Protein 5JK2 (pdb70)

B-factor: mean 44.34, std 15.05, range [13.74, 103.67]

Sequence (1106 aa):
QPPVQTAMRIALWNRATHGEQGALQHLLAGLWIQTEDIHPLLFFDREHAEITFSRASVQEIFLVDSAHTHRKTVSFLTRNTAISSIRRRLEVTFESHAVIHVRAVEDVARLKIGSTSMWDGQYTRYHAQPPVQTAMRIALWNRATHGEQGALQHLLAGLWIQTDIHPLLFFDREHAEITFSRASVQEIFLVDSAHTHRKTVSFLTRNTAISSIRRRLEVTFESHAVIHVRAVEDVARLKTSMWDGQYTRYHAGQPPVQTAMRIALWNRATHGEQGALQHLLAGLWIQTGDIHPLLFFDREHAEITFSRASVQEIFLVDSAHTHRKTVSFLTRNTAISSIRRRLEVTFESHAVIHVRAVEDVARTSMWDGQYTRYHQPPVQTAMRIALWNRATHGEQGALQHLLAGLWIQTDIHPLLFFDREHAEITFSRASVQEIFLVDSAHTHRKTVSFLTRNTAISSIRRRLEVTFESHAVIHVRAVEDVARLKIGSTSMWDGQYTRYHAGPPVQTAMRIALWNRATHGEQGALQHLLAGLWIQTGDIHPLLFFDREHAEITFSRASVQEIFLVDSAHTHRKTVSFLTRNTAISSIRRRLEVTFESHAVIHVRAVEDVARLKIGSTSMWDGQYTRYHAGPPVQTAMRIALWNRATHQGALQHLLAGLWIQTDIHPLLFFDREHAEITFSRASVQEIFLVDSAHTHRKTVSFLTRNTAISSIRRRLEVTFESHAVIHVRAVEDVARLKIGSTSMWDGQYTRYHPVQTAMRIALWNRATHGALQHLLAGLWIQTGDIHPLLFFDREHAEITFSRASVQEIFLVDSAHTHRKTVSFLTRNTAISSIRRRLEVTFESHAVIHVRAVEDVATSMWDGQYTRYHAPVQTAMRIALWNRATHGEQGALQHLLAGLWIQTDIHPLLFFDREHAEITFSRASVQEIFLVDSAHTHRKTVSFLTRNTAISSIRRRLEVTFESHAVIHVRAVEDVASTSMWDGQYTRYHPPVQTAMRIALWNRATLQHLLAGLWIQTDIHPLLFFDREHAEITFSRASVQEIFLVDSAHTHRKTVSFLTRNTAISSIRRRLEVTFESHAVIHVRAVEDVARTSMWDGQYTRYHAG

Organism: Treponema pallidum (strain Nichols) (NCBI:txid243276)

Radius of gyration: 42.35 Å; Cα contacts (8 Å, |Δi|>4): 2442; chains: 9; bounding box: 96×109×132 Å

Foldseek 3Di:
DDDDVVVVLVVLVVCVQPVVDDDPCVLQAAKKWFPDQWTWIWHQPPVQQKIWTDTPVDIFIWHFPDWDDDNFWIWTWTATPPDRQKIKIWTWGDPHSFKTFIFMWIAGRHRIDHDGDPNGGMIGGDDD/DDDPVVVVLQVVQVCCQPVVDDDLVVLQAAKKWFPLWTWIWHQHPPQQKIWIDTVVDIFIWHWPDWDDDNQWIWTWTATPPDRQKIKIKIWGPPDSFKIFIQMWIGGNNDTRDPNGHIIGGDDDD/DDDPVVVVLQVVQVCCQPVVDDDPVVLQAAWKWFPVDWTWIWHQPPVQQKIWIDTVVDIFIWHFPDWDDDNFWIWTWTAGPVDRQKIKIWIWGDPHSFKIAIQMDIGRNHNDPNGHIIGGDD/DDDDVVVVLQVVVVCVQPVVDPDPPVLQAAWKWFVVWTWIWHQHPVQQKIWTDTVVDTFIWHFPDWDDDNFWIWTWTATPPDRQKTKIWIWGDPHSFKIFIFIWIQRNNDTDRDGDPNGHMIGGDDDD/DDDPVVVLVVLVVCCQPVVDDDPVVLQAAWKWFPVDWTWIWHQHPPQQKIWIDTVVDIFIWHWPDWDDDNQWIWTWTATPPDRQKTKIWIWGDPDSFKIFIFMWIAGNNNTDRDGDPNGGMIGHDDDD/DDPVVVVLQVVQVVQQVDFDPVVLQAAKKWFPVWTWIWHQHPVQQKIWIDTPVDIWIWHFPDWHDDRFWIWTWTATPVDRQKIKIWIWGDPHSFKIFIFMWIGGNNRTDRDGDPRGHMIGGDD/DVVVVVLVVLVVCLLPHPLCVLQAAKKWFPVVWTKIWHQPVVQQKIWIDTPVDIFIWHFPDWDDDNFKIKTWTATPVDRLKTKIKIWGDPDSQKIFICMDIGSVNPPNGHIIGGDDD/DPPVVVLQVVQVCCQPVVDPDPCVLQAAWKWFPLWTWIWHQHPVQQKIWIDTPVDIFIWHFPDWDDDNQWIWTWTATPVDRLKIKIKIWGDPDSFKIFIFMDIPSVPGDPPGGMIGHDD/DDPVVVVLVVVQVVQCAVVLLAAKKWFPVWTWIWHQHPVQQKIWTDTVVDIFIWHFPDWDDDSQKIWTWTAGPVDRQKIKIKIWGDPDSFKIFICIDIAGNRNDPNGGMIGGDDDD

Secondary structure (DSSP, 8-state):
---HHHHHHHHHHHHHHTS--S-SGGGTBEEEEE---PPPEEEEETTTTEEEEEETTEEEEEEEEEEEEETTEEEEEEEESS-TT-EEEEEEEEEETTEEEE-EEEE-TTS-B-S--SS-EEEEE---/---HHHHHHHHHHHHHHTS--S-SHHHHBEEEEE--PPPEEEEETTTTEEEEEETTEEEEEEEEEEEEETTEEEEEEEESS-TTEEEEEEEEEEETTEEEEEEEEEETTB---TT-EEEEE----/---HHHHHHHHHHHIIIII--S-SGGGTBEEEEE------EEEEETTTTEEEEEETTEEEEEEEEEEEEETTEEEEEEEESS-TTEEEEEEEEEEETTEEEEEEEEEE----TT-EEEEE--/---HHHHHHHHHHHHHHTS--S-SHHHH-SEEEE--PPPEEEEETTTTEEEEEETTEEEEEEEEEEEEETTEEEEEEEESS-TTEEEEEEEEEEETTEEEEEEEEEETTEEE-S--TT-EEEEE----/--HHHHHHHHHHHHHHTS--S-SHHHHBEEEEE------EEEEETTTTEEEEEETTEEEEEEEEEEEEETTEEEEEEEESS-TTEEEEEEEEEEETTEEEEEEEEEESS-B--S--TT-EEEEE----/--HHHHHHHHHHHHHH----SHHHHBEEEEE-----EEEEETTTTEEEEEETTEEEEEEEEEEEEETTEEEEEEEESS-TTEEEEEEEEEEETTEEEEEEEEEESS-B--S--TT-EEEEE--/-HHHHHHHHHHHHHTT---GGGT-EEEEE---PPPEEEEETTTTEEEEEETTEEEEEEEEEEEEETTEEEEEEEESS-TT-EEEEEEEESSSSEEEEEEEEE----TT-EEEEE---/-HHHHHHHHHHHHHHTS--S-SGGGTBEEEEE--PPPEEEEETTTTEEEEEETTEEEEEEEEEEEEETTEEEEEEEESS-TT-EEEEEEEEEETTEEEEEEEEE-----TT-EEEEE--/--HHHHHHHHHHHTT--HHHH-EEEEE-----EEEEEGGGTEEEEEETTEEEEEEEEEEEEETTEEEEEEEESS-TTEEEEEEEEEEETTEEEEEEEEEE----TT-EEEEE----

Solvent-accessible surface area: 59981 Å² total; per-residue (Å²): 163,33,77,77,87,23,0,55,30,16,0,29,30,29,84,7,47,141,41,107,93,69,32,8,46,85,0,2,23,8,19,0,3,23,60,202,176,73,60,6,14,0,25,9,9,107,130,11,24,5,1,7,0,18,73,15,44,46,43,50,20,4,16,17,62,48,31,134,46,129,176,104,38,0,40,17,24,0,60,24,73,91,87,81,52,50,48,20,70,1,71,0,56,5,89,46,37,25,34,0,86,1,93,1,10,61,0,69,77,159,140,106,101,38,89,112,31,89,6,32,17,58,0,45,46,41,103,110,178,30,77,85,104,28,0,22,36,15,1,27,25,32,70,5,48,130,48,95,84,67,33,4,42,88,0,2,20,10,58,0,38,32,119,174,88,102,13,56,0,81,11,33,118,122,13,25,15,2,31,0,33,64,68,113,47,151,49,62,2,1,20,68,47,28,139,34,141,186,86,38,0,46,15,26,0,20,22,54,54,2,11,12,38,58,14,77,1,68,0,57,6,118,39,30,23,35,0,95,1,115,3,41,78,3,32,46,185,114,136,154,26,102,6,30,16,68,0,55,68,132,101,68,126,222,68,76,114,98,25,42,130,33,81,48,34,45,73,107,10,54,140,48,105,97,70,35,9,44,87,0,2,21,9,18,0,3,36,113,126,79,64,57,2,13,0,16,12,7,116,154,106,52,25,1,9,0,19,84,12,3,4,20,6,20,0,52,34,63,50,28,134,41,132,190,108,38,0,44,13,29,0,68,5,71,78,78,76,57,7,46,4,89,0,76,0,51,6,90,40,31,27,32,0,89,0,115,4,64,45,12,54,72,220,141,27,73,4,33,18,68,0,48,64,53,143,170,30,79,76,111,20,0,30,34,12,1,31,34,39,81,15,64,146,47,130,83,73,27,13,44,90,0,1,22,7,57,0,44,37,114,175,89,101,3,54,0,83,12,36,114,156,123,55,38,1,34,0,25,82,75,108,50,146,48,59,2,55,36,58,47,29,127,54,139,204,106,35,0,45,16,34,0,70,22,74,87,86,86,54,54,74,15,71,2,83,0,52,4,106,33,31,23,35,0,73,8,83,1,24,50,7,59,65,220,117,107,73,62,68,115,22,97,4,38,29,57,0,48,64,127,95,76,124,142,82,119,84,16,45,130,30,79,44,30,39,77,114,13,56,142,50,124,103,63,36,8,40,86,0,2,23,12,16,0,6,32,118,120,84,66,59,5,12,0,20,11,9,120,154,109,54,25,1,7,0,22,80,18,40,50,40,45,21,1,59,34,62,46,34,132,50,125,183,109,33,0,41,15,27,0,73,20,69,96,86,77,47,56,53,16,70,0,74,0,54,5,101,38,35,28,36,0,89,1,95,2,20,44,3,68,71,197,130,114,101,46,67,109,25,94,7,30,18,67,0,45,34,33,86,64,125,98,63,80,106,24,0,33,36,14,0,32,26,36,74,16,58,187,135,64,34,8,47,84,0,1,20,13,24,0,1,38,109,133,66,64,7,10,0,21,12,12,114,159,102,54,22,1,10,0,16,80,10,36,54,41,44,27,2,63,32,61,45,28,134,61,131,194,100,36,0,46,14,27,0,77,22,77,89,82,89,52,50,56,17,69,1,74,0,51,6,103,29,31,24,36,0,89,0,85,0,26,37,3,65,69,216,132,121,106,54,64,108,29,87,6,31,16,65,0,40,66,59,139,126,119,95,36,59,136,28,85,49,33,47,79,148,32,47,147,92,123,6,44,90,1,1,27,11,59,0,40,36,116,127,117,86,84,5,64,0,74,8,32,117,160,118,53,42,1,35,1,26,86,76,106,48,143,53,63,4,50,34,74,36,33,126,62,131,191,92,45,0,40,15,29,0,71,20,72,88,94,75,74,71,82,24,85,0,63,0,44,8,94,41,30,26,32,0,77,0,145,6,80,128,36,103,126,179,15,90,6,47,18,62,0,56,55,127,102,116,139,107,94,31,52,116,30,95,51,30,40,74,114,7,47,138,47,109,86,80,32,8,55,87,2,3,21,11,12,0,1,35,104,168,75,81,3,12,0,17,10,9,124,152,109,52,26,1,8,0,23,73,15,51,48,39,46,28,1,62,32,61,48,25,136,43,130,189,96,35,0,42,15,29,0,75,17,70,87,91,80,63,49,80,12,109,1,75,0,59,6,95,38,33,26,34,0,90,0,97,1,64,87,31,106,123,130,108,39,89,6,31,16,64,0,40,47,52,159,170,66,104,93,30,53,123,31,99,43,45,40,106,176,35,107,46,54,98,1,2,21,11,21,0,4,32,118,119,74,57,8,11,0,33,12,10,131,148,115,52,24,2,6,0,22,76,12,31,50,39,54,26,2,56,35,60,52,30,140,73,132,212,89,34,0,44,12,32,1,66,26,68,89,90,76,58,58,57,12,88,1,51,0,49,4,90,42,37,26,35,0,92,1,138,3,74,84,14,97,76,208,170,23,104,6,38,18,60,0,38,53,38,89,62,128

InterPro domains:
  IPR041037 Pallilysin, beta barrel domain [PF18663] (112-226)

Structure (mmCIF, N/CA/C/O backbone):
data_5JK2
#
_entry.id   5JK2
#
_cell.length_a   144.720
_cell.length_b   144.720
_cell.length_c   152.610
_cell.angle_alpha   90.000
_cell.angle_beta   90.000
_cell.angle_gamma   120.000
#
_symmetry.space_group_name_H-M   'P 31 2 1'
#
loop_
_entity.id
_entity.type
_entity.pdbx_description
1 polymer Tp0751
2 water water
#
loop_
_atom_site.group_PDB
_atom_site.id
_atom_site.type_symbol
_atom_site.label_atom_id
_atom_site.label_alt_id
_atom_site.label_comp_id
_atom_site.label_asym_id
_atom_site.label_entity_id
_atom_site.label_seq_id
_atom_site.pdbx_PDB_ins_code
_atom_site.Cartn_x
_atom_site.Cartn_y
_atom_site.Cartn_z
_atom_site.occupancy
_atom_site.B_iso_or_equiv
_atom_site.auth_seq_id
_atom_site.auth_comp_id
_atom_site.auth_asym_id
_atom_site.auth_atom_id
_atom_site.pdbx_PDB_model_num
ATOM 1 N N . GLN A 1 23 ? 69.009 27.553 1.744 1.00 64.89 96 GLN A N 1
ATOM 2 C CA . GLN A 1 23 ? 67.752 26.874 1.458 1.00 63.11 96 GLN A CA 1
ATOM 3 C C . GLN A 1 23 ? 66.572 27.676 2.004 1.00 61.52 96 GLN A C 1
ATOM 4 O O . GLN A 1 23 ? 66.741 28.482 2.918 1.00 63.59 96 GLN A O 1
ATOM 10 N N . PRO A 1 24 ? 65.369 27.458 1.444 1.00 62.60 97 PRO A N 1
ATOM 11 C CA . PRO A 1 24 ? 64.183 28.215 1.855 1.00 56.29 97 PRO A CA 1
ATOM 12 C C . PRO A 1 24 ? 63.498 27.629 3.088 1.00 57.87 97 PRO A C 1
ATOM 13 O O . PRO A 1 24 ? 63.921 26.580 3.574 1.00 61.54 97 PRO A O 1
ATOM 17 N N . PRO A 1 25 ? 62.452 28.304 3.595 1.00 63.09 98 PRO A N 1
ATOM 18 C CA . PRO A 1 25 ? 61.679 27.767 4.721 1.00 59.23 98 PRO A CA 1
ATOM 19 C C . PRO A 1 25 ? 60.996 26.451 4.364 1.00 60.89 98 PRO A C 1
ATOM 20 O O . PRO A 1 25 ? 60.956 26.082 3.190 1.00 62.73 98 PRO A O 1
ATOM 24 N N . VAL A 1 26 ? 60.465 25.761 5.367 1.00 60.35 99 VAL A N 1
ATOM 25 C CA . VAL A 1 26 ? 59.832 24.465 5.159 1.00 63.20 99 VAL A CA 1
ATOM 26 C C . VAL A 1 26 ? 58.648 24.546 4.196 1.00 64.84 99 VAL A C 1
ATOM 27 O O . VAL A 1 26 ? 58.631 23.865 3.170 1.00 64.40 99 VAL A O 1
ATOM 31 N N . GLN A 1 27 ? 57.659 25.367 4.537 1.00 63.52 100 GLN A N 1
ATOM 32 C CA . GLN A 1 27 ? 56.436 25.459 3.747 1.00 64.12 100 GLN A CA 1
ATOM 33 C C . GLN A 1 27 ? 56.728 25.878 2.307 1.00 61.23 100 GLN A C 1
ATOM 34 O O . GLN A 1 27 ? 56.030 25.468 1.381 1.00 61.43 100 GLN A O 1
ATOM 40 N N . THR A 1 28 ? 57.762 26.693 2.123 1.00 52.30 101 THR A N 1
ATOM 41 C CA . THR A 1 28 ? 58.142 27.145 0.792 1.00 53.57 101 THR A CA 1
ATOM 42 C C . THR A 1 28 ? 58.572 25.962 -0.065 1.00 55.80 101 THR A C 1
ATOM 43 O O . THR A 1 28 ? 58.181 25.850 -1.227 1.00 58.97 101 THR A O 1
ATOM 47 N N . ALA A 1 29 ? 59.381 25.083 0.516 1.00 59.12 102 ALA A N 1
ATOM 48 C CA . ALA A 1 29 ? 59.851 23.896 -0.185 1.00 56.81 102 ALA A CA 1
ATOM 49 C C . ALA A 1 29 ? 58.680 22.986 -0.529 1.00 54.59 102 ALA A C 1
ATOM 50 O O . ALA A 1 29 ? 58.655 22.369 -1.594 1.00 48.46 102 ALA A O 1
ATOM 52 N N . MET A 1 30 ? 57.709 22.913 0.378 1.00 58.97 103 MET A N 1
ATOM 53 C CA . MET A 1 30 ? 56.528 22.084 0.175 1.00 54.88 103 MET A CA 1
ATOM 54 C C . MET A 1 30 ? 55.758 22.537 -1.055 1.00 50.86 103 MET A C 1
ATOM 55 O O . MET A 1 30 ? 55.191 21.720 -1.774 1.00 48.84 103 MET A O 1
ATOM 60 N N . ARG A 1 31 ? 55.746 23.842 -1.297 1.00 53.29 104 ARG A N 1
ATOM 61 C CA . ARG A 1 31 ? 55.106 24.376 -2.488 1.00 44.16 104 ARG A CA 1
ATOM 62 C C . ARG A 1 31 ? 55.897 23.979 -3.728 1.00 44.18 104 ARG A C 1
ATOM 63 O O . ARG A 1 31 ? 55.321 23.649 -4.763 1.00 48.18 104 ARG A O 1
ATOM 71 N N . ILE A 1 32 ? 57.220 24.006 -3.617 1.00 44.68 105 ILE A N 1
ATOM 72 C CA . ILE A 1 32 ? 58.080 23.611 -4.723 1.00 44.72 105 ILE A CA 1
ATOM 73 C C . ILE A 1 32 ? 57.992 22.104 -4.932 1.00 45.39 105 ILE A C 1
ATOM 74 O O . ILE A 1 32 ? 58.037 21.621 -6.062 1.00 53.84 105 ILE A O 1
ATOM 79 N N . ALA A 1 33 ? 57.883 21.368 -3.831 1.00 44.27 106 ALA A N 1
ATOM 80 C CA . ALA A 1 33 ? 57.694 19.924 -3.887 1.00 43.77 106 ALA A CA 1
ATOM 81 C C . ALA A 1 33 ? 56.366 19.615 -4.564 1.00 49.85 106 ALA A C 1
ATOM 82 O O . ALA A 1 33 ? 56.301 18.824 -5.506 1.00 52.67 106 ALA A O 1
ATOM 84 N N . LEU A 1 34 ? 55.313 20.257 -4.070 1.00 51.83 107 LEU A N 1
ATOM 85 C CA . LEU A 1 34 ? 53.974 20.125 -4.631 1.00 51.89 107 LEU A CA 1
ATOM 86 C C . LEU A 1 34 ? 53.976 20.528 -6.102 1.00 47.26 107 LEU A C 1
ATOM 87 O O . LEU A 1 34 ? 53.318 19.901 -6.934 1.00 48.43 107 LEU A O 1
ATOM 92 N N . TRP A 1 35 ? 54.724 21.583 -6.407 1.00 46.17 108 TRP A N 1
ATOM 93 C CA . TRP A 1 35 ? 54.862 22.081 -7.771 1.00 43.04 108 TRP A CA 1
ATOM 94 C C . TRP A 1 35 ? 55.478 21.031 -8.684 1.00 44.61 108 TRP A C 1
ATOM 95 O O . TRP A 1 35 ? 54.996 20.798 -9.792 1.00 44.93 108 TRP A O 1
ATOM 106 N N . ASN A 1 36 ? 56.543 20.397 -8.207 1.00 45.98 109 ASN A N 1
ATOM 107 C CA . ASN A 1 36 ? 57.239 19.376 -8.977 1.00 43.41 109 ASN A CA 1
ATOM 108 C C . ASN A 1 36 ? 56.322 18.215 -9.341 1.00 48.86 109 ASN A C 1
ATOM 109 O O . ASN A 1 36 ? 56.445 17.634 -10.420 1.00 53.99 109 ASN A O 1
ATOM 114 N N . ARG A 1 37 ? 55.400 17.883 -8.443 1.00 55.33 110 ARG A N 1
ATOM 115 C CA . ARG A 1 37 ? 54.463 16.790 -8.684 1.00 59.40 110 ARG A CA 1
ATOM 116 C C . ARG A 1 37 ? 53.443 17.161 -9.759 1.00 56.98 110 ARG A C 1
ATOM 117 O O . ARG A 1 37 ? 52.742 16.297 -10.286 1.00 57.04 110 ARG A O 1
ATOM 125 N N . ALA A 1 38 ? 53.373 18.448 -10.084 1.00 58.54 111 ALA A N 1
ATOM 126 C CA . ALA A 1 38 ? 52.418 18.947 -11.066 1.00 56.72 111 ALA A CA 1
ATOM 127 C C . ALA A 1 38 ? 53.102 19.290 -12.387 1.00 62.14 111 ALA A C 1
ATOM 128 O O . ALA A 1 38 ? 52.460 19.294 -13.438 1.00 62.65 111 ALA A O 1
ATOM 130 N N . THR A 1 39 ? 54.399 19.580 -12.328 1.00 60.03 112 THR A N 1
ATOM 131 C CA . THR A 1 39 ? 55.169 19.915 -13.524 1.00 60.44 112 THR A CA 1
ATOM 132 C C . THR A 1 39 ? 55.058 18.830 -14.584 1.00 68.57 112 THR A C 1
ATOM 133 O O . THR A 1 39 ? 54.408 19.020 -15.612 1.00 73.04 112 THR A O 1
ATOM 137 N N . HIS A 1 40 ? 55.699 17.694 -14.327 1.00 65.20 113 HIS A N 1
ATOM 138 C CA . HIS A 1 40 ? 55.649 16.559 -15.241 1.00 70.00 113 HIS A CA 1
ATOM 139 C C . HIS A 1 40 ? 54.776 15.454 -14.661 1.00 68.88 113 HIS A C 1
ATOM 140 O O . HIS A 1 40 ? 54.211 14.646 -15.399 1.00 70.90 113 HIS A O 1
ATOM 147 N N . GLY A 1 41 ? 54.673 15.426 -13.335 1.00 63.74 114 GLY A N 1
ATOM 148 C CA . GLY A 1 41 ? 53.920 14.394 -12.647 1.00 67.39 114 GLY A CA 1
ATOM 149 C C . GLY A 1 41 ? 52.466 14.361 -13.067 1.00 67.21 114 GLY A C 1
ATOM 150 O O . GLY A 1 41 ? 51.868 13.288 -13.164 1.00 71.74 114 GLY A O 1
ATOM 151 N N . GLU A 1 42 ? 51.904 15.538 -13.330 1.00 64.96 115 GLU A N 1
ATOM 152 C CA . GLU A 1 42 ? 50.509 15.658 -13.737 1.00 67.94 115 GLU A CA 1
ATOM 153 C C . GLU A 1 42 ? 49.598 14.988 -12.701 1.00 61.58 115 GLU A C 1
ATOM 154 O O . GLU A 1 42 ? 48.558 14.417 -13.033 1.00 65.10 115 GLU A O 1
ATOM 160 N N . GLN A 1 43 ? 50.004 15.074 -11.438 1.00 55.31 116 GLN A N 1
ATOM 161 C CA . GLN A 1 43 ? 49.220 14.534 -10.336 1.00 61.05 116 GLN A CA 1
ATOM 162 C C . GLN A 1 43 ? 47.857 15.217 -10.281 1.00 62.14 116 GLN A C 1
ATOM 163 O O . GLN A 1 43 ? 47.657 16.269 -10.890 1.00 56.37 116 GLN A O 1
ATOM 169 N N . GLY A 1 44 ? 46.929 14.609 -9.549 1.00 64.28 117 GLY A N 1
ATOM 170 C CA . GLY A 1 44 ? 45.568 15.102 -9.436 1.00 62.69 117 GLY A CA 1
ATOM 171 C C . GLY A 1 44 ? 45.434 16.599 -9.239 1.00 65.96 117 GLY A C 1
ATOM 172 O O . GLY A 1 44 ? 44.718 17.257 -9.995 1.00 66.66 117 GLY A O 1
ATOM 173 N N . ALA A 1 45 ? 46.132 17.144 -8.244 1.00 65.05 118 ALA A N 1
ATOM 174 C CA . ALA A 1 45 ? 45.916 18.530 -7.833 1.00 55.89 118 ALA A CA 1
ATOM 175 C C . ALA A 1 45 ? 47.101 19.461 -8.092 1.00 55.84 118 ALA A C 1
ATOM 176 O O . ALA A 1 45 ? 48.151 19.349 -7.456 1.00 47.71 118 ALA A O 1
ATOM 178 N N . LEU A 1 46 ? 46.909 20.375 -9.040 1.00 56.67 119 LEU A N 1
ATOM 179 C CA . LEU A 1 46 ? 47.749 21.560 -9.184 1.00 49.07 119 LEU A CA 1
ATOM 180 C C . LEU A 1 46 ? 47.042 22.725 -8.493 1.00 48.90 119 LEU A C 1
ATOM 181 O O . LEU A 1 46 ? 47.658 23.729 -8.132 1.00 44.97 119 LEU A O 1
ATOM 186 N N . GLN A 1 47 ? 45.734 22.569 -8.309 1.00 47.64 120 GLN A N 1
ATOM 187 C CA . GLN A 1 47 ? 44.902 23.582 -7.677 1.00 38.07 120 GLN A CA 1
ATOM 188 C C . GLN A 1 47 ? 45.369 23.857 -6.258 1.00 37.03 120 GLN A C 1
ATOM 189 O O . GLN A 1 47 ? 45.200 24.958 -5.737 1.00 38.46 120 GLN A O 1
ATOM 195 N N . HIS A 1 48 ? 45.961 22.843 -5.638 1.00 40.12 121 HIS A N 1
ATOM 196 C CA . HIS A 1 48 ? 46.387 22.934 -4.250 1.00 53.01 121 HIS A CA 1
ATOM 197 C C . HIS A 1 48 ? 47.388 24.072 -4.064 1.00 50.58 121 HIS A C 1
ATOM 198 O O . HIS A 1 48 ? 47.535 24.612 -2.966 1.00 48.14 121 HIS A O 1
ATOM 205 N N . LEU A 1 49 ? 48.060 24.445 -5.149 1.00 41.68 122 LEU A N 1
ATOM 206 C CA . LEU A 1 49 ? 48.997 25.561 -5.121 1.00 38.75 122 LEU A CA 1
ATOM 207 C C . LEU A 1 49 ? 48.274 26.903 -5.152 1.00 34.21 122 LEU A C 1
ATOM 208 O O . LEU A 1 49 ? 48.837 27.922 -4.757 1.00 35.26 122 LEU A O 1
ATOM 213 N N . LEU A 1 50 ? 47.032 26.908 -5.626 1.00 34.47 123 LEU A N 1
ATOM 214 C CA . LEU A 1 50 ? 46.277 28.152 -5.749 1.00 37.37 123 LEU A CA 1
ATOM 215 C C . LEU A 1 50 ? 45.688 28.602 -4.421 1.00 31.45 123 LEU A C 1
ATOM 216 O O . LEU A 1 50 ? 45.505 29.799 -4.194 1.00 25.46 123 LEU A O 1
ATOM 221 N N . ALA A 1 51 ? 45.384 27.639 -3.556 1.00 34.48 124 ALA A N 1
ATOM 222 C CA . ALA A 1 51 ? 44.789 27.926 -2.256 1.00 33.82 124 ALA A CA 1
ATOM 223 C C . ALA A 1 51 ? 45.590 28.981 -1.498 1.00 34.90 124 ALA A C 1
ATOM 224 O O . ALA A 1 51 ? 46.688 28.710 -1.013 1.00 38.58 124 ALA A O 1
ATOM 226 N N . GLY A 1 52 ? 45.033 30.187 -1.414 1.00 26.39 125 GLY A N 1
ATOM 227 C CA . GLY A 1 52 ? 45.663 31.277 -0.693 1.00 21.64 125 GLY A CA 1
ATOM 228 C C . GLY A 1 52 ? 45.446 32.622 -1.356 1.00 17.85 125 GLY A C 1
ATOM 229 O O . GLY A 1 52 ? 44.663 32.744 -2.292 1.00 19.11 125 GLY A O 1
ATOM 230 N N . LEU A 1 53 ? 46.156 33.631 -0.863 1.00 21.22 126 LEU A N 1
ATOM 231 C CA . LEU A 1 53 ? 46.020 34.997 -1.347 1.00 21.88 126 LEU A CA 1
ATOM 232 C C . LEU A 1 53 ? 46.973 35.281 -2.497 1.00 26.02 126 LEU A C 1
ATOM 233 O O . LEU A 1 53 ? 48.139 34.895 -2.449 1.00 24.74 126 LEU A O 1
ATOM 238 N N . TRP A 1 54 ? 46.474 35.977 -3.514 1.00 26.11 127 TRP A N 1
ATOM 239 C CA . TRP A 1 54 ? 47.279 36.354 -4.670 1.00 25.62 127 TRP A CA 1
ATOM 240 C C . TRP A 1 54 ? 47.108 37.838 -4.976 1.00 30.18 127 TRP A C 1
ATOM 241 O O . TRP A 1 54 ? 45.987 38.343 -5.025 1.00 28.82 127 TRP A O 1
ATOM 252 N N . ILE A 1 55 ? 48.229 38.529 -5.172 1.00 33.96 128 ILE A N 1
ATOM 253 C CA . ILE A 1 55 ? 48.225 39.965 -5.434 1.00 31.35 128 ILE A CA 1
ATOM 254 C C . ILE A 1 55 ? 48.731 40.247 -6.843 1.00 25.72 128 ILE A C 1
ATOM 255 O O . ILE A 1 55 ? 49.739 39.688 -7.270 1.00 24.75 128 ILE A O 1
ATOM 260 N N . GLN A 1 56 ? 48.041 41.133 -7.554 1.00 30.67 129 GLN A N 1
ATOM 261 C CA . GLN A 1 56 ? 48.364 41.402 -8.950 1.00 26.14 129 GLN A CA 1
ATOM 262 C C . GLN A 1 56 ? 49.647 42.218 -9.091 1.00 29.56 129 GLN A C 1
ATOM 263 O O . GLN A 1 56 ? 49.959 43.052 -8.244 1.00 28.94 129 GLN A O 1
ATOM 269 N N . THR A 1 57 ? 50.376 41.973 -10.179 1.00 33.50 130 THR A N 1
ATOM 270 C CA . THR A 1 57 ? 51.587 42.726 -10.509 1.00 35.76 130 THR A CA 1
ATOM 271 C C . THR A 1 57 ? 51.238 43.801 -11.543 1.00 37.60 130 THR A C 1
ATOM 272 O O . THR A 1 57 ? 50.189 43.705 -12.180 1.00 39.32 130 THR A O 1
ATOM 276 N N . GLU A 1 58 ? 52.113 44.800 -11.699 1.00 32.10 131 GLU A N 1
ATOM 277 C CA . GLU A 1 58 ? 51.856 46.001 -12.500 1.00 30.60 131 GLU A CA 1
ATOM 278 C C . GLU A 1 58 ? 50.800 46.867 -11.827 1.00 30.70 131 GLU A C 1
ATOM 279 O O . GLU A 1 58 ? 50.976 48.087 -11.719 1.00 38.50 131 GLU A O 1
ATOM 285 N N . ASP A 1 65 ? 49.342 52.552 -7.662 1.00 32.59 138 ASP A N 1
ATOM 286 C CA . ASP A 1 65 ? 47.944 52.169 -7.842 1.00 32.30 138 ASP A CA 1
ATOM 287 C C . ASP A 1 65 ? 47.535 51.030 -6.910 1.00 33.00 138 ASP A C 1
ATOM 288 O O . ASP A 1 65 ? 48.364 50.469 -6.196 1.00 38.05 138 ASP A O 1
ATOM 293 N N . ILE A 1 66 ? 46.249 50.688 -6.944 1.00 31.46 139 ILE A N 1
ATOM 294 C CA . ILE A 1 66 ? 45.689 49.649 -6.081 1.00 33.17 139 ILE A CA 1
ATOM 295 C C . ILE A 1 66 ? 45.683 48.290 -6.776 1.00 29.84 139 ILE A C 1
ATOM 296 O O . ILE A 1 66 ? 45.256 48.175 -7.924 1.00 36.38 139 ILE A O 1
ATOM 301 N N . HIS A 1 67 ? 46.130 47.263 -6.057 1.00 36.67 140 HIS A N 1
ATOM 302 C CA . HIS A 1 67 ? 46.311 45.933 -6.628 1.00 29.34 140 HIS A CA 1
ATOM 303 C C . HIS A 1 67 ? 45.034 45.101 -6.489 1.00 28.91 140 HIS A C 1
ATOM 304 O O . HIS A 1 67 ? 44.518 44.948 -5.381 1.00 29.88 140 HIS A O 1
ATOM 311 N N . PRO A 1 68 ? 44.509 44.579 -7.615 1.00 27.50 141 PRO A N 1
ATOM 312 C CA . PRO A 1 68 ? 43.442 43.574 -7.540 1.00 26.39 141 PRO A CA 1
ATOM 313 C C . PRO A 1 68 ? 43.916 42.314 -6.820 1.00 20.64 141 PRO A C 1
ATOM 314 O O . PRO A 1 68 ? 45.068 41.914 -6.990 1.00 21.68 141 PRO A O 1
ATOM 318 N N . LEU A 1 69 ? 43.039 41.709 -6.023 1.00 20.71 142 LEU A N 1
ATOM 319 C CA . LEU A 1 69 ? 43.402 40.542 -5.221 1.00 21.29 142 LEU A CA 1
ATOM 320 C C . LEU A 1 69 ? 42.536 39.338 -5.538 1.00 15.90 142 LEU A C 1
ATOM 321 O O . LEU A 1 69 ? 41.324 39.461 -5.708 1.00 21.29 142 LEU A O 1
ATOM 326 N N . LEU A 1 70 ? 43.170 38.171 -5.596 1.00 26.01 143 LEU A N 1
ATOM 327 C CA . LEU A 1 70 ? 42.459 36.907 -5.718 1.00 24.10 143 LEU A CA 1
ATOM 328 C C . LEU A 1 70 ? 42.787 36.012 -4.536 1.00 20.92 143 LEU A C 1
ATOM 329 O O . LEU A 1 70 ? 43.956 35.779 -4.231 1.00 21.96 143 LEU A O 1
ATOM 334 N N . PHE A 1 71 ? 41.748 35.525 -3.867 1.00 21.87 144 PHE A N 1
ATOM 335 C CA . PHE A 1 71 ? 41.911 34.505 -2.845 1.00 20.95 144 PHE A CA 1
ATOM 336 C C . PHE A 1 71 ? 41.110 33.277 -3.253 1.00 24.20 144 PHE A C 1
ATOM 337 O O . PHE A 1 71 ? 39.891 33.340 -3.408 1.00 27.52 144 PHE A O 1
ATOM 345 N N . PHE A 1 72 ? 41.810 32.164 -3.443 1.00 27.50 145 PHE A N 1
ATOM 346 C CA . PHE A 1 72 ? 41.174 30.901 -3.792 1.00 27.44 145 PHE A CA 1
ATOM 347 C C . PHE A 1 72 ? 40.876 30.113 -2.521 1.00 28.91 145 PHE A C 1
ATOM 348 O O . PHE A 1 72 ? 41.776 29.537 -1.915 1.00 29.89 145 PHE A O 1
ATOM 356 N N . ASP A 1 73 ? 39.611 30.108 -2.113 1.00 38.76 146 ASP A N 1
ATOM 357 C CA . ASP A 1 73 ? 39.202 29.427 -0.888 1.00 31.98 146 ASP A CA 1
ATOM 358 C C . ASP A 1 73 ? 38.965 27.943 -1.158 1.00 32.73 146 ASP A C 1
ATOM 359 O O . ASP A 1 73 ? 37.890 27.542 -1.605 1.00 31.81 146 ASP A O 1
ATOM 364 N N . ARG A 1 74 ? 39.979 27.135 -0.867 1.00 36.17 147 ARG A N 1
ATOM 365 C CA . ARG A 1 74 ? 39.953 25.708 -1.169 1.00 35.18 147 ARG A CA 1
ATOM 366 C C . ARG A 1 74 ? 38.854 24.968 -0.420 1.00 26.32 147 ARG A C 1
ATOM 367 O O . ARG A 1 74 ? 38.209 24.077 -0.970 1.00 27.01 147 ARG A O 1
ATOM 375 N N . GLU A 1 75 ? 38.657 25.336 0.839 1.00 29.96 148 GLU A N 1
ATOM 376 C CA . GLU A 1 75 ? 37.688 24.663 1.691 1.00 33.34 148 GLU A CA 1
ATOM 377 C C . GLU A 1 75 ? 36.271 24.788 1.152 1.00 31.40 148 GLU A C 1
ATOM 378 O O . GLU A 1 75 ? 35.541 23.801 1.065 1.00 30.31 148 GLU A O 1
ATOM 384 N N . HIS A 1 76 ? 35.888 26.004 0.783 1.00 31.16 149 HIS A N 1
ATOM 385 C CA . HIS A 1 76 ? 34.532 26.264 0.326 1.00 25.68 149 HIS A CA 1
ATOM 386 C C . HIS A 1 76 ? 34.441 26.336 -1.191 1.00 25.69 149 HIS A C 1
ATOM 387 O O . HIS A 1 76 ? 33.383 26.636 -1.738 1.00 25.99 149 HIS A O 1
ATOM 394 N N . ALA A 1 77 ? 35.549 26.039 -1.864 1.00 26.67 150 ALA A N 1
ATOM 395 C CA . ALA A 1 77 ? 35.604 26.077 -3.322 1.00 30.48 150 ALA A CA 1
ATOM 396 C C . ALA A 1 77 ? 35.041 27.392 -3.851 1.00 30.07 150 ALA A C 1
ATOM 397 O O . ALA A 1 77 ? 34.099 27.407 -4.645 1.00 26.79 150 ALA A O 1
ATOM 399 N N . GLU A 1 78 ? 35.621 28.490 -3.380 1.00 31.86 151 GLU A N 1
ATOM 400 C CA . GLU A 1 78 ? 35.216 29.831 -3.773 1.00 24.81 151 GLU A CA 1
ATOM 401 C C . GLU A 1 78 ? 36.411 30.606 -4.295 1.00 26.48 151 GLU A C 1
ATOM 402 O O . GLU A 1 78 ? 37.558 30.200 -4.107 1.00 25.49 151 GLU A O 1
ATOM 408 N N . ILE A 1 79 ? 36.135 31.726 -4.951 1.00 28.18 152 ILE A N 1
ATOM 409 C CA . ILE A 1 79 ? 37.183 32.634 -5.379 1.00 24.46 152 ILE A CA 1
ATOM 410 C C . ILE A 1 79 ? 36.714 34.053 -5.120 1.00 21.19 152 ILE A C 1
ATOM 411 O O . ILE A 1 79 ? 35.752 34.523 -5.729 1.00 23.13 152 ILE A O 1
ATOM 416 N N . THR A 1 80 ? 37.395 34.722 -4.199 1.00 23.87 153 THR A N 1
ATOM 417 C CA . THR A 1 80 ? 37.021 36.067 -3.800 1.00 24.65 153 THR A CA 1
ATOM 418 C C . THR A 1 80 ? 37.814 37.083 -4.604 1.00 20.31 153 THR A C 1
ATOM 419 O O . THR A 1 80 ? 39.038 37.003 -4.695 1.00 23.16 153 THR A O 1
ATOM 423 N N . PHE A 1 81 ? 37.093 38.032 -5.192 1.00 22.69 154 PHE A N 1
ATOM 424 C CA . PHE A 1 81 ? 37.687 39.084 -6.005 1.00 18.13 154 PHE A CA 1
ATOM 425 C C . PHE A 1 81 ? 37.616 40.413 -5.277 1.00 17.47 154 PHE A C 1
ATOM 426 O O . PHE A 1 81 ? 36.529 40.872 -4.940 1.00 21.03 154 PHE A O 1
ATOM 434 N N . SER A 1 82 ? 38.770 41.038 -5.058 1.00 20.07 155 SER A N 1
ATOM 435 C CA . SER A 1 82 ? 38.839 42.271 -4.279 1.00 19.25 155 SER A CA 1
ATOM 436 C C . SER A 1 82 ? 39.692 43.354 -4.928 1.00 22.00 155 SER A C 1
ATOM 437 O O . SER A 1 82 ? 40.758 43.083 -5.476 1.00 24.26 155 SER A O 1
ATOM 440 N N . ARG A 1 83 ? 39.203 44.587 -4.840 1.00 25.72 156 ARG A N 1
ATOM 441 C CA . ARG A 1 83 ? 39.974 45.770 -5.197 1.00 28.55 156 ARG A CA 1
ATOM 442 C C . ARG A 1 83 ? 39.372 46.974 -4.480 1.00 27.84 156 ARG A C 1
ATOM 443 O O . ARG A 1 83 ? 38.541 47.686 -5.043 1.00 26.91 156 ARG A O 1
ATOM 451 N N . ALA A 1 84 ? 39.794 47.182 -3.235 1.00 25.67 157 ALA A N 1
ATOM 452 C CA . ALA A 1 84 ? 39.279 48.261 -2.395 1.00 18.87 157 ALA A CA 1
ATOM 453 C C . ALA A 1 84 ? 37.768 48.112 -2.172 1.00 18.92 157 ALA A C 1
ATOM 454 O O . ALA A 1 84 ? 37.326 47.151 -1.543 1.00 22.27 157 ALA A O 1
ATOM 456 N N . SER A 1 85 ? 36.981 49.057 -2.683 1.00 37.04 158 SER A N 1
ATOM 457 C CA . SER A 1 85 ? 35.524 49.009 -2.551 1.00 31.64 158 SER A CA 1
ATOM 458 C C . SER A 1 85 ? 34.953 47.747 -3.178 1.00 26.52 158 SER A C 1
ATOM 459 O O . SER A 1 85 ? 33.950 47.206 -2.710 1.00 23.43 158 SER A O 1
ATOM 462 N N . VAL A 1 86 ? 35.591 47.294 -4.249 1.00 30.73 159 VAL A N 1
ATOM 463 C CA . VAL A 1 86 ? 35.196 46.059 -4.901 1.00 26.19 159 VAL A CA 1
ATOM 464 C C . VAL A 1 86 ? 35.521 44.859 -4.027 1.00 25.35 159 VAL A C 1
ATOM 465 O O . VAL A 1 86 ? 36.671 44.649 -3.650 1.00 29.08 159 VAL A O 1
ATOM 469 N N . GLN A 1 87 ? 34.499 44.070 -3.720 1.00 27.78 160 GLN A N 1
ATOM 470 C CA . GLN A 1 87 ? 34.690 42.784 -3.069 1.00 24.16 160 GLN A CA 1
ATOM 471 C C . GLN A 1 87 ? 33.523 41.897 -3.465 1.00 20.31 160 GLN A C 1
ATOM 472 O O . GLN A 1 87 ? 32.374 42.338 -3.471 1.00 24.32 160 GLN A O 1
ATOM 478 N N . GLU A 1 88 ? 33.826 40.657 -3.830 1.00 24.45 161 GLU A N 1
ATOM 479 C CA . GLU A 1 88 ? 32.811 39.745 -4.332 1.00 21.69 161 GLU A CA 1
ATOM 480 C C . GLU A 1 88 ? 33.351 38.324 -4.404 1.00 18.15 161 GLU A C 1
ATOM 481 O O . GLU A 1 88 ? 34.560 38.114 -4.482 1.00 17.20 161 GLU A O 1
ATOM 487 N N . ILE A 1 89 ? 32.442 37.354 -4.371 1.00 20.64 162 ILE A N 1
ATOM 488 C CA . ILE A 1 89 ? 32.807 35.944 -4.367 1.00 18.33 162 ILE A CA 1
ATOM 489 C C . ILE A 1 89 ? 32.078 35.192 -5.465 1.00 15.69 162 ILE A C 1
ATOM 490 O O . ILE A 1 89 ? 30.919 35.482 -5.759 1.00 19.13 162 ILE A O 1
ATOM 495 N N . PHE A 1 90 ? 32.764 34.218 -6.056 1.00 18.92 163 PHE A N 1
ATOM 496 C CA . PHE A 1 90 ? 32.158 33.343 -7.051 1.00 24.18 163 PHE A CA 1
ATOM 497 C C . PHE A 1 90 ? 32.419 31.887 -6.693 1.00 21.81 163 PHE A C 1
ATOM 498 O O . PHE A 1 90 ? 33.566 31.456 -6.596 1.00 22.08 163 PHE A O 1
ATOM 506 N N . LEU A 1 91 ? 31.343 31.134 -6.499 1.00 23.35 164 LEU A N 1
ATOM 507 C CA . LEU A 1 91 ? 31.447 29.720 -6.179 1.00 21.07 164 LEU A CA 1
ATOM 508 C C . LEU A 1 91 ? 31.897 28.940 -7.403 1.00 26.21 164 LEU A C 1
ATOM 509 O O . LEU A 1 91 ? 31.402 29.171 -8.504 1.00 24.73 164 LEU A O 1
ATOM 514 N N . VAL A 1 92 ? 32.824 28.009 -7.205 1.00 34.99 165 VAL A N 1
ATOM 515 C CA . VAL A 1 92 ? 33.348 27.211 -8.307 1.00 34.62 165 VAL A CA 1
ATOM 516 C C . VAL A 1 92 ? 32.372 26.107 -8.695 1.00 31.74 165 VAL A C 1
ATOM 517 O O . VAL A 1 92 ? 32.155 25.159 -7.940 1.00 33.84 165 VAL A O 1
ATOM 521 N N . ASP A 1 93 ? 31.790 26.236 -9.882 1.00 28.62 166 ASP A N 1
ATOM 522 C CA . ASP A 1 93 ? 30.879 25.227 -10.399 1.00 35.27 166 ASP A CA 1
ATOM 523 C C . ASP A 1 93 ? 31.666 24.091 -11.048 1.00 36.43 166 ASP A C 1
ATOM 524 O O . ASP A 1 93 ? 31.209 22.948 -11.083 1.00 31.66 166 ASP A O 1
ATOM 529 N N . SER A 1 94 ? 32.851 24.416 -11.558 1.00 37.90 167 SER A N 1
ATOM 530 C CA . SER A 1 94 ? 33.757 23.414 -12.115 1.00 40.09 167 SER A CA 1
ATOM 531 C C . SER A 1 94 ? 35.193 23.936 -12.152 1.00 36.39 167 SER A C 1
ATOM 532 O O . SER A 1 94 ? 35.429 25.143 -12.111 1.00 36.28 167 SER A O 1
ATOM 535 N N . ALA A 1 95 ? 36.147 23.013 -12.228 1.00 36.96 168 ALA A N 1
ATOM 536 C CA . ALA A 1 95 ? 37.562 23.364 -12.275 1.00 37.94 168 ALA A CA 1
ATOM 537 C C . ALA A 1 95 ? 38.375 22.219 -12.873 1.00 36.27 168 ALA A C 1
ATOM 538 O O . ALA A 1 95 ? 38.313 21.087 -12.390 1.00 40.30 168 ALA A O 1
ATOM 540 N N . HIS A 1 96 ? 39.140 22.526 -13.918 1.00 36.85 169 HIS A N 1
ATOM 541 C CA . HIS A 1 96 ? 39.910 21.520 -14.646 1.00 41.15 169 HIS A CA 1
ATOM 542 C C . HIS A 1 96 ? 41.356 21.949 -14.838 1.00 41.58 169 HIS A C 1
ATOM 543 O O . HIS A 1 96 ? 41.634 23.103 -15.155 1.00 45.95 169 HIS A O 1
ATOM 550 N N . THR A 1 97 ? 42.268 21.002 -14.640 1.00 47.39 170 THR A N 1
ATOM 551 C CA . THR A 1 97 ? 43.690 21.226 -14.862 1.00 48.23 170 THR A CA 1
ATOM 552 C C . THR A 1 97 ? 44.137 20.592 -16.174 1.00 43.88 170 THR A C 1
ATOM 553 O O . THR A 1 97 ? 43.756 19.467 -16.489 1.00 48.99 170 THR A O 1
ATOM 557 N N . HIS A 1 98 ? 44.945 21.319 -16.937 1.00 44.63 171 HIS A N 1
ATOM 558 C CA . HIS A 1 98 ? 45.600 20.752 -18.108 1.00 44.88 171 HIS A CA 1
ATOM 559 C C . HIS A 1 98 ? 46.997 21.339 -18.246 1.00 51.00 171 HIS A C 1
ATOM 560 O O . HIS A 1 98 ? 47.155 22.541 -18.460 1.00 52.39 171 HIS A O 1
ATOM 567 N N . ARG A 1 99 ? 48.003 20.479 -18.122 1.00 52.99 172 ARG A N 1
ATOM 568 C CA . ARG A 1 99 ? 49.401 20.889 -18.201 1.00 53.49 172 ARG A CA 1
ATOM 569 C C . ARG A 1 99 ? 49.731 21.923 -17.122 1.00 52.12 172 ARG A C 1
ATOM 570 O O . ARG A 1 99 ? 50.029 21.556 -15.986 1.00 56.66 172 ARG A O 1
ATOM 578 N N . LYS A 1 100 ? 49.668 23.207 -17.473 1.00 49.93 173 LYS A N 1
ATOM 579 C CA . LYS A 1 100 ? 50.016 24.283 -16.546 1.00 55.27 173 LYS A CA 1
ATOM 580 C C . LYS A 1 100 ? 48.896 25.312 -16.434 1.00 56.80 173 LYS A C 1
ATOM 581 O O . LYS A 1 100 ? 49.141 26.480 -16.117 1.00 51.90 173 LYS A O 1
ATOM 587 N N . THR A 1 101 ? 47.669 24.870 -16.687 1.00 59.34 174 THR A N 1
ATOM 588 C CA . THR A 1 101 ? 46.521 25.765 -16.697 1.00 54.68 174 THR A CA 1
ATOM 589 C C . THR A 1 101 ? 45.326 25.185 -15.950 1.00 48.80 174 THR A C 1
ATOM 590 O O . THR A 1 101 ? 44.822 24.117 -16.298 1.00 45.78 174 THR A O 1
ATOM 594 N N . VAL A 1 102 ? 44.881 25.902 -14.923 1.00 44.84 175 VAL A N 1
ATOM 595 C CA . VAL A 1 102 ? 43.619 25.599 -14.259 1.00 41.56 175 VAL A CA 1
ATOM 596 C C . VAL A 1 102 ? 42.536 26.487 -14.857 1.00 37.38 175 VAL A C 1
ATOM 597 O O . VAL A 1 102 ? 42.677 27.709 -14.888 1.00 38.91 175 VAL A O 1
ATOM 601 N N . SER A 1 103 ? 41.460 25.869 -15.332 1.00 35.64 176 SER A N 1
ATOM 602 C CA . SER A 1 103 ? 40.360 26.600 -15.949 1.00 33.43 176 SER A CA 1
ATOM 603 C C . SER A 1 103 ? 39.103 26.504 -15.096 1.00 34.31 176 SER A C 1
ATOM 604 O O . SER A 1 103 ? 38.529 25.426 -14.935 1.00 31.69 176 SER A O 1
ATOM 607 N N . PHE A 1 104 ? 38.679 27.643 -14.560 1.00 29.03 177 PHE A N 1
ATOM 608 C CA . PHE A 1 104 ? 37.546 27.697 -13.647 1.00 25.91 177 PHE A CA 1
ATOM 609 C C . PHE A 1 104 ? 36.254 28.134 -14.320 1.00 29.46 177 PHE A C 1
ATOM 610 O O . PHE A 1 1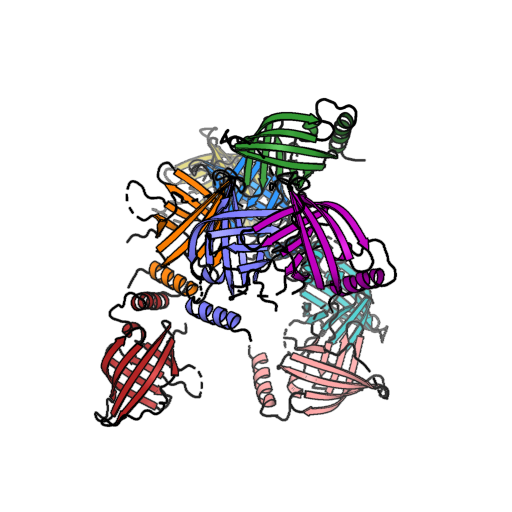04 ? 36.266 28.942 -15.248 1.00 32.97 177 PHE A O 1
ATOM 618 N N . LEU A 1 105 ? 35.140 27.590 -13.835 1.00 34.02 178 LEU A N 1
ATOM 619 C CA . LEU A 1 105 ? 33.816 28.120 -14.139 1.00 37.47 178 LEU A CA 1
ATOM 620 C C . LEU A 1 105 ? 33.168 28.466 -12.810 1.00 26.61 178 LEU A C 1
ATOM 621 O O . LEU A 1 105 ? 32.748 27.580 -12.066 1.00 26.18 178 LEU A O 1
ATOM 626 N N . THR A 1 106 ? 33.102 29.760 -12.515 1.00 25.14 179 THR A N 1
ATOM 627 C CA . THR A 1 106 ? 32.629 30.231 -11.223 1.00 26.26 179 THR A CA 1
ATOM 628 C C . THR A 1 106 ? 31.305 30.972 -11.369 1.00 23.97 179 THR A C 1
ATOM 629 O O . THR A 1 106 ? 30.939 31.372 -12.468 1.00 28.12 179 THR A O 1
ATOM 633 N N . ARG A 1 107 ? 30.600 31.158 -10.257 1.00 18.25 180 ARG A N 1
ATOM 634 C CA . ARG A 1 107 ? 29.268 31.749 -10.279 1.00 18.09 180 ARG A CA 1
ATOM 635 C C . ARG A 1 107 ? 29.034 32.655 -9.079 1.00 22.36 180 ARG A C 1
ATOM 636 O O . ARG A 1 107 ? 29.262 32.259 -7.935 1.00 28.45 180 ARG A O 1
ATOM 644 N N . ASN A 1 108 ? 28.565 33.870 -9.351 1.00 21.42 181 ASN A N 1
ATOM 645 C CA . ASN A 1 108 ? 28.319 34.858 -8.308 1.00 21.28 181 ASN A CA 1
ATOM 646 C C . ASN A 1 108 ? 27.422 34.300 -7.207 1.00 20.49 181 ASN A C 1
ATOM 647 O O . ASN A 1 108 ? 26.512 33.516 -7.472 1.00 28.52 181 ASN A O 1
ATOM 652 N N . THR A 1 109 ? 27.701 34.691 -5.968 1.00 22.36 182 THR A N 1
ATOM 653 C CA . THR A 1 109 ? 26.976 34.167 -4.813 1.00 25.26 182 THR A CA 1
ATOM 654 C C . THR A 1 109 ? 25.531 34.650 -4.763 1.00 28.11 182 THR A C 1
ATOM 655 O O . THR A 1 109 ? 24.625 33.887 -4.427 1.00 26.71 182 THR A O 1
ATOM 659 N N . ALA A 1 110 ? 25.321 35.919 -5.091 1.00 31.80 183 ALA A N 1
ATOM 660 C CA . ALA A 1 110 ? 23.992 36.513 -5.024 1.00 33.49 183 ALA A CA 1
ATOM 661 C C . ALA A 1 110 ? 23.140 36.143 -6.232 1.00 32.03 183 ALA A C 1
ATOM 662 O O . ALA A 1 110 ? 22.000 35.701 -6.085 1.00 31.15 183 ALA A O 1
ATOM 664 N N . ILE A 1 111 ? 23.705 36.328 -7.422 1.00 30.01 184 ILE A N 1
ATOM 665 C CA . ILE A 1 111 ? 22.966 36.160 -8.670 1.00 31.09 184 ILE A CA 1
ATOM 666 C C . ILE A 1 111 ? 23.550 35.044 -9.536 1.00 29.29 184 ILE A C 1
ATOM 667 O O . ILE A 1 111 ? 24.685 35.129 -9.998 1.00 29.37 184 ILE A O 1
ATOM 672 N N . SER A 1 112 ? 22.754 34.003 -9.756 1.00 33.77 185 SER A N 1
ATOM 673 C CA . SER A 1 112 ? 23.179 32.854 -10.548 1.00 32.80 185 SER A CA 1
ATOM 674 C C . SER A 1 112 ? 23.382 33.226 -12.011 1.00 28.46 185 SER A C 1
ATOM 675 O O . SER A 1 112 ? 24.119 32.558 -12.734 1.00 27.81 185 SER A O 1
ATOM 678 N N . SER A 1 113 ? 22.715 34.292 -12.438 1.00 27.29 186 SER A N 1
ATOM 679 C CA . SER A 1 113 ? 22.800 34.760 -13.816 1.00 30.56 186 SER A CA 1
ATOM 680 C C . SER A 1 113 ? 24.215 35.188 -14.178 1.00 31.35 186 SER A C 1
ATOM 681 O O . SER A 1 113 ? 24.650 35.038 -15.320 1.00 36.85 186 SER A O 1
ATOM 684 N N . ILE A 1 114 ? 24.926 35.717 -13.189 1.00 25.21 187 ILE A N 1
ATOM 685 C CA . ILE A 1 114 ? 26.254 36.266 -13.400 1.00 21.89 187 ILE A CA 1
ATOM 686 C C . ILE A 1 114 ? 27.318 35.264 -12.976 1.00 19.60 187 ILE A C 1
ATOM 687 O O . ILE A 1 114 ? 27.353 34.820 -11.829 1.00 24.31 187 ILE A O 1
ATOM 692 N N . ARG A 1 115 ? 28.189 34.933 -13.920 1.00 20.37 188 ARG A N 1
ATOM 693 C CA . ARG A 1 115 ? 29.223 33.936 -13.720 1.00 22.49 188 ARG A CA 1
ATOM 694 C C . ARG A 1 115 ? 30.540 34.498 -14.236 1.00 21.58 188 ARG A C 1
ATOM 695 O O . ARG A 1 115 ? 30.574 35.610 -14.754 1.00 33.89 188 ARG A O 1
ATOM 703 N N . ARG A 1 116 ? 31.622 33.741 -14.091 1.00 23.68 189 ARG A N 1
ATOM 704 C CA . ARG A 1 116 ? 32.937 34.228 -14.492 1.00 27.14 189 ARG A CA 1
ATOM 705 C C . ARG A 1 116 ? 33.892 33.084 -14.825 1.00 30.59 189 ARG A C 1
ATOM 706 O O . ARG A 1 116 ? 34.107 32.186 -14.011 1.00 28.35 189 ARG A O 1
ATOM 714 N N . ARG A 1 117 ? 34.458 33.128 -16.029 1.00 27.41 190 ARG A N 1
ATOM 715 C CA . ARG A 1 117 ? 35.439 32.140 -16.466 1.00 22.31 190 ARG A CA 1
ATOM 716 C C . ARG A 1 117 ? 36.852 32.628 -16.201 1.00 22.14 190 ARG A C 1
ATOM 717 O O . ARG A 1 117 ? 37.167 33.794 -16.432 1.00 24.65 190 ARG A O 1
ATOM 725 N N . LEU A 1 118 ? 37.700 31.721 -15.730 1.00 26.15 191 LEU A N 1
ATOM 726 C CA . LEU A 1 118 ? 39.066 32.058 -15.361 1.00 31.76 191 LEU A CA 1
ATOM 727 C C . LEU A 1 118 ? 40.057 31.154 -16.080 1.00 28.50 191 LEU A C 1
ATOM 728 O O . LEU A 1 118 ? 39.780 29.981 -16.323 1.00 28.41 191 LEU A O 1
ATOM 733 N N . GLU A 1 119 ? 41.211 31.717 -16.418 1.00 30.49 192 GLU A N 1
ATOM 734 C CA . GLU A 1 119 ? 42.277 30.969 -17.071 1.00 30.44 192 GLU A CA 1
ATOM 735 C C . GLU A 1 119 ? 43.592 31.187 -16.336 1.00 30.31 192 GLU A C 1
ATOM 736 O O . GLU A 1 119 ? 44.437 31.972 -16.765 1.00 31.59 192 GLU A O 1
ATOM 742 N N . VAL A 1 120 ? 43.752 30.481 -15.222 1.00 42.65 193 VAL A N 1
ATOM 743 C CA . VAL A 1 120 ? 44.935 30.616 -14.382 1.00 39.34 193 VAL A CA 1
ATOM 744 C C . VAL A 1 120 ? 46.105 29.804 -14.925 1.00 47.18 193 VAL A C 1
ATOM 745 O O . VAL A 1 120 ? 46.114 28.575 -14.832 1.00 46.72 193 VAL A O 1
ATOM 749 N N . THR A 1 121 ? 47.098 30.502 -15.467 1.00 49.73 194 THR A N 1
ATOM 750 C CA . THR A 1 121 ? 48.281 29.863 -16.032 1.00 46.67 194 THR A CA 1
ATOM 751 C C . THR A 1 121 ? 49.475 30.060 -15.110 1.00 38.49 194 THR A C 1
ATOM 752 O O . THR A 1 121 ? 49.946 31.180 -14.916 1.00 34.38 194 THR A O 1
ATOM 756 N N . PHE A 1 122 ? 49.954 28.960 -14.540 1.00 38.28 195 PHE A N 1
ATOM 757 C CA . PHE A 1 122 ? 51.104 28.990 -13.649 1.00 34.58 195 PHE A CA 1
ATOM 758 C C . PHE A 1 122 ? 52.405 29.247 -14.394 1.00 36.22 195 PHE A C 1
ATOM 759 O O . PHE A 1 122 ? 52.628 28.714 -15.480 1.00 39.35 195 PHE A O 1
ATOM 767 N N . GLU A 1 123 ? 53.260 30.065 -13.789 1.00 37.57 196 GLU A N 1
ATOM 768 C CA . GLU A 1 123 ? 54.607 30.299 -14.292 1.00 37.58 196 GLU A CA 1
ATOM 769 C C . GLU A 1 123 ? 55.587 29.706 -13.291 1.00 35.47 196 GLU A C 1
ATOM 770 O O . GLU A 1 123 ? 56.643 29.192 -13.655 1.00 37.47 196 GLU A O 1
ATOM 776 N N . SER A 1 124 ? 55.213 29.784 -12.019 1.00 37.89 197 SER A N 1
ATOM 777 C CA . SER A 1 124 ? 55.993 29.205 -10.937 1.00 36.72 197 SER A CA 1
ATOM 778 C C . SER A 1 124 ? 55.037 28.825 -9.824 1.00 37.24 197 SER A C 1
ATOM 779 O O . SER A 1 124 ? 53.832 29.033 -9.942 1.00 38.73 197 SER A O 1
ATOM 782 N N . HIS A 1 125 ? 55.568 28.281 -8.738 1.00 35.11 198 HIS A N 1
ATOM 783 C CA . HIS A 1 125 ? 54.717 27.832 -7.647 1.00 43.24 198 HIS A CA 1
ATOM 784 C C . HIS A 1 125 ? 54.024 29.015 -6.970 1.00 43.92 198 HIS A C 1
ATOM 785 O O . HIS A 1 125 ? 52.979 28.849 -6.341 1.00 40.82 198 HIS A O 1
ATOM 792 N N . ALA A 1 126 ? 54.601 30.207 -7.112 1.00 38.64 199 ALA A N 1
ATOM 793 C CA . ALA A 1 126 ? 54.042 31.411 -6.500 1.00 33.01 199 ALA A CA 1
ATOM 794 C C . ALA A 1 126 ? 53.912 32.539 -7.516 1.00 37.54 199 ALA A C 1
ATOM 795 O O . ALA A 1 126 ? 53.908 33.717 -7.154 1.00 35.50 199 ALA A O 1
ATOM 797 N N . VAL A 1 127 ? 53.809 32.164 -8.787 1.00 33.90 200 VAL A N 1
ATOM 798 C CA . VAL A 1 127 ? 53.655 33.123 -9.873 1.00 23.65 200 VAL A CA 1
ATOM 799 C C . VAL A 1 127 ? 52.708 32.560 -10.926 1.00 28.14 200 VAL A C 1
ATOM 800 O O . VAL A 1 127 ? 52.955 31.492 -11.485 1.00 36.27 200 VAL A O 1
ATOM 804 N N . ILE A 1 128 ? 51.624 33.286 -11.185 1.00 32.44 201 ILE A N 1
ATOM 805 C CA . ILE A 1 128 ? 50.628 32.875 -12.168 1.00 33.19 201 ILE A CA 1
ATOM 806 C C . ILE A 1 128 ? 50.321 34.014 -13.133 1.00 29.82 201 ILE A C 1
ATOM 807 O O . ILE A 1 128 ? 50.826 35.127 -12.977 1.00 31.47 201 ILE A O 1
ATOM 812 N N . HIS A 1 129 ? 49.484 33.729 -14.125 1.00 28.89 202 HIS A N 1
ATOM 813 C CA . HIS A 1 129 ? 48.926 34.766 -14.980 1.00 32.29 202 HIS A CA 1
ATOM 814 C C . HIS A 1 129 ? 47.454 34.456 -15.216 1.00 27.43 202 HIS A C 1
ATOM 815 O O . HIS A 1 129 ? 47.104 33.350 -15.629 1.00 26.43 202 HIS A O 1
ATOM 822 N N . VAL A 1 130 ? 46.598 35.435 -14.941 1.00 24.77 203 VAL A N 1
ATOM 823 C CA . VAL A 1 130 ? 45.156 35.225 -14.973 1.00 29.42 203 VAL A CA 1
ATOM 824 C C . VAL A 1 130 ? 44.487 35.955 -16.132 1.00 26.82 203 VAL A C 1
ATOM 825 O O . VAL A 1 130 ? 44.844 37.085 -16.463 1.00 28.26 203 VAL A O 1
ATOM 829 N N . ARG A 1 131 ? 43.512 35.284 -16.736 1.00 22.05 204 ARG A N 1
ATOM 830 C CA . ARG A 1 131 ? 42.634 35.881 -17.729 1.00 29.85 204 ARG A CA 1
ATOM 831 C C . ARG A 1 131 ? 41.209 35.610 -17.272 1.00 23.68 204 ARG A C 1
ATOM 832 O O . ARG A 1 131 ? 40.857 34.472 -16.965 1.00 24.96 204 ARG A O 1
ATOM 840 N N . ALA A 1 132 ? 40.400 36.662 -17.215 1.00 26.79 205 ALA A N 1
ATOM 841 C CA . ALA A 1 132 ? 39.031 36.551 -16.731 1.00 24.65 205 ALA A CA 1
ATOM 842 C C . ALA A 1 132 ? 38.043 36.979 -17.807 1.00 25.04 205 ALA A C 1
ATOM 843 O O . ALA A 1 132 ? 38.323 37.879 -18.597 1.00 29.57 205 ALA A O 1
ATOM 845 N N . VAL A 1 133 ? 36.891 36.318 -17.834 1.00 26.76 206 VAL A N 1
ATOM 846 C CA . VAL A 1 133 ? 35.854 36.610 -18.813 1.00 29.78 206 VAL A CA 1
ATOM 847 C C . VAL A 1 133 ? 34.480 36.462 -18.181 1.00 26.97 206 VAL A C 1
ATOM 848 O O . VAL A 1 133 ? 34.118 35.383 -17.714 1.00 28.07 206 VAL A O 1
ATOM 852 N N . GLU A 1 134 ? 33.707 37.542 -18.183 1.00 31.28 207 GLU A N 1
ATOM 853 C CA . GLU A 1 134 ? 32.380 37.505 -17.590 1.00 34.30 207 GLU A CA 1
ATOM 854 C C . GLU A 1 134 ? 31.427 36.703 -18.465 1.00 32.93 207 GLU A C 1
ATOM 855 O O . GLU A 1 134 ? 31.701 36.439 -19.634 1.00 31.61 207 GLU A O 1
ATOM 861 N N . ASP A 1 135 ? 30.297 36.336 -17.875 1.00 30.99 208 ASP A N 1
ATOM 862 C CA . ASP A 1 135 ? 29.293 35.515 -18.529 1.00 31.30 208 ASP A CA 1
ATOM 863 C C . ASP A 1 135 ? 27.933 35.788 -17.896 1.00 31.11 208 ASP A C 1
ATOM 864 O O . ASP A 1 135 ? 27.482 35.038 -17.031 1.00 29.77 208 ASP A O 1
ATOM 869 N N . VAL A 1 136 ? 27.294 36.881 -18.306 1.00 36.12 209 VAL A N 1
ATOM 870 C CA . VAL A 1 136 ? 25.983 37.242 -17.769 1.00 43.34 209 VAL A CA 1
ATOM 871 C C . VAL A 1 136 ? 24.876 36.606 -18.610 1.00 41.87 209 VAL A C 1
ATOM 872 O O . VAL A 1 136 ? 25.061 36.360 -19.802 1.00 48.56 209 VAL A O 1
ATOM 876 N N . ALA A 1 137 ? 23.722 36.375 -17.991 1.00 46.10 210 ALA A N 1
ATOM 877 C CA . ALA A 1 137 ? 22.641 35.620 -18.620 1.00 48.90 210 ALA A CA 1
ATOM 878 C C . ALA A 1 137 ? 23.179 34.247 -19.037 1.00 50.58 210 ALA A C 1
ATOM 879 O O . ALA A 1 137 ? 23.305 33.354 -18.183 1.00 52.41 210 ALA A O 1
ATOM 881 N N . ARG A 1 138 ? 23.491 34.063 -20.324 1.00 33.69 211 ARG A N 1
ATOM 882 C CA . ARG A 1 138 ? 24.111 32.806 -20.763 1.00 32.10 211 ARG A CA 1
ATOM 883 C C . ARG A 1 138 ? 25.154 32.871 -21.894 1.00 32.64 211 ARG A C 1
ATOM 884 O O . ARG A 1 138 ? 25.765 31.846 -22.211 1.00 34.79 211 ARG A O 1
ATOM 892 N N . LEU A 1 139 ? 25.356 34.029 -22.521 1.00 34.41 212 LEU A N 1
ATOM 893 C CA . LEU A 1 139 ? 26.440 34.169 -23.507 1.00 32.70 212 LEU A CA 1
ATOM 894 C C . LEU A 1 139 ? 27.646 34.880 -22.889 1.00 28.42 212 LEU A C 1
ATOM 895 O O . LEU A 1 139 ? 27.502 35.939 -22.275 1.00 32.36 212 LEU A O 1
ATOM 900 N N . LYS A 1 140 ? 28.834 34.307 -23.077 1.00 27.88 213 LYS A N 1
ATOM 901 C CA . LYS A 1 140 ? 30.052 34.843 -22.484 1.00 27.88 213 LYS A CA 1
ATOM 902 C C . LYS A 1 140 ? 30.522 36.072 -23.259 1.00 27.88 213 LYS A C 1
ATOM 903 O O . LYS A 1 140 ? 30.551 36.066 -24.487 1.00 34.69 213 LYS A O 1
ATOM 909 N N . ILE A 1 141 ? 30.897 37.118 -22.529 1.00 28.73 214 ILE A N 1
ATOM 910 C CA . ILE A 1 141 ? 31.279 38.398 -23.120 1.00 27.88 214 ILE A CA 1
ATOM 911 C C . ILE A 1 141 ? 32.676 38.768 -22.609 1.00 29.31 214 ILE A C 1
ATOM 912 O O . ILE A 1 141 ? 32.847 39.017 -21.419 1.00 29.01 214 ILE A O 1
ATOM 917 N N . GLY A 1 142 ? 33.660 38.832 -23.510 1.00 44.46 215 GLY A N 1
ATOM 918 C CA . GLY A 1 142 ? 35.059 38.707 -23.125 1.00 38.19 215 GLY A CA 1
ATOM 919 C C . GLY A 1 142 ? 36.011 39.758 -23.669 1.00 48.84 215 GLY A C 1
ATOM 920 O O . GLY A 1 142 ? 36.894 39.452 -24.473 1.00 48.21 215 GLY A O 1
ATOM 921 N N . SER A 1 143 ? 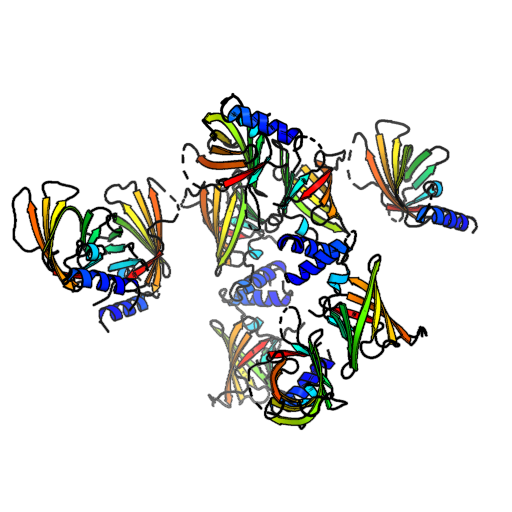35.826 41.008 -23.247 1.00 60.22 216 SER A N 1
ATOM 922 C CA . SER A 1 143 ? 36.867 42.028 -23.415 1.00 61.14 216 SER A CA 1
ATOM 923 C C . SER A 1 143 ? 37.907 41.852 -22.287 1.00 57.49 216 SER A C 1
ATOM 924 O O . SER A 1 143 ? 37.780 40.939 -21.467 1.00 48.25 216 SER A O 1
ATOM 927 N N . THR A 1 144 ? 38.945 42.690 -22.266 1.00 53.46 217 THR A N 1
ATOM 928 C CA . THR A 1 144 ? 39.946 42.655 -21.192 1.00 45.20 217 THR A CA 1
ATOM 929 C C . THR A 1 144 ? 39.294 42.963 -19.850 1.00 48.33 217 THR A C 1
ATOM 930 O O . THR A 1 144 ? 38.398 43.805 -19.768 1.00 49.28 217 THR A O 1
ATOM 934 N N . SER A 1 145 ? 39.760 42.292 -18.801 1.00 46.75 218 SER A N 1
ATOM 935 C CA . SER A 1 145 ? 39.194 42.455 -17.467 1.00 34.59 218 SER A CA 1
ATOM 936 C C . SER A 1 145 ? 40.147 43.209 -16.554 1.00 29.77 218 SER A C 1
ATOM 937 O O . SER A 1 145 ? 41.340 43.308 -16.834 1.00 26.31 218 SER A O 1
ATOM 940 N N . MET A 1 146 ? 39.610 43.745 -15.463 1.00 39.41 219 MET A N 1
ATOM 941 C CA . MET A 1 146 ? 40.429 44.411 -14.459 1.00 34.44 219 MET A CA 1
ATOM 942 C C . MET A 1 146 ? 41.256 43.386 -13.694 1.00 25.73 219 MET A C 1
ATOM 943 O O . MET A 1 146 ? 42.251 43.722 -13.054 1.00 25.33 219 MET A O 1
ATOM 948 N N . TRP A 1 147 ? 40.830 42.129 -13.772 1.00 28.39 220 TRP A N 1
ATOM 949 C CA . TRP A 1 147 ? 41.486 41.040 -13.064 1.00 26.24 220 TRP A CA 1
ATOM 950 C C . TRP A 1 147 ? 42.599 40.412 -13.897 1.00 29.66 220 TRP A C 1
ATOM 951 O O . TRP A 1 147 ? 43.461 39.716 -13.363 1.00 31.84 220 TRP A O 1
ATOM 962 N N . ASP A 1 148 ? 42.575 40.656 -15.205 1.00 33.48 221 ASP A N 1
ATOM 963 C CA . ASP A 1 148 ? 43.627 40.173 -16.093 1.00 23.38 221 ASP A CA 1
ATOM 964 C C . ASP A 1 148 ? 44.983 40.710 -15.669 1.00 21.84 221 ASP A C 1
ATOM 965 O O . ASP A 1 148 ? 45.123 41.894 -15.368 1.00 27.21 221 ASP A O 1
ATOM 970 N N . GLY A 1 149 ? 45.980 39.832 -15.646 1.00 24.62 222 GLY A N 1
ATOM 971 C CA . GLY A 1 149 ? 47.338 40.232 -15.333 1.00 30.39 222 GLY A CA 1
ATOM 972 C C . GLY A 1 149 ? 48.105 39.171 -14.575 1.00 25.15 222 GLY A C 1
ATOM 973 O O . GLY A 1 149 ? 47.610 38.067 -14.350 1.00 23.99 222 GLY A O 1
ATOM 974 N N . GLN A 1 150 ? 49.325 39.517 -14.181 1.00 21.50 223 GLN A N 1
ATOM 975 C CA . GLN A 1 150 ? 50.184 38.608 -13.443 1.00 22.68 223 GLN A CA 1
ATOM 976 C C . GLN A 1 150 ? 49.905 38.734 -11.950 1.00 27.65 223 GLN A C 1
ATOM 977 O O . GLN A 1 150 ? 49.671 39.834 -11.452 1.00 27.41 223 GLN A O 1
ATOM 983 N N . TYR A 1 151 ? 49.924 37.606 -11.247 1.00 27.30 224 TYR A N 1
ATOM 984 C CA . TYR A 1 151 ? 49.744 37.593 -9.800 1.00 24.57 224 TYR A CA 1
ATOM 985 C C . TYR A 1 151 ? 50.898 36.876 -9.120 1.00 24.13 224 TYR A C 1
ATOM 986 O O . TYR A 1 151 ? 51.588 36.064 -9.734 1.00 28.91 224 TYR A O 1
ATOM 995 N N . THR A 1 152 ? 51.094 37.184 -7.843 1.00 28.81 225 THR A N 1
ATOM 996 C CA . THR A 1 152 ? 52.082 36.500 -7.023 1.00 24.79 225 THR A CA 1
ATOM 997 C C . THR A 1 152 ? 51.466 36.188 -5.672 1.00 22.25 225 THR A C 1
ATOM 998 O O . THR A 1 152 ? 50.825 37.043 -5.067 1.00 26.66 225 THR A O 1
ATOM 1002 N N . ARG A 1 153 ? 51.652 34.962 -5.201 1.00 21.79 226 ARG A N 1
ATOM 1003 C CA . ARG A 1 153 ? 51.080 34.570 -3.922 1.00 26.46 226 ARG A CA 1
ATOM 1004 C C . ARG A 1 153 ? 51.783 35.292 -2.782 1.00 35.26 226 ARG A C 1
ATOM 1005 O O . ARG A 1 153 ? 52.986 35.555 -2.849 1.00 40.54 226 ARG A O 1
ATOM 1013 N N . TYR A 1 154 ? 51.027 35.609 -1.735 1.00 35.27 227 TYR A N 1
ATOM 1014 C CA . TYR A 1 154 ? 51.575 36.362 -0.615 1.00 36.67 227 TYR A CA 1
ATOM 1015 C C . TYR A 1 154 ? 52.401 35.465 0.296 1.00 37.43 227 TYR A C 1
ATOM 1016 O O . TYR A 1 154 ? 51.997 34.351 0.634 1.00 35.61 227 TYR A O 1
ATOM 1025 N N . HIS A 1 155 ? 53.568 35.969 0.686 1.00 41.28 228 HIS A N 1
ATOM 1026 C CA . HIS A 1 155 ? 54.447 35.285 1.629 1.00 32.91 228 HIS A CA 1
ATOM 1027 C C . HIS A 1 155 ? 55.147 36.330 2.499 1.00 27.74 228 HIS A C 1
ATOM 1028 O O . HIS A 1 155 ? 55.498 37.409 2.022 1.00 36.28 228 HIS A O 1
ATOM 1035 N N . ALA A 1 156 ? 55.328 36.002 3.775 1.00 31.67 229 ALA A N 1
ATOM 1036 C CA . ALA A 1 156 ? 55.944 36.901 4.749 1.00 33.79 229 ALA A CA 1
ATOM 1037 C C . ALA A 1 156 ? 57.327 36.391 5.143 1.00 34.86 229 ALA A C 1
ATOM 1038 O O . ALA A 1 156 ? 58.311 37.133 5.102 1.00 38.81 229 ALA A O 1
ATOM 1040 N N . GLN B 1 23 ? 12.907 -4.850 -2.234 1.00 57.57 96 GLN B N 1
ATOM 1041 C CA . GLN B 1 23 ? 14.115 -4.121 -1.871 1.00 55.91 96 GLN B CA 1
ATOM 1042 C C . GLN B 1 23 ? 14.009 -2.659 -2.298 1.00 62.90 96 GLN B C 1
ATOM 1043 O O . GLN B 1 23 ? 13.263 -2.337 -3.223 1.00 64.09 96 GLN B O 1
ATOM 1049 N N . PRO B 1 24 ? 14.755 -1.765 -1.623 1.00 63.04 97 PRO B N 1
ATOM 1050 C CA . PRO B 1 24 ? 14.726 -0.337 -1.964 1.00 60.16 97 PRO B CA 1
ATOM 1051 C C . PRO B 1 24 ? 15.574 0.011 -3.191 1.00 65.34 97 PRO B C 1
ATOM 1052 O O . PRO B 1 24 ? 16.355 -0.828 -3.644 1.00 61.73 97 PRO B O 1
ATOM 1056 N N . PRO B 1 25 ? 15.414 1.236 -3.727 1.00 66.28 98 PRO B N 1
ATOM 1057 C CA . PRO B 1 25 ? 16.235 1.738 -4.836 1.00 59.47 98 PRO B CA 1
ATOM 1058 C C . PRO B 1 25 ? 17.732 1.624 -4.574 1.00 56.61 98 PRO B C 1
ATOM 1059 O O . PRO B 1 25 ? 18.149 1.391 -3.441 1.00 52.57 98 PRO B O 1
ATOM 1063 N N . VAL B 1 26 ? 18.530 1.800 -5.621 1.00 64.21 99 VAL B N 1
ATOM 1064 C CA . VAL B 1 26 ? 19.971 1.619 -5.523 1.00 60.46 99 VAL B CA 1
ATOM 1065 C C . VAL B 1 26 ? 20.602 2.630 -4.568 1.00 53.82 99 VAL B C 1
ATOM 1066 O O . VAL B 1 26 ? 21.414 2.260 -3.725 1.00 58.34 99 VAL B O 1
ATOM 1070 N N . GLN B 1 27 ? 20.225 3.899 -4.697 1.00 55.87 100 GLN B N 1
ATOM 1071 C CA . GLN B 1 27 ? 20.868 4.958 -3.926 1.00 53.10 100 GLN B CA 1
ATOM 1072 C C . GLN B 1 27 ? 20.495 4.895 -2.447 1.00 45.57 100 GLN B C 1
ATOM 1073 O O . GLN B 1 27 ? 21.245 5.361 -1.594 1.00 40.24 100 GLN B O 1
ATOM 1079 N N . THR B 1 28 ? 19.337 4.318 -2.146 1.00 50.15 101 THR B N 1
ATOM 1080 C CA . THR B 1 28 ? 18.870 4.228 -0.768 1.00 48.17 101 THR B CA 1
ATOM 1081 C C . THR B 1 28 ? 19.679 3.203 0.022 1.00 50.72 101 THR B C 1
ATOM 1082 O O . THR B 1 28 ? 20.020 3.429 1.183 1.00 48.72 101 THR B O 1
ATOM 1086 N N . ALA B 1 29 ? 19.979 2.074 -0.610 1.00 49.44 102 ALA B N 1
ATOM 1087 C CA . ALA B 1 29 ? 20.758 1.024 0.033 1.00 41.64 102 ALA B CA 1
ATOM 1088 C C . ALA B 1 29 ? 22.158 1.528 0.355 1.00 48.23 102 ALA B C 1
ATOM 1089 O O . ALA B 1 29 ? 22.708 1.219 1.412 1.00 50.11 102 ALA B O 1
ATOM 1091 N N . MET B 1 30 ? 22.727 2.309 -0.559 1.00 56.50 103 MET B N 1
ATOM 1092 C CA . MET B 1 30 ? 24.059 2.875 -0.368 1.00 59.51 103 MET B CA 1
ATOM 1093 C C . MET B 1 30 ? 24.082 3.797 0.845 1.00 53.01 103 MET B C 1
ATOM 1094 O O . MET B 1 30 ? 25.054 3.820 1.596 1.00 51.62 103 MET B O 1
ATOM 1099 N N . ARG B 1 31 ? 23.008 4.556 1.030 1.00 48.50 104 ARG B N 1
ATOM 1100 C CA . ARG B 1 31 ? 22.892 5.420 2.194 1.00 41.13 104 ARG B CA 1
ATOM 1101 C C . ARG B 1 31 ? 22.885 4.579 3.460 1.00 42.66 104 ARG B C 1
ATOM 1102 O O . ARG B 1 31 ? 23.542 4.917 4.443 1.00 46.40 104 ARG B O 1
ATOM 1110 N N . ILE B 1 32 ? 22.145 3.475 3.426 1.00 49.87 105 ILE B N 1
ATOM 1111 C CA . ILE B 1 32 ? 22.096 2.558 4.557 1.00 48.69 105 ILE B CA 1
ATOM 1112 C C . ILE B 1 32 ? 23.440 1.852 4.700 1.00 47.78 105 ILE B C 1
ATOM 1113 O O . ILE B 1 32 ? 23.885 1.563 5.810 1.00 46.82 105 ILE B O 1
ATOM 1118 N N . ALA B 1 33 ? 24.075 1.568 3.567 1.00 49.27 106 ALA B N 1
ATOM 1119 C CA . ALA B 1 33 ? 25.403 0.972 3.561 1.00 49.15 106 ALA B CA 1
ATOM 1120 C C . ALA B 1 33 ? 26.407 1.956 4.143 1.00 52.31 106 ALA B C 1
ATOM 1121 O O . ALA B 1 33 ? 27.258 1.589 4.952 1.00 56.72 106 ALA B O 1
ATOM 1123 N N . LEU B 1 34 ? 26.294 3.211 3.722 1.00 53.38 107 LEU B N 1
ATOM 1124 C CA . LEU B 1 34 ? 27.152 4.274 4.223 1.00 51.91 107 LEU B CA 1
ATOM 1125 C C . LEU B 1 34 ? 26.848 4.524 5.695 1.00 47.59 107 LEU B C 1
ATOM 1126 O O . LEU B 1 34 ? 27.745 4.799 6.491 1.00 48.75 107 LEU B O 1
ATOM 1131 N N . TRP B 1 35 ? 25.570 4.422 6.040 1.00 48.92 108 TRP B N 1
ATOM 1132 C CA . TRP B 1 35 ? 25.110 4.579 7.413 1.00 38.01 108 TRP B CA 1
ATOM 1133 C C . TRP B 1 35 ? 25.693 3.514 8.328 1.00 47.18 108 TRP B C 1
ATOM 1134 O O . TRP B 1 35 ? 26.131 3.806 9.441 1.00 46.01 108 TRP B O 1
ATOM 1145 N N . ASN B 1 36 ? 25.684 2.276 7.848 1.00 47.86 109 ASN B N 1
ATOM 1146 C CA . ASN B 1 36 ? 26.200 1.147 8.608 1.00 51.66 109 ASN B CA 1
ATOM 1147 C C . ASN B 1 36 ? 27.662 1.335 9.002 1.00 53.34 109 ASN B C 1
ATOM 1148 O O . ASN B 1 36 ? 28.069 0.960 10.101 1.00 52.45 109 ASN B O 1
ATOM 1153 N N . ARG B 1 37 ? 28.442 1.927 8.103 1.00 55.43 110 ARG B N 1
ATOM 1154 C CA . ARG B 1 37 ? 29.866 2.130 8.344 1.00 58.36 110 ARG B CA 1
ATOM 1155 C C . ARG B 1 37 ? 30.082 3.110 9.496 1.00 59.06 110 ARG B C 1
ATOM 1156 O O . ARG B 1 37 ? 31.074 3.027 10.220 1.00 64.20 110 ARG B O 1
ATOM 1164 N N . ALA B 1 38 ? 29.140 4.032 9.663 1.00 55.87 111 ALA B N 1
ATOM 1165 C CA . ALA B 1 38 ? 29.252 5.070 10.680 1.00 52.00 111 ALA B CA 1
ATOM 1166 C C . ALA B 1 38 ? 28.767 4.579 12.037 1.00 57.27 111 ALA B C 1
ATOM 1167 O O . ALA B 1 38 ? 29.264 5.011 13.076 1.00 63.10 111 ALA B O 1
ATOM 1169 N N . THR B 1 39 ? 27.796 3.672 12.020 1.00 58.21 112 THR B N 1
ATOM 1170 C CA . THR B 1 39 ? 27.138 3.227 13.243 1.00 63.53 112 THR B CA 1
ATOM 1171 C C . THR B 1 39 ? 28.075 2.513 14.208 1.00 63.03 112 THR B C 1
ATOM 1172 O O . THR B 1 39 ? 27.992 2.712 15.420 1.00 62.97 112 THR B O 1
ATOM 1176 N N . HIS B 1 40 ? 28.958 1.680 13.669 1.00 63.52 113 HIS B N 1
ATOM 1177 C CA . HIS B 1 40 ? 29.879 0.904 14.491 1.00 75.81 113 HIS B CA 1
ATOM 1178 C C . HIS B 1 40 ? 31.305 1.053 13.984 1.00 77.15 113 HIS B C 1
ATOM 1179 O O . HIS B 1 40 ? 32.244 1.186 14.770 1.00 83.32 113 HIS B O 1
ATOM 1186 N N . GLY B 1 41 ? 31.458 1.025 12.665 1.00 69.45 114 GLY B N 1
ATOM 1187 C CA . GLY B 1 41 ? 32.757 1.196 12.049 1.00 76.87 114 GLY B CA 1
ATOM 1188 C C . GLY B 1 41 ? 33.368 2.529 12.429 1.00 79.32 114 GLY B C 1
ATOM 1189 O O . GLY B 1 41 ? 34.591 2.669 12.452 1.00 81.36 114 GLY B O 1
ATOM 1190 N N . GLU B 1 42 ? 32.510 3.500 12.737 1.00 79.97 115 GLU B N 1
ATOM 1191 C CA . GLU B 1 42 ? 32.956 4.828 13.147 1.00 82.94 115 GLU B CA 1
ATOM 1192 C C . GLU B 1 42 ? 33.875 5.397 12.062 1.00 74.51 115 GLU B C 1
ATOM 1193 O O . GLU B 1 42 ? 34.931 5.964 12.343 1.00 77.06 115 GLU B O 1
ATOM 1199 N N . GLN B 1 43 ? 33.458 5.227 10.811 1.00 67.54 116 GLN B N 1
ATOM 1200 C CA . GLN B 1 43 ? 34.238 5.698 9.675 1.00 66.04 116 GLN B CA 1
ATOM 1201 C C . GLN B 1 43 ? 34.364 7.218 9.718 1.00 68.20 116 GLN B C 1
ATOM 1202 O O . GLN B 1 43 ? 33.669 7.886 10.485 1.00 68.61 116 GLN B O 1
ATOM 1208 N N . GLY B 1 44 ? 35.256 7.755 8.891 1.00 68.75 117 GLY B N 1
ATOM 1209 C CA . GLY B 1 44 ? 35.538 9.178 8.867 1.00 65.06 117 GLY B CA 1
ATOM 1210 C C . GLY B 1 44 ? 34.322 10.078 8.745 1.00 59.45 117 GLY B C 1
ATOM 1211 O O . GLY B 1 44 ? 34.126 10.970 9.573 1.00 53.81 117 GLY B O 1
ATOM 1212 N N . ALA B 1 45 ? 33.499 9.838 7.725 1.00 55.58 118 ALA B N 1
ATOM 1213 C CA . ALA B 1 45 ? 32.417 10.758 7.377 1.00 56.88 118 ALA B CA 1
ATOM 1214 C C . ALA B 1 45 ? 31.018 10.204 7.651 1.00 64.07 118 ALA B C 1
ATOM 1215 O O . ALA B 1 45 ? 30.512 9.367 6.904 1.00 55.26 118 ALA B O 1
ATOM 1217 N N . LEU B 1 46 ? 30.415 10.675 8.739 1.00 59.65 119 LEU B N 1
ATOM 1218 C CA . LEU B 1 46 ? 28.974 10.577 8.942 1.00 48.49 119 LEU B CA 1
ATOM 1219 C C . LEU B 1 46 ? 28.332 11.775 8.244 1.00 46.57 119 LEU B C 1
ATOM 1220 O O . LEU B 1 46 ? 27.144 11.771 7.920 1.00 42.39 119 LEU B O 1
ATOM 1225 N N . GLN B 1 47 ? 29.148 12.800 8.013 1.00 47.78 120 GLN B N 1
ATOM 1226 C CA . GLN B 1 47 ? 28.705 14.031 7.374 1.00 39.72 120 GLN B CA 1
ATOM 1227 C C . GLN B 1 47 ? 28.368 13.781 5.916 1.00 42.95 120 GLN B C 1
ATOM 1228 O O . GLN B 1 47 ? 27.597 14.524 5.308 1.00 44.17 120 GLN B O 1
ATOM 1234 N N . HIS B 1 48 ? 28.960 12.733 5.353 1.00 43.20 121 HIS B N 1
ATOM 1235 C CA . HIS B 1 48 ? 28.742 12.396 3.953 1.00 43.17 121 HIS B CA 1
ATOM 1236 C C . HIS B 1 48 ? 27.264 12.107 3.700 1.00 39.86 121 HIS B C 1
ATOM 1237 O O . HIS B 1 48 ? 26.792 12.189 2.566 1.00 41.06 121 HIS B O 1
ATOM 1244 N N . LEU B 1 49 ? 26.538 11.779 4.766 1.00 40.83 122 LEU B N 1
ATOM 1245 C CA . LEU B 1 49 ? 25.105 11.519 4.678 1.00 35.01 122 LEU B CA 1
ATOM 1246 C C . LEU B 1 49 ? 24.293 12.805 4.732 1.00 30.96 122 LEU B C 1
ATOM 1247 O O . LEU B 1 49 ? 23.252 12.915 4.086 1.00 29.40 122 LEU B O 1
ATOM 1252 N N . LEU B 1 50 ? 24.766 13.770 5.514 1.00 40.04 123 LEU B N 1
ATOM 1253 C CA . LEU B 1 50 ? 24.057 15.034 5.678 1.00 36.37 123 LEU B CA 1
ATOM 1254 C C . LEU B 1 50 ? 23.931 15.791 4.362 1.00 27.63 123 LEU B C 1
ATOM 1255 O O . LEU B 1 50 ? 22.952 16.509 4.145 1.00 24.71 123 LEU B O 1
ATOM 1260 N N . ALA B 1 51 ? 24.929 15.631 3.499 1.00 23.87 124 ALA B N 1
ATOM 1261 C CA . ALA B 1 51 ? 24.953 16.307 2.209 1.00 28.34 124 ALA B CA 1
ATOM 1262 C C . ALA B 1 51 ? 23.633 16.119 1.471 1.00 28.48 124 ALA B C 1
ATOM 1263 O O . ALA B 1 51 ? 23.294 15.009 1.069 1.00 29.50 124 ALA B O 1
ATOM 1265 N N . GLY B 1 52 ? 22.889 17.211 1.316 1.00 28.36 125 GLY B N 1
ATOM 1266 C CA . GLY B 1 52 ? 21.609 17.178 0.635 1.00 24.84 125 GLY B CA 1
ATOM 1267 C C . GLY B 1 52 ? 20.558 18.021 1.327 1.00 23.98 125 GLY B C 1
ATOM 1268 O O . GLY B 1 52 ? 20.849 18.736 2.283 1.00 24.42 125 GLY B O 1
ATOM 1269 N N . LEU B 1 53 ? 19.327 17.923 0.837 1.00 23.81 126 LEU B N 1
ATOM 1270 C CA . LEU B 1 53 ? 18.218 18.716 1.348 1.00 27.21 126 LEU B CA 1
ATOM 1271 C C . LEU B 1 53 ? 17.546 18.035 2.533 1.00 32.14 126 LEU B C 1
ATOM 1272 O O . LEU B 1 53 ? 17.361 16.820 2.532 1.00 34.92 126 LEU B O 1
ATOM 1277 N N . TRP B 1 54 ? 17.177 18.828 3.536 1.00 30.17 127 TRP B N 1
ATOM 1278 C CA . TRP B 1 54 ? 16.471 18.325 4.707 1.00 25.95 127 TRP B CA 1
ATOM 1279 C C . TRP B 1 54 ? 15.293 19.232 5.056 1.00 27.55 127 TRP B C 1
ATOM 1280 O O . TRP B 1 54 ? 15.443 20.450 5.136 1.00 30.48 127 TRP B O 1
ATOM 1291 N N . ILE B 1 55 ? 14.122 18.627 5.252 1.00 30.54 128 ILE B N 1
ATOM 1292 C CA . ILE B 1 55 ? 12.905 19.362 5.589 1.00 32.72 128 ILE B CA 1
ATOM 1293 C C . ILE B 1 55 ? 12.457 19.009 7.007 1.00 30.89 128 ILE B C 1
ATOM 1294 O O . ILE B 1 55 ? 12.492 17.844 7.398 1.00 34.09 128 ILE B O 1
ATOM 1299 N N . GLN B 1 56 ? 12.029 20.011 7.771 1.00 30.70 129 GLN B N 1
ATOM 1300 C CA . GLN B 1 56 ? 11.617 19.778 9.154 1.00 36.64 129 GLN B CA 1
ATOM 1301 C C . GLN B 1 56 ? 10.241 19.125 9.219 1.00 38.13 129 GLN B C 1
ATOM 1302 O O . GLN B 1 56 ? 9.448 19.232 8.284 1.00 34.11 129 GLN B O 1
ATOM 1308 N N . THR B 1 57 ? 9.971 18.452 10.336 1.00 44.53 130 THR B N 1
ATOM 1309 C CA . THR B 1 57 ? 8.688 17.793 10.563 1.00 40.70 130 THR B CA 1
ATOM 1310 C C . THR B 1 57 ? 7.786 18.638 11.458 1.00 39.08 130 THR B C 1
ATOM 1311 O O . THR B 1 57 ? 8.139 18.945 12.597 1.00 41.05 130 THR B O 1
ATOM 1315 N N . ASP B 1 65 ? 1.049 25.250 7.412 1.00 73.61 138 ASP B N 1
ATOM 1316 C CA . ASP B 1 65 ? 2.140 26.141 7.785 1.00 67.06 138 ASP B CA 1
ATOM 1317 C C . ASP B 1 65 ? 3.409 25.797 7.003 1.00 58.80 138 ASP B C 1
ATOM 1318 O O . ASP B 1 65 ? 3.446 24.809 6.269 1.00 56.43 138 ASP B O 1
ATOM 1323 N N . ILE B 1 66 ? 4.446 26.615 7.175 1.00 56.99 139 ILE B N 1
ATOM 1324 C CA . ILE B 1 66 ? 5.677 26.503 6.393 1.00 57.02 139 ILE B CA 1
ATOM 1325 C C . ILE B 1 66 ? 6.752 25.727 7.145 1.00 56.27 139 ILE B C 1
ATOM 1326 O O . ILE B 1 66 ? 6.860 25.823 8.369 1.00 53.53 139 ILE B O 1
ATOM 1331 N N . HIS B 1 67 ? 7.555 24.973 6.397 1.00 53.20 140 HIS B N 1
ATOM 1332 C CA . HIS B 1 67 ? 8.582 24.113 6.978 1.00 47.08 140 HIS B CA 1
ATOM 1333 C C . HIS B 1 67 ? 9.979 24.731 6.899 1.00 45.12 140 HIS B C 1
ATOM 1334 O O . HIS B 1 67 ? 10.384 25.202 5.836 1.00 47.65 140 HIS B O 1
ATOM 1341 N N . PRO B 1 68 ? 10.720 24.735 8.022 1.00 37.10 141 PRO B N 1
ATOM 1342 C CA . PRO B 1 68 ? 12.141 25.096 7.955 1.00 32.86 141 PRO B CA 1
ATOM 1343 C C . PRO B 1 68 ? 12.963 24.096 7.147 1.00 30.64 141 PRO B C 1
ATOM 1344 O O . PRO B 1 68 ? 12.819 22.888 7.336 1.00 27.97 141 PRO B O 1
ATOM 1348 N N . LEU B 1 69 ? 13.819 24.607 6.266 1.00 31.90 142 LEU B N 1
ATOM 1349 C CA . LEU B 1 69 ? 14.654 23.775 5.406 1.00 26.73 142 LEU B CA 1
ATOM 1350 C C . LEU B 1 69 ? 16.130 23.907 5.746 1.00 26.73 142 LEU B C 1
ATOM 1351 O O . LEU B 1 69 ? 16.596 24.983 6.118 1.00 34.13 142 LEU B O 1
ATOM 1356 N N . LEU B 1 70 ? 16.859 22.804 5.606 1.00 31.08 143 LEU B N 1
ATOM 1357 C CA . LEU B 1 70 ? 18.309 22.803 5.761 1.00 30.32 143 LEU B CA 1
ATOM 1358 C C . LEU B 1 70 ? 18.959 22.080 4.591 1.00 28.05 143 LEU B C 1
ATOM 1359 O O . LEU B 1 70 ? 18.579 20.955 4.266 1.00 29.55 143 LEU B O 1
ATOM 1364 N N . PHE B 1 71 ? 19.941 22.722 3.964 1.00 27.04 144 PHE B N 1
ATOM 1365 C CA . PHE B 1 71 ? 20.707 22.079 2.905 1.00 21.76 144 PHE B CA 1
ATOM 1366 C C . PHE B 1 71 ? 22.194 22.143 3.213 1.00 20.13 144 PHE B C 1
ATOM 1367 O O . PHE B 1 71 ? 22.773 23.221 3.320 1.00 23.22 144 PHE B O 1
ATOM 1375 N N . PHE B 1 72 ? 22.804 20.973 3.354 1.00 21.71 145 PHE B N 1
ATOM 1376 C CA . PHE B 1 72 ? 24.228 20.878 3.635 1.00 24.46 145 PHE B CA 1
ATOM 1377 C C . PHE B 1 72 ? 25.008 20.745 2.333 1.00 26.10 145 PHE B C 1
ATOM 1378 O O . PHE B 1 72 ? 25.000 19.695 1.693 1.00 25.09 145 PHE B O 1
ATOM 1386 N N . ASP B 1 73 ? 25.662 21.834 1.940 1.00 36.56 146 ASP B N 1
ATOM 1387 C CA . ASP B 1 73 ? 26.437 21.867 0.706 1.00 33.68 146 ASP B CA 1
ATOM 1388 C C . ASP B 1 73 ? 27.836 21.305 0.933 1.00 33.91 146 ASP B C 1
ATOM 1389 O O . ASP B 1 73 ? 28.721 21.988 1.448 1.00 37.64 146 ASP B O 1
ATOM 1394 N N . ARG B 1 74 ? 28.026 20.051 0.542 1.00 27.24 147 ARG B N 1
ATOM 1395 C CA . ARG B 1 74 ? 29.305 19.379 0.708 1.00 29.37 147 ARG B CA 1
ATOM 1396 C C . ARG B 1 74 ? 30.353 19.953 -0.236 1.00 30.95 147 ARG B C 1
ATOM 1397 O O . ARG B 1 74 ? 31.550 19.913 0.052 1.00 27.57 147 ARG B O 1
ATOM 1405 N N . GLU B 1 75 ? 29.893 20.486 -1.363 1.00 37.77 148 GLU B N 1
ATOM 1406 C CA . GLU B 1 75 ? 30.781 21.072 -2.359 1.00 32.14 148 GLU B CA 1
ATOM 1407 C C . GLU B 1 75 ? 31.523 22.278 -1.802 1.00 29.69 148 GLU B C 1
ATOM 1408 O O . GLU B 1 75 ? 32.751 22.341 -1.850 1.00 30.09 148 GLU B O 1
ATOM 1414 N N . HIS B 1 76 ? 30.768 23.229 -1.265 1.00 28.61 149 HIS B N 1
ATOM 1415 C CA . HIS B 1 76 ? 31.333 24.490 -0.808 1.00 29.65 149 HIS B CA 1
ATOM 1416 C C . HIS B 1 76 ? 31.353 24.596 0.707 1.00 29.48 149 HIS B C 1
ATOM 1417 O O . HIS B 1 76 ? 31.471 25.696 1.248 1.00 33.08 149 HIS B O 1
ATOM 1424 N N . ALA B 1 77 ? 31.248 23.451 1.379 1.00 32.01 150 ALA B N 1
ATOM 1425 C CA . ALA B 1 77 ? 31.281 23.398 2.838 1.00 31.39 150 ALA B CA 1
ATOM 1426 C C . ALA B 1 77 ? 30.378 24.471 3.421 1.00 27.66 150 ALA B C 1
ATOM 1427 O O . ALA B 1 77 ? 30.842 25.403 4.080 1.00 24.33 150 ALA B O 1
ATOM 1429 N N . GLU B 1 78 ? 29.086 24.330 3.156 1.00 30.44 151 GLU B N 1
ATOM 1430 C CA . GLU B 1 78 ? 28.136 25.406 3.372 1.00 29.19 151 GLU B CA 1
ATOM 1431 C C . GLU B 1 78 ? 26.773 24.875 3.795 1.00 24.80 151 GLU B C 1
ATOM 1432 O O . GLU B 1 78 ? 26.323 23.847 3.293 1.00 25.27 151 GLU B O 1
ATOM 1438 N N . ILE B 1 79 ? 26.121 25.581 4.714 1.00 23.37 152 ILE B N 1
ATOM 1439 C CA . ILE B 1 79 ? 24.770 25.231 5.138 1.00 22.27 152 ILE B CA 1
ATOM 1440 C C . ILE B 1 79 ? 23.839 26.408 4.891 1.00 15.73 152 ILE B C 1
ATOM 1441 O O . ILE B 1 79 ? 24.195 27.557 5.152 1.00 21.57 152 ILE B O 1
ATOM 1446 N N . THR B 1 80 ? 22.648 26.112 4.383 1.00 20.74 153 THR B N 1
ATOM 1447 C CA . THR B 1 80 ? 21.663 27.140 4.080 1.00 19.41 153 THR B CA 1
ATOM 1448 C C . THR B 1 80 ? 20.393 26.902 4.883 1.00 22.31 153 THR B C 1
ATOM 1449 O O . THR B 1 80 ? 19.879 25.786 4.931 1.00 20.74 153 THR B O 1
ATOM 1453 N N . PHE B 1 81 ? 19.896 27.966 5.505 1.00 28.41 154 PHE B N 1
ATOM 1454 C CA . PHE B 1 81 ? 18.697 27.900 6.333 1.00 24.38 154 PHE B CA 1
ATOM 1455 C C . PHE B 1 81 ? 17.538 28.599 5.638 1.00 24.79 154 PHE B C 1
ATOM 1456 O O . PHE B 1 81 ? 17.555 29.815 5.469 1.00 30.47 154 PHE B O 1
ATOM 1464 N N . SER B 1 82 ? 16.530 27.824 5.245 1.00 26.13 155 SER B N 1
ATOM 1465 C CA . SER B 1 82 ? 15.426 28.348 4.449 1.00 25.37 155 SER B CA 1
ATOM 1466 C C . SER B 1 82 ? 14.076 28.188 5.140 1.00 28.44 155 SER B C 1
ATOM 1467 O O . SER B 1 82 ? 13.798 27.172 5.771 1.00 32.38 155 SER B O 1
ATOM 1470 N N . ARG B 1 83 ? 13.241 29.210 4.992 1.00 31.46 156 ARG B N 1
ATOM 1471 C CA . ARG B 1 83 ? 11.914 29.249 5.594 1.00 33.19 156 ARG B CA 1
ATOM 1472 C C . ARG B 1 83 ? 11.173 30.429 4.977 1.00 34.87 156 ARG B C 1
ATOM 1473 O O . ARG B 1 83 ? 11.180 31.541 5.504 1.00 33.91 156 ARG B O 1
ATOM 1481 N N . ALA B 1 84 ? 10.566 30.172 3.824 1.00 33.80 157 ALA B N 1
ATOM 1482 C CA . ALA B 1 84 ? 9.851 31.192 3.066 1.00 26.92 157 ALA B CA 1
ATOM 1483 C C . ALA B 1 84 ? 10.744 32.403 2.764 1.00 29.85 157 ALA B C 1
ATOM 1484 O O . ALA B 1 84 ? 11.761 32.273 2.078 1.00 32.92 157 ALA B O 1
ATOM 1486 N N . SER B 1 85 ? 10.368 33.573 3.275 1.00 36.07 158 SER B N 1
ATOM 1487 C CA . SER B 1 85 ? 11.136 34.795 3.048 1.00 41.76 158 SER B CA 1
ATOM 1488 C C . SER B 1 85 ? 12.526 34.701 3.674 1.00 41.47 158 SER B C 1
ATOM 1489 O O . SER B 1 85 ? 13.443 35.431 3.290 1.00 32.95 158 SER B O 1
ATOM 1492 N N . VAL B 1 86 ? 12.676 33.792 4.631 1.00 40.69 159 VAL B N 1
ATOM 1493 C CA . VAL B 1 86 ? 13.965 33.553 5.258 1.00 31.98 159 VAL B CA 1
ATOM 1494 C C . VAL B 1 86 ? 14.842 32.675 4.382 1.00 28.80 159 VAL B C 1
ATOM 1495 O O . VAL B 1 86 ? 14.489 31.538 4.085 1.00 34.08 159 VAL B O 1
ATOM 1499 N N . GLN B 1 87 ? 15.986 33.209 3.974 1.00 31.47 160 GLN B N 1
ATOM 1500 C CA . GLN B 1 87 ? 17.017 32.410 3.332 1.00 28.87 160 GLN B CA 1
ATOM 1501 C C . GLN B 1 87 ? 18.369 32.991 3.717 1.00 28.58 160 GLN B C 1
ATOM 1502 O O . GLN B 1 87 ? 18.599 34.194 3.594 1.00 33.91 160 GLN B O 1
ATOM 1508 N N . GLU B 1 88 ? 19.255 32.136 4.211 1.00 29.47 161 GLU B N 1
ATOM 1509 C CA . GLU B 1 88 ? 20.524 32.597 4.746 1.00 24.36 161 GLU B CA 1
ATOM 1510 C C . GLU B 1 88 ? 21.542 31.470 4.757 1.00 17.85 161 GLU B C 1
ATOM 1511 O O . GLU B 1 88 ? 21.188 30.302 4.899 1.00 18.18 161 GLU B O 1
ATOM 1517 N N . ILE B 1 89 ? 22.808 31.840 4.599 1.00 22.70 162 ILE B N 1
ATOM 1518 C CA . ILE B 1 89 ? 23.890 30.879 4.459 1.00 21.91 162 ILE B CA 1
ATOM 1519 C C . ILE B 1 89 ? 24.945 31.063 5.540 1.00 17.50 162 ILE B C 1
ATOM 1520 O O . ILE B 1 89 ? 25.246 32.186 5.940 1.00 19.47 162 ILE B O 1
ATOM 1525 N N . PHE B 1 90 ? 25.508 29.947 5.996 1.00 18.89 163 PHE B N 1
ATOM 1526 C CA . PHE B 1 90 ? 26.605 29.971 6.952 1.00 22.90 163 PHE B CA 1
ATOM 1527 C C . PHE B 1 90 ? 27.762 29.114 6.463 1.00 20.39 163 PHE B C 1
ATOM 1528 O O . PHE B 1 90 ? 27.583 27.955 6.094 1.00 20.66 163 PHE B O 1
ATOM 1536 N N . LEU B 1 91 ? 28.953 29.698 6.471 1.00 19.97 164 LEU B N 1
ATOM 1537 C CA . LEU B 1 91 ? 30.160 28.981 6.098 1.00 18.08 164 LEU B CA 1
ATOM 1538 C C . LEU B 1 91 ? 30.671 28.159 7.269 1.00 27.32 164 LEU B C 1
ATOM 1539 O O . LEU B 1 91 ? 30.958 28.697 8.337 1.00 31.24 164 LEU B O 1
ATOM 1544 N N . VAL B 1 92 ? 30.781 26.853 7.059 1.00 32.04 165 VAL B N 1
ATOM 1545 C CA . VAL B 1 92 ? 31.229 25.939 8.101 1.00 29.83 165 VAL B CA 1
ATOM 1546 C C . VAL B 1 92 ? 32.730 26.064 8.351 1.00 33.72 165 VAL B C 1
ATOM 1547 O O . VAL B 1 92 ? 33.544 25.739 7.485 1.00 30.45 165 VAL B O 1
ATOM 1551 N N . ASP B 1 93 ? 33.089 26.524 9.547 1.00 35.22 166 ASP B N 1
ATOM 1552 C CA . ASP B 1 93 ? 34.490 26.671 9.920 1.00 36.45 166 ASP B CA 1
ATOM 1553 C C . ASP B 1 93 ? 35.032 25.365 10.491 1.00 40.64 166 ASP B C 1
ATOM 1554 O O . ASP B 1 93 ? 36.218 25.062 10.350 1.00 39.06 166 ASP B O 1
ATOM 1559 N N . SER B 1 94 ? 34.158 24.594 11.131 1.00 37.98 167 SER B N 1
ATOM 1560 C CA . SER B 1 94 ? 34.551 23.316 11.714 1.00 37.65 167 SER B CA 1
ATOM 1561 C C . SER B 1 94 ? 33.402 22.315 11.710 1.00 37.01 167 SER B C 1
ATOM 1562 O O . SER B 1 94 ? 32.234 22.694 11.793 1.00 33.40 167 SER B O 1
ATOM 1565 N N . ALA B 1 95 ? 33.748 21.034 11.635 1.00 38.70 168 ALA B N 1
ATOM 1566 C CA . ALA B 1 95 ? 32.761 19.965 11.665 1.00 33.60 168 ALA B CA 1
ATOM 1567 C C . ALA B 1 95 ? 33.400 18.679 12.170 1.00 34.07 168 ALA B C 1
ATOM 1568 O O . ALA B 1 95 ? 34.346 18.168 11.570 1.00 29.05 168 ALA B O 1
ATOM 1570 N N . HIS B 1 96 ? 32.883 18.171 13.284 1.00 38.51 169 HIS B N 1
ATOM 1571 C CA . HIS B 1 96 ? 33.393 16.945 13.887 1.00 37.86 169 HIS B CA 1
ATOM 1572 C C . HIS B 1 96 ? 32.254 16.017 14.294 1.00 34.60 169 HIS B C 1
ATOM 1573 O O . HIS B 1 96 ? 31.193 16.470 14.726 1.00 30.64 169 HIS B O 1
ATOM 1580 N N . THR B 1 97 ? 32.494 14.716 14.153 1.00 40.88 170 THR B N 1
ATOM 1581 C CA . THR B 1 97 ? 31.484 13.697 14.421 1.00 41.07 170 THR B CA 1
ATOM 1582 C C . THR B 1 97 ? 31.809 12.910 15.685 1.00 44.23 170 THR B C 1
ATOM 1583 O O . THR B 1 97 ? 32.927 12.417 15.852 1.00 45.70 170 THR B O 1
ATOM 1587 N N . HIS B 1 98 ? 30.826 12.801 16.574 1.00 42.50 171 HIS B N 1
ATOM 1588 C CA . HIS B 1 98 ? 30.939 11.954 17.756 1.00 47.63 171 HIS B CA 1
ATOM 1589 C C . HIS B 1 98 ? 29.728 11.032 17.852 1.00 47.50 171 HIS B C 1
ATOM 1590 O O . HIS B 1 98 ? 28.589 11.495 17.908 1.00 47.48 171 HIS B O 1
ATOM 1597 N N . ARG B 1 99 ? 29.989 9.728 17.883 1.00 50.22 172 ARG B N 1
ATOM 1598 C CA . ARG B 1 99 ? 28.939 8.715 17.899 1.00 51.91 172 ARG B CA 1
ATOM 1599 C C . ARG B 1 99 ? 28.009 8.883 16.698 1.00 51.94 172 ARG B C 1
ATOM 1600 O O . ARG B 1 99 ? 28.357 8.489 15.585 1.00 51.72 172 ARG B O 1
ATOM 1608 N N . LYS B 1 100 ? 26.833 9.467 16.923 1.00 49.44 173 LYS B N 1
ATOM 1609 C CA . LYS B 1 100 ? 25.862 9.694 15.856 1.00 47.73 173 LYS B CA 1
ATOM 1610 C C . LYS B 1 100 ? 25.449 11.164 15.820 1.00 45.79 173 LYS B C 1
ATOM 1611 O O . LYS B 1 100 ? 24.365 11.513 15.344 1.00 39.26 173 LYS B O 1
ATOM 1617 N N . THR B 1 101 ? 26.339 12.015 16.322 1.00 51.80 174 THR B N 1
ATOM 1618 C CA . THR B 1 101 ? 26.109 13.451 16.379 1.00 47.14 174 THR B CA 1
ATOM 1619 C C . THR B 1 101 ? 27.203 14.194 15.619 1.00 43.45 174 THR B C 1
ATOM 1620 O O . THR B 1 101 ? 28.382 13.858 15.732 1.00 38.82 174 THR B O 1
ATOM 1624 N N . VAL B 1 102 ? 26.801 15.202 14.848 1.00 40.92 175 VAL B N 1
ATOM 1625 C CA . VAL B 1 102 ? 27.744 16.049 14.124 1.00 38.69 175 VAL B CA 1
ATOM 1626 C C . VAL B 1 102 ? 27.655 17.484 14.632 1.00 34.04 175 VAL B C 1
ATOM 1627 O O . VAL B 1 102 ? 26.624 18.140 14.491 1.00 35.32 175 VAL B O 1
ATOM 1631 N N . SER B 1 103 ? 28.744 17.963 15.223 1.00 36.13 176 SER B N 1
ATOM 1632 C CA . SER B 1 103 ? 28.796 19.318 15.756 1.00 35.03 176 SER B CA 1
ATOM 1633 C C . SER B 1 103 ? 29.406 20.269 14.736 1.00 32.80 176 SER B C 1
ATOM 1634 O O . SER B 1 103 ? 30.531 20.062 14.284 1.00 33.77 176 SER B O 1
ATOM 1637 N N . PHE B 1 104 ? 28.656 21.309 14.380 1.00 33.21 177 PHE B N 1
ATOM 1638 C CA . PHE B 1 104 ? 29.120 22.311 13.426 1.00 31.30 177 PHE B CA 1
ATOM 1639 C C . PHE B 1 104 ? 29.379 23.652 14.092 1.00 31.36 177 PHE B C 1
ATOM 1640 O O . PHE B 1 104 ? 28.601 24.091 14.938 1.00 41.09 177 PHE B O 1
ATOM 1648 N N . LEU B 1 105 ? 30.472 24.302 13.700 1.00 35.52 178 LEU B N 1
ATOM 1649 C CA . LEU B 1 105 ? 30.673 25.715 13.995 1.00 40.57 178 LEU B CA 1
ATOM 1650 C C . LEU B 1 105 ? 30.691 26.446 12.666 1.00 39.71 178 LEU B C 1
ATOM 1651 O O . LEU B 1 105 ? 31.628 26.303 11.877 1.00 34.37 178 LEU B O 1
ATOM 1656 N N . THR B 1 106 ? 29.640 27.220 12.423 1.00 36.06 179 THR B N 1
ATOM 1657 C CA . THR B 1 106 ? 29.462 27.893 11.149 1.00 31.71 179 THR B CA 1
ATOM 1658 C C . THR B 1 106 ? 29.569 29.398 11.337 1.00 29.32 179 THR B C 1
ATOM 1659 O O . THR B 1 106 ? 29.761 29.877 12.450 1.00 29.26 179 THR B O 1
ATOM 1663 N N . ARG B 1 107 ? 29.445 30.139 10.243 1.00 29.23 180 ARG B N 1
ATOM 1664 C CA . ARG B 1 107 ? 29.583 31.585 10.287 1.00 28.90 180 ARG B CA 1
ATOM 1665 C C . ARG B 1 107 ? 28.899 32.225 9.085 1.00 29.37 180 ARG B C 1
ATOM 1666 O O . ARG B 1 107 ? 29.124 31.824 7.941 1.00 28.16 180 ARG B O 1
ATOM 1674 N N . ASN B 1 108 ? 28.064 33.222 9.355 1.00 27.91 181 ASN B N 1
ATOM 1675 C CA . ASN B 1 108 ? 27.281 33.871 8.311 1.00 28.90 181 ASN B CA 1
ATOM 1676 C C . ASN B 1 108 ? 28.160 34.536 7.259 1.00 25.52 181 ASN B C 1
ATOM 1677 O O . ASN B 1 108 ? 29.156 35.179 7.584 1.00 34.45 181 ASN B O 1
ATOM 1682 N N . THR B 1 109 ? 27.784 34.370 5.996 1.00 22.11 182 THR B N 1
ATOM 1683 C CA . THR B 1 109 ? 28.545 34.928 4.884 1.00 23.71 182 THR B CA 1
ATOM 1684 C C . THR B 1 109 ? 28.695 36.443 4.972 1.00 26.45 182 THR B C 1
ATOM 1685 O O . THR B 1 109 ? 29.767 36.984 4.706 1.00 34.73 182 THR B O 1
ATOM 1689 N N . ALA B 1 110 ? 27.617 37.123 5.344 1.00 30.49 183 ALA B N 1
ATOM 1690 C CA . ALA B 1 110 ? 27.592 38.580 5.320 1.00 34.78 183 ALA B CA 1
ATOM 1691 C C . ALA B 1 110 ? 28.401 39.203 6.458 1.00 34.60 183 ALA B C 1
ATOM 1692 O O . ALA B 1 110 ? 29.105 40.191 6.249 1.00 35.29 183 ALA B O 1
ATOM 1694 N N . ILE B 1 111 ? 28.291 38.633 7.657 1.00 36.80 184 ILE B N 1
ATOM 1695 C CA . ILE B 1 111 ? 28.902 39.226 8.847 1.00 41.98 184 ILE B CA 1
ATOM 1696 C C . ILE B 1 111 ? 29.571 38.181 9.743 1.00 38.38 184 ILE B C 1
ATOM 1697 O O . ILE B 1 111 ? 28.920 37.272 10.259 1.00 35.42 184 ILE B O 1
ATOM 1702 N N . SER B 1 112 ? 30.878 38.342 9.930 1.00 40.41 185 SER B N 1
ATOM 1703 C CA . SER B 1 112 ? 31.692 37.385 10.674 1.00 31.83 185 SER B CA 1
ATOM 1704 C C . SER B 1 112 ? 31.361 37.376 12.159 1.00 30.88 185 SER B C 1
ATOM 1705 O O . SER B 1 112 ? 31.676 36.417 12.862 1.00 40.49 185 SER B O 1
ATOM 1708 N N . SER B 1 113 ? 30.737 38.446 12.636 1.00 30.50 186 SER B N 1
ATOM 1709 C CA . SER B 1 113 ? 30.335 38.528 14.034 1.00 32.00 186 SER B CA 1
ATOM 1710 C C . SER B 1 113 ? 29.281 37.482 14.356 1.00 34.43 186 SER B C 1
ATOM 1711 O O . SER B 1 113 ? 29.326 36.845 15.408 1.00 37.55 186 SER B O 1
ATOM 1714 N N . ILE B 1 114 ? 28.337 37.309 13.438 1.00 31.26 187 ILE B N 1
ATOM 1715 C CA . ILE B 1 114 ? 27.236 36.382 13.639 1.00 28.02 187 ILE B CA 1
ATOM 1716 C C . ILE B 1 114 ? 27.618 34.978 13.194 1.00 30.41 187 ILE B C 1
ATOM 1717 O O . ILE B 1 114 ? 27.805 34.720 12.006 1.00 32.16 187 ILE B O 1
ATOM 1722 N N . ARG B 1 115 ? 27.722 34.080 14.167 1.00 28.82 188 ARG B N 1
ATOM 1723 C CA . ARG B 1 115 ? 28.028 32.682 13.914 1.00 26.23 188 ARG B CA 1
ATOM 1724 C C . ARG B 1 115 ? 26.858 31.833 14.397 1.00 29.11 188 ARG B C 1
ATOM 1725 O O . ARG B 1 115 ? 25.901 32.358 14.963 1.00 29.84 188 ARG B O 1
ATOM 1733 N N . ARG B 1 116 ? 26.927 30.526 14.162 1.00 31.85 189 ARG B N 1
ATOM 1734 C CA . ARG B 1 116 ? 25.831 29.634 14.519 1.00 31.36 189 ARG B CA 1
ATOM 1735 C C . ARG B 1 116 ? 26.332 28.211 14.752 1.00 35.31 189 ARG B C 1
ATOM 1736 O O . ARG B 1 116 ? 27.001 27.633 13.897 1.00 31.83 189 ARG B O 1
ATOM 1744 N N . ARG B 1 117 ? 26.009 27.656 15.917 1.00 36.23 190 ARG B N 1
ATOM 1745 C CA . ARG B 1 117 ? 26.417 26.301 16.268 1.00 36.14 190 ARG B CA 1
ATOM 1746 C C . ARG B 1 117 ? 25.300 25.311 15.975 1.00 31.57 190 ARG B C 1
ATOM 1747 O O . ARG B 1 117 ? 24.147 25.546 16.329 1.00 25.23 190 ARG B O 1
ATOM 1755 N N . LEU B 1 118 ? 25.657 24.201 15.335 1.00 39.81 191 LEU B N 1
ATOM 1756 C CA . LEU B 1 118 ? 24.684 23.204 14.909 1.00 40.36 191 LEU B CA 1
ATOM 1757 C C . LEU B 1 118 ? 24.988 21.845 15.522 1.00 33.06 191 LEU B C 1
ATOM 1758 O O . LEU B 1 118 ? 26.075 21.301 15.338 1.00 36.10 191 LEU B O 1
ATOM 1763 N N . GLU B 1 119 ? 24.023 21.305 16.256 1.00 34.07 192 GLU B N 1
ATOM 1764 C CA . GLU B 1 119 ? 24.137 19.961 16.804 1.00 38.06 192 GLU B CA 1
ATOM 1765 C C . GLU B 1 119 ? 23.147 19.044 16.098 1.00 34.99 192 GLU B C 1
ATOM 1766 O O . GLU B 1 119 ? 21.945 19.094 16.357 1.00 36.91 192 GLU B O 1
ATOM 1772 N N . VAL B 1 120 ? 23.665 18.208 15.204 1.00 38.78 193 VAL B N 1
ATOM 1773 C CA . VAL B 1 120 ? 22.830 17.349 14.369 1.00 37.97 193 VAL B CA 1
ATOM 1774 C C . VAL B 1 120 ? 22.974 15.878 14.747 1.00 37.61 193 VAL B C 1
ATOM 1775 O O . VAL B 1 120 ? 24.054 15.302 14.617 1.00 34.82 193 VAL B O 1
ATOM 1779 N N . THR B 1 121 ? 21.873 15.275 15.190 1.00 45.05 194 THR B N 1
ATOM 1780 C CA . THR B 1 121 ? 21.879 13.887 15.651 1.00 41.18 194 THR B CA 1
ATOM 1781 C C . THR B 1 121 ? 21.102 12.968 14.708 1.00 37.82 194 THR B C 1
ATOM 1782 O O . THR B 1 121 ? 19.918 13.187 14.451 1.00 38.40 194 THR B O 1
ATOM 1786 N N . PHE B 1 122 ? 21.779 11.937 14.208 1.00 38.16 195 PHE B N 1
ATOM 1787 C CA . PHE B 1 122 ? 21.166 10.972 13.298 1.00 38.73 195 PHE B CA 1
ATOM 1788 C C . PHE B 1 122 ? 20.256 9.988 14.028 1.00 39.51 195 PHE B C 1
ATOM 1789 O O . PHE B 1 122 ? 20.716 9.206 14.862 1.00 44.72 195 PHE B O 1
ATOM 1797 N N . GLU B 1 123 ? 18.965 10.031 13.710 1.00 38.56 196 GLU B N 1
ATOM 1798 C CA . GLU B 1 123 ? 18.022 9.036 14.203 1.00 35.61 196 GLU B CA 1
ATOM 1799 C C . GLU B 1 123 ? 18.092 7.812 13.302 1.00 36.72 196 GLU B C 1
ATOM 1800 O O . GLU B 1 123 ? 18.152 6.679 13.773 1.00 33.49 196 GLU B O 1
ATOM 1806 N N . SER B 1 124 ? 18.071 8.060 11.997 1.00 41.24 197 SER B N 1
ATOM 1807 C CA . SER B 1 124 ? 18.358 7.038 11.003 1.00 34.27 197 SER B CA 1
ATOM 1808 C C . SER B 1 124 ? 19.143 7.704 9.892 1.00 36.45 197 SER B C 1
ATOM 1809 O O . SER B 1 124 ? 19.389 8.905 9.953 1.00 38.74 197 SER B O 1
ATOM 1812 N N . HIS B 1 125 ? 19.504 6.948 8.863 1.00 35.59 198 HIS B N 1
ATOM 1813 C CA . HIS B 1 125 ? 20.348 7.488 7.804 1.00 33.52 198 HIS B CA 1
ATOM 1814 C C . HIS B 1 125 ? 19.717 8.720 7.158 1.00 35.82 198 HIS B C 1
ATOM 1815 O O . HIS B 1 125 ? 20.426 9.625 6.719 1.00 39.19 198 HIS B O 1
ATOM 1822 N N . ALA B 1 126 ? 18.386 8.759 7.123 1.00 32.84 199 ALA B N 1
ATOM 1823 C CA . ALA B 1 126 ? 17.662 9.864 6.498 1.00 33.92 199 ALA B CA 1
ATOM 1824 C C . ALA B 1 126 ? 16.733 10.573 7.481 1.00 34.54 199 ALA B C 1
ATOM 1825 O O . ALA B 1 126 ? 15.859 11.341 7.074 1.00 31.69 199 ALA B O 1
ATOM 1827 N N . VAL B 1 127 ? 16.928 10.313 8.771 1.00 33.38 200 VAL B N 1
ATOM 1828 C CA . VAL B 1 127 ? 16.176 10.995 9.818 1.00 33.75 200 VAL B CA 1
ATOM 1829 C C . VAL B 1 127 ? 17.141 11.563 10.851 1.00 35.27 200 VAL B C 1
ATOM 1830 O O . VAL B 1 127 ? 18.052 10.872 11.306 1.00 35.43 200 VAL B O 1
ATOM 1834 N N . ILE B 1 128 ? 16.931 12.824 11.216 1.00 40.84 201 ILE B N 1
ATOM 1835 C CA . ILE B 1 128 ? 17.839 13.528 12.113 1.00 40.03 201 ILE B CA 1
ATOM 1836 C C . ILE B 1 128 ? 17.088 14.470 13.045 1.00 31.48 201 ILE B C 1
ATOM 1837 O O . ILE B 1 128 ? 15.990 14.928 12.727 1.00 32.85 201 ILE B O 1
ATOM 1842 N N . HIS B 1 129 ? 17.693 14.748 14.196 1.00 35.25 202 HIS B N 1
ATOM 1843 C CA . HIS B 1 129 ? 17.243 15.824 15.071 1.00 46.84 202 HIS B CA 1
ATOM 1844 C C . HIS B 1 129 ? 18.322 16.898 15.098 1.00 41.86 202 HIS B C 1
ATOM 1845 O O . HIS B 1 129 ? 19.510 16.586 15.184 1.00 39.18 202 HIS B O 1
ATOM 1852 N N . VAL B 1 130 ? 17.904 18.158 15.030 1.00 38.45 203 VAL B N 1
ATOM 1853 C CA . VAL B 1 130 ? 18.841 19.267 14.909 1.00 42.72 203 VAL B CA 1
ATOM 1854 C C . VAL B 1 130 ? 18.641 20.276 16.034 1.00 38.79 203 VAL B C 1
ATOM 1855 O O . VAL B 1 130 ? 17.513 20.625 16.378 1.00 38.65 203 VAL B O 1
ATOM 1859 N N . ARG B 1 131 ? 19.756 20.735 16.593 1.00 39.32 204 ARG B N 1
ATOM 1860 C CA . ARG B 1 131 ? 19.754 21.714 17.672 1.00 42.45 204 ARG B CA 1
ATOM 1861 C C . ARG B 1 131 ? 20.704 22.853 17.322 1.00 37.43 204 ARG B C 1
ATOM 1862 O O . ARG B 1 131 ? 21.898 22.637 17.111 1.00 31.87 204 ARG B O 1
ATOM 1870 N N . ALA B 1 132 ? 20.160 24.066 17.262 1.00 40.87 205 ALA B N 1
ATOM 1871 C CA . ALA B 1 132 ? 20.920 25.235 16.835 1.00 37.89 205 ALA B CA 1
ATOM 1872 C C . ALA B 1 132 ? 21.111 26.235 17.969 1.00 37.27 205 ALA B C 1
ATOM 1873 O O . ALA B 1 132 ? 20.325 26.277 18.915 1.00 41.55 205 ALA B O 1
ATOM 1875 N N . VAL B 1 133 ? 22.164 27.039 17.855 1.00 32.95 206 VAL B N 1
ATOM 1876 C CA . VAL B 1 133 ? 22.476 28.057 18.849 1.00 30.56 206 VAL B CA 1
ATOM 1877 C C . VAL B 1 133 ? 23.051 29.303 18.179 1.00 30.08 206 VAL B C 1
ATOM 1878 O O . VAL B 1 133 ? 24.169 29.284 17.667 1.00 29.53 206 VAL B O 1
ATOM 1882 N N . GLU B 1 134 ? 22.283 30.388 18.192 1.00 29.64 207 GLU B N 1
ATOM 1883 C CA . GLU B 1 134 ? 22.727 31.638 17.588 1.00 33.64 207 GLU B CA 1
ATOM 1884 C C . GLU B 1 134 ? 23.817 32.296 18.422 1.00 33.70 207 GLU B C 1
ATOM 1885 O O . GLU B 1 134 ? 23.704 32.403 19.643 1.00 35.23 207 GLU B O 1
ATOM 1891 N N . ASP B 1 135 ? 24.865 32.743 17.740 1.00 33.52 208 ASP B N 1
ATOM 1892 C CA . ASP B 1 135 ? 26.019 33.348 18.386 1.00 31.16 208 ASP B CA 1
ATOM 1893 C C . ASP B 1 135 ? 26.472 34.605 17.653 1.00 31.90 208 ASP B C 1
ATOM 1894 O O . ASP B 1 135 ? 27.001 34.524 16.546 1.00 38.99 208 ASP B O 1
ATOM 1899 N N . VAL B 1 136 ? 26.258 35.763 18.270 1.00 28.58 209 VAL B N 1
ATOM 1900 C CA . VAL B 1 136 ? 26.736 37.024 17.712 1.00 35.94 209 VAL B CA 1
ATOM 1901 C C . VAL B 1 136 ? 27.836 37.624 18.593 1.00 48.44 209 VAL B C 1
ATOM 1902 O O . VAL B 1 136 ? 27.596 38.114 19.695 1.00 57.56 209 VAL B O 1
ATOM 1906 N N . ALA B 1 137 ? 29.060 37.580 18.085 1.00 49.30 210 ALA B N 1
ATOM 1907 C CA . ALA B 1 137 ? 30.221 38.054 18.828 1.00 54.61 210 ALA B CA 1
ATOM 1908 C C . ALA B 1 137 ? 30.308 37.421 20.224 1.00 58.13 210 ALA B C 1
ATOM 1909 O O . ALA B 1 137 ? 30.448 38.126 21.227 1.00 58.88 210 ALA B O 1
ATOM 1911 N N . ARG B 1 138 ? 30.210 36.094 20.278 1.00 59.86 211 ARG B N 1
ATOM 1912 C CA . ARG B 1 138 ? 30.273 35.336 21.534 1.00 60.74 211 ARG B CA 1
ATOM 1913 C C . ARG B 1 138 ? 29.152 35.744 22.497 1.00 65.25 211 ARG B C 1
ATOM 1914 O O . ARG B 1 138 ? 29.235 35.507 23.703 1.00 56.00 211 ARG B O 1
ATOM 1922 N N . LEU B 1 139 ? 28.104 36.350 21.943 1.00 56.84 212 LEU B N 1
ATOM 1923 C CA . LEU B 1 139 ? 26.920 36.747 22.699 1.00 47.20 212 LEU B CA 1
ATOM 1924 C C . LEU B 1 139 ? 25.720 35.883 22.308 1.00 49.37 212 LEU B C 1
ATOM 1925 O O . LEU B 1 139 ? 25.256 35.940 21.171 1.00 43.17 212 LEU B O 1
ATOM 1930 N N . LYS B 1 140 ? 25.215 35.095 23.256 1.00 35.81 213 LYS B N 1
ATOM 1931 C CA . LYS B 1 140 ? 24.123 34.153 22.997 1.00 33.85 213 LYS B CA 1
ATOM 1932 C C . LYS B 1 140 ? 22.866 34.535 23.769 1.00 30.57 213 LYS B C 1
ATOM 1933 O O . LYS B 1 140 ? 22.678 35.691 24.141 1.00 35.58 213 LYS B O 1
ATOM 1939 N N . THR B 1 144 ? 15.598 28.198 22.632 1.00 64.02 217 THR B N 1
ATOM 1940 C CA . THR B 1 144 ? 15.480 27.376 21.433 1.00 66.54 217 THR B CA 1
ATOM 1941 C C . THR B 1 144 ? 15.452 28.226 20.170 1.00 56.74 217 THR B C 1
ATOM 1942 O O . THR B 1 144 ? 15.243 29.438 20.225 1.00 50.53 217 THR B O 1
ATOM 1946 N N . SER B 1 145 ? 15.661 27.569 19.033 1.00 56.47 218 SER B N 1
ATOM 1947 C CA . SER B 1 145 ? 15.674 28.231 17.735 1.00 49.86 218 SER B CA 1
ATOM 1948 C C . SER B 1 145 ? 14.560 27.702 16.839 1.00 49.86 218 SER B C 1
ATOM 1949 O O . SER B 1 145 ? 14.094 26.576 17.012 1.00 49.69 218 SER B O 1
ATOM 1952 N N . MET B 1 146 ? 14.145 28.516 15.874 1.00 49.29 219 MET B N 1
ATOM 1953 C CA . MET B 1 146 ? 13.094 28.124 14.941 1.00 46.15 219 MET B CA 1
ATOM 1954 C C . MET B 1 146 ? 13.540 26.932 14.102 1.00 42.10 219 MET B C 1
ATOM 1955 O O . MET B 1 146 ? 12.718 26.240 13.502 1.00 39.50 219 MET B O 1
ATOM 1960 N N . TRP B 1 147 ? 14.849 26.701 14.065 1.00 46.46 220 TRP B N 1
ATOM 1961 C CA . TRP B 1 147 ? 15.423 25.613 13.285 1.00 41.56 220 TRP B CA 1
ATOM 1962 C C . TRP B 1 147 ? 15.482 24.311 14.087 1.00 44.21 220 TRP B C 1
ATOM 1963 O O . TRP B 1 147 ? 15.629 23.232 13.510 1.00 38.30 220 TRP B O 1
ATOM 1974 N N . ASP B 1 148 ? 15.363 24.412 15.410 1.00 45.05 221 ASP B N 1
ATOM 1975 C CA . ASP B 1 148 ? 15.360 23.230 16.267 1.00 36.84 221 ASP B CA 1
ATOM 1976 C C . ASP B 1 148 ? 14.210 22.313 15.895 1.00 32.21 221 ASP B C 1
ATOM 1977 O O . ASP B 1 148 ? 13.078 22.765 15.738 1.00 39.93 221 ASP B O 1
ATOM 1982 N N . GLY B 1 149 ? 14.503 21.028 15.740 1.00 30.01 222 GLY B N 1
ATOM 1983 C CA . GLY B 1 149 ? 13.461 20.047 15.515 1.00 35.01 222 GLY B CA 1
ATOM 1984 C C . GLY B 1 149 ? 13.917 18.810 14.772 1.00 38.42 222 GLY B C 1
ATOM 1985 O O . GLY B 1 149 ? 15.109 18.590 14.557 1.00 38.86 222 GLY B O 1
ATOM 1986 N N . GLN B 1 150 ? 12.939 18.002 14.381 1.00 38.97 223 GLN B N 1
ATOM 1987 C CA . GLN B 1 150 ? 13.180 16.779 13.630 1.00 44.32 223 GLN B CA 1
ATOM 1988 C C . GLN B 1 150 ? 13.132 17.074 12.132 1.00 40.39 223 GLN B C 1
ATOM 1989 O O . GLN B 1 150 ? 12.238 17.780 11.667 1.00 34.44 223 GLN B O 1
ATOM 1995 N N . TYR B 1 151 ? 14.102 16.546 11.388 1.00 37.81 224 TYR B N 1
ATOM 1996 C CA . TYR B 1 151 ? 14.146 16.710 9.936 1.00 37.86 224 TYR B CA 1
ATOM 1997 C C . TYR B 1 151 ? 14.200 15.361 9.229 1.00 38.46 224 TYR B C 1
ATOM 1998 O O . TYR B 1 151 ? 14.549 14.348 9.835 1.00 43.79 224 TYR B O 1
ATOM 2007 N N . THR B 1 152 ? 13.870 15.359 7.941 1.00 33.89 225 THR B N 1
ATOM 2008 C CA . THR B 1 152 ? 14.006 14.164 7.115 1.00 36.46 225 THR B CA 1
ATOM 2009 C C . THR B 1 152 ? 14.497 14.550 5.727 1.00 35.16 225 THR B C 1
ATOM 2010 O O . THR B 1 152 ? 13.984 15.488 5.116 1.00 33.93 225 THR B O 1
ATOM 2014 N N . ARG B 1 153 ? 15.503 13.833 5.238 1.00 36.31 226 ARG B N 1
ATOM 2015 C CA . ARG B 1 153 ? 16.082 14.137 3.937 1.00 37.45 226 ARG B CA 1
ATOM 2016 C C . ARG B 1 153 ? 15.047 13.905 2.840 1.00 43.13 226 ARG B C 1
ATOM 2017 O O . ARG B 1 153 ? 14.276 12.947 2.899 1.00 42.20 226 ARG B O 1
ATOM 2025 N N . TYR B 1 154 ? 15.023 14.788 1.846 1.00 44.30 227 TYR B N 1
ATOM 2026 C CA . TYR B 1 154 ? 14.051 14.675 0.764 1.00 44.03 227 TYR B CA 1
ATOM 2027 C C . TYR B 1 154 ? 14.375 13.513 -0.164 1.00 42.01 227 TYR B C 1
ATOM 2028 O O . TYR B 1 154 ? 15.539 13.221 -0.438 1.00 33.93 227 TYR B O 1
ATOM 2037 N N . HIS B 1 155 ? 13.325 12.860 -0.647 1.00 44.82 228 HIS B N 1
ATOM 2038 C CA . HIS B 1 155 ? 13.458 11.795 -1.625 1.00 51.54 228 HIS B CA 1
ATOM 2039 C C . HIS B 1 155 ? 12.107 11.543 -2.272 1.00 47.64 228 HIS B C 1
ATOM 2040 O O . HIS B 1 155 ? 11.070 11.629 -1.616 1.00 45.37 228 HIS B O 1
ATOM 2047 N N . ALA B 1 156 ? 12.125 11.240 -3.564 1.00 51.71 229 ALA B N 1
ATOM 2048 C CA . ALA B 1 156 ? 10.902 10.969 -4.298 1.00 59.93 229 ALA B CA 1
ATOM 2049 C C . ALA B 1 156 ? 11.110 9.783 -5.226 1.00 63.25 229 ALA B C 1
ATOM 2050 O O . ALA B 1 156 ? 12.241 9.456 -5.586 1.00 62.30 229 ALA B O 1
ATOM 2052 N N . GLY B 1 157 ? 10.012 9.137 -5.600 1.00 62.08 230 GLY B N 1
ATOM 2053 C CA . GLY B 1 157 ? 10.062 7.992 -6.488 1.00 60.71 230 GLY B CA 1
ATOM 2054 C C . GLY B 1 157 ? 8.866 7.950 -7.421 1.00 63.57 230 GLY B C 1
ATOM 2055 O O . GLY B 1 157 ? 9.014 8.051 -8.639 1.00 70.98 230 GLY B O 1
ATOM 2056 N N . GLN C 1 23 ? 69.271 54.110 -0.642 1.00 59.18 96 GLN C N 1
ATOM 2057 C CA . GLN C 1 23 ? 68.083 54.857 -0.253 1.00 60.37 96 GLN C CA 1
ATOM 2058 C C . GLN C 1 23 ? 66.828 54.142 -0.748 1.00 62.56 96 GLN C C 1
ATOM 2059 O O . GLN C 1 23 ? 66.904 53.320 -1.659 1.00 65.01 96 GLN C O 1
ATOM 2065 N N . PRO C 1 24 ? 65.665 54.447 -0.145 1.00 68.22 97 PRO C N 1
ATOM 2066 C CA . PRO C 1 24 ? 64.431 53.728 -0.482 1.00 65.72 97 PRO C CA 1
ATOM 2067 C C . PRO C 1 24 ? 63.738 54.269 -1.731 1.00 58.72 97 PRO C C 1
ATOM 2068 O O . PRO C 1 24 ? 64.115 55.337 -2.209 1.00 61.07 97 PRO C O 1
ATOM 2072 N N . PRO C 1 25 ? 62.746 53.531 -2.261 1.00 55.58 98 PRO C N 1
ATOM 2073 C CA . PRO C 1 25 ? 61.882 54.014 -3.346 1.00 58.12 98 PRO C CA 1
ATOM 2074 C C . PRO C 1 25 ? 61.251 55.373 -3.055 1.00 54.51 98 PRO C C 1
ATOM 2075 O O . PRO C 1 25 ? 61.255 55.827 -1.911 1.00 62.51 98 PRO C O 1
ATOM 2079 N N . VAL C 1 26 ? 60.708 56.007 -4.087 1.00 54.62 99 VAL C N 1
ATOM 2080 C CA . VAL C 1 26 ? 60.104 57.324 -3.941 1.00 56.03 99 VAL C CA 1
ATOM 2081 C C . VAL C 1 26 ? 58.872 57.271 -3.042 1.00 45.66 99 VAL C C 1
ATOM 2082 O O . VAL C 1 26 ? 58.724 58.090 -2.138 1.00 39.16 99 VAL C O 1
ATOM 2086 N N . GLN C 1 27 ? 57.990 56.310 -3.296 1.00 47.52 100 GLN C N 1
ATOM 2087 C CA . GLN C 1 27 ? 56.741 56.220 -2.552 1.00 51.79 100 GLN C CA 1
ATOM 2088 C C . GLN C 1 27 ? 57.011 55.860 -1.093 1.00 49.87 100 GLN C C 1
ATOM 2089 O O . GLN C 1 27 ? 56.344 56.366 -0.194 1.00 47.78 100 GLN C O 1
ATOM 2095 N N . THR C 1 28 ? 57.994 54.994 -0.862 1.00 51.43 101 THR C N 1
ATOM 2096 C CA . THR C 1 28 ? 58.391 54.635 0.497 1.00 49.57 101 THR C CA 1
ATOM 2097 C C . THR C 1 28 ? 58.874 55.872 1.246 1.00 51.20 101 THR C C 1
ATOM 2098 O O . THR C 1 28 ? 58.525 56.084 2.407 1.00 58.67 101 THR C O 1
ATOM 2102 N N . ALA C 1 29 ? 59.683 56.681 0.570 1.00 52.90 102 ALA C N 1
ATOM 2103 C CA . ALA C 1 29 ? 60.168 57.935 1.131 1.00 46.21 102 ALA C CA 1
ATOM 2104 C C . ALA C 1 29 ? 59.019 58.918 1.335 1.00 43.67 102 ALA C C 1
ATOM 2105 O O . ALA C 1 29 ? 58.945 59.589 2.363 1.00 39.13 102 ALA C O 1
ATOM 2107 N N . MET C 1 30 ? 58.128 58.997 0.350 1.00 50.26 103 MET C N 1
ATOM 2108 C CA . MET C 1 30 ? 56.980 59.898 0.415 1.00 48.85 103 MET C CA 1
ATOM 2109 C C . MET C 1 30 ? 56.155 59.670 1.675 1.00 42.55 103 MET C C 1
ATOM 2110 O O . MET C 1 30 ? 55.567 60.604 2.218 1.00 41.17 103 MET C O 1
ATOM 2115 N N . ARG C 1 31 ? 56.127 58.426 2.139 1.00 46.56 104 ARG C N 1
ATOM 2116 C CA . ARG C 1 31 ? 55.317 58.051 3.292 1.00 43.70 104 ARG C CA 1
ATOM 2117 C C . ARG C 1 31 ? 55.999 58.400 4.612 1.00 42.29 104 ARG C C 1
ATOM 2118 O O . ARG C 1 31 ? 55.333 58.646 5.616 1.00 39.74 104 ARG C O 1
ATOM 2126 N N . ILE C 1 32 ? 57.327 58.424 4.606 1.00 45.50 105 ILE C N 1
ATOM 2127 C CA . ILE C 1 32 ? 58.089 58.747 5.806 1.00 37.06 105 ILE C CA 1
ATOM 2128 C C . ILE C 1 32 ? 57.955 60.230 6.142 1.00 38.40 105 ILE C C 1
ATOM 2129 O O . ILE C 1 32 ? 57.948 60.610 7.311 1.00 42.03 105 ILE C O 1
ATOM 2134 N N . ALA C 1 33 ? 57.860 61.065 5.113 1.00 43.58 106 ALA C N 1
ATOM 2135 C CA . ALA C 1 33 ? 57.654 62.495 5.307 1.00 41.81 106 ALA C CA 1
ATOM 2136 C C . ALA C 1 33 ? 56.252 62.737 5.842 1.00 42.90 106 ALA C C 1
ATOM 2137 O O . ALA C 1 33 ? 56.058 63.485 6.799 1.00 40.43 106 ALA C O 1
ATOM 2139 N N . LEU C 1 34 ? 55.275 62.100 5.205 1.00 43.95 107 LEU C N 1
ATOM 2140 C CA . LEU C 1 34 ? 53.895 62.132 5.668 1.00 42.32 107 LEU C CA 1
ATOM 2141 C C . LEU C 1 34 ? 53.844 61.667 7.115 1.00 48.81 107 LEU C C 1
ATOM 2142 O O . LEU C 1 34 ? 53.174 62.265 7.960 1.00 56.74 107 LEU C O 1
ATOM 2147 N N . TRP C 1 35 ? 54.565 60.584 7.380 1.00 46.12 108 TRP C N 1
ATOM 2148 C CA . TRP C 1 35 ? 54.732 60.062 8.726 1.00 43.23 108 TRP C CA 1
ATOM 2149 C C . TRP C 1 35 ? 55.395 61.092 9.627 1.00 46.24 108 TRP C C 1
ATOM 2150 O O . TRP C 1 35 ? 54.977 61.296 10.764 1.00 47.62 108 TRP C O 1
ATOM 2161 N N . ASN C 1 36 ? 56.426 61.743 9.102 1.00 47.63 109 ASN C N 1
ATOM 2162 C CA . ASN C 1 36 ? 57.180 62.736 9.855 1.00 41.72 109 ASN C CA 1
ATOM 2163 C C . ASN C 1 36 ? 56.319 63.910 10.310 1.00 43.52 109 ASN C C 1
ATOM 2164 O O . ASN C 1 36 ? 56.530 64.454 11.392 1.00 55.05 109 ASN C O 1
ATOM 2169 N N . ARG C 1 37 ? 55.350 64.300 9.489 1.00 44.05 110 ARG C N 1
ATOM 2170 C CA . ARG C 1 37 ? 54.488 65.428 9.826 1.00 47.58 110 ARG C CA 1
ATOM 2171 C C . ARG C 1 37 ? 53.580 65.088 11.002 1.00 48.69 110 ARG C C 1
ATOM 2172 O O . ARG C 1 37 ? 53.209 65.961 11.786 1.00 48.91 110 ARG C O 1
ATOM 2180 N N . ALA C 1 38 ? 53.230 63.812 11.120 1.00 55.19 111 ALA C N 1
ATOM 2181 C CA . ALA C 1 38 ? 52.313 63.360 12.161 1.00 60.63 111 ALA C CA 1
ATOM 2182 C C . ALA C 1 38 ? 53.017 63.147 13.501 1.00 55.33 111 ALA C C 1
ATOM 2183 O O . ALA C 1 38 ? 52.411 63.318 14.558 1.00 51.46 111 ALA C O 1
ATOM 2185 N N . THR C 1 39 ? 54.294 62.778 13.451 1.00 56.14 112 THR C N 1
ATOM 2186 C CA . THR C 1 39 ? 55.056 62.449 14.655 1.00 54.74 112 THR C CA 1
ATOM 2187 C C . THR C 1 39 ? 55.057 63.570 15.686 1.00 58.91 112 THR C C 1
ATOM 2188 O O . THR C 1 39 ? 54.890 63.325 16.880 1.00 64.97 112 THR C O 1
ATOM 2192 N N . HIS C 1 40 ? 55.256 64.797 15.217 1.00 56.73 113 HIS C N 1
ATOM 2193 C CA . HIS C 1 40 ? 55.357 65.954 16.100 1.00 60.39 113 HIS C CA 1
ATOM 2194 C C . HIS C 1 40 ? 54.522 67.118 15.580 1.00 60.08 113 HIS C C 1
ATOM 2195 O O . HIS C 1 40 ? 53.945 67.875 16.361 1.00 60.14 113 HIS C O 1
ATOM 2202 N N . GLY C 1 41 ? 54.467 67.260 14.259 1.00 58.35 114 GLY C N 1
ATOM 2203 C CA . GLY C 1 41 ? 53.679 68.308 13.640 1.00 57.05 114 GLY C CA 1
ATOM 2204 C C . GLY C 1 41 ? 52.211 68.150 13.975 1.00 59.98 114 GLY C C 1
ATOM 2205 O O . GLY C 1 41 ? 51.470 69.133 14.029 1.00 62.96 114 GLY C O 1
ATOM 2206 N N . GLU C 1 42 ? 51.799 66.905 14.205 1.00 57.23 115 GLU C N 1
ATOM 2207 C CA . GLU C 1 42 ? 50.424 66.591 14.578 1.00 56.84 115 GLU C CA 1
ATOM 2208 C C . GLU C 1 42 ? 49.469 67.175 13.537 1.00 58.05 115 GLU C C 1
ATOM 2209 O O . GLU C 1 42 ? 48.435 67.756 13.869 1.00 62.29 115 GLU C O 1
ATOM 2215 N N . GLN C 1 43 ? 49.835 67.011 12.268 1.00 54.28 116 GLN C N 1
ATOM 2216 C CA . GLN C 1 43 ? 49.065 67.557 11.158 1.00 57.23 116 GLN C CA 1
ATOM 2217 C C . GLN C 1 43 ? 47.685 66.907 11.071 1.00 58.27 116 GLN C C 1
ATOM 2218 O O . GLN C 1 43 ? 47.306 66.105 11.924 1.00 55.25 116 GLN C O 1
ATOM 2224 N N . GLY C 1 44 ? 46.937 67.254 10.031 1.00 63.55 117 GLY C N 1
ATOM 2225 C CA . GLY C 1 44 ? 45.576 66.779 9.883 1.00 60.38 117 GLY C CA 1
ATOM 2226 C C . GLY C 1 44 ? 45.473 65.339 9.419 1.00 60.65 117 GLY C C 1
ATOM 2227 O O . GLY C 1 44 ? 44.511 64.647 9.758 1.00 54.64 117 GLY C O 1
ATOM 2228 N N . ALA C 1 45 ? 46.466 64.881 8.660 1.00 65.24 118 ALA C N 1
ATOM 2229 C CA . ALA C 1 45 ? 46.358 63.609 7.950 1.00 60.70 118 ALA C CA 1
ATOM 2230 C C . ALA C 1 45 ? 47.411 62.572 8.351 1.00 56.51 118 ALA C C 1
ATOM 2231 O O . ALA C 1 45 ? 48.355 62.314 7.604 1.00 52.77 118 ALA C O 1
ATOM 2233 N N . LEU C 1 46 ? 47.243 61.986 9.533 1.00 52.14 119 LEU C N 1
ATOM 2234 C CA . LEU C 1 46 ? 47.884 60.713 9.860 1.00 47.76 119 LEU C CA 1
ATOM 2235 C C . LEU C 1 46 ? 47.022 59.600 9.270 1.00 43.07 119 LEU C C 1
ATOM 2236 O O . LEU C 1 46 ? 47.484 58.482 9.055 1.00 38.35 119 LEU C O 1
ATOM 2241 N N . GLN C 1 47 ? 45.758 59.926 9.017 1.00 46.09 120 GLN C N 1
ATOM 2242 C CA . GLN C 1 47 ? 44.814 58.990 8.422 1.00 38.88 120 GLN C CA 1
ATOM 2243 C C . GLN C 1 47 ? 45.205 58.625 6.998 1.00 41.24 120 GLN C C 1
ATOM 2244 O O . GLN C 1 47 ? 44.964 57.507 6.545 1.00 40.38 120 GLN C O 1
ATOM 2250 N N . HIS C 1 48 ? 45.795 59.579 6.290 1.00 45.53 121 HIS C N 1
ATOM 2251 C CA . HIS C 1 48 ? 46.201 59.359 4.911 1.00 46.90 121 HIS C CA 1
ATOM 2252 C C . HIS C 1 48 ? 47.206 58.209 4.838 1.00 43.44 121 HIS C C 1
ATOM 2253 O O . HIS C 1 48 ? 47.311 57.534 3.813 1.00 41.18 121 HIS C O 1
ATOM 2260 N N . LEU C 1 49 ? 47.924 57.974 5.934 1.00 44.51 122 LEU C N 1
ATOM 2261 C CA . LEU C 1 49 ? 48.868 56.860 6.009 1.00 45.39 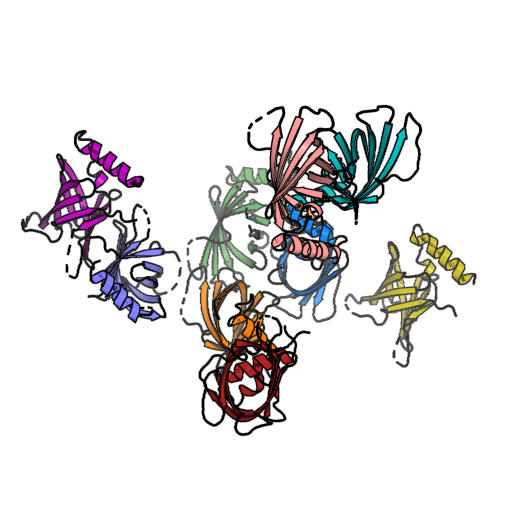122 LEU C CA 1
ATOM 2262 C C . LEU C 1 49 ? 48.156 55.512 6.084 1.00 33.56 122 LEU C C 1
ATOM 2263 O O . LEU C 1 49 ? 48.737 54.483 5.739 1.00 30.21 122 LEU C O 1
ATOM 2268 N N . LEU C 1 50 ? 46.910 55.511 6.549 1.00 35.73 123 LEU C N 1
ATOM 2269 C CA . LEU C 1 50 ? 46.151 54.269 6.668 1.00 28.87 123 LEU C CA 1
ATOM 2270 C C . LEU C 1 50 ? 45.635 53.793 5.320 1.00 30.37 123 LEU C C 1
ATOM 2271 O O . LEU C 1 50 ? 45.383 52.602 5.135 1.00 31.97 123 LEU C O 1
ATOM 2276 N N . ALA C 1 51 ? 45.477 54.727 4.387 1.00 31.12 124 ALA C N 1
ATOM 2277 C CA . ALA C 1 51 ? 44.968 54.412 3.058 1.00 20.73 124 ALA C CA 1
ATOM 2278 C C . ALA C 1 51 ? 45.757 53.272 2.426 1.00 19.49 124 ALA C C 1
ATOM 2279 O O . ALA C 1 51 ? 46.974 53.363 2.276 1.00 23.78 124 ALA C O 1
ATOM 2281 N N . GLY C 1 52 ? 45.057 52.188 2.092 1.00 21.72 125 GLY C N 1
ATOM 2282 C CA . GLY C 1 52 ? 45.652 51.074 1.375 1.00 21.54 125 GLY C CA 1
ATOM 2283 C C . GLY C 1 52 ? 45.502 49.734 2.068 1.00 15.11 125 GLY C C 1
ATOM 2284 O O . GLY C 1 52 ? 44.803 49.614 3.069 1.00 19.70 125 GLY C O 1
ATOM 2285 N N . LEU C 1 53 ? 46.187 48.732 1.526 1.00 19.14 126 LEU C N 1
ATOM 2286 C CA . LEU C 1 53 ? 46.058 47.350 1.970 1.00 15.79 126 LEU C CA 1
ATOM 2287 C C . LEU C 1 53 ? 47.010 47.000 3.108 1.00 22.69 126 LEU C C 1
ATOM 2288 O O . LEU C 1 53 ? 48.220 47.179 2.986 1.00 26.40 126 LEU C O 1
ATOM 2293 N N . TRP C 1 54 ? 46.450 46.477 4.199 1.00 28.75 127 TRP C N 1
ATOM 2294 C CA . TRP C 1 54 ? 47.225 46.073 5.370 1.00 22.65 127 TRP C CA 1
ATOM 2295 C C . TRP C 1 54 ? 47.014 44.592 5.674 1.00 22.79 127 TRP C C 1
ATOM 2296 O O . TRP C 1 54 ? 45.880 44.119 5.720 1.00 27.66 127 TRP C O 1
ATOM 2307 N N . ILE C 1 55 ? 48.114 43.874 5.890 1.00 26.76 128 ILE C N 1
ATOM 2308 C CA . ILE C 1 55 ? 48.074 42.440 6.167 1.00 29.79 128 ILE C CA 1
ATOM 2309 C C . ILE C 1 55 ? 48.504 42.158 7.607 1.00 25.89 128 ILE C C 1
ATOM 2310 O O . ILE C 1 55 ? 49.506 42.693 8.075 1.00 29.37 128 ILE C O 1
ATOM 2315 N N . GLN C 1 56 ? 47.759 41.297 8.295 1.00 25.30 129 GLN C N 1
ATOM 2316 C CA . GLN C 1 56 ? 48.037 40.994 9.697 1.00 22.83 129 GLN C CA 1
ATOM 2317 C C . GLN C 1 56 ? 49.308 40.166 9.857 1.00 29.41 129 GLN C C 1
ATOM 2318 O O . GLN C 1 56 ? 49.664 39.390 8.973 1.00 26.82 129 GLN C O 1
ATOM 2324 N N . THR C 1 57 ? 49.979 40.330 10.996 1.00 41.98 130 THR C N 1
ATOM 2325 C CA . THR C 1 57 ? 51.210 39.597 11.286 1.00 41.62 130 THR C CA 1
ATOM 2326 C C . THR C 1 57 ? 50.911 38.256 11.955 1.00 36.56 130 THR C C 1
ATOM 2327 O O . THR C 1 57 ? 50.551 38.204 13.132 1.00 30.37 130 THR C O 1
ATOM 2331 N N . GLY C 1 64 ? 45.273 27.060 7.948 1.00 59.24 137 GLY C N 1
ATOM 2332 C CA . GLY C 1 64 ? 46.697 26.850 8.133 1.00 64.90 137 GLY C CA 1
ATOM 2333 C C . GLY C 1 64 ? 47.410 28.146 8.467 1.00 67.01 137 GLY C C 1
ATOM 2334 O O . GLY C 1 64 ? 47.952 28.310 9.562 1.00 68.53 137 GLY C O 1
ATOM 2335 N N . ASP C 1 65 ? 47.386 29.082 7.521 1.00 61.39 138 ASP C N 1
ATOM 2336 C CA . ASP C 1 65 ? 48.047 30.374 7.688 1.00 60.86 138 ASP C CA 1
ATOM 2337 C C . ASP C 1 65 ? 47.314 31.478 6.922 1.00 52.62 138 ASP C C 1
ATOM 2338 O O . ASP C 1 65 ? 47.834 32.026 5.950 1.00 56.62 138 ASP C O 1
ATOM 2343 N N . ILE C 1 66 ? 46.105 31.802 7.375 1.00 45.60 139 ILE C N 1
ATOM 2344 C CA . ILE C 1 66 ? 45.299 32.847 6.748 1.00 41.97 139 ILE C CA 1
ATOM 2345 C C . ILE C 1 66 ? 45.393 34.147 7.542 1.00 41.54 139 ILE C C 1
ATOM 2346 O O . ILE C 1 66 ? 44.960 34.222 8.694 1.00 39.89 139 ILE C O 1
ATOM 2351 N N . HIS C 1 67 ? 45.956 35.169 6.905 1.00 39.26 140 HIS C N 1
ATOM 2352 C CA . HIS C 1 67 ? 46.156 36.467 7.534 1.00 30.83 140 HIS C CA 1
ATOM 2353 C C . HIS C 1 67 ? 44.967 37.369 7.237 1.00 28.02 140 HIS C C 1
ATOM 2354 O O . HIS C 1 67 ? 44.626 37.567 6.074 1.00 35.98 140 HIS C O 1
ATOM 2361 N N . PRO C 1 68 ? 44.321 37.906 8.284 1.00 25.52 141 PRO C N 1
ATOM 2362 C CA . PRO C 1 68 ? 43.244 38.873 8.053 1.00 23.88 141 PRO C CA 1
ATOM 2363 C C . PRO C 1 68 ? 43.730 40.145 7.362 1.00 23.31 141 PRO C C 1
ATOM 2364 O O . PRO C 1 68 ? 44.848 40.591 7.616 1.00 25.86 141 PRO C O 1
ATOM 2368 N N . LEU C 1 69 ? 42.890 40.719 6.505 1.00 25.48 142 LEU C N 1
ATOM 2369 C CA . LEU C 1 69 ? 43.254 41.898 5.725 1.00 25.43 142 LEU C CA 1
ATOM 2370 C C . LEU C 1 69 ? 42.429 43.118 6.116 1.00 19.74 142 LEU C C 1
ATOM 2371 O O . LEU C 1 69 ? 41.224 43.018 6.341 1.00 21.37 142 LEU C O 1
ATOM 2376 N N . LEU C 1 70 ? 43.093 44.267 6.194 1.00 21.88 143 LEU C N 1
ATOM 2377 C CA . LEU C 1 70 ? 42.410 45.546 6.351 1.00 24.22 143 LEU C CA 1
ATOM 2378 C C . LEU C 1 70 ? 42.725 46.443 5.167 1.00 18.45 143 LEU C C 1
ATOM 2379 O O . LEU C 1 70 ? 43.886 46.602 4.795 1.00 25.54 143 LEU C O 1
ATOM 2384 N N . PHE C 1 71 ? 41.687 47.022 4.574 1.00 24.95 144 PHE C N 1
ATOM 2385 C CA . PHE C 1 71 ? 41.870 48.016 3.526 1.00 21.41 144 PHE C CA 1
ATOM 2386 C C . PHE C 1 71 ? 41.081 49.263 3.885 1.00 21.00 144 PHE C C 1
ATOM 2387 O O . PHE C 1 71 ? 39.882 49.194 4.140 1.00 20.66 144 PHE C O 1
ATOM 2395 N N . PHE C 1 72 ? 41.768 50.400 3.913 1.00 24.43 145 PHE C N 1
ATOM 2396 C CA . PHE C 1 72 ? 41.132 51.680 4.194 1.00 24.64 145 PHE C CA 1
ATOM 2397 C C . PHE C 1 72 ? 40.858 52.427 2.891 1.00 22.21 145 PHE C C 1
ATOM 2398 O O . PHE C 1 72 ? 41.745 53.066 2.326 1.00 23.60 145 PHE C O 1
ATOM 2406 N N . ASP C 1 73 ? 39.620 52.320 2.415 1.00 23.45 146 ASP C N 1
ATOM 2407 C CA . ASP C 1 73 ? 39.203 52.957 1.171 1.00 25.09 146 ASP C CA 1
ATOM 2408 C C . ASP C 1 73 ? 38.888 54.431 1.400 1.00 24.01 146 ASP C C 1
ATOM 2409 O O . ASP C 1 73 ? 37.772 54.793 1.768 1.00 27.36 146 ASP C O 1
ATOM 2414 N N . ARG C 1 74 ? 39.879 55.279 1.157 1.00 25.91 147 ARG C N 1
ATOM 2415 C CA . ARG C 1 74 ? 39.749 56.705 1.411 1.00 25.78 147 ARG C CA 1
ATOM 2416 C C . ARG C 1 74 ? 38.767 57.375 0.458 1.00 27.59 147 ARG C C 1
ATOM 2417 O O . ARG C 1 74 ? 38.028 58.273 0.855 1.00 33.56 147 ARG C O 1
ATOM 2425 N N . GLU C 1 75 ? 38.766 56.941 -0.798 1.00 27.25 148 GLU C N 1
ATOM 2426 C CA . GLU C 1 75 ? 37.910 57.549 -1.813 1.00 28.30 148 GLU C CA 1
ATOM 2427 C C . GLU C 1 75 ? 36.428 57.364 -1.510 1.00 26.34 148 GLU C C 1
ATOM 2428 O O . GLU C 1 75 ? 35.593 58.108 -2.020 1.00 22.22 148 GLU C O 1
ATOM 2434 N N . HIS C 1 76 ? 36.104 56.379 -0.679 1.00 27.24 149 HIS C N 1
ATOM 2435 C CA . HIS C 1 76 ? 34.712 56.077 -0.369 1.00 24.51 149 HIS C CA 1
ATOM 2436 C C . HIS C 1 76 ? 34.438 56.090 1.128 1.00 21.42 149 HIS C C 1
ATOM 2437 O O . HIS C 1 76 ? 33.323 55.801 1.557 1.00 27.45 149 HIS C O 1
ATOM 2444 N N . ALA C 1 77 ? 35.451 56.448 1.913 1.00 23.50 150 ALA C N 1
ATOM 2445 C CA . ALA C 1 77 ? 35.331 56.460 3.367 1.00 21.09 150 ALA C CA 1
ATOM 2446 C C . ALA C 1 77 ? 34.813 55.115 3.858 1.00 22.57 150 ALA C C 1
ATOM 2447 O O . ALA C 1 77 ? 33.736 55.025 4.449 1.00 24.81 150 ALA C O 1
ATOM 2449 N N . GLU C 1 78 ? 35.593 54.073 3.595 1.00 25.63 151 GLU C N 1
ATOM 2450 C CA . GLU C 1 78 ? 35.185 52.701 3.857 1.00 17.84 151 GLU C CA 1
ATOM 2451 C C . GLU C 1 78 ? 36.361 51.857 4.306 1.00 17.88 151 GLU C C 1
ATOM 2452 O O . GLU C 1 78 ? 37.474 52.022 3.811 1.00 23.24 151 GLU C O 1
ATOM 2458 N N . ILE C 1 79 ? 36.108 50.950 5.243 1.00 26.81 152 ILE C N 1
ATOM 2459 C CA . ILE C 1 79 ? 37.102 49.961 5.628 1.00 22.81 152 ILE C CA 1
ATOM 2460 C C . ILE C 1 79 ? 36.562 48.566 5.341 1.00 17.42 152 ILE C C 1
ATOM 2461 O O . ILE C 1 79 ? 35.432 48.238 5.698 1.00 18.57 152 ILE C O 1
ATOM 2466 N N . THR C 1 80 ? 37.386 47.757 4.685 1.00 21.08 153 THR C N 1
ATOM 2467 C CA . THR C 1 80 ? 37.011 46.399 4.332 1.00 16.62 153 THR C CA 1
ATOM 2468 C C . THR C 1 80 ? 37.773 45.427 5.215 1.00 15.48 153 THR C C 1
ATOM 2469 O O . THR C 1 80 ? 38.923 45.670 5.576 1.00 17.40 153 THR C O 1
ATOM 2473 N N . PHE C 1 81 ? 37.112 44.332 5.568 1.00 20.88 154 PHE C N 1
ATOM 2474 C CA . PHE C 1 81 ? 37.698 43.303 6.417 1.00 16.03 154 PHE C CA 1
ATOM 2475 C C . PHE C 1 81 ? 37.574 41.956 5.736 1.00 14.85 154 PHE C C 1
ATOM 2476 O O . PHE C 1 81 ? 36.465 41.495 5.500 1.00 18.38 154 PHE C O 1
ATOM 2484 N N . SER C 1 82 ? 38.702 41.318 5.437 1.00 21.27 155 SER C N 1
ATOM 2485 C CA . SER C 1 82 ? 38.682 40.055 4.703 1.00 25.96 155 SER C CA 1
ATOM 2486 C C . SER C 1 82 ? 39.628 39.004 5.270 1.00 23.51 155 SER C C 1
ATOM 2487 O O . SER C 1 82 ? 40.747 39.302 5.681 1.00 22.66 155 SER C O 1
ATOM 2490 N N . ARG C 1 83 ? 39.148 37.765 5.276 1.00 26.19 156 ARG C N 1
ATOM 2491 C CA . ARG C 1 83 ? 39.943 36.610 5.665 1.00 28.37 156 ARG C CA 1
ATOM 2492 C C . ARG C 1 83 ? 39.396 35.399 4.915 1.00 29.66 156 ARG C C 1
ATOM 2493 O O . ARG C 1 83 ? 38.543 34.676 5.429 1.00 33.29 156 ARG C O 1
ATOM 2501 N N . ALA C 1 84 ? 39.886 35.203 3.693 1.00 29.21 157 ALA C N 1
ATOM 2502 C CA . ALA C 1 84 ? 39.391 34.160 2.796 1.00 33.47 157 ALA C CA 1
ATOM 2503 C C . ALA C 1 84 ? 37.924 34.412 2.420 1.00 39.91 157 ALA C C 1
ATOM 2504 O O . ALA C 1 84 ? 37.589 35.490 1.926 1.00 43.72 157 ALA C O 1
ATOM 2506 N N . SER C 1 85 ? 37.058 33.425 2.645 1.00 41.80 158 SER C N 1
ATOM 2507 C CA . SER C 1 85 ? 35.632 33.561 2.337 1.00 35.90 158 SER C CA 1
ATOM 2508 C C . SER C 1 85 ? 35.050 34.800 2.998 1.00 35.99 158 SER C C 1
ATOM 2509 O O . SER C 1 85 ? 34.145 35.438 2.460 1.00 31.29 158 SER C O 1
ATOM 2512 N N . VAL C 1 86 ? 35.582 35.129 4.168 1.00 38.14 159 VAL C N 1
ATOM 2513 C CA . VAL C 1 86 ? 35.159 36.310 4.895 1.00 31.92 159 VAL C CA 1
ATOM 2514 C C . VAL C 1 86 ? 35.483 37.582 4.125 1.00 33.64 159 VAL C C 1
ATOM 2515 O O . VAL C 1 86 ? 36.623 37.791 3.715 1.00 36.50 159 VAL C O 1
ATOM 2519 N N . GLN C 1 87 ? 34.481 38.433 3.946 1.00 32.98 160 GLN C N 1
ATOM 2520 C CA . GLN C 1 87 ? 34.712 39.774 3.433 1.00 24.70 160 GLN C CA 1
ATOM 2521 C C . GLN C 1 87 ? 33.509 40.653 3.723 1.00 23.84 160 GLN C C 1
ATOM 2522 O O . GLN C 1 87 ? 32.371 40.283 3.442 1.00 25.63 160 GLN C O 1
ATOM 2528 N N . GLU C 1 88 ? 33.776 41.816 4.305 1.00 27.39 161 GLU C N 1
ATOM 2529 C CA . GLU C 1 88 ? 32.725 42.734 4.712 1.00 23.43 161 GLU C CA 1
ATOM 2530 C C . GLU C 1 88 ? 33.252 44.158 4.642 1.00 17.87 161 GLU C C 1
ATOM 2531 O O . GLU C 1 88 ? 34.459 44.375 4.546 1.00 18.86 161 GLU C O 1
ATOM 2537 N N . ILE C 1 89 ? 32.341 45.122 4.659 1.00 16.31 162 ILE C N 1
ATOM 2538 C CA . ILE C 1 89 ? 32.714 46.524 4.577 1.00 21.78 162 ILE C CA 1
ATOM 2539 C C . ILE C 1 89 ? 31.962 47.326 5.619 1.00 20.98 162 ILE C C 1
ATOM 2540 O O . ILE C 1 89 ? 30.753 47.164 5.786 1.00 21.68 162 ILE C O 1
ATOM 2545 N N . PHE C 1 90 ? 32.688 48.197 6.309 1.00 19.00 163 PHE C N 1
ATOM 2546 C CA . PHE C 1 90 ? 32.087 49.097 7.276 1.00 18.63 163 PHE C CA 1
ATOM 2547 C C . PHE C 1 90 ? 32.328 50.538 6.864 1.00 18.30 163 PHE C C 1
ATOM 2548 O O . PHE C 1 90 ? 33.467 50.968 6.702 1.00 22.15 163 PHE C O 1
ATOM 2556 N N . LEU C 1 91 ? 31.241 51.278 6.697 1.00 20.70 164 LEU C N 1
ATOM 2557 C CA . LEU C 1 91 ? 31.319 52.691 6.370 1.00 21.38 164 LEU C CA 1
ATOM 2558 C C . LEU C 1 91 ? 31.852 53.486 7.550 1.00 25.47 164 LEU C C 1
ATOM 2559 O O . LEU C 1 91 ? 31.373 53.337 8.670 1.00 26.34 164 LEU C O 1
ATOM 2564 N N . VAL C 1 92 ? 32.840 54.334 7.291 1.00 30.12 165 VAL C N 1
ATOM 2565 C CA . VAL C 1 92 ? 33.407 55.182 8.328 1.00 23.40 165 VAL C CA 1
ATOM 2566 C C . VAL C 1 92 ? 32.465 56.344 8.633 1.00 29.29 165 VAL C C 1
ATOM 2567 O O . VAL C 1 92 ? 32.300 57.253 7.819 1.00 28.62 165 VAL C O 1
ATOM 2571 N N . ASP C 1 93 ? 31.847 56.303 9.810 1.00 30.59 166 ASP C N 1
ATOM 2572 C CA . ASP C 1 93 ? 30.955 57.367 10.247 1.00 30.99 166 ASP C CA 1
ATOM 2573 C C . ASP C 1 93 ? 31.774 58.547 10.746 1.00 34.28 166 ASP C C 1
ATOM 2574 O O . ASP C 1 93 ? 31.519 59.697 10.385 1.00 38.32 166 ASP C O 1
ATOM 2579 N N . SER C 1 94 ? 32.764 58.244 11.580 1.00 35.46 167 SER C N 1
ATOM 2580 C CA . SER C 1 94 ? 33.665 59.253 12.122 1.00 38.55 167 SER C CA 1
ATOM 2581 C C . SER C 1 94 ? 35.060 58.673 12.323 1.00 40.79 167 SER C C 1
ATOM 2582 O O . SER C 1 94 ? 35.238 57.453 12.346 1.00 32.63 167 SER C O 1
ATOM 2585 N N . ALA C 1 95 ? 36.039 59.555 12.491 1.00 46.65 168 ALA C N 1
ATOM 2586 C CA . ALA C 1 95 ? 37.420 59.141 12.691 1.00 43.03 168 ALA C CA 1
ATOM 2587 C C . ALA C 1 95 ? 38.242 60.277 13.287 1.00 48.60 168 ALA C C 1
ATOM 2588 O O . ALA C 1 95 ? 38.344 61.353 12.697 1.00 49.09 168 ALA C O 1
ATOM 2590 N N . HIS C 1 96 ? 38.816 60.031 14.461 1.00 51.35 169 HIS C N 1
ATOM 2591 C CA . HIS C 1 96 ? 39.673 61.006 15.129 1.00 56.18 169 HIS C CA 1
ATOM 2592 C C . HIS C 1 96 ? 41.081 60.456 15.329 1.00 52.29 169 HIS C C 1
ATOM 2593 O O . HIS C 1 96 ? 41.265 59.255 15.534 1.00 45.70 169 HIS C O 1
ATOM 2600 N N . THR C 1 97 ? 42.067 61.345 15.260 1.00 57.87 170 THR C N 1
ATOM 2601 C CA . THR C 1 97 ? 43.440 61.013 15.620 1.00 52.95 170 THR C CA 1
ATOM 2602 C C . THR C 1 97 ? 43.780 61.616 16.977 1.00 47.24 170 THR C C 1
ATOM 2603 O O . THR C 1 97 ? 43.265 62.671 17.348 1.00 40.62 170 THR C O 1
ATOM 2607 N N . HIS C 1 98 ? 44.647 60.936 17.716 1.00 47.36 171 HIS C N 1
ATOM 2608 C CA . HIS C 1 98 ? 45.176 61.476 18.960 1.00 55.78 171 HIS C CA 1
ATOM 2609 C C . HIS C 1 98 ? 46.515 60.821 19.263 1.00 55.25 171 HIS C C 1
ATOM 2610 O O . HIS C 1 98 ? 46.594 59.606 19.442 1.00 51.90 171 HIS C O 1
ATOM 2617 N N . ARG C 1 99 ? 47.560 61.642 19.312 1.00 59.12 172 ARG C N 1
ATOM 2618 C CA . ARG C 1 99 ? 48.928 61.171 19.495 1.00 58.40 172 ARG C CA 1
ATOM 2619 C C . ARG C 1 99 ? 49.313 60.225 18.354 1.00 50.72 172 ARG C C 1
ATOM 2620 O O . ARG C 1 99 ? 49.572 60.681 17.241 1.00 54.14 172 ARG C O 1
ATOM 2628 N N . LYS C 1 100 ? 49.344 58.921 18.621 1.00 40.04 173 LYS C N 1
ATOM 2629 C CA . LYS C 1 100 ? 49.706 57.938 17.601 1.00 41.26 173 LYS C CA 1
ATOM 2630 C C . LYS C 1 100 ? 48.660 56.831 17.480 1.00 40.91 173 LYS C C 1
ATOM 2631 O O . LYS C 1 100 ? 48.999 55.660 17.304 1.00 37.01 173 LYS C O 1
ATOM 2637 N N . THR C 1 101 ? 47.389 57.212 17.561 1.00 45.57 174 THR C N 1
ATOM 2638 C CA . THR C 1 101 ? 46.296 56.255 17.450 1.00 39.11 174 THR C CA 1
ATOM 2639 C C . THR C 1 101 ? 45.085 56.868 16.755 1.00 40.38 174 THR C C 1
ATOM 2640 O O . THR C 1 101 ? 44.542 57.877 17.207 1.00 39.19 174 THR C O 1
ATOM 2644 N N . VAL C 1 102 ? 44.672 56.250 15.651 1.00 45.26 175 VAL C N 1
ATOM 2645 C CA . VAL C 1 102 ? 43.462 56.656 14.942 1.00 46.45 175 VAL C CA 1
ATOM 2646 C C . VAL C 1 102 ? 42.277 55.824 15.417 1.00 41.36 175 VAL C C 1
ATOM 2647 O O . VAL C 1 102 ? 42.297 54.595 15.331 1.00 37.42 175 VAL C O 1
ATOM 2651 N N . SER C 1 103 ? 41.246 56.501 15.912 1.00 45.57 176 SER C N 1
ATOM 2652 C CA . SER C 1 103 ? 40.055 55.832 16.421 1.00 41.81 176 SER C CA 1
ATOM 2653 C C . SER C 1 103 ? 38.903 55.953 15.434 1.00 35.72 176 SER C C 1
ATOM 2654 O O . SER C 1 103 ? 38.466 57.057 15.113 1.00 37.90 176 SER C O 1
ATOM 2657 N N . PHE C 1 104 ? 38.420 54.808 14.960 1.00 38.16 177 PHE C N 1
ATOM 2658 C CA . PHE C 1 104 ? 37.321 54.761 13.999 1.00 36.31 177 PHE C CA 1
ATOM 2659 C C . PHE C 1 104 ? 36.017 54.287 14.627 1.00 37.94 177 PHE C C 1
ATOM 2660 O O . PHE C 1 104 ? 36.010 53.378 15.458 1.00 38.46 177 PHE C O 1
ATOM 2668 N N . LEU C 1 105 ? 34.918 54.914 14.217 1.00 40.68 178 LEU C N 1
ATOM 2669 C CA . LEU C 1 105 ? 33.584 54.371 14.441 1.00 43.07 178 LEU C CA 1
ATOM 2670 C C . LEU C 1 105 ? 33.004 54.080 13.068 1.00 36.58 178 LEU C C 1
ATOM 2671 O O . LEU C 1 105 ? 32.748 54.999 12.285 1.00 33.58 178 LEU C O 1
ATOM 2676 N N . THR C 1 106 ? 32.814 52.797 12.781 1.00 36.08 179 THR C N 1
ATOM 2677 C CA . THR C 1 106 ? 32.370 52.356 11.468 1.00 35.67 179 THR C CA 1
ATOM 2678 C C . THR C 1 106 ? 31.070 51.567 11.576 1.00 30.58 179 THR C C 1
ATOM 2679 O O . THR C 1 106 ? 30.701 51.114 12.657 1.00 33.85 179 THR C O 1
ATOM 2683 N N . ARG C 1 107 ? 30.388 51.405 10.446 1.00 24.97 180 ARG C N 1
ATOM 2684 C CA . ARG C 1 107 ? 29.057 50.812 10.420 1.00 27.67 180 ARG C CA 1
ATOM 2685 C C . ARG C 1 107 ? 28.865 49.922 9.198 1.00 28.81 180 ARG C C 1
ATOM 2686 O O . ARG C 1 107 ? 29.183 50.313 8.075 1.00 32.00 180 ARG C O 1
ATOM 2694 N N . ASN C 1 108 ? 28.327 48.728 9.424 1.00 27.14 181 ASN C N 1
ATOM 2695 C CA . ASN C 1 108 ? 28.147 47.750 8.359 1.00 22.79 181 ASN C CA 1
ATOM 2696 C C . ASN C 1 108 ? 27.222 48.256 7.258 1.00 15.79 181 ASN C C 1
ATOM 2697 O O . ASN C 1 108 ? 26.147 48.786 7.526 1.00 21.18 181 ASN C O 1
ATOM 2702 N N . THR C 1 109 ? 27.657 48.089 6.015 1.00 19.94 182 THR C N 1
ATOM 2703 C CA . THR C 1 109 ? 26.913 48.575 4.857 1.00 22.24 182 THR C CA 1
ATOM 2704 C C . THR C 1 109 ? 25.522 47.964 4.731 1.00 31.49 182 THR C C 1
ATOM 2705 O O . THR C 1 109 ? 24.594 48.613 4.245 1.00 30.45 182 THR C O 1
ATOM 2709 N N . ALA C 1 110 ? 25.381 46.715 5.161 1.00 28.54 183 ALA C N 1
ATOM 2710 C CA . ALA C 1 110 ? 24.127 45.992 4.994 1.00 28.17 183 ALA C CA 1
ATOM 2711 C C . ALA C 1 110 ? 23.155 46.261 6.140 1.00 25.18 183 ALA C C 1
ATOM 2712 O O . ALA C 1 110 ? 21.956 46.429 5.915 1.00 24.43 183 ALA C O 1
ATOM 2714 N N . ILE C 1 111 ? 23.676 46.302 7.363 1.00 26.39 184 ILE C N 1
ATOM 2715 C CA . ILE C 1 111 ? 22.837 46.450 8.549 1.00 27.51 184 ILE C CA 1
ATOM 2716 C C . ILE C 1 111 ? 23.384 47.508 9.501 1.00 26.32 184 ILE C C 1
ATOM 2717 O O . ILE C 1 111 ? 24.458 47.347 10.080 1.00 31.96 184 ILE C O 1
ATOM 2722 N N . SER C 1 112 ? 22.618 48.581 9.666 1.00 29.01 185 SER C N 1
ATOM 2723 C CA . SER C 1 112 ? 23.022 49.718 10.485 1.00 25.60 185 SER C CA 1
ATOM 2724 C C . SER C 1 112 ? 23.251 49.335 11.937 1.00 26.40 185 SER C C 1
ATOM 2725 O O . SER C 1 112 ? 24.159 49.854 12.586 1.00 30.33 185 SER C O 1
ATOM 2728 N N . SER C 1 113 ? 22.416 48.433 12.440 1.00 31.83 186 SER C N 1
ATOM 2729 C CA . SER C 1 113 ? 22.450 48.037 13.841 1.00 29.01 186 SER C CA 1
ATOM 2730 C C . SER C 1 113 ? 23.830 47.537 14.247 1.00 28.93 186 SER C C 1
ATOM 2731 O O . SER C 1 113 ? 24.289 47.779 15.366 1.00 31.06 186 SER C O 1
ATOM 2734 N N . ILE C 1 114 ? 24.488 46.842 13.326 1.00 25.65 187 ILE C N 1
ATOM 2735 C CA . ILE C 1 114 ? 25.819 46.315 13.583 1.00 26.21 187 ILE C CA 1
ATOM 2736 C C . ILE C 1 114 ? 26.860 47.371 13.247 1.00 23.10 187 ILE C C 1
ATOM 2737 O O . ILE C 1 114 ? 26.894 47.906 12.137 1.00 17.11 187 ILE C O 1
ATOM 2742 N N . ARG C 1 115 ? 27.697 47.665 14.236 1.00 25.51 188 ARG C N 1
ATOM 2743 C CA . ARG C 1 115 ? 28.743 48.663 14.108 1.00 22.71 188 ARG C CA 1
ATOM 2744 C C . ARG C 1 115 ? 30.057 48.072 14.595 1.00 22.01 188 ARG C C 1
ATOM 2745 O O . ARG C 1 115 ? 30.095 46.942 15.079 1.00 19.20 188 ARG C O 1
ATOM 2753 N N . ARG C 1 116 ? 31.132 48.839 14.462 1.00 27.70 189 ARG C N 1
ATOM 2754 C CA . ARG C 1 116 ? 32.460 48.355 14.814 1.00 27.07 189 ARG C CA 1
ATOM 2755 C C . ARG C 1 116 ? 33.395 49.514 15.132 1.00 29.09 189 ARG C C 1
ATOM 2756 O O . ARG C 1 116 ? 33.553 50.433 14.330 1.00 34.35 189 ARG C O 1
ATOM 2764 N N . ARG C 1 117 ? 34.006 49.462 16.310 1.00 28.80 190 ARG C N 1
ATOM 2765 C CA . ARG C 1 117 ? 34.960 50.477 16.736 1.00 29.75 190 ARG C CA 1
ATOM 2766 C C . ARG C 1 117 ? 36.381 49.983 16.522 1.00 26.90 190 ARG C C 1
ATOM 2767 O O . ARG C 1 117 ? 36.717 48.865 16.912 1.00 23.90 190 ARG C O 1
ATOM 2775 N N . LEU C 1 118 ? 37.208 50.824 15.907 1.00 26.38 191 LEU C N 1
ATOM 2776 C CA . LEU C 1 118 ? 38.572 50.447 15.558 1.00 33.61 191 LEU C CA 1
ATOM 2777 C C . LEU C 1 118 ? 39.600 51.407 16.144 1.00 30.50 191 LEU C C 1
ATOM 2778 O O . LEU C 1 118 ? 39.624 52.590 15.808 1.00 29.33 191 LEU C O 1
ATOM 2783 N N . GLU C 1 119 ? 40.452 50.878 17.016 1.00 32.02 192 GLU C N 1
ATOM 2784 C CA . GLU C 1 119 ? 41.572 51.630 17.563 1.00 33.83 192 GLU C CA 1
ATOM 2785 C C . GLU C 1 119 ? 42.840 51.211 16.830 1.00 34.21 192 GLU C C 1
ATOM 2786 O O . GLU C 1 119 ? 43.314 50.088 16.998 1.00 34.80 192 GLU C O 1
ATOM 2792 N N . VAL C 1 120 ? 43.378 52.112 16.012 1.00 37.17 193 VAL C N 1
ATOM 2793 C CA . VAL C 1 120 ? 44.529 51.799 15.165 1.00 40.25 193 VAL C CA 1
ATOM 2794 C C . VAL C 1 120 ? 45.769 52.605 15.563 1.00 35.24 193 VAL C C 1
ATOM 2795 O O . VAL C 1 120 ? 45.863 53.798 15.276 1.00 36.18 193 VAL C O 1
ATOM 2799 N N . THR C 1 121 ? 46.724 51.933 16.201 1.00 34.66 194 THR C N 1
ATOM 2800 C CA . THR C 1 121 ? 47.922 52.582 16.730 1.00 37.82 194 THR C CA 1
ATOM 2801 C C . THR C 1 121 ? 49.124 52.369 15.820 1.00 36.73 194 THR C C 1
ATOM 2802 O O . THR C 1 121 ? 49.560 51.238 15.610 1.00 35.47 194 THR C O 1
ATOM 2806 N N . PHE C 1 122 ? 49.666 53.463 15.297 1.00 42.25 195 PHE C N 1
ATOM 2807 C CA . PHE C 1 122 ? 50.840 53.395 14.435 1.00 41.40 195 PHE C CA 1
ATOM 2808 C C . PHE C 1 122 ? 52.119 53.168 15.233 1.00 35.72 195 PHE C C 1
ATOM 2809 O O . PHE C 1 122 ? 52.400 53.887 16.191 1.00 32.18 195 PHE C O 1
ATOM 2817 N N . GLU C 1 123 ? 52.883 52.159 14.826 1.00 37.58 196 GLU C N 1
ATOM 2818 C CA . GLU C 1 123 ? 54.219 51.921 15.359 1.00 39.84 196 GLU C CA 1
ATOM 2819 C C . GLU C 1 123 ? 55.238 52.547 14.415 1.00 44.65 196 GLU C C 1
ATOM 2820 O O . GLU C 1 123 ? 56.255 53.092 14.840 1.00 49.45 196 GLU C O 1
ATOM 2826 N N . SER C 1 124 ? 54.947 52.447 13.122 1.00 48.15 197 SER C N 1
ATOM 2827 C CA . SER C 1 124 ? 55.706 53.134 12.089 1.00 40.35 197 SER C CA 1
ATOM 2828 C C . SER C 1 124 ? 54.792 53.339 10.893 1.00 35.75 197 SER C C 1
ATOM 2829 O O . SER C 1 124 ? 53.676 52.829 10.870 1.00 34.24 197 SER C O 1
ATOM 2832 N N . HIS C 1 125 ? 55.267 54.074 9.896 1.00 37.55 198 HIS C N 1
ATOM 2833 C CA . HIS C 1 125 ? 54.416 54.476 8.786 1.00 32.82 198 HIS C CA 1
ATOM 2834 C C . HIS C 1 125 ? 53.766 53.279 8.093 1.00 36.12 198 HIS C C 1
ATOM 2835 O O . HIS C 1 125 ? 52.677 53.401 7.533 1.00 42.12 198 HIS C O 1
ATOM 2842 N N . ALA C 1 126 ? 54.430 52.126 8.144 1.00 39.49 199 ALA C N 1
ATOM 2843 C CA . ALA C 1 126 ? 53.936 50.917 7.483 1.00 35.67 199 ALA C CA 1
ATOM 2844 C C . ALA C 1 126 ? 53.657 49.798 8.480 1.00 33.21 199 ALA C C 1
ATOM 2845 O O . ALA C 1 126 ? 53.566 48.629 8.102 1.00 33.88 199 ALA C O 1
ATOM 2847 N N . VAL C 1 127 ? 53.526 50.164 9.752 1.00 36.20 200 VAL C N 1
ATOM 2848 C CA . VAL C 1 127 ? 53.214 49.209 10.809 1.00 33.68 200 VAL C CA 1
ATOM 2849 C C . VAL C 1 127 ? 52.139 49.784 11.721 1.00 33.31 200 VAL C C 1
ATOM 2850 O O . VAL C 1 127 ? 52.212 50.944 12.118 1.00 35.80 200 VAL C O 1
ATOM 2854 N N . ILE C 1 128 ? 51.139 48.970 12.042 1.00 33.55 201 ILE C N 1
ATOM 2855 C CA . ILE C 1 128 ? 50.063 49.395 12.930 1.00 34.39 201 ILE C CA 1
ATOM 2856 C C . ILE C 1 128 ? 49.585 48.240 13.807 1.00 41.47 201 ILE C C 1
ATOM 2857 O O . ILE C 1 128 ? 49.640 47.080 13.399 1.00 43.53 201 ILE C O 1
ATOM 2862 N N . HIS C 1 129 ? 49.128 48.568 15.014 1.00 43.21 202 HIS C N 1
ATOM 2863 C CA . HIS C 1 129 ? 48.481 47.596 15.891 1.00 43.78 202 HIS C CA 1
ATOM 2864 C C . HIS C 1 129 ? 47.012 47.970 16.046 1.00 39.69 202 HIS C C 1
ATOM 2865 O O . HIS C 1 129 ? 46.686 49.080 16.466 1.00 39.22 202 HIS C O 1
ATOM 2872 N N . VAL C 1 130 ? 46.131 47.034 15.703 1.00 41.29 203 VAL C N 1
ATOM 2873 C CA . VAL C 1 130 ? 44.699 47.303 15.653 1.00 35.64 203 VAL C CA 1
ATOM 2874 C C . VAL C 1 130 ? 43.929 46.544 16.730 1.00 35.29 203 VAL C C 1
ATOM 2875 O O . VAL C 1 130 ? 44.235 45.392 17.035 1.00 37.22 203 VAL C O 1
ATOM 2879 N N . ARG C 1 131 ? 42.919 47.208 17.285 1.00 34.98 204 ARG C N 1
ATOM 2880 C CA . ARG C 1 131 ? 42.062 46.637 18.317 1.00 39.48 204 ARG C CA 1
ATOM 2881 C C . ARG C 1 131 ? 40.608 46.909 17.948 1.00 38.48 204 ARG C C 1
ATOM 2882 O O . ARG C 1 131 ? 40.164 48.058 17.942 1.00 37.58 204 ARG C O 1
ATOM 2890 N N . ALA C 1 132 ? 39.872 45.844 17.645 1.00 40.07 205 ALA C N 1
ATOM 2891 C CA . ALA C 1 132 ? 38.514 45.969 17.127 1.00 34.86 205 ALA C CA 1
ATOM 2892 C C . ALA C 1 132 ? 37.475 45.547 18.157 1.00 36.28 205 ALA C C 1
ATOM 2893 O O . ALA C 1 132 ? 37.626 44.522 18.823 1.00 40.21 205 ALA C O 1
ATOM 2895 N N . VAL C 1 133 ? 36.423 46.352 18.276 1.00 38.89 206 VAL C N 1
ATOM 2896 C CA . VAL C 1 133 ? 35.337 46.078 19.206 1.00 35.93 206 VAL C CA 1
ATOM 2897 C C . VAL C 1 133 ? 33.980 46.186 18.521 1.00 29.62 206 VAL C C 1
ATOM 2898 O O . VAL C 1 133 ? 33.606 47.244 18.019 1.00 27.68 206 VAL C O 1
ATOM 2902 N N . GLU C 1 134 ? 33.231 45.090 18.544 1.00 38.65 207 GLU C N 1
ATOM 2903 C CA . GLU C 1 134 ? 31.931 45.044 17.894 1.00 27.95 207 GLU C CA 1
ATOM 2904 C C . GLU C 1 134 ? 30.867 45.757 18.716 1.00 24.48 207 GLU C C 1
ATOM 2905 O O . GLU C 1 134 ? 30.842 45.677 19.941 1.00 26.04 207 GLU C O 1
ATOM 2911 N N . ASP C 1 135 ? 29.995 46.460 18.008 1.00 27.31 208 ASP C N 1
ATOM 2912 C CA . ASP C 1 135 ? 28.860 47.144 18.602 1.00 23.96 208 ASP C CA 1
ATOM 2913 C C . ASP C 1 135 ? 27.620 46.727 17.831 1.00 25.16 208 ASP C C 1
ATOM 2914 O O . ASP C 1 135 ? 27.386 47.187 16.715 1.00 31.97 208 ASP C O 1
ATOM 2919 N N . VAL C 1 136 ? 26.826 45.855 18.441 1.00 25.00 209 VAL C N 1
ATOM 2920 C CA . VAL C 1 136 ? 25.606 45.365 17.822 1.00 26.66 209 VAL C CA 1
ATOM 2921 C C . VAL C 1 136 ? 24.402 45.970 18.540 1.00 30.06 209 VAL C C 1
ATOM 2922 O O . VAL C 1 136 ? 23.981 45.510 19.598 1.00 39.80 209 VAL C O 1
ATOM 2926 N N . ALA C 1 137 ? 23.861 47.026 17.943 1.00 34.94 210 ALA C N 1
ATOM 2927 C CA . ALA C 1 137 ? 22.757 47.779 18.529 1.00 43.12 210 ALA C CA 1
ATOM 2928 C C . ALA C 1 137 ? 23.121 48.279 19.925 1.00 43.46 210 ALA C C 1
ATOM 2929 O O . ALA C 1 137 ? 22.316 48.209 20.858 1.00 38.98 210 ALA C O 1
ATOM 2931 N N . ARG C 1 138 ? 24.348 48.773 20.056 1.00 47.62 211 ARG C N 1
ATOM 2932 C CA . ARG C 1 138 ? 24.841 49.341 21.308 1.00 40.58 211 ARG C CA 1
ATOM 2933 C C . ARG C 1 138 ? 24.804 48.316 22.433 1.00 33.23 211 ARG C C 1
ATOM 2934 O O . ARG C 1 138 ? 25.846 47.851 22.892 1.00 30.14 211 ARG C O 1
ATOM 2942 N N . THR C 1 144 ? 37.869 40.292 22.533 1.00 68.17 217 THR C N 1
ATOM 2943 C CA . THR C 1 144 ? 38.873 40.195 21.480 1.00 56.94 217 THR C CA 1
ATOM 2944 C C . THR C 1 144 ? 38.252 39.829 20.138 1.00 54.46 217 THR C C 1
ATOM 2945 O O . THR C 1 144 ? 37.384 38.958 20.054 1.00 44.65 217 THR C O 1
ATOM 2949 N N . SER C 1 145 ? 38.710 40.510 19.092 1.00 55.73 218 SER C N 1
ATOM 2950 C CA . SER C 1 145 ? 38.275 40.237 17.727 1.00 43.87 218 SER C CA 1
ATOM 2951 C C . SER C 1 145 ? 39.354 39.483 16.965 1.00 33.73 218 SER C C 1
ATOM 2952 O O . SER C 1 145 ? 40.495 39.387 17.415 1.00 38.66 218 SER C O 1
ATOM 2955 N N . MET C 1 146 ? 38.981 38.946 15.809 1.00 34.39 219 MET C N 1
ATOM 2956 C CA . MET C 1 146 ? 39.924 38.252 14.942 1.00 36.31 219 MET C CA 1
ATOM 2957 C C . MET C 1 146 ? 40.806 39.252 14.209 1.00 28.71 219 MET C C 1
ATOM 2958 O O . MET C 1 146 ? 41.884 38.911 13.725 1.00 25.93 219 MET C O 1
ATOM 2963 N N . TRP C 1 147 ? 40.338 40.493 14.132 1.00 30.56 220 TRP C N 1
ATOM 2964 C CA . TRP C 1 147 ? 41.068 41.543 13.436 1.00 33.69 220 TRP C CA 1
ATOM 2965 C C . TRP C 1 147 ? 42.059 42.224 14.375 1.00 36.46 220 TRP C C 1
ATOM 2966 O O . TRP C 1 147 ? 42.840 43.075 13.952 1.00 35.43 220 TRP C O 1
ATOM 2977 N N . ASP C 1 148 ? 42.017 41.849 15.651 1.00 39.82 221 ASP C N 1
ATOM 2978 C CA . ASP C 1 148 ? 42.982 42.341 16.629 1.00 34.16 221 ASP C CA 1
ATOM 2979 C C . ASP C 1 148 ? 44.365 41.786 16.335 1.00 28.92 221 ASP C C 1
ATOM 2980 O O . ASP C 1 148 ? 44.533 40.575 16.199 1.00 29.60 221 ASP C O 1
ATOM 2985 N N . GLY C 1 149 ? 45.355 42.667 16.245 1.00 25.25 222 GLY C N 1
ATOM 2986 C CA . GLY C 1 149 ? 46.724 42.235 16.041 1.00 29.68 222 GLY C CA 1
ATOM 2987 C C . GLY C 1 149 ? 47.589 43.267 15.348 1.00 31.97 222 GLY C C 1
ATOM 2988 O O . GLY C 1 149 ? 47.218 44.434 15.233 1.00 31.21 222 GLY C O 1
ATOM 2989 N N . GLN C 1 150 ? 48.751 42.815 14.886 1.00 36.81 223 GLN C N 1
ATOM 2990 C CA . GLN C 1 150 ? 49.722 43.670 14.214 1.00 38.75 223 GLN C CA 1
ATOM 2991 C C . GLN C 1 150 ? 49.556 43.582 12.702 1.00 30.58 223 GLN C C 1
ATOM 2992 O O . GLN C 1 150 ? 49.499 42.488 12.146 1.00 28.51 223 GLN C O 1
ATOM 2998 N N . TYR C 1 151 ? 49.479 44.738 12.046 1.00 31.14 224 TYR C N 1
ATOM 2999 C CA . TYR C 1 151 ? 49.317 44.802 10.598 1.00 28.02 224 TYR C CA 1
ATOM 3000 C C . TYR C 1 151 ? 50.448 45.574 9.936 1.00 29.33 224 TYR C C 1
ATOM 3001 O O . TYR C 1 151 ? 50.927 46.574 10.469 1.00 32.46 224 TYR C O 1
ATOM 3010 N N . THR C 1 152 ? 50.861 45.097 8.766 1.00 29.27 225 THR C N 1
ATOM 3011 C CA . THR C 1 152 ? 51.838 45.792 7.941 1.00 34.74 225 THR C CA 1
ATOM 3012 C C . THR C 1 152 ? 51.239 46.064 6.566 1.00 30.59 225 THR C C 1
ATOM 3013 O O . THR C 1 152 ? 50.470 45.258 6.044 1.00 29.22 225 THR C O 1
ATOM 3017 N N . ARG C 1 153 ? 51.592 47.203 5.982 1.00 29.74 226 ARG C N 1
ATOM 3018 C CA . ARG C 1 153 ? 51.049 47.590 4.688 1.00 30.85 226 ARG C CA 1
ATOM 3019 C C . ARG C 1 153 ? 51.719 46.799 3.570 1.00 33.60 226 ARG C C 1
ATOM 3020 O O . ARG C 1 153 ? 52.859 46.357 3.717 1.00 39.18 226 ARG C O 1
ATOM 3028 N N . TYR C 1 154 ? 51.013 46.613 2.457 1.00 30.13 227 TYR C N 1
ATOM 3029 C CA . TYR C 1 154 ? 51.583 45.902 1.318 1.00 36.87 227 TYR C CA 1
ATOM 3030 C C . TYR C 1 154 ? 52.517 46.800 0.518 1.00 32.84 227 TYR C C 1
ATOM 3031 O O . TYR C 1 154 ? 52.234 47.979 0.308 1.00 33.32 227 TYR C O 1
ATOM 3040 N N . HIS C 1 155 ? 53.622 46.222 0.059 1.00 33.51 228 HIS C N 1
ATOM 3041 C CA . HIS C 1 155 ? 54.637 46.965 -0.673 1.00 43.83 228 HIS C CA 1
ATOM 3042 C C . HIS C 1 155 ? 55.212 46.137 -1.821 1.00 43.87 228 HIS C C 1
ATOM 3043 O O . HIS C 1 155 ? 55.101 46.513 -2.990 1.00 39.87 228 HIS C O 1
ATOM 3050 N N . GLN D 1 23 ? 31.777 3.798 -2.232 1.00 66.89 96 GLN D N 1
ATOM 3051 C CA . GLN D 1 23 ? 30.562 3.081 -1.869 1.00 71.92 96 GLN D CA 1
ATOM 3052 C C . GLN D 1 23 ? 30.634 1.641 -2.378 1.00 72.14 96 GLN D C 1
ATOM 3053 O O . GLN D 1 23 ? 31.369 1.353 -3.321 1.00 69.05 96 GLN D O 1
ATOM 3059 N N . PRO D 1 24 ? 29.872 0.728 -1.750 1.00 76.77 97 PRO D N 1
ATOM 3060 C CA . PRO D 1 24 ? 29.950 -0.698 -2.088 1.00 67.72 97 PRO D CA 1
ATOM 3061 C C . PRO D 1 24 ? 29.168 -1.075 -3.344 1.00 71.61 97 PRO D C 1
ATOM 3062 O O . PRO D 1 24 ? 28.512 -0.216 -3.937 1.00 69.22 97 PRO D O 1
ATOM 3066 N N . PRO D 1 25 ? 29.243 -2.353 -3.753 1.00 72.56 98 PRO D N 1
ATOM 3067 C CA . PRO D 1 25 ? 28.403 -2.856 -4.845 1.00 68.03 98 PRO D CA 1
ATOM 3068 C C . PRO D 1 25 ? 26.933 -2.899 -4.440 1.00 66.51 98 PRO D C 1
ATOM 3069 O O . PRO D 1 25 ? 26.619 -2.708 -3.264 1.00 64.80 98 PRO D O 1
ATOM 3073 N N . VAL D 1 26 ? 26.050 -3.147 -5.401 1.00 63.11 99 VAL D N 1
ATOM 3074 C CA . VAL D 1 26 ? 24.616 -3.162 -5.140 1.00 60.32 99 VAL D CA 1
ATOM 3075 C C . VAL D 1 26 ? 24.236 -4.186 -4.070 1.00 58.10 99 VAL D C 1
ATOM 3076 O O . VAL D 1 26 ? 23.743 -3.821 -3.005 1.00 62.06 99 VAL D O 1
ATOM 3080 N N . GLN D 1 27 ? 24.470 -5.463 -4.363 1.00 55.36 100 GLN D N 1
ATOM 3081 C CA . GLN D 1 27 ? 23.990 -6.556 -3.521 1.00 57.44 100 GLN D CA 1
ATOM 3082 C C . GLN D 1 27 ? 24.466 -6.454 -2.072 1.00 61.02 100 GLN D C 1
ATOM 3083 O O . GLN D 1 27 ? 23.757 -6.863 -1.152 1.00 55.26 100 GLN D O 1
ATOM 3089 N N . THR D 1 28 ? 25.663 -5.914 -1.871 1.00 62.90 101 THR D N 1
ATOM 3090 C CA . THR D 1 28 ? 26.204 -5.757 -0.526 1.00 54.16 101 THR D CA 1
ATOM 3091 C C . THR D 1 28 ? 25.347 -4.776 0.263 1.00 49.01 101 THR D C 1
ATOM 3092 O O . THR D 1 28 ? 24.986 -5.032 1.411 1.00 42.34 101 THR D O 1
ATOM 3096 N N . ALA D 1 29 ? 25.018 -3.655 -0.368 1.00 55.48 102 ALA D N 1
ATOM 3097 C CA . ALA D 1 29 ? 24.181 -2.637 0.252 1.00 52.96 102 ALA D CA 1
ATOM 3098 C C . ALA D 1 29 ? 22.770 -3.164 0.476 1.00 53.77 102 ALA D C 1
ATOM 3099 O O . ALA D 1 29 ? 22.112 -2.806 1.452 1.00 54.83 102 ALA D O 1
ATOM 3101 N N . MET D 1 30 ? 22.310 -4.012 -0.438 1.00 61.32 103 MET D N 1
ATOM 3102 C CA . MET D 1 30 ? 20.995 -4.627 -0.318 1.00 53.26 103 MET D CA 1
ATOM 3103 C C . MET D 1 30 ? 20.936 -5.519 0.915 1.00 50.44 103 MET D C 1
ATOM 3104 O O . MET D 1 30 ? 19.906 -5.597 1.584 1.00 48.70 103 MET D O 1
ATOM 3109 N N . ARG D 1 31 ? 22.045 -6.189 1.210 1.00 50.68 104 ARG D N 1
ATOM 3110 C CA . ARG D 1 31 ? 22.121 -7.060 2.376 1.00 46.94 104 ARG D CA 1
ATOM 3111 C C . ARG D 1 31 ? 22.085 -6.245 3.665 1.00 47.72 104 ARG D C 1
ATOM 3112 O O . ARG D 1 31 ? 21.389 -6.601 4.614 1.00 49.06 104 ARG D O 1
ATOM 3120 N N . ILE D 1 32 ? 22.834 -5.149 3.695 1.00 55.22 105 ILE D N 1
ATOM 3121 C CA . ILE D 1 32 ? 22.820 -4.252 4.844 1.00 49.53 105 ILE D CA 1
ATOM 3122 C C . ILE D 1 32 ? 21.454 -3.583 4.947 1.00 49.30 105 ILE D C 1
ATOM 3123 O O . ILE D 1 32 ? 20.940 -3.360 6.043 1.00 49.77 105 ILE D O 1
ATOM 3128 N N . ALA D 1 33 ? 20.880 -3.253 3.794 1.00 51.29 106 ALA D N 1
ATOM 3129 C CA . ALA D 1 33 ? 19.544 -2.676 3.734 1.00 47.46 106 ALA D CA 1
ATOM 3130 C C . ALA D 1 33 ? 18.536 -3.652 4.320 1.00 48.34 106 ALA D C 1
ATOM 3131 O O . ALA D 1 33 ? 17.684 -3.280 5.126 1.00 51.84 106 ALA D O 1
ATOM 3133 N N . LEU D 1 34 ? 18.649 -4.909 3.907 1.00 48.56 107 LEU D N 1
ATOM 3134 C CA . LEU D 1 34 ? 17.779 -5.967 4.400 1.00 49.77 107 LEU D CA 1
ATOM 3135 C C . LEU D 1 34 ? 18.056 -6.258 5.873 1.00 54.69 107 LEU D C 1
ATOM 3136 O O . LEU D 1 34 ? 17.149 -6.609 6.629 1.00 53.27 107 LEU D O 1
ATOM 3141 N N . TRP D 1 35 ? 19.317 -6.112 6.270 1.00 52.61 108 TRP D N 1
ATOM 3142 C CA . TRP D 1 35 ? 19.709 -6.264 7.668 1.00 50.13 108 TRP D CA 1
ATOM 3143 C C . TRP D 1 35 ? 19.048 -5.203 8.533 1.00 50.63 108 TRP D C 1
ATOM 3144 O O . TRP D 1 35 ? 18.548 -5.496 9.617 1.00 51.90 108 TRP D O 1
ATOM 3155 N N . ASN D 1 36 ? 19.056 -3.968 8.042 1.00 51.41 109 ASN D N 1
ATOM 3156 C CA . ASN D 1 36 ? 18.499 -2.840 8.776 1.00 53.24 109 ASN D CA 1
ATOM 3157 C C . ASN D 1 36 ? 17.034 -3.046 9.140 1.00 54.08 109 ASN D C 1
ATOM 3158 O O . ASN D 1 36 ? 16.567 -2.553 10.167 1.00 53.00 109 ASN D O 1
ATOM 3163 N N . ARG D 1 37 ? 16.312 -3.777 8.297 1.00 52.06 110 ARG D N 1
ATOM 3164 C CA . ARG D 1 37 ? 14.897 -4.028 8.537 1.00 55.00 110 ARG D CA 1
ATOM 3165 C C . ARG D 1 37 ? 14.713 -5.126 9.580 1.00 62.94 110 ARG D C 1
ATOM 3166 O O . ARG D 1 37 ? 13.660 -5.228 10.210 1.00 72.86 110 ARG D O 1
ATOM 3174 N N . ALA D 1 38 ? 15.746 -5.941 9.764 1.00 56.96 111 ALA D N 1
ATOM 3175 C CA . ALA D 1 38 ? 15.707 -7.011 10.753 1.00 55.49 111 ALA D CA 1
ATOM 3176 C C . ALA D 1 38 ? 16.128 -6.508 12.134 1.00 58.86 111 ALA D C 1
ATOM 3177 O O . ALA D 1 38 ? 15.808 -7.126 13.148 1.00 57.83 111 ALA D O 1
ATOM 3179 N N . THR D 1 39 ? 16.834 -5.382 12.167 1.00 56.93 112 THR D N 1
ATOM 3180 C CA . THR D 1 39 ? 17.398 -4.864 13.410 1.00 58.39 112 THR D CA 1
ATOM 3181 C C . THR D 1 39 ? 16.332 -4.394 14.396 1.00 62.93 112 THR D C 1
ATOM 3182 O O . THR D 1 39 ? 16.369 -4.752 15.574 1.00 65.10 112 THR D O 1
ATOM 3186 N N . HIS D 1 40 ? 15.394 -3.586 13.910 1.00 65.48 113 HIS D N 1
ATOM 3187 C CA . HIS D 1 40 ? 14.350 -3.014 14.758 1.00 73.99 113 HIS D CA 1
ATOM 3188 C C . HIS D 1 40 ? 12.968 -3.187 14.140 1.00 74.46 113 HIS D C 1
ATOM 3189 O O . HIS D 1 40 ? 11.966 -3.250 14.853 1.00 83.56 113 HIS D O 1
ATOM 3196 N N . GLY D 1 41 ? 12.914 -3.251 12.814 1.00 66.79 114 GLY D N 1
ATOM 3197 C CA . GLY D 1 41 ? 11.658 -3.458 12.121 1.00 71.94 114 GLY D CA 1
ATOM 3198 C C . GLY D 1 41 ? 11.019 -4.776 12.506 1.00 74.87 114 GLY D C 1
ATOM 3199 O O . GLY D 1 41 ? 9.803 -4.939 12.399 1.00 82.71 114 GLY D O 1
ATOM 3200 N N . GLU D 1 42 ? 11.843 -5.715 12.964 1.00 68.78 115 GLU D N 1
ATOM 3201 C CA . GLU D 1 42 ? 11.368 -7.036 13.357 1.00 74.12 115 GLU D CA 1
ATOM 3202 C C . GLU D 1 42 ? 10.697 -7.707 12.160 1.00 72.47 115 GLU D C 1
ATOM 3203 O O . GLU D 1 42 ? 9.765 -8.498 12.311 1.00 76.21 115 GLU D O 1
ATOM 3209 N N . GLN D 1 43 ? 11.195 -7.384 10.969 1.00 67.16 116 GLN D N 1
ATOM 3210 C CA . GLN D 1 43 ? 10.597 -7.853 9.727 1.00 73.37 116 GLN D CA 1
ATOM 3211 C C . GLN D 1 43 ? 10.593 -9.373 9.664 1.00 75.69 116 GLN D C 1
ATOM 3212 O O . GLN D 1 43 ? 11.345 -10.039 10.376 1.00 79.65 116 GLN D O 1
ATOM 3218 N N . GLY D 1 44 ? 9.738 -9.905 8.798 1.00 72.52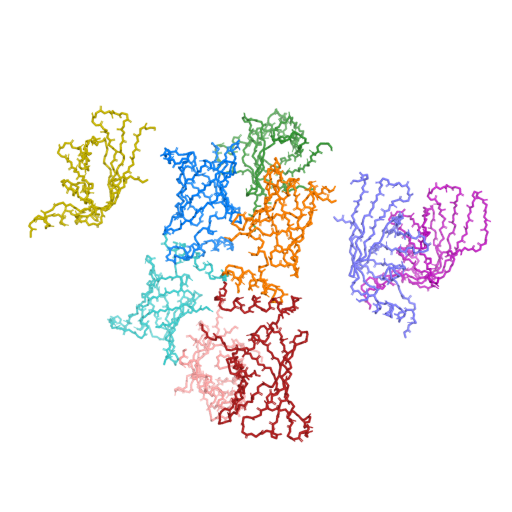 117 GLY D N 1
ATOM 3219 C CA . GLY D 1 44 ? 9.517 -11.334 8.693 1.00 67.50 117 GLY D CA 1
ATOM 3220 C C . GLY D 1 44 ? 10.764 -12.176 8.522 1.00 69.05 117 GLY D C 1
ATOM 3221 O O . GLY D 1 44 ? 10.829 -13.286 9.048 1.00 78.36 117 GLY D O 1
ATOM 3222 N N . ALA D 1 45 ? 11.755 -11.657 7.800 1.00 67.98 118 ALA D N 1
ATOM 3223 C CA . ALA D 1 45 ? 12.912 -12.464 7.425 1.00 62.73 118 ALA D CA 1
ATOM 3224 C C . ALA D 1 45 ? 14.259 -11.851 7.794 1.00 66.30 118 ALA D C 1
ATOM 3225 O O . ALA D 1 45 ? 14.776 -10.978 7.096 1.00 64.60 118 ALA D O 1
ATOM 3227 N N . LEU D 1 46 ? 14.812 -12.321 8.906 1.00 66.40 119 LEU D N 1
ATOM 3228 C CA . LEU D 1 46 ? 16.246 -12.245 9.138 1.00 55.74 119 LEU D CA 1
ATOM 3229 C C . LEU D 1 46 ? 16.859 -13.457 8.448 1.00 56.75 119 LEU D C 1
ATOM 3230 O O . LEU D 1 46 ? 18.051 -13.491 8.144 1.00 56.88 119 LEU D O 1
ATOM 3235 N N . GLN D 1 47 ? 16.012 -14.450 8.195 1.00 56.51 120 GLN D N 1
ATOM 3236 C CA . GLN D 1 47 ? 16.433 -15.711 7.605 1.00 52.44 120 GLN D CA 1
ATOM 3237 C C . GLN D 1 47 ? 16.881 -15.557 6.154 1.00 48.37 120 GLN D C 1
ATOM 3238 O O . GLN D 1 47 ? 17.565 -16.427 5.614 1.00 48.50 120 GLN D O 1
ATOM 3244 N N . HIS D 1 48 ? 16.495 -14.453 5.525 1.00 50.80 121 HIS D N 1
ATOM 3245 C CA . HIS D 1 48 ? 16.836 -14.221 4.127 1.00 49.51 121 HIS D CA 1
ATOM 3246 C C . HIS D 1 48 ? 18.327 -13.926 3.980 1.00 44.07 121 HIS D C 1
ATOM 3247 O O . HIS D 1 48 ? 18.936 -14.240 2.958 1.00 40.26 121 HIS D O 1
ATOM 3254 N N . LEU D 1 49 ? 18.915 -13.330 5.012 1.00 45.69 122 LEU D N 1
ATOM 3255 C CA . LEU D 1 49 ? 20.341 -13.026 5.004 1.00 46.14 122 LEU D CA 1
ATOM 3256 C C . LEU D 1 49 ? 21.190 -14.292 5.051 1.00 44.29 122 LEU D C 1
ATOM 3257 O O . LEU D 1 49 ? 22.236 -14.368 4.404 1.00 40.59 122 LEU D O 1
ATOM 3262 N N . LEU D 1 50 ? 20.740 -15.277 5.822 1.00 44.75 123 LEU D N 1
ATOM 3263 C CA . LEU D 1 50 ? 21.477 -16.525 5.987 1.00 35.74 123 LEU D CA 1
ATOM 3264 C C . LEU D 1 50 ? 21.662 -17.262 4.668 1.00 36.74 123 LEU D C 1
ATOM 3265 O O . LEU D 1 50 ? 22.660 -17.959 4.476 1.00 40.48 123 LEU D O 1
ATOM 3270 N N . ALA D 1 51 ? 20.693 -17.113 3.770 1.00 39.82 124 ALA D N 1
ATOM 3271 C CA . ALA D 1 51 ? 20.741 -17.765 2.468 1.00 31.36 124 ALA D CA 1
ATOM 3272 C C . ALA D 1 51 ? 22.049 -17.448 1.758 1.00 34.59 124 ALA D C 1
ATOM 3273 O O . ALA D 1 51 ? 22.258 -16.328 1.295 1.00 45.78 124 ALA D O 1
ATOM 3275 N N . GLY D 1 52 ? 22.931 -18.441 1.691 1.00 32.10 125 GLY D N 1
ATOM 3276 C CA . GLY D 1 52 ? 24.216 -18.282 1.036 1.00 30.97 125 GLY D CA 1
ATOM 3277 C C . GLY D 1 52 ? 25.290 -19.148 1.658 1.00 21.79 125 GLY D C 1
ATOM 3278 O O . GLY D 1 52 ? 25.027 -19.897 2.593 1.00 24.33 125 GLY D O 1
ATOM 3279 N N . LEU D 1 53 ? 26.505 -19.034 1.131 1.00 24.04 126 LEU D N 1
ATOM 3280 C CA . LEU D 1 53 ? 27.636 -19.818 1.608 1.00 28.45 126 LEU D CA 1
ATOM 3281 C C . LEU D 1 53 ? 28.342 -19.116 2.762 1.00 25.10 126 LEU D C 1
ATOM 3282 O O . LEU D 1 53 ? 28.631 -17.924 2.683 1.00 22.31 126 LEU D O 1
ATOM 3287 N N . TRP D 1 54 ? 28.624 -19.871 3.821 1.00 30.13 127 TRP D N 1
ATOM 3288 C CA . TRP D 1 54 ? 29.281 -19.343 5.013 1.00 24.82 127 TRP D CA 1
ATOM 3289 C C . TRP D 1 54 ? 30.525 -20.149 5.361 1.00 26.64 127 TRP D C 1
ATOM 3290 O O . TRP D 1 54 ? 30.460 -21.368 5.510 1.00 30.30 127 TRP D O 1
ATOM 3301 N N . ILE D 1 55 ? 31.652 -19.455 5.496 1.00 32.99 128 ILE D N 1
ATOM 3302 C CA . ILE D 1 55 ? 32.921 -20.091 5.828 1.00 29.93 128 ILE D CA 1
ATOM 3303 C C . ILE D 1 55 ? 33.294 -19.799 7.273 1.00 26.52 128 ILE D C 1
ATOM 3304 O O . ILE D 1 55 ? 33.196 -18.660 7.729 1.00 28.83 128 ILE D O 1
ATOM 3309 N N . GLN D 1 56 ? 33.753 -20.828 7.978 1.00 31.31 129 GLN D N 1
ATOM 3310 C CA . GLN D 1 56 ? 34.129 -20.693 9.380 1.00 28.43 129 GLN D CA 1
ATOM 3311 C C . GLN D 1 56 ? 35.439 -19.935 9.526 1.00 34.74 129 GLN D C 1
ATOM 3312 O O . GLN D 1 56 ? 36.399 -20.194 8.801 1.00 36.85 129 GLN D O 1
ATOM 3318 N N . THR D 1 57 ? 35.475 -19.006 10.475 1.00 37.20 130 THR D N 1
ATOM 3319 C CA . THR D 1 57 ? 36.674 -18.220 10.729 1.00 34.49 130 THR D CA 1
ATOM 3320 C C . THR D 1 57 ? 37.698 -19.029 11.519 1.00 34.49 130 THR D C 1
ATOM 3321 O O . THR D 1 57 ? 37.614 -19.128 12.742 1.00 41.33 130 THR D O 1
ATOM 3325 N N . ASP D 1 65 ? 43.631 -28.262 8.368 1.00 30.14 138 ASP D N 1
ATOM 3326 C CA . ASP D 1 65 ? 43.351 -26.832 8.343 1.00 31.39 138 ASP D CA 1
ATOM 3327 C C . ASP D 1 65 ? 42.288 -26.499 7.295 1.00 36.81 138 ASP D C 1
ATOM 3328 O O . ASP D 1 65 ? 42.426 -25.531 6.548 1.00 38.17 138 ASP D O 1
ATOM 3333 N N . ILE D 1 66 ? 41.235 -27.311 7.233 1.00 45.78 139 ILE D N 1
ATOM 3334 C CA . ILE D 1 66 ? 40.113 -27.038 6.335 1.00 45.58 139 ILE D CA 1
ATOM 3335 C C . ILE D 1 66 ? 39.013 -26.275 7.085 1.00 39.75 139 ILE D C 1
ATOM 3336 O O . ILE D 1 66 ? 38.757 -26.543 8.260 1.00 38.05 139 ILE D O 1
ATOM 3341 N N . HIS D 1 67 ? 38.360 -25.340 6.397 1.00 42.90 140 HIS D N 1
ATOM 3342 C CA . HIS D 1 67 ? 37.324 -24.517 7.011 1.00 39.56 140 HIS D CA 1
ATOM 3343 C C . HIS D 1 67 ? 35.973 -25.209 6.860 1.00 39.41 140 HIS D C 1
ATOM 3344 O O . HIS D 1 67 ? 35.589 -25.573 5.748 1.00 48.53 140 HIS D O 1
ATOM 3351 N N . PRO D 1 68 ? 35.266 -25.431 7.983 1.00 32.27 141 PRO D N 1
ATOM 3352 C CA . PRO D 1 68 ? 33.881 -25.903 7.897 1.00 29.03 141 PRO D CA 1
ATOM 3353 C C . PRO D 1 68 ? 33.019 -24.952 7.075 1.00 24.76 141 PRO D C 1
ATOM 3354 O O . PRO D 1 68 ? 33.244 -23.742 7.111 1.00 25.09 141 PRO D O 1
ATOM 3358 N N . LEU D 1 69 ? 32.052 -25.504 6.346 1.00 26.53 142 LEU D N 1
ATOM 3359 C CA . LEU D 1 69 ? 31.274 -24.748 5.369 1.00 32.38 142 LEU D CA 1
ATOM 3360 C C . LEU D 1 69 ? 29.768 -24.946 5.531 1.00 29.43 142 LEU D C 1
ATOM 3361 O O . LEU D 1 69 ? 29.285 -26.078 5.534 1.00 30.15 142 LEU D O 1
ATOM 3366 N N . LEU D 1 70 ? 29.032 -23.841 5.640 1.00 27.89 143 LEU D N 1
ATOM 3367 C CA . LEU D 1 70 ? 27.577 -23.886 5.742 1.00 24.41 143 LEU D CA 1
ATOM 3368 C C . LEU D 1 70 ? 26.935 -23.238 4.524 1.00 27.08 143 LEU D C 1
ATOM 3369 O O . LEU D 1 70 ? 27.329 -22.146 4.122 1.00 25.91 143 LEU D O 1
ATOM 3374 N N . PHE D 1 71 ? 25.947 -23.915 3.941 1.00 31.55 144 PHE D N 1
ATOM 3375 C CA . PHE D 1 71 ? 25.121 -23.321 2.888 1.00 30.06 144 PHE D CA 1
ATOM 3376 C C . PHE D 1 71 ? 23.645 -23.494 3.233 1.00 27.03 144 PHE D C 1
ATOM 3377 O O . PHE D 1 71 ? 23.143 -24.614 3.316 1.00 31.28 144 PHE D O 1
ATOM 3385 N N . PHE D 1 72 ? 22.958 -22.373 3.428 1.00 27.08 145 PHE D N 1
ATOM 3386 C CA . PHE D 1 72 ? 21.530 -22.380 3.718 1.00 30.49 145 PHE D CA 1
ATOM 3387 C C . PHE D 1 72 ? 20.726 -22.285 2.425 1.00 32.93 145 PHE D C 1
ATOM 3388 O O . PHE D 1 72 ? 20.490 -21.193 1.910 1.00 32.02 145 PHE D O 1
ATOM 3396 N N . ASP D 1 73 ? 20.314 -23.436 1.904 1.00 37.54 146 ASP D N 1
ATOM 3397 C CA . ASP D 1 73 ? 19.590 -23.487 0.640 1.00 32.54 146 ASP D CA 1
ATOM 3398 C C . ASP D 1 73 ? 18.129 -23.100 0.822 1.00 34.13 146 ASP D C 1
ATOM 3399 O O . ASP D 1 73 ? 17.324 -23.878 1.332 1.00 39.12 146 ASP D O 1
ATOM 3404 N N . ARG D 1 74 ? 17.792 -21.894 0.380 1.00 36.20 147 ARG D N 1
ATOM 3405 C CA . ARG D 1 74 ? 16.458 -21.345 0.578 1.00 35.72 147 ARG D CA 1
ATOM 3406 C C . ARG D 1 74 ? 15.431 -22.013 -0.332 1.00 34.96 147 ARG D C 1
ATOM 3407 O O . ARG D 1 74 ? 14.285 -22.222 0.064 1.00 30.68 147 ARG D O 1
ATOM 3415 N N . GLU D 1 75 ? 15.848 -22.340 -1.551 1.00 44.44 148 GLU D N 1
ATOM 3416 C CA . GLU D 1 75 ? 14.971 -22.989 -2.521 1.00 41.32 148 GLU D CA 1
ATOM 3417 C C . GLU D 1 75 ? 14.399 -24.293 -1.979 1.00 43.72 148 GLU D C 1
ATOM 3418 O O . GLU D 1 75 ? 13.186 -24.509 -2.008 1.00 42.69 148 GLU D O 1
ATOM 3424 N N . HIS D 1 76 ? 15.281 -25.152 -1.477 1.00 45.07 149 HIS D N 1
ATOM 3425 C CA . HIS D 1 76 ? 14.891 -26.480 -1.017 1.00 39.46 149 HIS D CA 1
ATOM 3426 C C . HIS D 1 76 ? 14.781 -26.570 0.501 1.00 34.61 149 HIS D C 1
ATOM 3427 O O . HIS D 1 76 ? 14.655 -27.664 1.049 1.00 38.90 149 HIS D O 1
ATOM 3434 N N . ALA D 1 77 ? 14.829 -25.422 1.170 1.00 36.00 150 ALA D N 1
ATOM 3435 C CA . ALA D 1 77 ? 14.724 -25.363 2.627 1.00 37.39 150 ALA D CA 1
ATOM 3436 C C . ALA D 1 77 ? 15.697 -26.330 3.296 1.00 38.29 150 ALA D C 1
ATOM 3437 O O . ALA D 1 77 ? 15.312 -27.126 4.156 1.00 35.97 150 ALA D O 1
ATOM 3439 N N . GLU D 1 78 ? 16.959 -26.243 2.891 1.00 34.86 151 GLU D N 1
ATOM 3440 C CA . GLU D 1 78 ? 17.996 -27.158 3.348 1.00 28.98 151 GLU D CA 1
ATOM 3441 C C . GLU D 1 78 ? 19.196 -26.402 3.897 1.00 27.30 151 GLU D C 1
ATOM 3442 O O . GLU D 1 78 ? 19.444 -25.252 3.535 1.00 27.72 151 GLU D O 1
ATOM 3448 N N . ILE D 1 79 ? 19.928 -27.068 4.783 1.00 28.42 152 ILE D N 1
ATOM 3449 C CA . ILE D 1 79 ? 21.215 -26.591 5.254 1.00 26.73 152 ILE D CA 1
ATOM 3450 C C . ILE D 1 79 ? 22.266 -27.614 4.834 1.00 23.75 152 ILE D C 1
ATOM 3451 O O . ILE D 1 79 ? 22.042 -28.822 4.910 1.00 25.81 152 ILE D O 1
ATOM 3456 N N . THR D 1 80 ? 23.403 -27.112 4.367 1.00 23.29 153 THR D N 1
ATOM 3457 C CA . THR D 1 80 ? 24.476 -27.942 3.835 1.00 23.37 153 THR D CA 1
ATOM 3458 C C . THR D 1 80 ? 25.721 -27.810 4.704 1.00 22.82 153 THR D C 1
ATOM 3459 O O . THR D 1 80 ? 26.254 -26.717 4.876 1.00 24.71 153 THR D O 1
ATOM 3463 N N . PHE D 1 81 ? 26.182 -28.934 5.241 1.00 28.76 154 PHE D N 1
ATOM 3464 C CA . PHE D 1 81 ? 27.406 -28.970 6.026 1.00 24.84 154 PHE D CA 1
ATOM 3465 C C . PHE D 1 81 ? 28.489 -29.684 5.228 1.00 26.36 154 PHE D C 1
ATOM 3466 O O . PHE D 1 81 ? 28.235 -30.743 4.664 1.00 31.15 154 PHE D O 1
ATOM 3474 N N . SER D 1 82 ? 29.687 -29.111 5.170 1.00 21.87 155 SER D N 1
ATOM 3475 C CA . SER D 1 82 ? 30.786 -29.757 4.463 1.00 23.44 155 SER D CA 1
ATOM 3476 C C . SER D 1 82 ? 32.153 -29.281 4.944 1.00 22.92 155 SER D C 1
ATOM 3477 O O . SER D 1 82 ? 32.346 -28.109 5.257 1.00 24.71 155 SER D O 1
ATOM 3480 N N . ARG D 1 83 ? 33.094 -30.217 4.999 1.00 32.32 156 ARG D N 1
ATOM 3481 C CA . ARG D 1 83 ? 34.468 -29.936 5.396 1.00 35.57 156 ARG D CA 1
ATOM 3482 C C . ARG D 1 83 ? 35.377 -30.939 4.703 1.00 30.43 156 ARG D C 1
ATOM 3483 O O . ARG D 1 83 ? 35.580 -32.046 5.200 1.00 33.37 156 ARG D O 1
ATOM 3491 N N . ALA D 1 84 ? 35.912 -30.545 3.552 1.00 33.70 157 ALA D N 1
ATOM 3492 C CA . ALA D 1 84 ? 36.715 -31.434 2.724 1.00 35.77 157 ALA D CA 1
ATOM 3493 C C . ALA D 1 84 ? 35.883 -32.641 2.288 1.00 35.82 157 ALA D C 1
ATOM 3494 O O . ALA D 1 84 ? 34.837 -32.480 1.659 1.00 32.92 157 ALA D O 1
ATOM 3496 N N . SER D 1 85 ? 36.341 -33.844 2.627 1.00 43.76 158 SER D N 1
ATOM 3497 C CA . SER D 1 85 ? 35.619 -35.067 2.288 1.00 44.45 158 SER D CA 1
ATOM 3498 C C . SER D 1 85 ? 34.236 -35.092 2.929 1.00 37.43 158 SER D C 1
ATOM 3499 O O . SER D 1 85 ? 33.295 -35.666 2.377 1.00 39.95 158 SER D O 1
ATOM 3502 N N . VAL D 1 86 ? 34.117 -34.459 4.091 1.00 46.46 159 VAL D N 1
ATOM 3503 C CA . VAL D 1 86 ? 32.842 -34.376 4.787 1.00 43.80 159 VAL D CA 1
ATOM 3504 C C . VAL D 1 86 ? 31.826 -33.595 3.966 1.00 31.66 159 VAL D C 1
ATOM 3505 O O . VAL D 1 86 ? 32.114 -32.505 3.475 1.00 33.63 159 VAL D O 1
ATOM 3509 N N . GLN D 1 87 ? 30.634 -34.158 3.829 1.00 28.35 160 GLN D N 1
ATOM 3510 C CA . GLN D 1 87 ? 29.510 -33.432 3.265 1.00 26.21 160 GLN D CA 1
ATOM 3511 C C . GLN D 1 87 ? 28.217 -34.156 3.586 1.00 25.79 160 GLN D C 1
ATOM 3512 O O . GLN D 1 87 ? 28.110 -35.371 3.425 1.00 28.01 160 GLN D O 1
ATOM 3518 N N . GLU D 1 88 ? 27.235 -33.392 4.044 1.00 29.42 161 GLU D N 1
ATOM 3519 C CA . GLU D 1 88 ? 25.982 -33.949 4.518 1.00 33.87 161 GLU D CA 1
ATOM 3520 C C . GLU D 1 88 ? 24.925 -32.861 4.466 1.00 28.41 161 GLU D C 1
ATOM 3521 O O . GLU D 1 88 ? 25.252 -31.676 4.511 1.00 32.19 161 GLU D O 1
ATOM 3527 N N . ILE D 1 89 ? 23.664 -33.265 4.361 1.00 28.00 162 ILE D N 1
ATOM 3528 C CA . ILE D 1 89 ? 22.567 -32.313 4.273 1.00 28.33 162 ILE D CA 1
ATOM 3529 C C . ILE D 1 89 ? 21.504 -32.605 5.320 1.00 24.24 162 ILE D C 1
ATOM 3530 O O . ILE D 1 89 ? 21.201 -33.760 5.611 1.00 26.54 162 ILE D O 1
ATOM 3535 N N . PHE D 1 90 ? 20.957 -31.531 5.883 1.00 25.30 163 PHE D N 1
ATOM 3536 C CA . PHE D 1 90 ? 19.876 -31.612 6.851 1.00 23.52 163 PHE D CA 1
ATOM 3537 C C . PHE D 1 90 ? 18.677 -30.817 6.353 1.00 22.75 163 PHE D C 1
ATOM 3538 O O . PHE D 1 90 ? 18.817 -29.681 5.906 1.00 27.25 163 PHE D O 1
ATOM 3546 N N . LEU D 1 91 ? 17.498 -31.423 6.436 1.00 29.28 164 LEU D N 1
ATOM 3547 C CA . LEU D 1 91 ? 16.271 -30.781 5.979 1.00 33.30 164 LEU D CA 1
ATOM 3548 C C . LEU D 1 91 ? 15.667 -29.942 7.097 1.00 28.91 164 LEU D C 1
ATOM 3549 O O . LEU D 1 91 ? 15.518 -30.411 8.222 1.00 34.31 164 LEU D O 1
ATOM 3554 N N . VAL D 1 92 ? 15.321 -28.699 6.782 1.00 30.00 165 VAL D N 1
ATOM 3555 C CA . VAL D 1 92 ? 14.771 -27.781 7.774 1.00 38.41 165 VAL D CA 1
ATOM 3556 C C . VAL D 1 92 ? 13.305 -28.089 8.077 1.00 42.14 165 VAL D C 1
ATOM 3557 O O . VAL D 1 92 ? 12.426 -27.840 7.251 1.00 41.96 165 VAL D O 1
ATOM 3561 N N . ASP D 1 93 ? 13.049 -28.616 9.271 1.00 39.94 166 ASP D N 1
ATOM 3562 C CA . ASP D 1 93 ? 11.686 -28.903 9.707 1.00 41.01 166 ASP D CA 1
ATOM 3563 C C . ASP D 1 93 ? 11.000 -27.617 10.154 1.00 40.81 166 ASP D C 1
ATOM 3564 O O . ASP D 1 93 ? 9.789 -27.459 9.997 1.00 44.18 166 ASP D O 1
ATOM 3569 N N . SER D 1 94 ? 11.782 -26.699 10.712 1.00 38.93 167 SER D N 1
ATOM 3570 C CA . SER D 1 94 ? 11.255 -25.417 11.162 1.00 41.32 167 SER D CA 1
ATOM 3571 C C . SER D 1 94 ? 12.381 -24.412 11.364 1.00 43.75 167 SER D C 1
ATOM 3572 O O . SER D 1 94 ? 13.544 -24.790 11.515 1.00 39.59 167 SER D O 1
ATOM 3575 N N . ALA D 1 95 ? 12.027 -23.131 11.367 1.00 49.86 168 ALA D N 1
ATOM 3576 C CA . ALA D 1 95 ? 12.999 -22.064 11.560 1.00 48.16 168 ALA D CA 1
ATOM 3577 C C . ALA D 1 95 ? 12.345 -20.873 12.249 1.00 47.52 168 ALA D C 1
ATOM 3578 O O . ALA D 1 95 ? 11.425 -20.261 11.703 1.00 53.44 168 ALA D O 1
ATOM 3580 N N . HIS D 1 96 ? 12.826 -20.552 13.448 1.00 44.01 169 HIS D N 1
ATOM 3581 C CA . HIS D 1 96 ? 12.266 -19.462 14.244 1.00 53.05 169 HIS D CA 1
ATOM 3582 C C . HIS D 1 96 ? 13.308 -18.387 14.531 1.00 50.27 169 HIS D C 1
ATOM 3583 O O . HIS D 1 96 ? 14.504 -18.670 14.608 1.00 44.51 169 HIS D O 1
ATOM 3590 N N . THR D 1 97 ? 12.833 -17.153 14.679 1.00 60.28 170 THR D N 1
ATOM 3591 C CA . THR D 1 97 ? 13.689 -16.005 14.958 1.00 57.09 170 THR D CA 1
ATOM 3592 C C . THR D 1 97 ? 13.306 -15.346 16.279 1.00 55.11 170 THR D C 1
ATOM 3593 O O . THR D 1 97 ? 12.138 -15.342 16.667 1.00 56.79 170 THR D O 1
ATOM 3597 N N . HIS D 1 98 ? 14.300 -14.790 16.963 1.00 62.45 171 HIS D N 1
ATOM 3598 C CA . HIS D 1 98 ? 14.073 -14.051 18.200 1.00 62.44 171 HIS D CA 1
ATOM 3599 C C . HIS D 1 98 ? 15.278 -13.163 18.485 1.00 60.30 171 HIS D C 1
ATOM 3600 O O . HIS D 1 98 ? 16.388 -13.660 18.659 1.00 63.95 171 HIS D O 1
ATOM 3607 N N . ARG D 1 99 ? 15.048 -11.853 18.537 1.00 56.12 172 ARG D N 1
ATOM 3608 C CA . ARG D 1 99 ? 16.125 -10.869 18.631 1.00 58.63 172 ARG D CA 1
ATOM 3609 C C . ARG D 1 99 ? 17.060 -10.989 17.417 1.00 56.51 172 ARG D C 1
ATOM 3610 O O . ARG D 1 99 ? 16.691 -10.570 16.319 1.00 51.07 172 ARG D O 1
ATOM 3618 N N . LYS D 1 100 ? 18.252 -11.559 17.600 1.00 56.80 173 LYS D N 1
ATOM 3619 C CA . LYS D 1 100 ? 19.234 -11.665 16.511 1.00 52.85 173 LYS D CA 1
ATOM 3620 C C . LYS D 1 100 ? 19.595 -13.110 16.161 1.00 44.26 173 LYS D C 1
ATOM 3621 O O . LYS D 1 100 ? 20.535 -13.355 15.399 1.00 38.82 173 LYS D O 1
ATOM 3627 N N . THR D 1 101 ? 18.842 -14.059 16.708 1.00 44.63 174 THR D N 1
ATOM 3628 C CA . THR D 1 101 ? 19.150 -15.475 16.543 1.00 43.48 174 THR D CA 1
ATOM 3629 C C . THR D 1 101 ? 18.102 -16.188 15.693 1.00 43.19 174 THR D C 1
ATOM 3630 O O . THR D 1 101 ? 16.904 -15.980 15.874 1.00 46.41 174 THR D O 1
ATOM 3634 N N . VAL D 1 102 ? 18.567 -17.020 14.763 1.00 40.83 175 VAL D N 1
ATOM 3635 C CA . VAL D 1 102 ? 17.689 -17.919 14.021 1.00 34.58 175 VAL D CA 1
ATOM 3636 C C . VAL D 1 102 ? 17.872 -19.341 14.539 1.00 31.02 175 VAL D C 1
ATOM 3637 O O . VAL D 1 102 ? 18.975 -19.885 14.503 1.00 24.75 175 VAL D O 1
ATOM 3641 N N . SER D 1 103 ? 16.782 -19.936 15.015 1.00 36.58 176 SER D N 1
ATOM 3642 C CA . SER D 1 103 ? 16.818 -21.282 15.574 1.00 36.28 176 SER D CA 1
ATOM 3643 C C . SER D 1 103 ? 16.284 -22.302 14.578 1.00 39.62 176 SER D C 1
ATOM 3644 O O . SER D 1 103 ? 15.116 -22.256 14.194 1.00 32.87 176 SER D O 1
ATOM 3647 N N . PHE D 1 104 ? 17.154 -23.220 14.168 1.00 47.43 177 PHE D N 1
ATOM 3648 C CA . PHE D 1 104 ? 16.794 -24.265 13.216 1.00 36.58 177 PHE D CA 1
ATOM 3649 C C . PHE D 1 104 ? 16.639 -25.614 13.900 1.00 37.41 177 PHE D C 1
ATOM 3650 O O . PHE D 1 104 ? 17.483 -26.016 14.701 1.00 37.29 177 PHE D O 1
ATOM 3658 N N . LEU D 1 105 ? 15.547 -26.300 13.580 1.00 45.06 178 LEU D N 1
ATOM 3659 C CA . LEU D 1 105 ? 15.369 -27.698 13.952 1.00 50.67 178 LEU D CA 1
ATOM 3660 C C . LEU D 1 105 ? 15.377 -28.499 12.658 1.00 40.23 178 LEU D C 1
ATOM 3661 O O . LEU D 1 105 ? 14.445 -28.411 11.858 1.00 36.90 178 LEU D O 1
ATOM 3666 N N . THR D 1 106 ? 16.441 -29.271 12.456 1.00 39.83 179 THR D N 1
ATOM 3667 C CA . THR D 1 106 ? 16.689 -29.912 11.174 1.00 36.66 179 THR D CA 1
ATOM 3668 C C . THR D 1 106 ? 16.725 -31.427 11.304 1.00 30.84 179 THR D C 1
ATOM 3669 O O . THR D 1 106 ? 16.625 -31.967 12.402 1.00 28.45 179 THR D O 1
ATOM 3673 N N . ARG D 1 107 ? 16.875 -32.105 10.172 1.00 32.77 180 ARG D N 1
ATOM 3674 C CA . ARG D 1 107 ? 16.808 -33.556 10.134 1.00 31.01 180 ARG D CA 1
ATOM 3675 C C . ARG D 1 107 ? 17.604 -34.099 8.954 1.00 31.07 180 ARG D C 1
ATOM 3676 O O . ARG D 1 107 ? 17.388 -33.705 7.807 1.00 27.40 180 ARG D O 1
ATOM 3684 N N . ASN D 1 108 ? 18.532 -35.002 9.248 1.00 32.79 181 ASN D N 1
ATOM 3685 C CA . ASN D 1 108 ? 19.410 -35.572 8.233 1.00 34.79 181 ASN D CA 1
ATOM 3686 C C . ASN D 1 108 ? 18.627 -36.249 7.105 1.00 31.98 181 ASN D C 1
ATOM 3687 O O . ASN D 1 108 ? 17.625 -36.917 7.349 1.00 35.76 181 ASN D O 1
ATOM 3692 N N . THR D 1 109 ? 19.085 -36.060 5.870 1.00 35.91 182 THR D N 1
ATOM 3693 C CA . THR D 1 109 ? 18.378 -36.577 4.699 1.00 38.57 182 THR D CA 1
ATOM 3694 C C . THR D 1 109 ? 18.378 -38.103 4.632 1.00 38.37 182 THR D C 1
ATOM 3695 O O . THR D 1 109 ? 17.467 -38.704 4.063 1.00 44.46 182 THR D O 1
ATOM 3699 N N . ALA D 1 110 ? 19.396 -38.725 5.217 1.00 39.91 183 ALA D N 1
ATOM 3700 C CA . ALA D 1 110 ? 19.557 -40.173 5.131 1.00 36.29 183 ALA D CA 1
ATOM 3701 C C . ALA D 1 110 ? 18.781 -40.902 6.219 1.00 40.64 183 ALA D C 1
ATOM 3702 O O . ALA D 1 110 ? 18.134 -41.914 5.949 1.00 39.08 183 ALA D O 1
ATOM 3704 N N . ILE D 1 111 ? 18.850 -40.386 7.446 1.00 44.68 184 ILE D N 1
ATOM 3705 C CA . ILE D 1 111 ? 18.292 -41.078 8.606 1.00 41.13 184 ILE D CA 1
ATOM 3706 C C . ILE D 1 111 ? 17.445 -40.166 9.491 1.00 37.81 184 ILE D C 1
ATOM 3707 O O . ILE D 1 111 ? 17.940 -39.203 10.077 1.00 35.00 184 ILE D O 1
ATOM 3712 N N . SER D 1 112 ? 16.161 -40.503 9.581 1.00 36.91 185 SER D N 1
ATOM 3713 C CA . SER D 1 112 ? 15.201 -39.775 10.403 1.00 35.34 185 SER D CA 1
ATOM 3714 C C . SER D 1 112 ? 15.655 -39.696 11.850 1.00 36.53 185 SER D C 1
ATOM 3715 O O . SER D 1 112 ? 15.424 -38.698 12.531 1.00 38.97 185 SER D O 1
ATOM 3718 N N . SER D 1 113 ? 16.295 -40.764 12.310 1.00 38.27 186 SER D N 1
ATOM 3719 C CA . SER D 1 113 ? 16.773 -40.860 13.682 1.00 32.71 186 SER D CA 1
ATOM 3720 C C . SER D 1 113 ? 17.719 -39.722 14.044 1.00 34.50 186 SER D C 1
ATOM 3721 O O . SER D 1 113 ? 17.747 -39.270 15.188 1.00 32.83 186 SER D O 1
ATOM 3724 N N . ILE D 1 114 ? 18.492 -39.267 13.062 1.00 38.38 187 ILE D N 1
ATOM 3725 C CA . ILE D 1 114 ? 19.485 -38.226 13.290 1.00 28.57 187 ILE D CA 1
ATOM 3726 C C . ILE D 1 114 ? 18.933 -36.845 12.951 1.00 29.02 187 ILE D C 1
ATOM 3727 O O . ILE D 1 114 ? 18.481 -36.599 11.832 1.00 28.96 187 ILE D O 1
ATOM 3732 N N . ARG D 1 115 ? 18.994 -35.952 13.934 1.00 29.30 188 ARG D N 1
ATOM 3733 C CA . ARG D 1 115 ? 18.550 -34.576 13.777 1.00 26.30 188 ARG D CA 1
ATOM 3734 C C . ARG D 1 115 ? 19.639 -33.651 14.311 1.00 32.62 188 ARG D C 1
ATOM 3735 O O . ARG D 1 115 ? 20.678 -34.116 14.781 1.00 31.21 188 ARG D O 1
ATOM 3743 N N . ARG D 1 116 ? 19.408 -32.345 14.237 1.00 34.77 189 ARG D N 1
ATOM 3744 C CA . ARG D 1 116 ? 20.460 -31.381 14.536 1.00 32.53 189 ARG D CA 1
ATOM 3745 C C . ARG D 1 116 ? 19.890 -29.984 14.749 1.00 31.74 189 ARG D C 1
ATOM 3746 O O . ARG D 1 116 ? 19.473 -29.326 13.798 1.00 38.78 189 ARG D O 1
ATOM 3754 N N . ARG D 1 117 ? 19.867 -29.541 16.001 1.00 27.23 190 ARG D N 1
ATOM 3755 C CA . ARG D 1 117 ? 19.461 -28.178 16.324 1.00 30.89 190 ARG D CA 1
ATOM 3756 C C . ARG D 1 117 ? 20.561 -27.201 15.947 1.00 35.52 190 ARG D C 1
ATOM 3757 O O . ARG D 1 117 ? 21.739 -27.551 15.979 1.00 34.57 190 ARG D O 1
ATOM 3765 N N . LEU D 1 118 ? 20.174 -25.978 15.592 1.00 42.91 191 LEU D N 1
ATOM 3766 C CA . LEU D 1 118 ? 21.136 -24.958 15.192 1.00 38.23 191 LEU D CA 1
ATOM 3767 C C . LEU D 1 118 ? 20.733 -23.574 15.694 1.00 33.15 191 LEU D C 1
ATOM 3768 O O . LEU D 1 118 ? 19.678 -23.053 15.336 1.00 33.71 191 LEU D O 1
ATOM 3773 N N . GLU D 1 119 ? 21.588 -22.996 16.532 1.00 37.15 192 GLU D N 1
ATOM 3774 C CA . GLU D 1 119 ? 21.400 -21.643 17.042 1.00 40.17 192 GLU D CA 1
ATOM 3775 C C . GLU D 1 119 ? 22.332 -20.694 16.299 1.00 36.13 192 GLU D C 1
ATOM 3776 O O . GLU D 1 119 ? 23.535 -20.671 16.558 1.00 35.03 192 GLU D O 1
ATOM 3782 N N . VAL D 1 120 ? 21.776 -19.916 15.375 1.00 38.81 193 VAL D N 1
ATOM 3783 C CA . VAL D 1 120 ? 22.577 -19.035 14.527 1.00 32.68 193 VAL D CA 1
ATOM 3784 C C . VAL D 1 120 ? 22.381 -17.569 14.901 1.00 32.37 193 VAL D C 1
ATOM 3785 O O . VAL D 1 120 ? 21.354 -16.972 14.582 1.00 37.57 193 VAL D O 1
ATOM 3789 N N . THR D 1 121 ? 23.388 -16.997 15.555 1.00 30.81 194 THR D N 1
ATOM 3790 C CA . THR D 1 121 ? 23.324 -15.627 16.048 1.00 29.18 194 THR D CA 1
ATOM 3791 C C . THR D 1 121 ? 24.130 -14.682 15.172 1.00 30.48 194 THR D C 1
ATOM 3792 O O . THR D 1 121 ? 25.290 -14.951 14.868 1.00 29.43 194 THR D O 1
ATOM 3796 N N . PHE D 1 122 ? 23.521 -13.560 14.801 1.00 42.41 195 PHE D N 1
ATOM 3797 C CA . PHE D 1 122 ? 24.177 -12.568 13.954 1.00 40.76 195 PHE D CA 1
ATOM 3798 C C . PHE D 1 122 ? 24.957 -11.537 14.757 1.00 36.26 195 PHE D C 1
ATOM 3799 O O . PHE D 1 122 ? 24.494 -11.068 15.794 1.00 28.44 195 PHE D O 1
ATOM 3807 N N . GLU D 1 123 ? 26.140 -11.187 14.264 1.00 41.72 196 GLU D N 1
ATOM 3808 C CA . GLU D 1 123 ? 26.865 -10.020 14.748 1.00 46.10 196 GLU D CA 1
ATOM 3809 C C . GLU D 1 123 ? 26.749 -8.894 13.732 1.00 50.60 196 GLU D C 1
ATOM 3810 O O . GLU D 1 123 ? 26.553 -7.730 14.085 1.00 61.17 196 GLU D O 1
ATOM 3816 N N . SER D 1 124 ? 26.917 -9.259 12.465 1.00 43.61 197 SER D N 1
ATOM 3817 C CA . SER D 1 124 ? 26.732 -8.345 11.351 1.00 40.29 197 SER D CA 1
ATOM 3818 C C . SER D 1 124 ? 26.090 -9.107 10.202 1.00 46.10 197 SER D C 1
ATOM 3819 O O . SER D 1 124 ? 25.948 -10.326 10.275 1.00 45.45 197 SER D O 1
ATOM 3822 N N . HIS D 1 125 ? 25.734 -8.399 9.132 1.00 53.94 198 HIS D N 1
ATOM 3823 C CA . HIS D 1 125 ? 24.985 -9.001 8.030 1.00 45.65 198 HIS D CA 1
ATOM 3824 C C . HIS D 1 125 ? 25.726 -10.179 7.407 1.00 34.79 198 HIS D C 1
ATOM 3825 O O . HIS D 1 125 ? 25.106 -11.080 6.845 1.00 35.57 198 HIS D O 1
ATOM 3832 N N . ALA D 1 126 ? 27.052 -10.164 7.508 1.00 35.52 199 ALA D N 1
ATOM 3833 C CA . ALA D 1 126 ? 27.880 -11.239 6.968 1.00 35.75 199 ALA D CA 1
ATOM 3834 C C . ALA D 1 126 ? 28.802 -11.808 8.039 1.00 31.63 199 ALA D C 1
ATOM 3835 O O . ALA D 1 126 ? 29.916 -12.244 7.747 1.00 27.87 199 ALA D O 1
ATOM 3837 N N . VAL D 1 127 ? 28.330 -11.791 9.282 1.00 34.72 200 VAL D N 1
ATOM 3838 C CA . VAL D 1 127 ? 29.064 -12.372 10.401 1.00 36.96 200 VAL D CA 1
ATOM 3839 C C . VAL D 1 127 ? 28.081 -13.017 11.366 1.00 32.97 200 VAL D C 1
ATOM 3840 O O . VAL D 1 127 ? 27.160 -12.362 11.854 1.00 33.48 200 VAL D O 1
ATOM 3844 N N . ILE D 1 128 ? 28.284 -14.303 11.637 1.00 33.01 201 ILE D N 1
ATOM 3845 C CA . ILE D 1 128 ? 27.408 -15.041 12.538 1.00 32.45 201 ILE D CA 1
ATOM 3846 C C . ILE D 1 128 ? 28.188 -15.962 13.471 1.00 28.63 201 ILE D C 1
ATOM 3847 O O . ILE D 1 128 ? 29.364 -16.243 13.246 1.00 30.74 201 ILE D O 1
ATOM 3852 N N . HIS D 1 129 ? 27.515 -16.406 14.530 1.00 31.40 202 HIS D N 1
ATOM 3853 C CA . HIS D 1 129 ? 28.006 -17.472 15.393 1.00 31.65 202 HIS D CA 1
ATOM 3854 C C . HIS D 1 129 ? 27.008 -18.611 15.382 1.00 28.25 202 HIS D C 1
ATOM 3855 O O . HIS D 1 129 ? 25.798 -18.385 15.374 1.00 31.34 202 HIS D O 1
ATOM 3862 N N . VAL D 1 130 ? 27.521 -19.834 15.399 1.00 31.12 203 VAL D N 1
ATOM 3863 C CA . VAL D 1 130 ? 26.676 -21.006 15.259 1.00 33.55 203 VAL D CA 1
ATOM 3864 C C . VAL D 1 130 ? 26.935 -22.010 16.377 1.00 34.26 203 VAL D C 1
ATOM 3865 O O . VAL D 1 130 ? 28.072 -22.197 16.809 1.00 37.93 203 VAL D O 1
ATOM 3869 N N . ARG D 1 131 ? 25.854 -22.632 16.841 1.00 37.58 204 ARG D N 1
ATOM 3870 C CA . ARG D 1 131 ? 25.907 -23.667 17.871 1.00 46.20 204 ARG D CA 1
ATOM 3871 C C . ARG D 1 131 ? 25.035 -24.854 17.467 1.00 44.32 204 ARG D C 1
ATOM 3872 O O . ARG D 1 131 ? 23.838 -24.698 17.216 1.00 38.00 204 ARG D O 1
ATOM 3880 N N . ALA D 1 132 ? 25.648 -26.036 17.414 1.00 50.35 205 ALA D N 1
ATOM 3881 C CA . ALA D 1 132 ? 24.970 -27.255 16.980 1.00 47.38 205 ALA D CA 1
ATOM 3882 C C . ALA D 1 132 ? 24.909 -28.305 18.089 1.00 50.29 205 ALA D C 1
ATOM 3883 O O . ALA D 1 132 ? 25.940 -28.750 18.600 1.00 54.71 205 ALA D O 1
ATOM 3885 N N . VAL D 1 133 ? 23.687 -28.689 18.447 1.00 44.13 206 VAL D N 1
ATOM 3886 C CA . VAL D 1 133 ? 23.440 -29.769 19.395 1.00 39.53 206 VAL D CA 1
ATOM 3887 C C . VAL D 1 133 ? 22.823 -30.980 18.697 1.00 37.72 206 VAL D C 1
ATOM 3888 O O . VAL D 1 133 ? 21.657 -30.947 18.302 1.00 34.88 206 VAL D O 1
ATOM 3892 N N . GLU D 1 134 ? 23.592 -32.056 18.577 1.00 37.45 207 GLU D N 1
ATOM 3893 C CA . GLU D 1 134 ? 23.124 -33.238 17.868 1.00 36.05 207 GLU D CA 1
ATOM 3894 C C . GLU D 1 134 ? 22.022 -33.946 18.651 1.00 35.77 207 GLU D C 1
ATOM 3895 O O . GLU D 1 134 ? 22.057 -34.012 19.878 1.00 35.34 207 GLU D O 1
ATOM 3901 N N . ASP D 1 135 ? 21.045 -34.469 17.918 1.00 36.74 208 ASP D N 1
ATOM 3902 C CA . ASP D 1 135 ? 19.887 -35.136 18.494 1.00 27.17 208 ASP D CA 1
ATOM 3903 C C . ASP D 1 135 ? 19.690 -36.483 17.810 1.00 28.88 208 ASP D C 1
ATOM 3904 O O . ASP D 1 135 ? 18.868 -36.608 16.905 1.00 36.22 208 ASP D O 1
ATOM 3909 N N . VAL D 1 136 ? 20.452 -37.486 18.231 1.00 30.34 209 VAL D N 1
ATOM 3910 C CA . VAL D 1 136 ? 20.301 -38.821 17.669 1.00 31.82 209 VAL D CA 1
ATOM 3911 C C . VAL D 1 136 ? 19.195 -39.599 18.398 1.00 32.90 209 VAL D C 1
ATOM 3912 O O . VAL D 1 136 ? 19.377 -40.130 19.492 1.00 38.04 209 VAL D O 1
ATOM 3916 N N . ALA D 1 137 ? 18.028 -39.652 17.772 1.00 36.70 210 ALA D N 1
ATOM 3917 C CA . ALA D 1 137 ? 16.878 -40.350 18.338 1.00 37.78 210 ALA D CA 1
ATOM 3918 C C . ALA D 1 137 ? 16.476 -39.798 19.708 1.00 39.13 210 ALA D C 1
ATOM 3919 O O . ALA D 1 137 ? 16.463 -40.531 20.696 1.00 42.71 210 ALA D O 1
ATOM 3921 N N . ARG D 1 138 ? 16.163 -38.505 19.763 1.00 46.00 211 ARG D N 1
ATOM 3922 C CA . ARG D 1 138 ? 15.731 -37.836 20.996 1.00 45.10 211 ARG D CA 1
ATOM 3923 C C . ARG D 1 138 ? 16.812 -37.817 22.091 1.00 44.34 211 ARG D C 1
ATOM 3924 O O . ARG D 1 138 ? 16.577 -37.301 23.185 1.00 41.88 211 ARG D O 1
ATOM 3932 N N . LEU D 1 139 ? 17.981 -38.384 21.798 1.00 42.68 212 LEU D N 1
ATOM 3933 C CA . LEU D 1 139 ? 19.115 -38.359 22.719 1.00 40.38 212 LEU D CA 1
ATOM 3934 C C . LEU D 1 139 ? 20.016 -37.193 22.367 1.00 42.45 212 LEU D C 1
ATOM 3935 O O . LEU D 1 139 ? 20.864 -37.288 21.479 1.00 42.32 212 LEU D O 1
ATOM 3940 N N . LYS D 1 140 ? 19.842 -36.094 23.085 1.00 41.37 213 LYS D N 1
ATOM 3941 C CA . LYS D 1 140 ? 20.584 -34.880 22.804 1.00 40.55 213 LYS D CA 1
ATOM 3942 C C . LYS D 1 140 ? 21.936 -34.890 23.504 1.00 43.84 213 LYS D C 1
ATOM 3943 O O . LYS D 1 140 ? 22.011 -34.984 24.727 1.00 47.87 213 LYS D O 1
ATOM 3949 N N . ILE D 1 141 ? 23.002 -34.806 22.715 1.00 40.76 214 ILE D N 1
ATOM 3950 C CA . ILE D 1 141 ? 24.354 -34.720 23.252 1.00 45.69 214 ILE D CA 1
ATOM 3951 C C . ILE D 1 141 ? 24.787 -33.254 23.319 1.00 44.10 214 ILE D C 1
ATOM 3952 O O . ILE D 1 141 ? 24.903 -32.585 22.290 1.00 39.07 214 ILE D O 1
ATOM 3957 N N . GLY D 1 142 ? 25.034 -32.768 24.535 1.00 52.32 215 GLY D N 1
ATOM 3958 C CA . GLY D 1 142 ? 25.297 -31.359 24.773 1.00 51.09 215 GLY D CA 1
ATOM 3959 C C . GLY D 1 142 ? 26.765 -30.991 24.651 1.00 52.34 215 GLY D C 1
ATOM 3960 O O . GLY D 1 142 ? 27.213 -30.003 25.234 1.00 60.76 215 GLY D O 1
ATOM 3961 N N . SER D 1 143 ? 27.513 -31.783 23.885 1.00 54.34 216 SER D N 1
ATOM 3962 C CA . SER D 1 143 ? 28.947 -31.550 23.691 1.00 53.19 216 SER D CA 1
ATOM 3963 C C . SER D 1 143 ? 29.184 -30.562 22.549 1.00 61.14 216 SER D C 1
ATOM 3964 O O . SER D 1 143 ? 28.280 -30.280 21.761 1.00 58.32 216 SER D O 1
ATOM 3967 N N . THR D 1 144 ? 30.400 -30.026 22.480 1.00 59.14 217 THR D N 1
ATOM 3968 C CA . THR D 1 144 ? 30.794 -29.138 21.393 1.00 46.30 217 THR D CA 1
ATOM 3969 C C . THR D 1 144 ? 30.760 -29.870 20.057 1.00 50.77 217 THR D C 1
ATOM 3970 O O . THR D 1 144 ? 31.172 -31.026 19.959 1.00 49.11 217 THR D O 1
ATOM 3974 N N . SER D 1 145 ? 30.265 -29.190 19.031 1.00 52.83 218 SER D N 1
ATOM 3975 C CA . SER D 1 145 ? 30.244 -29.742 17.686 1.00 46.88 218 SER D CA 1
ATOM 3976 C C . SER D 1 145 ? 31.340 -29.100 16.853 1.00 38.16 218 SER D C 1
ATOM 3977 O O . SER D 1 145 ? 31.840 -28.028 17.190 1.00 40.78 218 SER D O 1
ATOM 3980 N N . MET D 1 146 ? 31.720 -29.764 15.770 1.00 32.76 219 MET D N 1
ATOM 3981 C CA . MET D 1 146 ? 32.728 -29.226 14.873 1.00 35.43 219 MET D CA 1
ATOM 3982 C C . MET D 1 146 ? 32.165 -28.029 14.115 1.00 35.21 219 MET D C 1
ATOM 3983 O O . MET D 1 146 ? 32.912 -27.219 13.568 1.00 42.53 219 MET D O 1
ATOM 3988 N N . TRP D 1 147 ? 30.839 -27.923 14.094 1.00 32.72 220 TRP D N 1
ATOM 3989 C CA . TRP D 1 147 ? 30.164 -26.850 13.374 1.00 35.37 220 TRP D CA 1
ATOM 3990 C C . TRP D 1 147 ? 29.915 -25.638 14.271 1.00 27.91 220 TRP D C 1
ATOM 3991 O O . TRP D 1 147 ? 29.225 -24.699 13.877 1.00 26.28 220 TRP D O 1
ATOM 4002 N N . ASP D 1 148 ? 30.481 -25.665 15.473 1.00 38.07 221 ASP D N 1
ATOM 4003 C CA . ASP D 1 148 ? 30.388 -24.537 16.393 1.00 30.55 221 ASP D CA 1
ATOM 4004 C C . ASP D 1 148 ? 31.464 -23.506 16.091 1.00 26.17 221 ASP D C 1
ATOM 4005 O O . ASP D 1 148 ? 32.629 -23.856 15.903 1.00 24.69 221 ASP D O 1
ATOM 4010 N N . GLY D 1 149 ? 31.072 -22.236 16.043 1.00 25.36 222 GLY D N 1
ATOM 4011 C CA . GLY D 1 149 ? 32.026 -21.156 15.868 1.00 28.42 222 GLY D CA 1
ATOM 4012 C C . GLY D 1 149 ? 31.491 -19.992 15.061 1.00 24.92 222 GLY D C 1
ATOM 4013 O O . GLY D 1 149 ? 30.297 -19.911 14.777 1.00 28.10 222 GLY D O 1
ATOM 4014 N N . GLN D 1 150 ? 32.394 -19.090 14.691 1.00 26.37 223 GLN D N 1
ATOM 4015 C CA . GLN D 1 150 ? 32.040 -17.906 13.919 1.00 34.32 223 GLN D CA 1
ATOM 4016 C C . GLN D 1 150 ? 32.159 -18.168 12.422 1.00 27.91 223 GLN D C 1
ATOM 4017 O O . GLN D 1 150 ? 33.126 -18.778 11.964 1.00 23.57 223 GLN D O 1
ATOM 4023 N N . TYR D 1 151 ? 31.166 -17.701 11.670 1.00 28.77 224 TYR D N 1
ATOM 4024 C CA . TYR D 1 151 ? 31.161 -17.839 10.218 1.00 31.06 224 TYR D CA 1
ATOM 4025 C C . TYR D 1 151 ? 30.981 -16.488 9.543 1.00 31.15 224 TYR D C 1
ATOM 4026 O O . TYR D 1 151 ? 30.335 -15.594 10.088 1.00 28.69 224 TYR D O 1
ATOM 4035 N N . THR D 1 152 ? 31.545 -16.357 8.346 1.00 27.45 225 THR D N 1
ATOM 4036 C CA . THR D 1 152 ? 31.399 -15.147 7.551 1.00 30.43 225 THR D CA 1
ATOM 4037 C C . THR D 1 152 ? 31.027 -15.527 6.124 1.00 31.24 225 THR D C 1
ATOM 4038 O O . THR D 1 152 ? 31.593 -16.459 5.557 1.00 32.36 225 THR D O 1
ATOM 4042 N N . ARG D 1 153 ? 30.065 -14.811 5.551 1.00 34.18 226 ARG D N 1
ATOM 4043 C CA . ARG D 1 153 ? 29.577 -15.128 4.214 1.00 30.41 226 ARG D CA 1
ATOM 4044 C C . ARG D 1 153 ? 30.638 -14.824 3.158 1.00 38.91 226 ARG D C 1
ATOM 4045 O O . ARG D 1 153 ? 31.520 -13.994 3.377 1.00 42.77 226 ARG D O 1
ATOM 4053 N N . TYR D 1 154 ? 30.550 -15.510 2.021 1.00 44.12 227 TYR D N 1
ATOM 4054 C CA . TYR D 1 154 ? 31.494 -15.317 0.923 1.00 39.67 227 TYR D CA 1
ATOM 4055 C C . TYR D 1 154 ? 31.086 -14.126 0.064 1.00 46.81 227 TYR D C 1
ATOM 4056 O O . TYR D 1 154 ? 29.905 -13.942 -0.226 1.00 46.64 227 TYR D O 1
ATOM 4065 N N . HIS D 1 155 ? 32.068 -13.326 -0.344 1.00 53.89 228 HIS D N 1
ATOM 4066 C CA . HIS D 1 155 ? 31.804 -12.121 -1.129 1.00 57.83 228 HIS D CA 1
ATOM 4067 C C . HIS D 1 155 ? 32.898 -11.815 -2.153 1.00 52.09 228 HIS D C 1
ATOM 4068 O O . HIS D 1 155 ? 32.644 -11.110 -3.129 1.00 52.15 228 HIS D O 1
ATOM 4075 N N . ALA D 1 156 ? 34.096 -12.355 -1.918 1.00 51.40 229 ALA D N 1
ATOM 4076 C CA . ALA D 1 156 ? 35.310 -12.038 -2.687 1.00 60.24 229 ALA D CA 1
ATOM 4077 C C . ALA D 1 156 ? 35.054 -11.664 -4.144 1.00 58.08 229 ALA D C 1
ATOM 4078 O O . ALA D 1 156 ? 34.554 -12.472 -4.925 1.00 60.04 229 ALA D O 1
ATOM 4080 N N . GLY D 1 157 ? 35.396 -10.428 -4.496 1.00 63.67 230 GLY D N 1
ATOM 4081 C CA . GLY D 1 157 ? 35.191 -9.930 -5.844 1.00 64.78 230 GLY D CA 1
ATOM 4082 C C . GLY D 1 157 ? 35.495 -8.449 -5.955 1.00 68.35 230 GLY D C 1
ATOM 4083 O O . GLY D 1 157 ? 36.519 -8.056 -6.515 1.00 69.89 230 GLY D O 1
ATOM 4084 N N . PRO E 1 24 ? 59.220 14.679 50.045 1.00 77.54 97 PRO E N 1
ATOM 4085 C CA . PRO E 1 24 ? 57.930 15.324 49.804 1.00 75.77 97 PRO E CA 1
ATOM 4086 C C . PRO E 1 24 ? 58.027 16.311 48.644 1.00 80.77 97 PRO E C 1
ATOM 4087 O O . PRO E 1 24 ? 59.138 16.602 48.200 1.00 80.66 97 PRO E O 1
ATOM 4091 N N . PRO E 1 25 ? 56.884 16.802 48.139 1.00 77.62 98 PRO E N 1
ATOM 4092 C CA . PRO E 1 25 ? 56.913 17.750 47.018 1.00 72.17 98 PRO E CA 1
ATOM 4093 C C . PRO E 1 25 ? 57.579 19.077 47.377 1.00 70.00 98 PRO E C 1
ATOM 4094 O O . PRO E 1 25 ? 57.908 19.328 48.537 1.00 63.11 98 PRO E O 1
ATOM 4098 N N . VAL E 1 26 ? 57.768 19.915 46.365 1.00 71.62 99 VAL E N 1
ATOM 4099 C CA . VAL E 1 26 ? 58.529 21.150 46.498 1.00 77.49 99 VAL E CA 1
ATOM 4100 C C . VAL E 1 26 ? 57.939 22.135 47.508 1.00 66.97 99 VAL E C 1
ATOM 4101 O O . VAL E 1 26 ? 58.618 22.544 48.452 1.00 69.14 99 VAL E O 1
ATOM 4105 N N . GLN E 1 27 ? 56.686 22.522 47.294 1.00 64.20 100 GLN E N 1
ATOM 4106 C CA . GLN E 1 27 ? 56.054 23.571 48.087 1.00 58.52 100 GLN E CA 1
ATOM 4107 C C . GLN E 1 27 ? 56.090 23.287 49.586 1.00 65.31 100 GLN E C 1
ATOM 4108 O O . GLN E 1 27 ? 56.392 24.170 50.387 1.00 66.06 100 GLN E O 1
ATOM 4114 N N . THR E 1 28 ? 55.789 22.049 49.960 1.00 64.66 101 THR E N 1
ATOM 4115 C CA . THR E 1 28 ? 55.617 21.707 51.365 1.00 55.02 101 THR E CA 1
ATOM 4116 C C . THR E 1 28 ? 56.955 21.692 52.099 1.00 59.67 101 THR E C 1
ATOM 4117 O O . THR E 1 28 ? 56.991 21.755 53.325 1.00 58.81 101 THR E O 1
ATOM 4121 N N . ALA E 1 29 ? 58.053 21.626 51.351 1.00 65.24 102 ALA E N 1
ATOM 4122 C CA . ALA E 1 29 ? 59.381 21.737 51.945 1.00 57.82 102 ALA E CA 1
ATOM 4123 C C . ALA E 1 29 ? 59.684 23.195 52.259 1.00 55.08 102 ALA E C 1
ATOM 4124 O O . ALA E 1 29 ? 60.361 23.504 53.238 1.00 62.56 102 ALA E O 1
ATOM 4126 N N . MET E 1 30 ? 59.177 24.089 51.417 1.00 53.40 103 MET E N 1
ATOM 4127 C CA . MET E 1 30 ? 59.354 25.520 51.620 1.00 49.38 103 MET E CA 1
ATOM 4128 C C . MET E 1 30 ? 58.518 26.010 52.792 1.00 49.44 103 MET E C 1
ATOM 4129 O O . MET E 1 30 ? 58.816 27.046 53.383 1.00 48.37 103 MET E O 1
ATOM 4134 N N . ARG E 1 31 ? 57.465 25.266 53.116 1.00 50.94 104 ARG E N 1
ATOM 4135 C CA . ARG E 1 31 ? 56.619 25.592 54.258 1.00 50.54 104 ARG E CA 1
ATOM 4136 C C . ARG E 1 31 ? 57.317 25.228 55.562 1.00 42.15 104 ARG E C 1
ATOM 4137 O O . ARG E 1 31 ? 57.317 26.004 56.516 1.00 39.48 104 ARG E O 1
ATOM 4145 N N . ILE E 1 32 ? 57.910 24.040 55.594 1.00 47.01 105 ILE E N 1
ATOM 4146 C CA . ILE E 1 32 ? 58.670 23.600 56.756 1.00 41.40 105 ILE E CA 1
ATOM 4147 C C . ILE E 1 32 ? 59.913 24.472 56.883 1.00 37.16 105 ILE E C 1
ATOM 4148 O O . ILE E 1 32 ? 60.382 24.747 57.984 1.00 42.11 105 ILE E O 1
ATOM 4153 N N . ALA E 1 33 ? 60.443 24.904 55.744 1.00 43.84 106 ALA E N 1
ATOM 4154 C CA . ALA E 1 33 ? 61.555 25.844 55.728 1.00 43.69 106 ALA E CA 1
ATOM 4155 C C . ALA E 1 33 ? 61.110 27.165 56.338 1.00 42.99 106 ALA E C 1
ATOM 4156 O O . ALA E 1 33 ? 61.858 27.813 57.071 1.00 41.19 106 ALA E O 1
ATOM 4158 N N . LEU E 1 34 ? 59.880 27.556 56.027 1.00 45.78 107 LEU E N 1
ATOM 4159 C CA . LEU E 1 34 ? 59.302 28.783 56.553 1.00 44.76 107 LEU E CA 1
ATOM 4160 C C . LEU E 1 34 ? 59.023 28.621 58.043 1.00 42.99 107 LEU E C 1
ATOM 4161 O O . LEU E 1 34 ? 59.239 29.538 58.836 1.00 43.32 107 LEU E O 1
ATOM 4166 N N . TRP E 1 35 ? 58.545 27.436 58.408 1.00 43.25 108 TRP E N 1
ATOM 4167 C CA . TRP E 1 35 ? 58.265 27.089 59.797 1.00 38.57 108 TRP E CA 1
ATOM 4168 C C . TRP E 1 35 ? 59.527 27.104 60.652 1.00 40.79 108 TRP E C 1
ATOM 4169 O O . TRP E 1 35 ? 59.531 27.636 61.760 1.00 41.37 108 TRP E O 1
ATOM 4180 N N . ASN E 1 36 ? 60.597 26.521 60.123 1.00 45.70 109 ASN E N 1
ATOM 4181 C CA . ASN E 1 36 ? 61.869 26.441 60.831 1.00 41.40 109 ASN E CA 1
ATOM 4182 C C . ASN E 1 36 ? 62.425 27.814 61.202 1.00 40.61 109 ASN E C 1
ATOM 4183 O O . ASN E 1 36 ? 63.054 27.972 62.247 1.00 42.39 109 ASN E O 1
ATOM 4188 N N . ARG E 1 37 ? 62.191 28.806 60.348 1.00 48.52 110 ARG E N 1
ATOM 4189 C CA . ARG E 1 37 ? 62.652 30.163 60.623 1.00 52.35 110 ARG E CA 1
ATOM 4190 C C . ARG E 1 37 ? 61.829 30.798 61.744 1.00 48.26 110 ARG E C 1
ATOM 4191 O O . ARG E 1 37 ? 62.290 31.716 62.423 1.00 49.21 110 ARG E O 1
ATOM 4199 N N . ALA E 1 38 ? 60.614 30.295 61.940 1.00 48.59 111 ALA E N 1
ATOM 4200 C CA . ALA E 1 38 ? 59.699 30.855 62.928 1.00 45.83 111 ALA E CA 1
ATOM 4201 C C . ALA E 1 38 ? 59.855 30.191 64.292 1.00 53.71 111 ALA E C 1
ATOM 4202 O O . ALA E 1 38 ? 59.541 30.793 65.318 1.00 56.77 111 ALA E O 1
ATOM 4204 N N . THR E 1 39 ? 60.337 28.952 64.298 1.00 54.80 112 THR E N 1
ATOM 4205 C CA . THR E 1 39 ? 60.438 28.172 65.530 1.00 56.92 112 THR E CA 1
ATOM 4206 C C . THR E 1 39 ? 61.373 28.798 66.562 1.00 60.19 112 THR E C 1
ATOM 4207 O O . THR E 1 39 ? 61.066 28.814 67.754 1.00 60.08 112 THR E O 1
ATOM 4211 N N . HIS E 1 40 ? 62.511 29.311 66.103 1.00 64.36 113 HIS E N 1
ATOM 4212 C CA . HIS E 1 40 ? 63.527 29.849 67.003 1.00 66.93 113 HIS E CA 1
ATOM 4213 C C . HIS E 1 40 ? 64.131 31.142 66.471 1.00 62.67 113 HIS E C 1
ATOM 4214 O O . HIS E 1 40 ? 64.559 32.001 67.243 1.00 62.69 113 HIS E O 1
ATOM 4221 N N . GLY E 1 41 ? 64.171 31.275 65.150 1.00 55.55 114 GLY E N 1
ATOM 4222 C CA . GLY E 1 41 ? 64.669 32.486 64.530 1.00 63.72 114 GLY E CA 1
ATOM 4223 C C . GLY E 1 41 ? 63.828 33.684 64.926 1.00 69.07 114 GLY E C 1
ATOM 4224 O O . GLY E 1 41 ? 64.336 34.800 65.044 1.00 68.44 114 GLY E O 1
ATOM 4225 N N . GLU E 1 42 ? 62.538 33.443 65.144 1.00 70.79 115 GLU E N 1
ATOM 4226 C CA . GLU E 1 42 ? 61.602 34.497 65.521 1.00 70.17 115 GLU E CA 1
ATOM 4227 C C . GLU E 1 42 ? 61.537 35.554 64.416 1.00 74.98 115 GLU E C 1
ATOM 4228 O O . GLU E 1 42 ? 61.324 36.740 64.675 1.00 79.27 115 GLU E O 1
ATOM 4234 N N . GLN E 1 43 ? 61.718 35.103 63.176 1.00 70.23 116 GLN E N 1
ATOM 4235 C CA . GLN E 1 43 ? 61.669 35.981 62.014 1.00 71.71 116 GLN E CA 1
ATOM 4236 C C . GLN E 1 43 ? 60.274 36.588 61.874 1.00 70.77 116 GLN E C 1
ATOM 4237 O O . GLN E 1 43 ? 59.321 36.121 62.500 1.00 63.67 116 GLN E O 1
ATOM 4243 N N . GLY E 1 44 ? 60.173 37.630 61.054 1.00 73.53 117 GLY E N 1
ATOM 4244 C CA . GLY E 1 44 ? 58.948 38.392 60.883 1.00 60.91 117 GLY E CA 1
ATOM 4245 C C . GLY E 1 44 ? 57.652 37.604 60.825 1.00 55.18 117 GLY E C 1
ATOM 4246 O O . GLY E 1 44 ? 56.873 37.623 61.777 1.00 53.04 117 GLY E O 1
ATOM 4247 N N . ALA E 1 45 ? 57.423 36.903 59.717 1.00 54.46 118 ALA E N 1
ATOM 4248 C CA . ALA E 1 45 ? 56.103 36.346 59.430 1.00 47.45 118 ALA E CA 1
ATOM 4249 C C . ALA E 1 45 ? 55.993 34.836 59.624 1.00 46.19 118 ALA E C 1
ATOM 4250 O O . ALA E 1 45 ? 56.413 34.052 58.771 1.00 39.25 118 ALA E O 1
ATOM 4252 N N . LEU E 1 46 ? 55.420 34.445 60.756 1.00 42.49 119 LEU E N 1
ATOM 4253 C CA . LEU E 1 46 ? 54.864 33.110 60.917 1.00 38.16 119 LEU E CA 1
ATOM 4254 C C . LEU E 1 46 ? 53.485 33.140 60.271 1.00 33.08 119 LEU E C 1
ATOM 4255 O O . LEU E 1 46 ? 52.959 32.116 59.842 1.00 30.70 119 LEU E O 1
ATOM 4260 N N . GLN E 1 47 ? 52.913 34.340 60.200 1.00 33.31 120 GLN E N 1
ATOM 4261 C CA . GLN E 1 47 ? 51.620 34.551 59.562 1.00 36.92 120 GLN E CA 1
ATOM 4262 C C . GLN E 1 47 ? 51.660 34.059 58.127 1.00 38.43 120 GLN E C 1
ATOM 4263 O O . GLN E 1 47 ? 50.660 33.593 57.583 1.00 39.75 120 GLN E O 1
ATOM 4269 N N . HIS E 1 48 ? 52.836 34.169 57.521 1.00 38.20 121 HIS E N 1
ATOM 4270 C CA . HIS E 1 48 ? 53.040 33.768 56.139 1.00 36.58 121 HIS E CA 1
ATOM 4271 C C . HIS E 1 48 ? 52.675 32.299 55.936 1.00 34.61 121 HIS E C 1
ATOM 4272 O O . HIS E 1 48 ? 52.436 31.865 54.811 1.00 43.09 121 HIS E O 1
ATOM 4279 N N . LEU E 1 49 ? 52.625 31.539 57.026 1.00 28.83 122 LEU E N 1
ATOM 4280 C CA . LEU E 1 49 ? 52.185 30.149 56.965 1.00 35.41 122 LEU E CA 1
ATOM 4281 C C . LEU E 1 49 ? 50.664 30.031 56.987 1.00 33.53 122 LEU E C 1
ATOM 4282 O O . LEU E 1 49 ? 50.107 29.065 56.466 1.00 30.16 122 LEU E O 1
ATOM 4287 N N . LEU E 1 50 ? 49.994 31.003 57.599 1.00 29.22 123 LEU E N 1
ATOM 4288 C CA . LEU E 1 50 ? 48.540 30.961 57.708 1.00 28.08 123 LEU E CA 1
ATOM 4289 C C . LEU E 1 50 ? 47.860 31.232 56.374 1.00 30.24 123 LEU E C 1
ATOM 4290 O O . LEU E 1 50 ? 46.703 30.856 56.176 1.00 32.33 123 LEU E O 1
ATOM 4295 N N . ALA E 1 51 ? 48.580 31.884 55.467 1.00 34.75 124 ALA E N 1
ATOM 4296 C CA . ALA E 1 51 ? 48.039 32.225 54.156 1.00 31.78 124 ALA E CA 1
ATOM 4297 C C . ALA E 1 51 ? 47.523 30.983 53.440 1.00 31.33 124 ALA E C 1
ATOM 4298 O O . ALA E 1 51 ? 48.274 30.038 53.201 1.00 34.61 124 ALA E O 1
ATOM 4300 N N . GLY E 1 52 ? 46.231 30.991 53.118 1.00 23.88 125 GLY E N 1
ATOM 4301 C CA . GLY E 1 52 ? 45.614 29.908 52.377 1.00 29.54 125 GLY E CA 1
ATOM 4302 C C . GLY E 1 52 ? 44.478 29.238 53.122 1.00 21.64 125 GLY E C 1
ATOM 4303 O O . GLY E 1 52 ? 44.021 29.724 54.154 1.00 24.14 125 GLY E O 1
ATOM 4304 N N . LEU E 1 53 ? 44.038 28.104 52.590 1.00 28.76 126 LEU E N 1
ATOM 4305 C CA . LEU E 1 53 ? 42.860 27.409 53.087 1.00 24.42 126 LEU E CA 1
ATOM 4306 C C . LEU E 1 53 ? 43.182 26.511 54.276 1.00 26.36 126 LEU E C 1
ATOM 4307 O O . LEU E 1 53 ? 44.227 25.868 54.311 1.00 30.70 126 LEU E O 1
ATOM 4312 N N . TRP E 1 54 ? 42.268 26.470 55.241 1.00 28.43 127 TRP E N 1
ATOM 4313 C CA . TRP E 1 54 ? 42.383 25.584 56.394 1.00 24.00 127 TRP E CA 1
ATOM 4314 C C . TRP E 1 54 ? 41.055 24.874 56.627 1.00 24.55 127 TRP E C 1
ATOM 4315 O O . TRP E 1 54 ? 39.999 25.502 56.588 1.00 31.76 127 TRP E O 1
ATOM 4326 N N . ILE E 1 55 ? 41.116 23.566 56.862 1.00 25.60 128 ILE E N 1
ATOM 4327 C CA . ILE E 1 55 ? 39.922 22.766 57.118 1.00 27.46 128 ILE E CA 1
ATOM 4328 C C . ILE E 1 55 ? 39.866 22.313 58.573 1.00 38.02 128 ILE E C 1
ATOM 4329 O O . ILE E 1 55 ? 40.842 21.782 59.100 1.00 44.17 128 ILE E O 1
ATOM 4334 N N . GLN E 1 56 ? 38.711 22.485 59.209 1.00 41.23 129 GLN E N 1
ATOM 4335 C CA . GLN E 1 56 ? 38.552 22.071 60.598 1.00 38.52 129 GLN E CA 1
ATOM 4336 C C . GLN E 1 56 ? 38.517 20.557 60.689 1.00 36.26 129 GLN E C 1
ATOM 4337 O O . GLN E 1 56 ? 37.956 19.887 59.823 1.00 41.48 129 GLN E O 1
ATOM 4343 N N . THR E 1 57 ? 39.107 20.024 61.751 1.00 43.34 130 THR E N 1
ATOM 4344 C CA . THR E 1 57 ? 39.188 18.582 61.935 1.00 52.04 130 THR E CA 1
ATOM 4345 C C . THR E 1 57 ? 37.832 18.019 62.364 1.00 51.16 130 THR E C 1
ATOM 4346 O O . THR E 1 57 ? 37.674 17.502 63.471 1.00 53.56 130 THR E O 1
ATOM 4350 N N . GLY E 1 64 ? 25.904 16.157 58.711 1.00 52.55 137 GLY E N 1
ATOM 4351 C CA . GLY E 1 64 ? 26.664 14.921 58.776 1.00 49.37 137 GLY E CA 1
ATOM 4352 C C . GLY E 1 64 ? 28.162 15.135 58.919 1.00 55.63 137 GLY E C 1
ATOM 4353 O O . GLY E 1 64 ? 28.757 14.720 59.915 1.00 57.16 137 GLY E O 1
ATOM 4354 N N . ASP E 1 65 ? 28.769 15.796 57.935 1.00 61.60 138 ASP E N 1
ATOM 4355 C CA . ASP E 1 65 ? 30.213 16.052 57.937 1.00 62.79 138 ASP E CA 1
ATOM 4356 C C . ASP E 1 65 ? 30.512 17.426 57.338 1.00 62.28 138 ASP E C 1
ATOM 4357 O O . ASP E 1 65 ? 31.170 17.539 56.303 1.00 74.18 138 ASP E O 1
ATOM 4362 N N . ILE E 1 66 ? 30.024 18.468 58.007 1.00 53.57 139 ILE E N 1
ATOM 4363 C CA . ILE E 1 66 ? 30.168 19.837 57.523 1.00 41.43 139 ILE E CA 1
ATOM 4364 C C . ILE E 1 66 ? 31.338 20.520 58.228 1.00 40.55 139 ILE E C 1
ATOM 4365 O O . ILE E 1 66 ? 31.252 20.860 59.407 1.00 47.30 139 ILE E O 1
ATOM 4370 N N . HIS E 1 67 ? 32.425 20.719 57.485 1.00 46.71 140 HIS E N 1
ATOM 4371 C CA . HIS E 1 67 ? 33.673 21.235 58.039 1.00 47.68 140 HIS E CA 1
ATOM 4372 C C . HIS E 1 67 ? 33.733 22.752 57.898 1.00 43.58 140 HIS E C 1
ATOM 4373 O O . HIS E 1 67 ? 33.596 23.278 56.791 1.00 35.00 140 HIS E O 1
ATOM 4380 N N . PRO E 1 68 ? 33.914 23.463 59.024 1.00 36.98 141 PRO E N 1
ATOM 4381 C CA . PRO E 1 68 ? 34.232 24.892 58.968 1.00 33.46 141 PRO E CA 1
ATOM 4382 C C . PRO E 1 68 ? 35.514 25.154 58.191 1.00 34.34 141 PRO E C 1
ATOM 4383 O O . PRO E 1 68 ? 36.475 24.393 58.310 1.00 32.48 141 PRO E O 1
ATOM 4387 N N . LEU E 1 69 ? 35.507 26.227 57.406 1.00 36.25 142 LEU E N 1
ATOM 4388 C CA . LEU E 1 69 ? 36.607 26.563 56.511 1.00 25.52 142 LEU E CA 1
ATOM 4389 C C . LEU E 1 69 ? 37.155 27.955 56.789 1.00 24.03 142 LEU E C 1
ATOM 4390 O O . LEU E 1 69 ? 36.406 28.933 56.783 1.00 27.86 142 LEU E O 1
ATOM 4395 N N . LEU E 1 70 ? 38.462 28.037 57.025 1.00 22.01 143 LEU E N 1
ATOM 4396 C CA . LEU E 1 70 ? 39.143 29.318 57.176 1.00 24.30 143 LEU E CA 1
ATOM 4397 C C . LEU E 1 70 ? 40.040 29.588 55.982 1.00 23.77 143 LEU E C 1
ATOM 4398 O O . LEU E 1 70 ? 40.692 28.679 55.471 1.00 28.47 143 LEU E O 1
ATOM 4403 N N . PHE E 1 71 ? 40.074 30.843 55.547 1.00 23.81 144 PHE E N 1
ATOM 4404 C CA . PHE E 1 71 ? 40.977 31.262 54.485 1.00 25.90 144 PHE E CA 1
ATOM 4405 C C . PHE E 1 71 ? 41.597 32.605 54.830 1.00 24.51 144 PHE E C 1
ATOM 4406 O O . PHE E 1 71 ? 40.899 33.610 54.926 1.00 26.41 144 PHE E O 1
ATOM 4414 N N . PHE E 1 72 ? 42.912 32.610 55.013 1.00 25.64 145 PHE E N 1
ATOM 4415 C CA . PHE E 1 72 ? 43.638 33.834 55.313 1.00 23.76 145 PHE E CA 1
ATOM 4416 C C . PHE E 1 72 ? 44.165 34.457 54.027 1.00 24.75 145 PHE E C 1
ATOM 4417 O O . PHE E 1 72 ? 45.150 33.989 53.461 1.00 26.84 145 PHE E O 1
ATOM 4425 N N . ASP E 1 73 ? 43.499 35.511 53.566 1.00 28.54 146 ASP E N 1
ATOM 4426 C CA . ASP E 1 73 ? 43.886 36.177 52.327 1.00 32.57 146 ASP E CA 1
ATOM 4427 C C . ASP E 1 73 ? 44.981 37.201 52.596 1.00 31.85 146 ASP E C 1
ATOM 4428 O O . ASP E 1 73 ? 44.715 38.314 53.048 1.00 24.64 146 ASP E O 1
ATOM 4433 N N . ARG E 1 74 ? 46.215 36.812 52.301 1.00 35.59 147 ARG E N 1
ATOM 4434 C CA . ARG E 1 74 ? 47.367 37.666 52.535 1.00 32.82 147 ARG E CA 1
ATOM 4435 C C . ARG E 1 74 ? 47.364 38.847 51.575 1.00 35.11 147 ARG E C 1
ATOM 4436 O O . ARG E 1 74 ? 47.830 39.934 51.915 1.00 38.48 147 ARG E O 1
ATOM 4444 N N . GLU E 1 75 ? 46.833 38.631 50.376 1.00 37.83 148 GLU E N 1
ATOM 4445 C CA . GLU E 1 75 ? 46.791 39.681 49.366 1.00 34.48 148 GLU E CA 1
ATOM 4446 C C . GLU E 1 75 ? 45.904 40.835 49.803 1.00 28.59 148 GLU E C 1
ATOM 4447 O O . GLU E 1 75 ? 46.257 41.999 49.621 1.00 28.85 148 GLU E O 1
ATOM 4453 N N . HIS E 1 76 ? 44.757 40.508 50.389 1.00 24.04 149 HIS E N 1
ATOM 4454 C CA . HIS E 1 76 ? 43.778 41.519 50.759 1.00 23.74 149 HIS E CA 1
ATOM 4455 C C . HIS E 1 76 ? 43.669 41.683 52.271 1.00 24.84 149 HIS E C 1
ATOM 4456 O O . HIS E 1 76 ? 42.804 42.410 52.757 1.00 27.58 149 HIS E O 1
ATOM 4463 N N . ALA E 1 77 ? 44.558 41.021 53.007 1.00 21.23 150 ALA E N 1
ATOM 4464 C CA . ALA E 1 77 ? 44.559 41.094 54.466 1.00 21.23 150 ALA E CA 1
ATOM 4465 C C . ALA E 1 77 ? 43.167 40.808 55.017 1.00 20.31 150 ALA E C 1
ATOM 4466 O O . ALA E 1 77 ? 42.533 41.675 55.620 1.00 18.94 150 ALA E O 1
ATOM 4468 N N . GLU E 1 78 ? 42.697 39.587 54.791 1.00 20.03 151 GLU E N 1
ATOM 4469 C CA . GLU E 1 78 ? 41.338 39.206 55.135 1.00 17.84 151 GLU E CA 1
ATOM 4470 C C . GLU E 1 78 ? 41.280 37.763 55.603 1.00 16.28 151 GLU E C 1
ATOM 4471 O O . GLU E 1 78 ? 42.137 36.950 55.258 1.00 21.02 151 GLU E O 1
ATOM 4477 N N . ILE E 1 79 ? 40.258 37.458 56.394 1.00 17.62 152 ILE E N 1
ATOM 4478 C CA . ILE E 1 79 ? 39.998 36.096 56.827 1.00 20.29 152 ILE E CA 1
ATOM 4479 C C . ILE E 1 79 ? 38.551 35.763 56.515 1.00 16.48 152 ILE E C 1
ATOM 4480 O O . ILE E 1 79 ? 37.645 36.506 56.889 1.00 23.91 152 ILE E O 1
ATOM 4485 N N . THR E 1 80 ? 38.340 34.648 55.825 1.00 18.96 153 THR E N 1
ATOM 4486 C CA . THR E 1 80 ? 37.002 34.250 55.414 1.00 21.61 153 THR E CA 1
ATOM 4487 C C . THR E 1 80 ? 36.576 33.006 56.172 1.00 19.73 153 THR E C 1
ATOM 4488 O O . THR E 1 80 ? 37.300 32.016 56.223 1.00 21.99 153 THR E O 1
ATOM 4492 N N . PHE E 1 81 ? 35.392 33.077 56.766 1.00 20.46 154 PHE E N 1
ATOM 4493 C CA . PHE E 1 81 ? 34.827 31.970 57.519 1.00 21.05 154 PHE E CA 1
ATOM 4494 C C . PHE E 1 81 ? 33.675 31.378 56.726 1.00 21.53 154 PHE E C 1
ATOM 4495 O O . PHE E 1 81 ? 32.763 32.103 56.342 1.00 30.26 154 PHE E O 1
ATOM 4503 N N . SER E 1 82 ? 33.704 30.071 56.484 1.00 27.28 155 SER E N 1
ATOM 4504 C CA . SER E 1 82 ? 32.663 29.437 55.678 1.00 34.09 155 SER E CA 1
ATOM 4505 C C . SER E 1 82 ? 32.330 28.012 56.123 1.00 31.01 155 SER E C 1
ATOM 4506 O O . SER E 1 82 ? 33.214 27.216 56.428 1.00 26.93 155 SER E O 1
ATOM 4509 N N . ARG E 1 83 ? 31.034 27.714 56.151 1.00 42.52 156 ARG E N 1
ATOM 4510 C CA . ARG E 1 83 ? 30.524 26.383 56.469 1.00 48.17 156 ARG E CA 1
ATOM 4511 C C . ARG E 1 83 ? 29.264 26.138 55.646 1.00 44.35 156 ARG E C 1
ATOM 4512 O O . ARG E 1 83 ? 28.179 26.587 56.018 1.00 45.27 156 ARG E O 1
ATOM 4520 N N . ALA E 1 84 ? 29.419 25.431 54.531 1.00 35.70 157 ALA E N 1
ATOM 4521 C CA . ALA E 1 84 ? 28.321 25.198 53.601 1.00 40.62 157 ALA E CA 1
ATOM 4522 C C . ALA E 1 84 ? 27.718 26.529 53.130 1.00 43.27 157 ALA E C 1
ATOM 4523 O O . ALA E 1 84 ? 28.396 27.320 52.473 1.00 44.43 157 ALA E O 1
ATOM 4525 N N . SER E 1 85 ? 26.454 26.778 53.465 1.00 44.85 158 SER E N 1
ATOM 4526 C CA . SER E 1 85 ? 25.791 28.026 53.093 1.00 42.04 158 SER E CA 1
ATOM 4527 C C . SER E 1 85 ? 26.504 29.232 53.687 1.00 40.98 158 SER E C 1
ATOM 4528 O O . SER E 1 85 ? 26.561 30.299 53.073 1.00 27.61 158 SER E O 1
ATOM 4531 N N . VAL E 1 86 ? 27.045 29.052 54.888 1.00 52.58 159 VAL E N 1
ATOM 4532 C CA . VAL E 1 86 ? 27.707 30.133 55.605 1.00 44.10 159 VAL E CA 1
ATOM 4533 C C . VAL E 1 86 ? 28.934 30.620 54.850 1.00 34.52 159 VAL E C 1
ATOM 4534 O O . VAL E 1 86 ? 29.747 29.822 54.388 1.00 38.00 159 VAL E O 1
ATOM 4538 N N . GLN E 1 87 ? 29.058 31.935 54.731 1.00 40.81 160 GLN E N 1
ATOM 4539 C CA . GLN E 1 87 ? 30.269 32.543 54.204 1.00 37.75 160 GLN E CA 1
ATOM 4540 C C . GLN E 1 87 ? 30.301 34.009 54.610 1.00 35.34 160 GLN E C 1
ATOM 4541 O O . GLN E 1 87 ? 29.313 34.727 54.465 1.00 44.22 160 GLN E O 1
ATOM 4547 N N . GLU E 1 88 ? 31.440 34.441 55.137 1.00 33.54 161 GLU E N 1
ATOM 4548 C CA . GLU E 1 88 ? 31.569 35.781 55.685 1.00 27.01 161 GLU E CA 1
ATOM 4549 C C . GLU E 1 88 ? 33.039 36.162 55.752 1.00 22.22 161 GLU E C 1
ATOM 4550 O O . GLU E 1 88 ? 33.901 35.294 55.865 1.00 20.42 161 GLU E O 1
ATOM 4556 N N . ILE E 1 89 ? 33.318 37.459 55.677 1.00 19.59 162 ILE E N 1
ATOM 4557 C CA . ILE E 1 89 ? 34.689 37.941 55.648 1.00 19.47 162 ILE E CA 1
ATOM 4558 C C . ILE E 1 89 ? 34.929 38.982 56.724 1.00 18.13 162 ILE E C 1
ATOM 4559 O O . ILE E 1 89 ? 34.068 39.818 56.993 1.00 18.78 162 ILE E O 1
ATOM 4564 N N . PHE E 1 90 ? 36.120 38.932 57.312 1.00 19.08 163 PHE E N 1
ATOM 4565 C CA . PHE E 1 90 ? 36.541 39.915 58.296 1.00 19.24 163 PHE E CA 1
ATOM 4566 C C . PHE E 1 90 ? 37.856 40.546 57.870 1.00 15.90 163 PHE E C 1
ATOM 4567 O O . PHE E 1 90 ? 38.859 39.859 57.695 1.00 19.44 163 PHE E O 1
ATOM 4575 N N . LEU E 1 91 ? 37.841 41.861 57.701 1.00 19.57 164 LEU E N 1
ATOM 4576 C CA . LEU E 1 91 ? 39.046 42.600 57.365 1.00 17.40 164 LEU E CA 1
ATOM 4577 C C . LEU E 1 91 ? 39.961 42.693 58.577 1.00 20.85 164 LEU E C 1
ATOM 4578 O O . LEU E 1 91 ? 39.523 43.063 59.666 1.00 21.88 164 LEU E O 1
ATOM 4583 N N . VAL E 1 92 ? 41.234 42.363 58.384 1.00 23.17 165 VAL E N 1
ATOM 4584 C CA . VAL E 1 92 ? 42.200 42.364 59.478 1.00 20.10 165 VAL E CA 1
ATOM 4585 C C . VAL E 1 92 ? 42.686 43.773 59.799 1.00 23.85 165 VAL E C 1
ATOM 4586 O O . VAL E 1 92 ? 43.322 44.424 58.970 1.00 30.21 165 VAL E O 1
ATOM 4590 N N . ASP E 1 93 ? 42.395 44.230 61.014 1.00 26.44 166 ASP E N 1
ATOM 4591 C CA . ASP E 1 93 ? 42.839 45.544 61.469 1.00 30.13 166 ASP E CA 1
ATOM 4592 C C . ASP E 1 93 ? 44.278 45.486 61.971 1.00 31.73 166 ASP E C 1
ATOM 4593 O O . ASP E 1 93 ? 45.093 46.352 61.646 1.00 37.97 166 ASP E O 1
ATOM 4598 N N . SER E 1 94 ? 44.578 44.466 62.770 1.00 28.76 167 SER E N 1
ATOM 4599 C CA . SER E 1 94 ? 45.922 44.267 63.307 1.00 30.26 167 SER E CA 1
ATOM 4600 C C . SER E 1 94 ? 46.230 42.779 63.459 1.00 28.98 167 SER E C 1
ATOM 4601 O O . SER E 1 94 ? 45.326 41.969 63.655 1.00 29.59 167 SER E O 1
ATOM 4604 N N . ALA E 1 95 ? 47.511 42.433 63.369 1.00 37.10 168 ALA E N 1
ATOM 4605 C CA . ALA E 1 95 ? 47.950 41.043 63.466 1.00 39.97 168 ALA E CA 1
ATOM 4606 C C . ALA E 1 95 ? 49.304 40.941 64.164 1.00 41.56 168 ALA E C 1
ATOM 4607 O O . ALA E 1 95 ? 50.337 41.292 63.589 1.00 38.10 168 ALA E O 1
ATOM 4609 N N . HIS E 1 96 ? 49.285 40.451 65.403 1.00 41.56 169 HIS E N 1
ATOM 4610 C CA . HIS E 1 96 ? 50.492 40.312 66.214 1.00 39.56 169 HIS E CA 1
ATOM 4611 C C . HIS E 1 96 ? 50.830 38.850 66.473 1.00 41.30 169 HIS E C 1
ATOM 4612 O O . HIS E 1 96 ? 49.947 38.039 66.747 1.00 39.51 169 HIS E O 1
ATOM 4619 N N . THR E 1 97 ? 52.118 38.528 66.387 1.00 52.29 170 THR E N 1
ATOM 4620 C CA . THR E 1 97 ? 52.608 37.187 66.686 1.00 47.36 170 THR E CA 1
ATOM 4621 C C . THR E 1 97 ? 53.242 37.138 68.072 1.00 50.09 170 THR E C 1
ATOM 4622 O O . THR E 1 97 ? 53.742 38.143 68.578 1.00 47.92 170 THR E O 1
ATOM 4626 N N . HIS E 1 98 ? 53.219 35.957 68.678 1.00 49.80 171 HIS E N 1
ATOM 4627 C CA . HIS E 1 98 ? 53.926 35.714 69.926 1.00 45.10 171 HIS E CA 1
ATOM 4628 C C . HIS E 1 98 ? 54.246 34.231 70.034 1.00 44.09 171 HIS E C 1
ATOM 4629 O O . HIS E 1 98 ? 53.355 33.417 70.273 1.00 44.80 171 HIS E O 1
ATOM 4636 N N . ARG E 1 99 ? 55.518 33.892 69.848 1.00 41.76 172 ARG E N 1
ATOM 4637 C CA . ARG E 1 99 ? 55.973 32.508 69.899 1.00 43.40 172 ARG E CA 1
ATOM 4638 C C . ARG E 1 99 ? 55.292 31.684 68.799 1.00 42.45 172 ARG E C 1
ATOM 4639 O O . ARG E 1 99 ? 55.590 31.870 67.621 1.00 53.13 172 ARG E O 1
ATOM 4647 N N . LYS E 1 100 ? 54.383 30.786 69.176 1.00 35.42 173 LYS E N 1
ATOM 4648 C CA . LYS E 1 100 ? 53.688 29.935 68.212 1.00 42.55 173 LYS E CA 1
ATOM 4649 C C . LYS E 1 100 ? 52.214 30.314 68.096 1.00 42.97 173 LYS E C 1
ATOM 4650 O O . LYS E 1 100 ? 51.359 29.461 67.839 1.00 38.30 173 LYS E O 1
ATOM 4656 N N . THR E 1 101 ? 51.929 31.601 68.269 1.00 45.90 174 THR E N 1
ATOM 4657 C CA . THR E 1 101 ? 50.558 32.097 68.272 1.00 39.40 174 THR E CA 1
ATOM 4658 C C . THR E 1 101 ? 50.437 33.426 67.529 1.00 40.94 174 THR E C 1
ATOM 4659 O O . THR E 1 101 ? 51.302 34.294 67.649 1.00 44.32 174 THR E O 1
ATOM 4663 N N . VAL E 1 102 ? 49.356 33.571 66.763 1.00 40.75 175 VAL E N 1
ATOM 4664 C CA . VAL E 1 102 ? 49.043 34.821 66.071 1.00 39.78 175 VAL E CA 1
ATOM 4665 C C . VAL E 1 102 ? 47.733 35.397 66.595 1.00 26.41 175 VAL E C 1
ATOM 4666 O O . VAL E 1 102 ? 46.740 34.681 66.722 1.00 31.61 175 VAL E O 1
ATOM 4670 N N . SER E 1 103 ? 47.735 36.695 66.881 1.00 26.71 176 SER E N 1
ATOM 4671 C CA . SER E 1 103 ? 46.568 37.367 67.438 1.00 32.00 176 SER E CA 1
ATOM 4672 C C . SER E 1 103 ? 45.995 38.368 66.452 1.00 29.65 176 SER E C 1
ATOM 4673 O O . SER E 1 103 ? 46.586 39.418 66.204 1.00 33.94 176 SER E O 1
ATOM 4676 N N . PHE E 1 104 ? 44.835 38.034 65.897 1.00 31.10 177 PHE E N 1
ATOM 4677 C CA . PHE E 1 104 ? 44.150 38.914 64.962 1.00 32.05 177 PHE E CA 1
ATOM 4678 C C . PHE E 1 104 ? 43.049 39.710 65.645 1.00 26.32 177 PHE E C 1
ATOM 4679 O O . PHE E 1 104 ? 42.299 39.174 66.459 1.00 33.99 177 PHE E O 1
ATOM 4687 N N . LEU E 1 105 ? 42.968 40.993 65.311 1.00 26.98 178 LEU E N 1
ATOM 4688 C CA . LEU E 1 105 ? 41.769 41.780 65.562 1.00 28.71 178 LEU E CA 1
ATOM 4689 C C . LEU E 1 105 ? 41.211 42.145 64.195 1.00 28.55 178 LEU E C 1
ATOM 4690 O O . LEU E 1 105 ? 41.882 42.802 63.396 1.00 29.22 178 LEU E O 1
ATOM 4695 N N . THR E 1 106 ? 39.991 41.695 63.922 1.00 30.02 179 THR E N 1
ATOM 4696 C CA . THR E 1 106 ? 39.395 41.849 62.605 1.00 25.55 179 THR E CA 1
ATOM 4697 C C . THR E 1 106 ? 38.060 42.577 62.687 1.00 28.49 179 THR E C 1
ATOM 4698 O O . THR E 1 106 ? 37.613 42.952 63.767 1.00 33.37 179 THR E O 1
ATOM 4702 N N . ARG E 1 107 ? 37.423 42.766 61.537 1.00 25.67 180 ARG E N 1
ATOM 4703 C CA . ARG E 1 107 ? 36.206 43.557 61.462 1.00 23.28 180 ARG E CA 1
ATOM 4704 C C . ARG E 1 107 ? 35.343 43.091 60.302 1.00 24.32 180 ARG E C 1
ATOM 4705 O O . ARG E 1 107 ? 35.815 42.993 59.169 1.00 23.36 180 ARG E O 1
ATOM 4713 N N . ASN E 1 108 ? 34.078 42.802 60.585 1.00 29.56 181 ASN E N 1
ATOM 4714 C CA . ASN E 1 108 ? 33.167 42.324 59.554 1.00 27.99 181 ASN E CA 1
ATOM 4715 C C . ASN E 1 108 ? 33.010 43.352 58.442 1.00 27.01 181 ASN E C 1
ATOM 4716 O O . ASN E 1 108 ? 32.907 44.550 58.700 1.00 29.41 181 ASN E O 1
ATOM 4721 N N . THR E 1 109 ? 33.004 42.873 57.203 1.00 31.02 182 THR E N 1
ATOM 4722 C CA . THR E 1 109 ? 32.933 43.745 56.037 1.00 29.95 182 THR E CA 1
ATOM 4723 C C . THR E 1 109 ? 31.633 44.539 55.973 1.00 33.61 182 THR E C 1
ATOM 4724 O O . THR E 1 109 ? 31.646 45.758 55.799 1.00 33.11 182 THR E O 1
ATOM 4728 N N . ALA E 1 110 ? 30.515 43.836 56.110 1.00 31.24 183 ALA E N 1
ATOM 4729 C CA . ALA E 1 110 ? 29.197 44.441 55.979 1.00 27.72 183 ALA E CA 1
ATOM 4730 C C . ALA E 1 110 ? 28.949 45.518 57.026 1.00 28.63 183 ALA E C 1
ATOM 4731 O O . ALA E 1 110 ? 28.689 46.673 56.690 1.00 33.03 183 ALA E O 1
ATOM 4733 N N . ILE E 1 111 ? 29.030 45.125 58.293 1.00 39.11 184 ILE E N 1
ATOM 4734 C CA . ILE E 1 111 ? 28.651 45.992 59.401 1.00 39.49 184 ILE E CA 1
ATOM 4735 C C . ILE E 1 111 ? 29.815 46.158 60.389 1.00 34.54 184 ILE E C 1
ATOM 4736 O O . ILE E 1 111 ? 30.362 45.185 60.907 1.00 29.20 184 ILE E O 1
ATOM 4741 N N . SER E 1 112 ? 30.185 47.412 60.631 1.00 35.46 185 SER E N 1
ATOM 4742 C CA . SER E 1 112 ? 31.365 47.746 61.423 1.00 30.51 185 SER E CA 1
ATOM 4743 C C . SER E 1 112 ? 31.218 47.350 62.883 1.00 37.43 185 SER E C 1
ATOM 4744 O O . SER E 1 112 ? 32.206 47.109 63.573 1.00 46.41 185 SER E O 1
ATOM 4747 N N . SER E 1 113 ? 29.977 47.297 63.349 1.00 34.50 186 SER E N 1
ATOM 4748 C CA . SER E 1 113 ? 29.689 47.040 64.753 1.00 29.34 186 SER E CA 1
ATOM 4749 C C . SER E 1 113 ? 30.103 45.630 65.168 1.00 30.52 186 SER E C 1
ATOM 4750 O O . SER E 1 113 ? 30.401 45.384 66.337 1.00 37.61 186 SER E O 1
ATOM 4753 N N . ILE E 1 114 ? 30.120 44.711 64.207 1.00 28.66 187 ILE E N 1
ATOM 4754 C CA . ILE E 1 114 ? 30.502 43.326 64.469 1.00 29.65 187 ILE E CA 1
ATOM 4755 C C . ILE E 1 114 ? 31.987 43.099 64.206 1.00 29.64 187 ILE E C 1
ATOM 4756 O O . ILE E 1 114 ? 32.440 43.170 63.063 1.00 25.68 187 ILE E O 1
ATOM 4761 N N . ARG E 1 115 ? 32.729 42.806 65.271 1.00 29.18 188 ARG E N 1
ATOM 4762 C CA . ARG E 1 115 ? 34.153 42.506 65.172 1.00 26.29 188 ARG E CA 1
ATOM 4763 C C . ARG E 1 115 ? 34.429 41.100 65.693 1.00 23.79 188 ARG E C 1
ATOM 4764 O O . ARG E 1 115 ? 33.518 40.410 66.144 1.00 24.93 188 ARG E O 1
ATOM 4772 N N . ARG E 1 116 ? 35.687 40.678 65.627 1.00 26.75 189 ARG E N 1
ATOM 4773 C CA . ARG E 1 116 ? 36.048 39.309 65.978 1.00 27.20 189 ARG E CA 1
ATOM 4774 C C . ARG E 1 116 ? 37.546 39.180 66.250 1.00 30.76 189 ARG E C 1
ATOM 4775 O O . ARG E 1 116 ? 38.366 39.536 65.406 1.00 30.68 189 ARG E O 1
ATOM 4783 N N . ARG E 1 117 ? 37.892 38.676 67.433 1.00 32.28 190 ARG E N 1
ATOM 4784 C CA . ARG E 1 117 ? 39.287 38.440 67.802 1.00 26.67 190 ARG E CA 1
ATOM 4785 C C . ARG E 1 117 ? 39.670 36.987 67.580 1.00 25.48 190 ARG E C 1
ATOM 4786 O O . ARG E 1 117 ? 38.920 36.083 67.942 1.00 27.42 190 ARG E O 1
ATOM 4794 N N . LEU E 1 118 ? 40.845 36.772 66.993 1.00 33.09 191 LEU E N 1
ATOM 4795 C CA . LEU E 1 118 ? 41.316 35.430 66.669 1.00 36.23 191 LEU E CA 1
ATOM 4796 C C . LEU E 1 118 ? 42.613 35.093 67.397 1.00 32.41 191 LEU E C 1
ATOM 4797 O O . LEU E 1 118 ? 43.577 35.856 67.355 1.00 29.18 191 LEU E O 1
ATOM 4802 N N . GLU E 1 119 ? 42.620 33.939 68.059 1.00 30.26 192 GLU E N 1
ATOM 4803 C CA . GLU E 1 119 ? 43.804 33.433 68.741 1.00 28.15 192 GLU E CA 1
ATOM 4804 C C . GLU E 1 119 ? 44.256 32.135 68.082 1.00 29.43 192 GLU E C 1
ATOM 4805 O O . GLU E 1 119 ? 43.894 31.042 68.517 1.00 32.36 192 GLU E O 1
ATOM 4811 N N . VAL E 1 120 ? 45.044 32.271 67.022 1.00 37.15 193 VAL E N 1
ATOM 4812 C CA . VAL E 1 120 ? 45.501 31.130 66.239 1.00 33.48 193 VAL E CA 1
ATOM 4813 C C . VAL E 1 120 ? 46.818 30.585 66.781 1.00 29.88 193 VAL E C 1
ATOM 4814 O O . VAL E 1 120 ? 47.801 31.317 66.859 1.00 36.86 193 VAL E O 1
ATOM 4818 N N . THR E 1 121 ? 46.841 29.298 67.120 1.00 29.28 194 THR E N 1
ATOM 4819 C CA . THR E 1 121 ? 48.009 28.683 67.744 1.00 31.45 194 THR E CA 1
ATOM 4820 C C . THR E 1 121 ? 48.501 27.474 66.964 1.00 30.71 194 THR E C 1
ATOM 4821 O O . THR E 1 121 ? 47.800 26.471 66.841 1.00 28.27 194 THR E O 1
ATOM 4825 N N . PHE E 1 122 ? 49.724 27.576 66.455 1.00 36.19 195 PHE E N 1
ATOM 4826 C CA . PHE E 1 122 ? 50.321 26.512 65.660 1.00 43.73 195 PHE E CA 1
ATOM 4827 C C . PHE E 1 122 ? 50.792 25.327 66.498 1.00 37.87 195 PHE E C 1
ATOM 4828 O O . PHE E 1 122 ? 51.566 25.490 67.439 1.00 32.32 195 PHE E O 1
ATOM 4836 N N . GLU E 1 123 ? 50.319 24.137 66.141 1.00 43.23 196 GLU E N 1
ATOM 4837 C CA . GLU E 1 123 ? 50.890 22.892 66.644 1.00 44.52 196 GLU E CA 1
ATOM 4838 C C . GLU E 1 123 ? 52.006 22.463 65.703 1.00 43.57 196 GLU E C 1
ATOM 4839 O O . GLU E 1 123 ? 53.025 21.916 66.126 1.00 45.58 196 GLU E O 1
ATOM 4845 N N . SER E 1 124 ? 51.787 22.710 64.415 1.00 43.35 197 SER E N 1
ATOM 4846 C CA . SER E 1 124 ? 52.779 22.448 63.382 1.00 38.10 197 SER E CA 1
ATOM 4847 C C . SER E 1 124 ? 52.478 23.326 62.178 1.00 36.14 197 SER E C 1
ATOM 4848 O O . SER E 1 124 ? 51.478 24.038 62.161 1.00 41.89 197 SER E O 1
ATOM 4851 N N . HIS E 1 125 ? 53.332 23.256 61.163 1.00 42.53 198 HIS E N 1
ATOM 4852 C CA . HIS E 1 125 ? 53.218 24.138 60.004 1.00 45.09 198 HIS E CA 1
ATOM 4853 C C . HIS E 1 125 ? 51.932 23.908 59.211 1.00 40.43 198 HIS E C 1
ATOM 4854 O O . HIS E 1 125 ? 51.542 24.745 58.397 1.00 36.77 198 HIS E O 1
ATOM 4861 N N . ALA E 1 126 ? 51.283 22.772 59.447 1.00 42.54 199 ALA E N 1
ATOM 4862 C CA . ALA E 1 126 ? 50.038 22.438 58.764 1.00 36.11 199 ALA E CA 1
ATOM 4863 C C . ALA E 1 126 ? 48.975 21.991 59.763 1.00 39.37 199 ALA E C 1
ATOM 4864 O O . ALA E 1 126 ? 48.042 21.271 59.410 1.00 42.82 199 ALA E O 1
ATOM 4866 N N . VAL E 1 127 ? 49.130 22.419 61.013 1.00 39.58 200 VAL E N 1
ATOM 4867 C CA . VAL E 1 127 ? 48.170 22.099 62.064 1.00 40.71 200 VAL E CA 1
ATOM 4868 C C . VAL E 1 127 ? 48.076 23.245 63.070 1.00 43.64 200 VAL E C 1
ATOM 4869 O O . VAL E 1 127 ? 49.026 23.510 63.808 1.00 35.08 200 VAL E O 1
ATOM 4873 N N . ILE E 1 128 ? 46.926 23.915 63.094 1.00 43.60 201 ILE E N 1
ATOM 4874 C CA . ILE E 1 128 ? 46.680 25.013 64.025 1.00 35.46 201 ILE E CA 1
ATOM 4875 C C . ILE E 1 128 ? 45.466 24.731 64.903 1.00 37.84 201 ILE E C 1
ATOM 4876 O O . ILE E 1 128 ? 44.625 23.895 64.568 1.00 36.07 201 ILE E O 1
ATOM 4881 N N . HIS E 1 129 ? 45.389 25.441 66.024 1.00 43.23 202 HIS E N 1
ATOM 4882 C CA . HIS E 1 129 ? 44.222 25.409 66.896 1.00 44.58 202 HIS E CA 1
ATOM 4883 C C . HIS E 1 129 ? 43.715 26.835 67.076 1.00 36.15 202 HIS E C 1
ATOM 4884 O O . HIS E 1 129 ? 44.469 27.724 67.472 1.00 33.22 202 HIS E O 1
ATOM 4891 N N . VAL E 1 130 ? 42.436 27.045 66.779 1.00 37.09 203 VAL E N 1
ATOM 4892 C CA . VAL E 1 130 ? 41.866 28.389 66.733 1.00 40.69 203 VAL E CA 1
ATOM 4893 C C . VAL E 1 130 ? 40.797 28.620 67.803 1.00 38.77 203 VAL E C 1
ATOM 4894 O O . VAL E 1 130 ? 39.947 27.763 68.042 1.00 43.21 203 VAL E O 1
ATOM 4898 N N . ARG E 1 131 ? 40.863 29.788 68.439 1.00 34.46 204 ARG E N 1
ATOM 4899 C CA . ARG E 1 131 ? 39.815 30.264 69.335 1.00 35.36 204 ARG E CA 1
ATOM 4900 C C . ARG E 1 131 ? 39.356 31.640 68.871 1.00 41.99 204 ARG E C 1
ATOM 4901 O O . ARG E 1 131 ? 40.177 32.512 68.580 1.00 38.13 204 ARG E O 1
ATOM 4909 N N . ALA E 1 132 ? 38.040 31.829 68.819 1.00 43.77 205 ALA E N 1
ATOM 4910 C CA . ALA E 1 132 ? 37.452 33.069 68.328 1.00 37.72 205 ALA E CA 1
ATOM 4911 C C . ALA E 1 132 ? 36.515 33.676 69.365 1.00 38.65 205 ALA E C 1
ATOM 4912 O O . ALA E 1 132 ? 35.828 32.959 70.094 1.00 41.22 205 ALA E O 1
ATOM 4914 N N . VAL E 1 133 ? 36.504 35.004 69.420 1.00 39.84 206 VAL E N 1
ATOM 4915 C CA . VAL E 1 133 ? 35.662 35.739 70.353 1.00 33.77 206 VAL E CA 1
ATOM 4916 C C . VAL E 1 133 ? 34.994 36.932 69.676 1.00 33.16 206 VAL E C 1
ATOM 4917 O O . VAL E 1 133 ? 35.658 37.894 69.294 1.00 33.64 206 VAL E O 1
ATOM 4921 N N . GLU E 1 134 ? 33.674 36.869 69.553 1.00 37.11 207 GLU E N 1
ATOM 4922 C CA . GLU E 1 134 ? 32.913 37.944 68.934 1.00 27.79 207 GLU E CA 1
ATOM 4923 C C . GLU E 1 134 ? 32.919 39.196 69.799 1.00 26.79 207 GLU E C 1
ATOM 4924 O O . GLU E 1 134 ? 33.135 39.129 71.007 1.00 35.22 207 GLU E O 1
ATOM 4930 N N . ASP E 1 135 ? 32.675 40.337 69.165 1.00 27.37 208 ASP E N 1
ATOM 4931 C CA . ASP E 1 135 ? 32.620 41.612 69.864 1.00 27.05 208 ASP E CA 1
ATOM 4932 C C . ASP E 1 135 ? 31.668 42.567 69.155 1.00 30.51 208 ASP E C 1
ATOM 4933 O O . ASP E 1 135 ? 32.054 43.270 68.222 1.00 39.10 208 ASP E O 1
ATOM 4938 N N . VAL E 1 136 ? 30.422 42.589 69.614 1.00 36.21 209 VAL E N 1
ATOM 4939 C CA . VAL E 1 136 ? 29.380 43.395 68.993 1.00 32.13 209 VAL E CA 1
ATOM 4940 C C . VAL E 1 136 ? 29.277 44.770 69.643 1.00 36.42 209 VAL E C 1
ATOM 4941 O O . VAL E 1 136 ? 28.664 44.918 70.698 1.00 40.46 209 VAL E O 1
ATOM 4945 N N . ALA E 1 137 ? 29.871 45.769 69.000 1.00 40.02 210 ALA E N 1
ATOM 4946 C CA . ALA E 1 137 ? 29.852 47.142 69.499 1.00 47.73 210 ALA E CA 1
ATOM 4947 C C . ALA E 1 137 ? 30.482 47.234 70.887 1.00 49.41 210 ALA E C 1
ATOM 4948 O O . ALA E 1 137 ? 29.886 47.780 71.815 1.00 46.98 210 ALA E O 1
ATOM 4950 N N . ARG E 1 138 ? 31.696 46.708 71.008 1.00 51.61 211 ARG E N 1
ATOM 4951 C CA . ARG E 1 138 ? 32.413 46.658 72.280 1.00 46.02 211 ARG E CA 1
ATOM 4952 C C . ARG E 1 138 ? 31.596 45.933 73.344 1.00 43.05 211 ARG E C 1
ATOM 4953 O O . ARG E 1 138 ? 31.562 46.343 74.505 1.00 45.45 211 ARG E O 1
ATOM 4961 N N . LEU E 1 139 ? 30.938 44.854 72.932 1.00 40.55 212 LEU E N 1
ATOM 4962 C CA . LEU E 1 139 ? 30.210 43.989 73.851 1.00 36.40 212 LEU E CA 1
ATOM 4963 C C . LEU E 1 139 ? 30.722 42.565 73.699 1.00 39.04 212 LEU E C 1
ATOM 4964 O O . LEU E 1 139 ? 30.144 41.754 72.976 1.00 39.11 212 LEU E O 1
ATOM 4969 N N . LYS E 1 140 ? 31.823 42.272 74.381 1.00 37.24 213 LYS E N 1
ATOM 4970 C CA . LYS E 1 140 ? 32.502 40.995 74.214 1.00 40.83 213 LYS E CA 1
ATOM 4971 C C . LYS E 1 140 ? 31.738 39.828 74.817 1.00 45.40 213 LYS E C 1
ATOM 4972 O O . LYS E 1 140 ? 31.705 39.659 76.037 1.00 45.74 213 LYS E O 1
ATOM 4978 N N . ILE E 1 141 ? 31.128 39.022 73.955 1.00 47.21 214 ILE E N 1
ATOM 4979 C CA . ILE E 1 141 ? 30.573 37.750 74.383 1.00 49.47 214 ILE E CA 1
ATOM 4980 C C . ILE E 1 141 ? 31.692 36.711 74.327 1.00 47.50 214 ILE E C 1
ATOM 4981 O O . ILE E 1 141 ? 32.218 36.379 73.263 1.00 45.98 214 ILE E O 1
ATOM 4986 N N . GLY E 1 142 ? 32.067 36.215 75.498 1.00 44.25 215 GLY E N 1
ATOM 4987 C CA . GLY E 1 142 ? 33.251 35.390 75.628 1.00 39.59 215 GLY E CA 1
ATOM 4988 C C . GLY E 1 142 ? 33.008 33.918 75.370 1.00 38.76 215 GLY E C 1
ATOM 4989 O O . GLY E 1 142 ? 33.931 33.109 75.452 1.00 45.37 215 GLY E O 1
ATOM 4990 N N . SER E 1 143 ? 31.766 33.568 75.057 1.00 42.56 216 SER E N 1
ATOM 4991 C CA . SER E 1 143 ? 31.395 32.178 74.826 1.00 49.31 216 SER E CA 1
ATOM 4992 C C . SER E 1 143 ? 32.142 31.589 73.632 1.00 59.73 216 SER E C 1
ATOM 4993 O O . SER E 1 143 ? 32.719 32.319 72.824 1.00 61.27 216 SER E O 1
ATOM 4996 N N . THR E 1 144 ? 32.127 30.264 73.526 1.00 58.54 217 THR E N 1
ATOM 4997 C CA . THR E 1 144 ? 32.793 29.574 72.428 1.00 52.94 217 THR E CA 1
ATOM 4998 C C . THR E 1 144 ? 32.171 29.940 71.087 1.00 54.60 217 THR E C 1
ATOM 4999 O O . THR E 1 144 ? 31.123 30.583 71.031 1.00 67.74 217 THR E O 1
ATOM 5003 N N . SER E 1 145 ? 32.826 29.523 70.010 1.00 51.57 218 SER E N 1
ATOM 5004 C CA . SER E 1 145 ? 32.341 29.793 68.667 1.00 46.54 218 SER E CA 1
ATOM 5005 C C . SER E 1 145 ? 32.436 28.548 67.805 1.00 42.85 218 SER E C 1
ATOM 5006 O O . SER E 1 145 ? 33.260 27.670 68.052 1.00 44.17 218 SER E O 1
ATOM 5009 N N . MET E 1 146 ? 31.587 28.479 66.788 1.00 42.51 219 MET E N 1
ATOM 5010 C CA . MET E 1 146 ? 31.577 27.340 65.877 1.00 50.53 219 MET E CA 1
ATOM 5011 C C . MET E 1 146 ? 32.923 27.207 65.180 1.00 47.16 219 MET E C 1
ATOM 5012 O O . MET E 1 146 ? 33.366 26.106 64.861 1.00 46.13 219 MET E O 1
ATOM 5017 N N . TRP E 1 147 ? 33.580 28.341 64.968 1.00 45.35 220 TRP E N 1
ATOM 5018 C CA . TRP E 1 147 ? 34.865 28.364 64.284 1.00 40.46 220 TRP E CA 1
ATOM 5019 C C . TRP E 1 147 ? 36.001 27.890 65.189 1.00 46.35 220 TRP E C 1
ATOM 5020 O O . TRP E 1 147 ? 37.087 27.578 64.702 1.00 44.14 220 TRP E O 1
ATOM 5031 N N . ASP E 1 148 ? 35.760 27.840 66.498 1.00 46.20 221 ASP E N 1
ATOM 5032 C CA . ASP E 1 148 ? 36.762 27.315 67.425 1.00 36.81 221 ASP E CA 1
ATOM 5033 C C . ASP E 1 148 ? 37.019 25.847 67.120 1.00 28.39 221 ASP E C 1
ATOM 5034 O O . ASP E 1 148 ? 36.083 25.086 66.879 1.00 37.79 221 ASP E O 1
ATOM 5039 N N . GLY E 1 149 ? 38.287 25.452 67.124 1.00 31.70 222 GLY E N 1
ATOM 5040 C CA . GLY E 1 149 ? 38.644 24.070 66.869 1.00 39.39 222 GLY E CA 1
ATOM 5041 C C . GLY E 1 149 ? 40.030 23.907 66.285 1.00 35.35 222 GLY E C 1
ATOM 5042 O O . GLY E 1 149 ? 40.799 24.864 66.191 1.00 33.06 222 GLY E O 1
ATOM 5043 N N . GLN E 1 150 ? 40.341 22.676 65.892 1.00 35.03 223 GLN E N 1
ATOM 5044 C CA . GLN E 1 150 ? 41.639 22.341 65.325 1.00 43.16 223 GLN E CA 1
ATOM 5045 C C . GLN E 1 150 ? 41.548 22.269 63.806 1.00 38.84 223 GLN E C 1
ATOM 5046 O O . GLN E 1 150 ? 40.797 21.458 63.260 1.00 40.14 223 GLN E O 1
ATOM 5052 N N . TYR E 1 151 ? 42.306 23.127 63.130 1.00 35.11 224 TYR E N 1
ATOM 5053 C CA . TYR E 1 151 ? 42.347 23.125 61.675 1.00 37.37 224 TYR E CA 1
ATOM 5054 C C . TYR E 1 151 ? 43.636 22.497 61.166 1.00 44.51 224 TYR E C 1
ATOM 5055 O O . TYR E 1 151 ? 44.624 22.397 61.893 1.00 41.80 224 TYR E O 1
ATOM 5064 N N . THR E 1 152 ? 43.605 22.073 59.906 1.00 46.52 225 THR E N 1
ATOM 5065 C CA . THR E 1 152 ? 44.789 21.582 59.214 1.00 44.66 225 THR E CA 1
ATOM 5066 C C . THR E 1 152 ? 44.716 22.028 57.757 1.00 33.97 225 THR E C 1
ATOM 5067 O O . THR E 1 152 ? 43.672 21.907 57.117 1.00 33.63 225 THR E O 1
ATOM 5071 N N . ARG E 1 153 ? 45.823 22.548 57.239 1.00 29.76 226 ARG E N 1
ATOM 5072 C CA . ARG E 1 153 ? 45.840 23.154 55.912 1.00 32.40 226 ARG E CA 1
ATOM 5073 C C . ARG E 1 153 ? 45.516 22.139 54.823 1.00 42.71 226 ARG E C 1
ATOM 5074 O O . ARG E 1 153 ? 45.664 20.934 55.028 1.00 53.60 226 ARG E O 1
ATOM 5082 N N . TYR E 1 154 ? 45.067 22.630 53.669 1.00 40.75 227 TYR E N 1
ATOM 5083 C CA . TYR E 1 154 ? 44.797 21.768 52.523 1.00 41.72 227 TYR E CA 1
ATOM 5084 C C . TYR E 1 154 ? 46.051 21.603 51.674 1.00 40.25 227 TYR E C 1
ATOM 5085 O O . TYR E 1 154 ? 46.739 22.577 51.371 1.00 33.07 227 TYR E O 1
ATOM 5094 N N . HIS E 1 155 ? 46.337 20.362 51.292 1.00 47.75 228 HIS E N 1
ATOM 5095 C CA . HIS E 1 155 ? 47.535 20.047 50.523 1.00 49.00 228 HIS E CA 1
ATOM 5096 C C . HIS E 1 155 ? 47.312 18.904 49.535 1.00 50.07 228 HIS E C 1
ATOM 5097 O O . HIS E 1 155 ? 48.044 18.787 48.552 1.00 60.88 228 HIS E O 1
ATOM 5104 N N . ALA E 1 156 ? 46.303 18.074 49.798 1.00 44.97 229 ALA E N 1
ATOM 5105 C CA . ALA E 1 156 ? 46.014 16.895 48.979 1.00 42.92 229 ALA E CA 1
ATOM 5106 C C . ALA E 1 156 ? 46.128 17.185 47.485 1.00 45.61 229 ALA E C 1
ATOM 5107 O O . ALA E 1 156 ? 45.451 18.067 46.959 1.00 48.00 229 ALA E O 1
ATOM 5109 N N . GLY E 1 157 ? 47.007 16.448 46.813 1.00 44.37 230 GLY E N 1
ATOM 5110 C CA . GLY E 1 157 ? 47.243 16.645 45.395 1.00 41.46 230 GLY E CA 1
ATOM 5111 C C . GLY E 1 157 ? 48.297 15.696 44.861 1.00 47.12 230 GLY E C 1
ATOM 5112 O O . GLY E 1 157 ? 47.994 14.563 44.487 1.00 49.72 230 GLY E O 1
ATOM 5113 N N . PRO F 1 24 ? 55.382 14.431 2.269 1.00 86.16 97 PRO F N 1
ATOM 5114 C CA . PRO F 1 24 ? 56.805 14.314 1.926 1.00 84.10 97 PRO F CA 1
ATOM 5115 C C . PRO F 1 24 ? 57.722 14.790 3.056 1.00 80.05 97 PRO F C 1
ATOM 5116 O O . PRO F 1 24 ? 57.403 15.787 3.706 1.00 78.11 97 PRO F O 1
ATOM 5120 N N . PRO F 1 25 ? 58.845 14.087 3.293 1.00 71.90 98 PRO F N 1
ATOM 5121 C CA . PRO F 1 25 ? 59.752 14.512 4.369 1.00 67.94 98 PRO F CA 1
ATOM 5122 C C . PRO F 1 25 ? 60.406 15.859 4.087 1.00 54.17 98 PRO F C 1
ATOM 5123 O O . PRO F 1 25 ? 60.469 16.282 2.934 1.00 54.51 98 PRO F O 1
ATOM 5127 N N . VAL F 1 26 ? 60.890 16.514 5.136 1.00 52.03 99 VAL F N 1
ATOM 5128 C CA . VAL F 1 26 ? 61.515 17.823 5.005 1.00 54.34 99 VAL F CA 1
ATOM 5129 C C . VAL F 1 26 ? 62.721 17.785 4.067 1.00 52.37 99 VAL F C 1
ATOM 5130 O O . VAL F 1 26 ? 62.865 18.647 3.203 1.00 48.32 99 VAL F O 1
ATOM 5134 N N . GLN F 1 27 ? 63.585 16.792 4.249 1.00 55.21 100 GLN F N 1
ATOM 5135 C CA . GLN F 1 27 ? 64.816 16.695 3.469 1.00 56.13 100 GLN F CA 1
ATOM 5136 C C . GLN F 1 27 ? 64.536 16.495 1.980 1.00 53.03 100 GLN F C 1
ATOM 5137 O O . GLN F 1 27 ? 65.173 17.126 1.138 1.00 55.48 100 GLN F O 1
ATOM 5143 N N . THR F 1 28 ? 63.582 15.625 1.660 1.00 52.09 101 THR F N 1
ATOM 5144 C CA . THR F 1 28 ? 63.221 15.359 0.270 1.00 45.02 101 THR F CA 1
ATOM 5145 C C . THR F 1 28 ? 62.754 16.634 -0.418 1.00 47.84 101 THR F C 1
ATOM 5146 O O . THR F 1 28 ? 63.022 16.848 -1.599 1.00 47.47 101 THR F O 1
ATOM 5150 N N . ALA F 1 29 ? 62.047 17.473 0.330 1.00 55.72 102 ALA F N 1
ATOM 5151 C CA . ALA F 1 29 ? 61.543 18.732 -0.201 1.00 49.82 102 ALA F CA 1
ATOM 5152 C C . ALA F 1 29 ? 62.696 19.673 -0.529 1.00 53.13 102 ALA F C 1
ATOM 5153 O O . ALA F 1 29 ? 62.661 20.381 -1.535 1.00 60.40 102 ALA F O 1
ATOM 5155 N N . MET F 1 30 ? 63.718 19.679 0.322 1.00 51.71 103 MET F N 1
ATOM 5156 C CA . MET F 1 30 ? 64.890 20.514 0.093 1.00 51.59 103 MET F CA 1
ATOM 5157 C C . MET F 1 30 ? 65.583 20.115 -1.201 1.00 49.62 103 MET F C 1
ATOM 5158 O O . MET F 1 30 ? 66.090 20.966 -1.929 1.00 53.51 103 MET F O 1
ATOM 5163 N N . ARG F 1 31 ? 65.602 18.816 -1.480 1.00 52.26 104 ARG F N 1
ATOM 5164 C CA . ARG F 1 31 ? 66.225 18.307 -2.694 1.00 54.98 104 ARG F CA 1
ATOM 5165 C C . ARG F 1 31 ? 65.471 18.792 -3.923 1.00 48.75 104 ARG F C 1
ATOM 5166 O O . ARG F 1 31 ? 66.073 19.249 -4.891 1.00 52.46 104 ARG F O 1
ATOM 5174 N N . ILE F 1 32 ? 64.149 18.687 -3.875 1.00 49.73 105 ILE F N 1
ATOM 5175 C CA . ILE F 1 32 ? 63.309 19.146 -4.969 1.00 49.52 105 ILE F CA 1
ATOM 5176 C C . ILE F 1 32 ? 63.426 20.661 -5.103 1.00 52.98 105 ILE F C 1
ATOM 5177 O O . ILE F 1 32 ? 63.341 21.207 -6.203 1.00 57.04 105 ILE F O 1
ATOM 5182 N N . ALA F 1 33 ? 63.615 21.333 -3.972 1.00 52.40 106 ALA F N 1
ATOM 5183 C CA . ALA F 1 33 ? 63.835 22.774 -3.961 1.00 45.53 106 ALA F CA 1
ATOM 5184 C C . ALA F 1 33 ? 65.193 23.084 -4.566 1.00 50.64 106 ALA F C 1
ATOM 5185 O O . ALA F 1 33 ? 65.312 23.893 -5.484 1.00 53.28 106 ALA F O 1
ATOM 5187 N N . LEU F 1 34 ? 66.220 22.431 -4.036 1.00 52.39 107 LEU F N 1
ATOM 5188 C CA . LEU F 1 34 ? 67.576 22.578 -4.543 1.00 54.25 107 LEU F CA 1
ATOM 5189 C C . LEU F 1 34 ? 67.627 22.222 -6.028 1.00 53.44 107 LEU F C 1
ATOM 5190 O O . LEU F 1 34 ? 68.261 22.918 -6.823 1.00 51.90 107 LEU F O 1
ATOM 5195 N N . TRP F 1 35 ? 66.948 21.137 -6.388 1.00 49.27 108 TRP F N 1
ATOM 5196 C CA . TRP F 1 35 ? 66.809 20.727 -7.780 1.00 46.45 108 TRP F CA 1
ATOM 5197 C C . TRP F 1 35 ? 66.194 21.837 -8.610 1.00 53.06 108 TRP F C 1
ATOM 5198 O O . TRP F 1 35 ? 66.691 22.164 -9.685 1.00 57.41 108 TRP F O 1
ATOM 5209 N N . ASN F 1 36 ? 65.109 22.409 -8.103 1.00 52.42 109 ASN F N 1
ATOM 5210 C CA . ASN F 1 36 ? 64.439 23.512 -8.776 1.00 55.14 109 ASN F CA 1
ATOM 5211 C C . ASN F 1 36 ? 65.383 24.686 -9.036 1.00 60.43 109 ASN F C 1
ATOM 5212 O O . ASN F 1 36 ? 65.311 25.325 -10.086 1.00 62.07 109 ASN F O 1
ATOM 5217 N N . ARG F 1 37 ? 66.272 24.963 -8.085 1.00 57.96 110 ARG F N 1
ATOM 5218 C CA . ARG F 1 37 ? 67.213 26.071 -8.226 1.00 54.75 110 ARG F CA 1
ATOM 5219 C C . ARG F 1 37 ? 68.302 25.759 -9.248 1.00 55.51 110 ARG F C 1
ATOM 5220 O O . ARG F 1 37 ? 69.056 26.644 -9.649 1.00 61.67 110 ARG F O 1
ATOM 5228 N N . ALA F 1 38 ? 68.379 24.499 -9.663 1.00 56.13 111 ALA F N 1
ATOM 5229 C CA . ALA F 1 38 ? 69.384 24.068 -10.627 1.00 57.94 111 ALA F CA 1
ATOM 5230 C C . ALA F 1 38 ? 68.792 23.889 -12.023 1.00 60.60 111 ALA F C 1
ATOM 5231 O O . ALA F 1 38 ? 69.527 23.763 -13.002 1.00 62.14 111 ALA F O 1
ATOM 5233 N N . THR F 1 39 ? 67.466 23.877 -12.113 1.00 62.81 112 THR F N 1
ATOM 5234 C CA . THR F 1 39 ? 66.792 23.688 -13.393 1.00 65.46 112 THR F CA 1
ATOM 5235 C C . THR F 1 39 ? 67.044 24.861 -14.334 1.00 68.86 112 THR F C 1
ATOM 5236 O O . THR F 1 39 ? 67.743 24.725 -15.340 1.00 72.01 112 THR F O 1
ATOM 5240 N N . HIS F 1 40 ? 66.467 26.011 -13.994 1.00 74.87 113 HIS F N 1
ATOM 5241 C CA . HIS F 1 40 ? 66.571 27.216 -14.813 1.00 81.65 113 HIS F CA 1
ATOM 5242 C C . HIS F 1 40 ? 67.498 28.241 -14.165 1.00 79.29 113 HIS F C 1
ATOM 5243 O O . HIS F 1 40 ? 68.166 29.011 -14.858 1.00 84.56 113 HIS F O 1
ATOM 5250 N N . GLN F 1 43 ? 71.984 27.680 -10.831 1.00 75.12 116 GLN F N 1
ATOM 5251 C CA . GLN F 1 43 ? 72.781 27.891 -9.629 1.00 73.40 116 GLN F CA 1
ATOM 5252 C C . GLN F 1 43 ? 73.979 26.945 -9.629 1.00 72.41 116 GLN F C 1
ATOM 5253 O O . GLN F 1 43 ? 73.911 25.845 -10.179 1.00 65.84 116 GLN F O 1
ATOM 5259 N N . GLY F 1 44 ? 75.069 27.386 -9.009 1.00 73.28 117 GLY F N 1
ATOM 5260 C CA . GLY F 1 44 ? 76.337 26.676 -9.046 1.00 69.53 117 GLY F CA 1
ATOM 5261 C C . GLY F 1 44 ? 76.281 25.183 -8.774 1.00 70.41 117 GLY F C 1
ATOM 5262 O O . GLY F 1 44 ? 76.787 24.388 -9.567 1.00 66.21 117 GLY F O 1
ATOM 5263 N N . ALA F 1 45 ? 75.661 24.798 -7.662 1.00 74.18 118 ALA F N 1
ATOM 5264 C CA . ALA F 1 45 ? 75.746 23.421 -7.183 1.00 61.71 118 ALA F CA 1
ATOM 5265 C C . ALA F 1 45 ? 74.531 22.569 -7.535 1.00 57.39 118 ALA F C 1
ATOM 5266 O O . ALA F 1 45 ? 73.574 22.476 -6.767 1.00 50.28 118 ALA F O 1
ATOM 5268 N N . LEU F 1 46 ? 74.584 21.953 -8.709 1.00 54.93 119 LEU F N 1
ATOM 5269 C CA . LEU F 1 46 ? 73.769 20.783 -9.001 1.00 48.33 119 LEU F CA 1
ATOM 5270 C C . LEU F 1 46 ? 74.491 19.593 -8.377 1.00 42.14 119 LEU F C 1
ATOM 5271 O O . LEU F 1 46 ? 73.897 18.552 -8.102 1.00 39.81 119 LEU F O 1
ATOM 5276 N N . GLN F 1 47 ? 75.788 19.779 -8.149 1.00 43.12 120 GLN F N 1
ATOM 5277 C CA . GLN F 1 47 ? 76.640 18.759 -7.556 1.00 43.05 120 GLN F CA 1
ATOM 5278 C C . GLN F 1 47 ? 76.226 18.430 -6.130 1.00 46.86 120 GLN F C 1
ATOM 5279 O O . GLN F 1 47 ? 76.540 17.359 -5.614 1.00 50.53 120 GLN F O 1
ATOM 5285 N N . HIS F 1 48 ? 75.532 19.361 -5.487 1.00 51.20 121 HIS F N 1
ATOM 5286 C CA . HIS F 1 48 ? 75.146 19.182 -4.096 1.00 54.62 121 HIS F CA 1
ATOM 5287 C C . HIS F 1 48 ? 74.095 18.083 -3.974 1.00 48.93 121 HIS F C 1
ATOM 5288 O O . HIS F 1 48 ? 74.041 17.371 -2.970 1.00 43.90 121 HIS F O 1
ATOM 5295 N N . LEU F 1 49 ? 73.265 17.945 -5.004 1.00 53.49 122 LEU F N 1
ATOM 5296 C CA . LEU F 1 49 ? 72.282 16.870 -5.053 1.00 51.93 122 LEU F CA 1
ATOM 5297 C C . LEU F 1 49 ? 72.973 15.512 -5.092 1.00 47.22 122 LEU F C 1
ATOM 5298 O O . LEU F 1 49 ? 72.564 14.581 -4.397 1.00 42.70 122 LEU F O 1
ATOM 5303 N N . LEU F 1 50 ? 74.018 15.408 -5.909 1.00 48.42 123 LEU F N 1
ATOM 5304 C CA . LEU F 1 50 ? 74.742 14.153 -6.086 1.00 39.34 123 LEU F CA 1
ATOM 5305 C C . LEU F 1 50 ? 75.241 13.574 -4.766 1.00 37.41 123 LEU F C 1
ATOM 5306 O O . LEU F 1 50 ? 75.391 12.357 -4.637 1.00 37.40 123 LEU F O 1
ATOM 5311 N N . ALA F 1 51 ? 75.500 14.444 -3.793 1.00 39.60 124 ALA F N 1
ATOM 5312 C CA . ALA F 1 51 ? 76.011 14.016 -2.495 1.00 46.39 124 ALA F CA 1
ATOM 5313 C C . ALA F 1 51 ? 75.090 12.974 -1.872 1.00 40.17 124 ALA F C 1
ATOM 5314 O O . ALA F 1 51 ? 73.884 13.190 -1.762 1.00 43.18 124 ALA F O 1
ATOM 5316 N N . GLY F 1 52 ? 75.670 11.842 -1.481 1.00 33.49 125 GLY F N 1
ATOM 5317 C CA . GLY F 1 52 ? 74.918 10.749 -0.891 1.00 35.29 125 GLY F CA 1
ATOM 5318 C C . GLY F 1 52 ? 75.127 9.454 -1.648 1.00 31.97 125 GLY F C 1
ATOM 5319 O O . GLY F 1 52 ? 76.009 9.365 -2.498 1.00 33.48 125 GLY F O 1
ATOM 5320 N N . LEU F 1 53 ? 74.306 8.454 -1.344 1.00 31.14 126 LEU F N 1
ATOM 5321 C CA . LEU F 1 53 ? 74.440 7.131 -1.945 1.00 35.80 126 LEU F CA 1
ATOM 5322 C C . LEU F 1 53 ? 73.525 6.958 -3.154 1.00 32.08 126 LEU F C 1
ATOM 5323 O O . LEU F 1 53 ? 72.465 7.572 -3.228 1.00 33.81 126 LEU F O 1
ATOM 5328 N N . TRP F 1 54 ? 73.945 6.117 -4.095 1.00 31.27 127 TRP F N 1
ATOM 5329 C CA . TRP F 1 54 ? 73.162 5.835 -5.294 1.00 35.16 127 TRP F CA 1
ATOM 5330 C C . TRP F 1 54 ? 73.284 4.367 -5.706 1.00 34.97 127 TRP F C 1
ATOM 5331 O O . TRP F 1 54 ? 74.384 3.880 -5.961 1.00 34.40 127 TRP F O 1
ATOM 5342 N N . ILE F 1 55 ? 72.150 3.673 -5.771 1.00 36.38 128 ILE F N 1
ATOM 5343 C CA . ILE F 1 55 ? 72.114 2.277 -6.207 1.00 33.63 128 ILE F CA 1
ATOM 5344 C C . ILE F 1 55 ? 71.761 2.178 -7.687 1.00 33.31 128 ILE F C 1
ATOM 5345 O O . ILE F 1 55 ? 70.878 2.890 -8.163 1.00 33.95 128 ILE F O 1
ATOM 5350 N N . GLN F 1 56 ? 72.414 1.268 -8.406 1.00 32.72 129 GLN F N 1
ATOM 5351 C CA . GLN F 1 56 ? 72.115 1.088 -9.822 1.00 33.71 129 GLN F CA 1
ATOM 5352 C C . GLN F 1 56 ? 70.810 0.321 -9.992 1.00 39.88 129 GLN F C 1
ATOM 5353 O O . GLN F 1 56 ? 70.578 -0.689 -9.329 1.00 32.10 129 GLN F O 1
ATOM 5359 N N . THR F 1 57 ? 69.964 0.812 -10.890 1.00 45.39 130 THR F N 1
ATOM 5360 C CA . THR F 1 57 ? 68.653 0.221 -11.117 1.00 43.07 130 THR F CA 1
ATOM 5361 C C . THR F 1 57 ? 68.763 -1.073 -11.918 1.00 44.98 130 THR F C 1
ATOM 5362 O O . THR F 1 57 ? 69.196 -1.066 -13.070 1.00 38.84 130 THR F O 1
ATOM 5366 N N . ASP F 1 65 ? 71.976 -11.103 -8.372 1.00 68.72 138 ASP F N 1
ATOM 5367 C CA . ASP F 1 65 ? 71.283 -9.823 -8.297 1.00 65.66 138 ASP F CA 1
ATOM 5368 C C . ASP F 1 65 ? 72.040 -8.836 -7.409 1.00 58.44 138 ASP F C 1
ATOM 5369 O O . ASP F 1 65 ? 71.563 -8.458 -6.339 1.00 63.78 138 ASP F O 1
ATOM 5374 N N . ILE F 1 66 ? 73.222 -8.424 -7.862 1.00 52.44 139 ILE F N 1
ATOM 5375 C CA . ILE F 1 66 ? 74.043 -7.470 -7.123 1.00 49.73 139 ILE F CA 1
ATOM 5376 C C . ILE F 1 66 ? 73.979 -6.094 -7.779 1.00 44.44 139 ILE F C 1
ATOM 5377 O O . ILE F 1 66 ? 74.026 -5.976 -9.005 1.00 40.07 139 ILE F O 1
ATOM 5382 N N . HIS F 1 67 ? 73.878 -5.059 -6.947 1.00 49.25 140 HIS F N 1
ATOM 5383 C CA . HIS F 1 67 ? 73.727 -3.687 -7.420 1.00 44.59 140 HIS F CA 1
ATOM 5384 C C . HIS F 1 67 ? 74.981 -2.865 -7.148 1.00 36.09 140 HIS F C 1
ATOM 5385 O O . HIS F 1 67 ? 75.353 -2.671 -5.990 1.00 31.04 140 HIS F O 1
ATOM 5392 N N . PRO F 1 68 ? 75.647 -2.392 -8.216 1.00 43.93 141 PRO F N 1
ATOM 5393 C CA . PRO F 1 68 ? 76.744 -1.436 -8.040 1.00 40.25 141 PRO F CA 1
ATOM 5394 C C . PRO F 1 68 ? 76.294 -0.172 -7.315 1.00 37.12 141 PRO F C 1
ATOM 5395 O O . PRO F 1 68 ? 75.177 0.296 -7.539 1.00 37.54 141 PRO F O 1
ATOM 5399 N N . LEU F 1 69 ? 77.160 0.368 -6.463 1.00 33.31 142 LEU F N 1
ATOM 5400 C CA . LEU F 1 69 ? 76.831 1.546 -5.674 1.00 32.84 142 LEU F CA 1
ATOM 5401 C C . LEU F 1 69 ? 77.733 2.717 -6.030 1.00 34.18 142 LEU F C 1
ATOM 5402 O O . LEU F 1 69 ? 78.879 2.530 -6.440 1.00 34.42 142 LEU F O 1
ATOM 5407 N N . LEU F 1 70 ? 77.202 3.923 -5.866 1.00 35.55 143 LEU F N 1
ATOM 5408 C CA . LEU F 1 70 ? 77.976 5.145 -6.029 1.00 35.04 143 LEU F CA 1
ATOM 5409 C C . LEU F 1 70 ? 77.750 6.062 -4.840 1.00 30.20 143 LEU F C 1
ATOM 5410 O O . LEU F 1 70 ? 76.607 6.346 -4.481 1.00 30.52 143 LEU F O 1
ATOM 5415 N N . PHE F 1 71 ? 78.839 6.518 -4.226 1.00 30.48 144 PHE F N 1
ATOM 5416 C CA . PHE F 1 71 ? 78.748 7.516 -3.168 1.00 27.53 144 PHE F CA 1
ATOM 5417 C C . PHE F 1 71 ? 79.614 8.730 -3.474 1.00 26.54 144 PHE F C 1
ATOM 5418 O O . PHE F 1 71 ? 80.838 8.635 -3.519 1.00 25.05 144 PHE F O 1
ATOM 5426 N N . PHE F 1 72 ? 78.963 9.872 -3.671 1.00 32.74 145 PHE F N 1
ATOM 5427 C CA . PHE F 1 72 ? 79.658 11.132 -3.903 1.00 30.61 145 PHE F CA 1
ATOM 5428 C C . PHE F 1 72 ? 79.911 11.825 -2.570 1.00 29.18 145 PHE F C 1
ATOM 5429 O O . PHE F 1 72 ? 78.979 12.294 -1.916 1.00 25.85 145 PHE F O 1
ATOM 5437 N N . ASP F 1 73 ? 81.178 11.870 -2.169 1.00 32.82 146 ASP F N 1
ATOM 5438 C CA . ASP F 1 73 ? 81.560 12.427 -0.879 1.00 32.17 146 ASP F CA 1
ATOM 5439 C C . ASP F 1 73 ? 81.897 13.910 -0.993 1.00 36.70 146 ASP F C 1
ATOM 5440 O O . ASP F 1 73 ? 82.905 14.289 -1.589 1.00 38.85 146 ASP F O 1
ATOM 5445 N N . ARG F 1 74 ? 81.052 14.743 -0.396 1.00 37.83 147 ARG F N 1
ATOM 5446 C CA . ARG F 1 74 ? 81.203 16.187 -0.490 1.00 37.41 147 ARG F CA 1
ATOM 5447 C C . ARG F 1 74 ? 82.383 16.681 0.337 1.00 44.98 147 ARG F C 1
ATOM 5448 O O . ARG F 1 74 ? 83.180 17.494 -0.132 1.00 52.80 147 ARG F O 1
ATOM 5456 N N . GLU F 1 75 ? 82.490 16.185 1.566 1.00 37.51 148 GLU F N 1
ATOM 5457 C CA . GLU F 1 75 ? 83.530 16.624 2.489 1.00 39.42 148 GLU F CA 1
ATOM 5458 C C . GLU F 1 75 ? 84.931 16.452 1.915 1.00 43.65 148 GLU F C 1
ATOM 5459 O O . GLU F 1 75 ? 85.807 17.288 2.146 1.00 45.61 148 GLU F O 1
ATOM 5465 N N . HIS F 1 76 ? 85.138 15.373 1.164 1.00 37.55 149 HIS F N 1
ATOM 5466 C CA . HIS F 1 76 ? 86.471 15.035 0.679 1.00 33.85 149 HIS F CA 1
ATOM 5467 C C . HIS F 1 76 ? 86.576 15.011 -0.839 1.00 34.92 149 HIS F C 1
ATOM 5468 O O . HIS F 1 76 ? 87.604 14.609 -1.381 1.00 43.74 149 HIS F O 1
ATOM 5475 N N . ALA F 1 77 ? 85.520 15.449 -1.519 1.00 32.34 150 ALA F N 1
ATOM 5476 C CA . ALA F 1 77 ? 85.512 15.504 -2.977 1.00 28.11 150 ALA F CA 1
ATOM 5477 C C . ALA F 1 77 ? 85.917 14.162 -3.571 1.00 32.87 150 ALA F C 1
ATOM 5478 O O . ALA F 1 77 ? 86.895 14.067 -4.314 1.00 35.88 150 ALA F O 1
ATOM 5480 N N . GLU F 1 78 ? 85.160 13.127 -3.223 1.00 32.37 151 GLU F N 1
ATOM 5481 C CA . GLU F 1 78 ? 85.489 11.758 -3.595 1.00 28.35 151 GLU F CA 1
ATOM 5482 C C . GLU F 1 78 ? 84.296 11.033 -4.194 1.00 24.33 151 GLU F C 1
ATOM 5483 O O . GLU F 1 78 ? 83.153 11.458 -4.030 1.00 23.70 151 GLU F O 1
ATOM 5489 N N . ILE F 1 79 ? 84.573 9.933 -4.887 1.00 28.85 152 ILE F N 1
ATOM 5490 C CA . ILE F 1 79 ? 83.524 9.047 -5.374 1.00 26.03 152 ILE F CA 1
ATOM 5491 C C . ILE F 1 79 ? 83.936 7.602 -5.130 1.00 26.08 152 ILE F C 1
ATOM 5492 O O . ILE F 1 79 ? 84.947 7.138 -5.656 1.00 29.33 152 ILE F O 1
ATOM 5497 N N . THR F 1 80 ? 83.153 6.902 -4.317 1.00 30.07 153 THR F N 1
ATOM 5498 C CA . THR F 1 80 ? 83.421 5.506 -4.006 1.00 21.45 153 THR F CA 1
ATOM 5499 C C . THR F 1 80 ? 82.571 4.586 -4.872 1.00 22.44 153 THR F C 1
ATOM 5500 O O . THR F 1 80 ? 81.345 4.663 -4.855 1.00 25.28 153 THR F O 1
ATOM 5504 N N . PHE F 1 81 ? 83.239 3.715 -5.623 1.00 32.33 154 PHE F N 1
ATOM 5505 C CA . PHE F 1 81 ? 82.574 2.751 -6.496 1.00 30.16 154 PHE F CA 1
ATOM 5506 C C . PHE F 1 81 ? 82.615 1.373 -5.850 1.00 29.72 154 PHE F C 1
ATOM 5507 O O . PHE F 1 81 ? 83.696 0.827 -5.639 1.00 40.03 154 PHE F O 1
ATOM 5515 N N . SER F 1 82 ? 81.451 0.807 -5.539 1.00 28.19 155 SER F N 1
ATOM 5516 C CA . SER F 1 82 ? 81.406 -0.476 -4.840 1.00 33.70 155 SER F CA 1
ATOM 5517 C C . SER F 1 82 ? 80.353 -1.438 -5.391 1.00 34.07 155 SER F C 1
ATOM 5518 O O . SER F 1 82 ? 79.184 -1.084 -5.537 1.00 38.59 155 SER F O 1
ATOM 5521 N N . ARG F 1 83 ? 80.792 -2.658 -5.694 1.00 30.85 156 ARG F N 1
ATOM 5522 C CA . ARG F 1 83 ? 79.894 -3.763 -6.014 1.00 33.30 156 ARG F CA 1
ATOM 5523 C C . ARG F 1 83 ? 80.247 -4.958 -5.137 1.00 41.68 156 ARG F C 1
ATOM 5524 O O . ARG F 1 83 ? 81.109 -5.761 -5.491 1.00 42.98 156 ARG F O 1
ATOM 5532 N N . ALA F 1 84 ? 79.577 -5.062 -3.993 1.00 37.36 157 ALA F N 1
ATOM 5533 C CA . ALA F 1 84 ? 79.794 -6.160 -3.055 1.00 39.40 157 ALA F CA 1
ATOM 5534 C C . ALA F 1 84 ? 81.255 -6.235 -2.600 1.00 39.59 157 ALA F C 1
ATOM 5535 O O . ALA F 1 84 ? 81.707 -5.397 -1.820 1.00 40.62 157 ALA F O 1
ATOM 5537 N N . SER F 1 85 ? 81.988 -7.239 -3.079 1.00 48.39 158 SER F N 1
ATOM 5538 C CA . SER F 1 85 ? 83.400 -7.393 -2.737 1.00 48.58 158 SER F CA 1
ATOM 5539 C C . SER F 1 85 ? 84.202 -6.185 -3.192 1.00 43.82 158 SER F C 1
ATOM 5540 O O . SER F 1 85 ? 85.070 -5.687 -2.471 1.00 36.86 158 SER F O 1
ATOM 5543 N N . VAL F 1 86 ? 83.893 -5.712 -4.392 1.00 46.36 159 VAL F N 1
ATOM 5544 C CA . VAL F 1 86 ? 84.593 -4.581 -4.977 1.00 46.41 159 VAL F CA 1
ATOM 5545 C C . VAL F 1 86 ? 84.342 -3.310 -4.179 1.00 43.10 159 VAL F C 1
ATOM 5546 O O . VAL F 1 86 ? 83.229 -3.063 -3.716 1.00 45.20 159 VAL F O 1
ATOM 5550 N N . GLN F 1 87 ? 85.388 -2.509 -4.026 1.00 40.36 160 GLN F N 1
ATOM 5551 C CA . GLN F 1 87 ? 85.254 -1.178 -3.463 1.00 31.88 160 GLN F CA 1
ATOM 5552 C C . GLN F 1 87 ? 86.505 -0.374 -3.780 1.00 34.84 160 GLN F C 1
ATOM 5553 O O . GLN F 1 87 ? 87.612 -0.735 -3.383 1.00 36.56 160 GLN F O 1
ATOM 5559 N N . GLU F 1 88 ? 86.314 0.712 -4.521 1.00 39.79 161 GLU F N 1
ATOM 5560 C CA . GLU F 1 88 ? 87.415 1.552 -4.965 1.00 35.85 161 GLU F CA 1
ATOM 5561 C C . GLU F 1 88 ? 87.042 3.017 -4.780 1.00 32.15 161 GLU F C 1
ATOM 5562 O O . GLU F 1 88 ? 85.863 3.359 -4.713 1.00 31.41 161 GLU F O 1
ATOM 5568 N N . ILE F 1 89 ? 88.055 3.872 -4.683 1.00 31.51 162 ILE F N 1
ATOM 5569 C CA . ILE F 1 89 ? 87.848 5.289 -4.420 1.00 29.13 162 ILE F CA 1
ATOM 5570 C C . ILE F 1 89 ? 88.603 6.145 -5.432 1.00 24.45 162 ILE F C 1
ATOM 5571 O O . ILE F 1 89 ? 89.778 5.906 -5.708 1.00 26.87 162 ILE F O 1
ATOM 5576 N N . PHE F 1 90 ? 87.911 7.147 -5.968 1.00 25.82 163 PHE F N 1
ATOM 5577 C CA . PHE F 1 90 ? 88.487 8.065 -6.942 1.00 27.82 163 PHE F CA 1
ATOM 5578 C C . PHE F 1 90 ? 88.384 9.509 -6.460 1.00 23.92 163 PHE F C 1
ATOM 5579 O O . PHE F 1 90 ? 87.296 10.000 -6.162 1.00 24.03 163 PHE F O 1
ATOM 5587 N N . LEU F 1 91 ? 89.527 10.182 -6.391 1.00 27.97 164 LEU F N 1
ATOM 5588 C CA . LEU F 1 91 ? 89.582 11.579 -5.978 1.00 29.11 164 LEU F CA 1
ATOM 5589 C C . LEU F 1 91 ? 89.239 12.489 -7.149 1.00 29.98 164 LEU F C 1
ATOM 5590 O O . LEU F 1 91 ? 89.805 12.353 -8.231 1.00 28.70 164 LEU F O 1
ATOM 5595 N N . VAL F 1 92 ? 88.314 13.417 -6.925 1.00 30.73 165 VAL F N 1
ATOM 5596 C CA . VAL F 1 92 ? 87.865 14.324 -7.976 1.00 31.98 165 VAL F CA 1
ATOM 5597 C C . VAL F 1 92 ? 88.871 15.447 -8.217 1.00 36.74 165 VAL F C 1
ATOM 5598 O O . VAL F 1 92 ? 89.012 16.352 -7.392 1.00 38.01 165 VAL F O 1
ATOM 5602 N N . ASP F 1 93 ? 89.556 15.393 -9.355 1.00 35.68 166 ASP F N 1
ATOM 5603 C CA . ASP F 1 93 ? 90.508 16.433 -9.721 1.00 36.75 166 ASP F CA 1
ATOM 5604 C C . ASP F 1 93 ? 89.772 17.648 -10.271 1.00 31.92 166 ASP F C 1
ATOM 5605 O O . ASP F 1 93 ? 90.226 18.781 -10.121 1.00 38.58 166 ASP F O 1
ATOM 5610 N N . SER F 1 94 ? 88.627 17.403 -10.899 1.00 29.85 167 SER F N 1
ATOM 5611 C CA . SER F 1 94 ? 87.820 18.477 -11.461 1.00 35.56 167 SER F CA 1
ATOM 5612 C C . SER F 1 94 ? 86.357 18.064 -11.529 1.00 35.45 167 SER F C 1
ATOM 5613 O O . SER F 1 94 ? 86.041 16.881 -11.653 1.00 32.77 167 SER F O 1
ATOM 5616 N N . ALA F 1 95 ? 85.471 19.051 -11.456 1.00 38.90 168 ALA F N 1
ATOM 5617 C CA . ALA F 1 95 ? 84.038 18.798 -11.492 1.00 33.58 168 ALA F CA 1
ATOM 5618 C C . ALA F 1 95 ? 83.295 20.017 -12.011 1.00 36.39 168 ALA F C 1
ATOM 5619 O O . ALA F 1 95 ? 83.175 21.024 -11.314 1.00 35.48 168 ALA F O 1
ATOM 5621 N N . HIS F 1 96 ? 82.794 19.915 -13.238 1.00 38.61 169 HIS F N 1
ATOM 5622 C CA . HIS F 1 96 ? 82.091 21.021 -13.874 1.00 44.09 169 HIS F CA 1
ATOM 5623 C C . HIS F 1 96 ? 80.707 20.588 -14.347 1.00 45.73 169 HIS F C 1
ATOM 5624 O O . HIS F 1 96 ? 80.445 19.399 -14.529 1.00 41.18 169 HIS F O 1
ATOM 5631 N N . THR F 1 97 ? 79.828 21.570 -14.536 1.00 54.07 170 THR F N 1
ATOM 5632 C CA . THR F 1 97 ? 78.419 21.318 -14.825 1.00 53.63 170 THR F CA 1
ATOM 5633 C C . THR F 1 97 ? 77.950 21.964 -16.128 1.00 54.38 170 THR F C 1
ATOM 5634 O O . THR F 1 97 ? 78.519 22.953 -16.592 1.00 51.98 170 THR F O 1
ATOM 5638 N N . HIS F 1 98 ? 76.901 21.389 -16.707 1.00 47.75 171 HIS F N 1
ATOM 5639 C CA . HIS F 1 98 ? 76.252 21.952 -17.882 1.00 49.85 171 HIS F CA 1
ATOM 5640 C C . HIS F 1 98 ? 74.858 21.356 -18.028 1.00 46.42 171 HIS F C 1
ATOM 5641 O O . HIS F 1 98 ? 74.709 20.140 -18.148 1.00 46.12 171 HIS F O 1
ATOM 5648 N N . ARG F 1 99 ? 73.849 22.221 -18.021 1.00 49.21 172 ARG F N 1
ATOM 5649 C CA . ARG F 1 99 ? 72.454 21.800 -18.100 1.00 50.03 172 ARG F CA 1
ATOM 5650 C C . ARG F 1 99 ? 72.087 20.900 -16.911 1.00 43.83 172 ARG F C 1
ATOM 5651 O O . ARG F 1 99 ? 72.003 21.378 -15.780 1.00 46.37 172 ARG F O 1
ATOM 5659 N N . LYS F 1 100 ? 71.872 19.610 -17.164 1.00 38.47 173 LYS F N 1
ATOM 5660 C CA . LYS F 1 100 ? 71.491 18.660 -16.118 1.00 42.91 173 LYS F CA 1
ATOM 5661 C C . LYS F 1 100 ? 72.505 17.522 -16.013 1.00 45.79 173 LYS F C 1
ATOM 5662 O O . LYS F 1 100 ? 72.157 16.387 -15.670 1.00 43.29 173 LYS F O 1
ATOM 5668 N N . THR F 1 101 ? 73.763 17.844 -16.299 1.00 51.59 174 THR F N 1
ATOM 5669 C CA . THR F 1 101 ? 74.841 16.862 -16.308 1.00 46.27 174 THR F CA 1
ATOM 5670 C C . THR F 1 101 ? 76.059 17.381 -15.549 1.00 48.11 174 THR F C 1
ATOM 5671 O O . THR F 1 101 ? 76.395 18.564 -15.632 1.00 50.11 174 THR F O 1
ATOM 5675 N N . VAL F 1 102 ? 76.711 16.488 -14.808 1.00 44.03 175 VAL F N 1
ATOM 5676 C CA . VAL F 1 102 ? 77.941 16.819 -14.094 1.00 42.00 175 VAL F CA 1
ATOM 5677 C C . VAL F 1 102 ? 79.092 15.953 -14.586 1.00 40.27 175 VAL F C 1
ATOM 5678 O O . VAL F 1 102 ? 79.025 14.724 -14.529 1.00 40.81 175 VAL F O 1
ATOM 5682 N N . SER F 1 103 ? 80.150 16.606 -15.057 1.00 40.41 176 SER F N 1
ATOM 5683 C CA . SER F 1 103 ? 81.321 15.911 -15.574 1.00 37.79 176 SER F CA 1
ATOM 5684 C C . SER F 1 103 ? 82.449 15.932 -14.555 1.00 40.91 176 SER F C 1
ATOM 5685 O O . SER F 1 103 ? 82.829 16.993 -14.058 1.00 37.37 176 SER F O 1
ATOM 5688 N N . PHE F 1 104 ? 82.974 14.750 -14.251 1.00 37.62 177 PHE F N 1
ATOM 5689 C CA . PHE F 1 104 ? 84.093 14.609 -13.330 1.00 30.87 177 PHE F CA 1
ATOM 5690 C C . PHE F 1 104 ? 85.315 14.025 -14.021 1.00 32.16 177 PHE F C 1
ATOM 5691 O O . PHE F 1 104 ? 85.197 13.070 -14.787 1.00 38.69 177 PHE F O 1
ATOM 5699 N N . LEU F 1 105 ? 86.482 14.603 -13.753 1.00 32.95 178 LEU F N 1
ATOM 5700 C CA . LEU F 1 105 ? 87.741 13.908 -13.989 1.00 37.92 178 LEU F CA 1
ATOM 5701 C C . LEU F 1 105 ? 88.252 13.492 -12.623 1.00 38.19 178 LEU F C 1
ATOM 5702 O O . LEU F 1 105 ? 88.524 14.339 -11.768 1.00 32.81 178 LEU F O 1
ATOM 5707 N N . THR F 1 106 ? 88.371 12.185 -12.424 1.00 42.43 179 THR F N 1
ATOM 5708 C CA . THR F 1 106 ? 88.722 11.638 -11.125 1.00 38.01 179 THR F CA 1
ATOM 5709 C C . THR F 1 106 ? 89.984 10.800 -11.238 1.00 33.42 179 THR F C 1
ATOM 5710 O O . THR F 1 106 ? 90.455 10.524 -12.339 1.00 32.28 179 THR F O 1
ATOM 5714 N N . ARG F 1 107 ? 90.522 10.392 -10.095 1.00 34.27 180 ARG F N 1
ATOM 5715 C CA . ARG F 1 107 ? 91.810 9.720 -10.055 1.00 30.27 180 ARG F CA 1
ATOM 5716 C C . ARG F 1 107 ? 91.893 8.738 -8.891 1.00 31.91 180 ARG F C 1
ATOM 5717 O O . ARG F 1 107 ? 91.640 9.098 -7.742 1.00 34.32 180 ARG F O 1
ATOM 5725 N N . ASN F 1 108 ? 92.249 7.495 -9.202 1.00 35.14 181 ASN F N 1
ATOM 5726 C CA . ASN F 1 108 ? 92.341 6.437 -8.201 1.00 33.44 181 ASN F CA 1
ATOM 5727 C C . ASN F 1 108 ? 93.338 6.776 -7.097 1.00 32.96 181 ASN F C 1
ATOM 5728 O O . ASN F 1 108 ? 94.369 7.396 -7.348 1.00 41.29 181 ASN F O 1
ATOM 5733 N N . THR F 1 109 ? 93.024 6.366 -5.873 1.00 33.14 182 THR F N 1
ATOM 5734 C CA . THR F 1 109 ? 93.851 6.699 -4.718 1.00 33.15 182 THR F CA 1
ATOM 5735 C C . THR F 1 109 ? 95.151 5.902 -4.675 1.00 38.93 182 THR F C 1
ATOM 5736 O O . THR F 1 109 ? 96.174 6.393 -4.197 1.00 45.20 182 THR F O 1
ATOM 5740 N N . ALA F 1 110 ? 95.106 4.672 -5.173 1.00 37.12 183 ALA F N 1
ATOM 5741 C CA . ALA F 1 110 ? 96.267 3.792 -5.138 1.00 37.42 183 ALA F CA 1
ATOM 5742 C C . ALA F 1 110 ? 97.221 4.074 -6.291 1.00 41.34 183 ALA F C 1
ATOM 5743 O O . ALA F 1 110 ? 98.441 4.014 -6.128 1.00 37.53 183 ALA F O 1
ATOM 5745 N N . ILE F 1 111 ? 96.653 4.375 -7.457 1.00 42.91 184 ILE F N 1
ATOM 5746 C CA . ILE F 1 111 ? 97.421 4.424 -8.696 1.00 38.03 184 ILE F CA 1
ATOM 5747 C C . ILE F 1 111 ? 97.109 5.677 -9.515 1.00 32.14 184 ILE F C 1
ATOM 5748 O O . ILE F 1 111 ? 96.012 5.832 -10.051 1.00 28.94 184 ILE F O 1
ATOM 5753 N N . SER F 1 112 ? 98.097 6.566 -9.600 1.00 38.43 185 SER F N 1
ATOM 5754 C CA . SER F 1 112 ? 97.977 7.821 -10.339 1.00 32.85 185 SER F CA 1
ATOM 5755 C C . SER F 1 112 ? 97.757 7.578 -11.820 1.00 33.08 185 SER F C 1
ATOM 5756 O O . SER F 1 112 ? 97.170 8.403 -12.519 1.00 31.22 185 SER F O 1
ATOM 5759 N N . SER F 1 113 ? 98.247 6.440 -12.293 1.00 32.71 186 SER F N 1
ATOM 5760 C CA . SER F 1 113 ? 98.140 6.086 -13.698 1.00 30.47 186 SER F CA 1
ATOM 5761 C C . SER F 1 113 ? 96.694 5.798 -14.081 1.00 28.97 186 SER F C 1
ATOM 5762 O O . SER F 1 113 ? 96.296 6.008 -15.227 1.00 32.80 186 SER F O 1
ATOM 5765 N N . ILE F 1 114 ? 95.914 5.323 -13.113 1.00 26.61 187 ILE F N 1
ATOM 5766 C CA . ILE F 1 114 ? 94.518 4.976 -13.348 1.00 23.31 187 ILE F CA 1
ATOM 5767 C C . ILE F 1 114 ? 93.604 6.124 -12.948 1.00 25.97 187 ILE F C 1
ATOM 5768 O O . ILE F 1 114 ? 93.542 6.512 -11.784 1.00 34.78 187 ILE F O 1
ATOM 5773 N N . ARG F 1 115 ? 92.896 6.653 -13.938 1.00 27.71 188 ARG F N 1
ATOM 5774 C CA . ARG F 1 115 ? 91.956 7.741 -13.736 1.00 34.10 188 ARG F CA 1
ATOM 5775 C C . ARG F 1 115 ? 90.623 7.357 -14.361 1.00 34.03 188 ARG F C 1
ATOM 5776 O O . ARG F 1 115 ? 90.551 6.404 -15.135 1.00 40.31 188 ARG F O 1
ATOM 5784 N N . ARG F 1 116 ? 89.570 8.094 -14.025 1.00 32.80 189 ARG F N 1
ATOM 5785 C CA . ARG F 1 116 ? 88.235 7.766 -14.506 1.00 36.42 189 ARG F CA 1
ATOM 57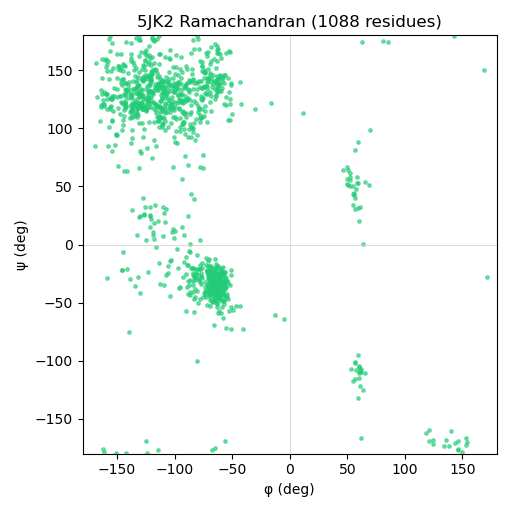86 C C . ARG F 1 116 ? 87.393 9.018 -14.742 1.00 41.84 189 ARG F C 1
ATOM 5787 O O . ARG F 1 116 ? 87.186 9.822 -13.832 1.00 32.50 189 ARG F O 1
ATOM 5795 N N . ARG F 1 117 ? 86.919 9.169 -15.976 1.00 42.81 190 ARG F N 1
ATOM 5796 C CA . ARG F 1 117 ? 86.040 10.272 -16.351 1.00 39.20 190 ARG F CA 1
ATOM 5797 C C . ARG F 1 117 ? 84.580 9.871 -16.174 1.00 40.85 190 ARG F C 1
ATOM 5798 O O . ARG F 1 117 ? 84.181 8.772 -16.558 1.00 43.03 190 ARG F O 1
ATOM 5806 N N . LEU F 1 118 ? 83.788 10.772 -15.598 1.00 40.04 191 LEU F N 1
ATOM 5807 C CA . LEU F 1 118 ? 82.445 10.433 -15.141 1.00 39.26 191 LEU F CA 1
ATOM 5808 C C . LEU F 1 118 ? 81.396 11.449 -15.591 1.00 37.08 191 LEU F C 1
ATOM 5809 O O . LEU F 1 118 ? 81.366 12.583 -15.112 1.00 40.21 191 LEU F O 1
ATOM 5814 N N . GLU F 1 119 ? 80.541 11.027 -16.518 1.00 43.48 192 GLU F N 1
ATOM 5815 C CA . GLU F 1 119 ? 79.386 11.816 -16.928 1.00 41.52 192 GLU F CA 1
ATOM 5816 C C . GLU F 1 119 ? 78.181 11.404 -16.096 1.00 40.15 192 GLU F C 1
ATOM 5817 O O . GLU F 1 119 ? 77.715 10.271 -16.196 1.00 45.12 192 GLU F O 1
ATOM 5823 N N . VAL F 1 120 ? 77.683 12.323 -15.274 1.00 41.87 193 VAL F N 1
ATOM 5824 C CA . VAL F 1 120 ? 76.549 12.039 -14.399 1.00 39.83 193 VAL F CA 1
ATOM 5825 C C . VAL F 1 120 ? 75.368 12.938 -14.750 1.00 38.49 193 VAL F C 1
ATOM 5826 O O . VAL F 1 120 ? 75.360 14.125 -14.427 1.00 39.35 193 VAL F O 1
ATOM 5830 N N . THR F 1 121 ? 74.368 12.351 -15.401 1.00 38.64 194 THR F N 1
ATOM 5831 C CA . THR F 1 121 ? 73.218 13.090 -15.907 1.00 40.57 194 THR F CA 1
ATOM 5832 C C . THR F 1 121 ? 72.012 12.932 -14.993 1.00 38.73 194 THR F C 1
ATOM 5833 O O . THR F 1 121 ? 71.789 11.859 -14.444 1.00 39.14 194 THR F O 1
ATOM 5837 N N . PHE F 1 122 ? 71.228 13.999 -14.853 1.00 35.68 195 PHE F N 1
ATOM 5838 C CA . PHE F 1 122 ? 70.042 13.978 -14.004 1.00 32.92 195 PHE F CA 1
ATOM 5839 C C . PHE F 1 122 ? 68.751 13.829 -14.798 1.00 31.36 195 PHE F C 1
ATOM 5840 O O . PHE F 1 122 ? 68.462 14.632 -15.681 1.00 39.92 195 PHE F O 1
ATOM 5848 N N . GLU F 1 123 ? 67.972 12.803 -14.468 1.00 34.78 196 GLU F N 1
ATOM 5849 C CA . GLU F 1 123 ? 66.615 12.668 -14.987 1.00 42.65 196 GLU F CA 1
ATOM 5850 C C . GLU F 1 123 ? 65.649 13.314 -13.999 1.00 45.85 196 GLU F C 1
ATOM 5851 O O . GLU F 1 123 ? 64.578 13.791 -14.373 1.00 45.60 196 GLU F O 1
ATOM 5857 N N . SER F 1 124 ? 66.048 13.314 -12.730 1.00 50.56 197 SER F N 1
ATOM 5858 C CA . SER F 1 124 ? 65.331 14.020 -11.675 1.00 45.67 197 SER F CA 1
ATOM 5859 C C . SER F 1 124 ? 66.261 14.184 -10.478 1.00 46.69 197 SER F C 1
ATOM 5860 O O . SER F 1 124 ? 67.430 13.806 -10.544 1.00 46.03 197 SER F O 1
ATOM 5863 N N . HIS F 1 125 ? 65.742 14.736 -9.385 1.00 55.05 198 HIS F N 1
ATOM 5864 C CA . HIS F 1 125 ? 66.567 15.072 -8.225 1.00 53.96 198 HIS F CA 1
ATOM 5865 C C . HIS F 1 125 ? 67.161 13.842 -7.544 1.00 53.44 198 HIS F C 1
ATOM 5866 O O . HIS F 1 125 ? 68.138 13.949 -6.801 1.00 48.94 198 HIS F O 1
ATOM 5873 N N . ALA F 1 126 ? 66.564 12.681 -7.794 1.00 53.80 199 ALA F N 1
ATOM 5874 C CA . ALA F 1 126 ? 67.040 11.428 -7.214 1.00 55.73 199 ALA F CA 1
ATOM 5875 C C . ALA F 1 126 ? 67.048 10.306 -8.252 1.00 56.77 199 ALA F C 1
ATOM 5876 O O . ALA F 1 126 ? 66.866 9.134 -7.916 1.00 58.61 199 ALA F O 1
ATOM 5878 N N . VAL F 1 127 ? 67.246 10.676 -9.513 1.00 51.96 200 VAL F N 1
ATOM 5879 C CA . VAL F 1 127 ? 67.416 9.707 -10.588 1.00 49.02 200 VAL F CA 1
ATOM 5880 C C . VAL F 1 127 ? 68.486 10.205 -11.550 1.00 51.85 200 VAL F C 1
ATOM 5881 O O . VAL F 1 127 ? 68.395 11.323 -12.057 1.00 61.54 200 VAL F O 1
ATOM 5885 N N . ILE F 1 128 ? 69.494 9.373 -11.799 1.00 50.90 201 ILE F N 1
ATOM 5886 C CA . ILE F 1 128 ? 70.578 9.739 -12.701 1.00 45.73 201 ILE F CA 1
ATOM 5887 C C . ILE F 1 128 ? 70.967 8.589 -13.614 1.00 44.00 201 ILE F C 1
ATOM 5888 O O . ILE F 1 128 ? 70.669 7.428 -13.337 1.00 43.63 201 ILE F O 1
ATOM 5893 N N . HIS F 1 129 ? 71.638 8.935 -14.706 1.00 46.82 202 HIS F N 1
ATOM 5894 C CA . HIS F 1 129 ? 72.263 7.950 -15.572 1.00 53.56 202 HIS F CA 1
ATOM 5895 C C . HIS F 1 129 ? 73.749 8.272 -15.643 1.00 48.41 202 HIS F C 1
ATOM 5896 O O . HIS F 1 129 ? 74.133 9.399 -15.954 1.00 45.49 202 HIS F O 1
ATOM 5903 N N . VAL F 1 130 ? 74.579 7.282 -15.332 1.00 49.04 203 VAL F N 1
ATOM 5904 C CA . VAL F 1 130 ? 76.023 7.481 -15.269 1.00 48.18 203 VAL F CA 1
ATOM 5905 C C . VAL F 1 130 ? 76.732 6.816 -16.447 1.00 46.87 203 VAL F C 1
ATOM 5906 O O . VAL F 1 130 ? 76.381 5.709 -16.852 1.00 52.03 203 VAL F O 1
ATOM 5910 N N . ARG F 1 131 ? 77.732 7.510 -16.985 1.00 48.93 204 ARG F N 1
ATOM 5911 C CA . ARG F 1 131 ? 78.530 7.010 -18.101 1.00 49.48 204 ARG F CA 1
ATOM 5912 C C . ARG F 1 131 ? 80.013 7.177 -17.783 1.00 50.25 204 ARG F C 1
ATOM 5913 O O . ARG F 1 131 ? 80.555 8.281 -17.850 1.00 45.45 204 ARG F O 1
ATOM 5921 N N . ALA F 1 132 ? 80.662 6.067 -17.439 1.00 56.31 205 ALA F N 1
ATOM 5922 C CA . ALA F 1 132 ? 82.048 6.091 -16.986 1.00 51.04 205 ALA F CA 1
ATOM 5923 C C . ALA F 1 132 ? 82.993 5.586 -18.066 1.00 48.09 205 ALA F C 1
ATOM 5924 O O . ALA F 1 132 ? 82.671 4.658 -18.808 1.00 46.42 205 ALA F O 1
ATOM 5926 N N . VAL F 1 133 ? 84.162 6.216 -18.138 1.00 52.20 206 VAL F N 1
ATOM 5927 C CA . VAL F 1 133 ? 85.186 5.865 -19.113 1.00 45.13 206 VAL F CA 1
ATOM 5928 C C . VAL F 1 133 ? 86.576 5.855 -18.477 1.00 43.36 206 VAL F C 1
ATOM 5929 O O . VAL F 1 133 ? 87.045 6.871 -17.964 1.00 41.16 206 VAL F O 1
ATOM 5933 N N . GLU F 1 134 ? 87.244 4.710 -18.552 1.00 43.64 207 GLU F N 1
ATOM 5934 C CA . GLU F 1 134 ? 88.529 4.528 -17.892 1.00 41.09 207 GLU F CA 1
ATOM 5935 C C . GLU F 1 134 ? 89.671 5.210 -18.640 1.00 43.25 207 GLU F C 1
ATOM 5936 O O . GLU F 1 134 ? 89.640 5.338 -19.864 1.00 47.33 207 GLU F O 1
ATOM 5942 N N . ASP F 1 135 ? 90.675 5.643 -17.884 1.00 42.07 208 ASP F N 1
ATOM 5943 C CA . ASP F 1 135 ? 91.880 6.240 -18.447 1.00 41.54 208 ASP F CA 1
ATOM 5944 C C . ASP F 1 135 ? 93.105 5.729 -17.700 1.00 36.33 208 ASP F C 1
ATOM 5945 O O . ASP F 1 135 ? 93.335 6.089 -16.547 1.00 35.20 208 ASP F O 1
ATOM 5950 N N . VAL F 1 136 ? 93.888 4.892 -18.374 1.00 36.82 209 VAL F N 1
ATOM 5951 C CA . VAL F 1 136 ? 95.060 4.269 -17.777 1.00 34.44 209 VAL F CA 1
ATOM 5952 C C . VAL F 1 136 ? 96.330 4.789 -18.442 1.00 36.05 209 VAL F C 1
ATOM 5953 O O . VAL F 1 136 ? 96.682 4.354 -19.532 1.00 39.57 209 VAL F O 1
ATOM 5957 N N . ALA F 1 137 ? 97.016 5.714 -17.777 1.00 39.64 210 ALA F N 1
ATOM 5958 C CA . ALA F 1 137 ? 98.233 6.312 -18.317 1.00 40.67 210 ALA F CA 1
ATOM 5959 C C . ALA F 1 137 ? 97.949 6.982 -19.658 1.00 46.17 210 ALA F C 1
ATOM 5960 O O . ALA F 1 137 ? 98.620 6.708 -20.652 1.00 55.35 210 ALA F O 1
ATOM 5962 N N . ARG F 1 138 ? 96.945 7.855 -19.674 1.00 49.41 211 ARG F N 1
ATOM 5963 C CA . ARG F 1 138 ? 96.544 8.575 -20.884 1.00 50.74 211 ARG F CA 1
ATOM 5964 C C . ARG F 1 138 ? 96.185 7.619 -22.023 1.00 41.87 211 ARG F C 1
ATOM 5965 O O . ARG F 1 138 ? 96.375 7.932 -23.197 1.00 36.84 211 ARG F O 1
ATOM 5973 N N . LEU F 1 139 ? 95.673 6.449 -21.654 1.00 45.27 212 LEU F N 1
ATOM 5974 C CA . LEU F 1 139 ? 95.158 5.471 -22.605 1.00 38.29 212 LEU F CA 1
ATOM 5975 C C . LEU F 1 139 ? 93.674 5.243 -22.346 1.00 49.38 212 LEU F C 1
ATOM 5976 O O . LEU F 1 139 ? 93.303 4.378 -21.553 1.00 57.46 212 LEU F O 1
ATOM 5981 N N . LYS F 1 140 ? 92.830 6.027 -23.009 1.00 45.89 213 LYS F N 1
ATOM 5982 C CA . LYS F 1 140 ? 91.388 5.971 -22.784 1.00 47.33 213 LYS F CA 1
ATOM 5983 C C . LYS F 1 140 ? 90.701 4.861 -23.570 1.00 52.97 213 LYS F C 1
ATOM 5984 O O . LYS F 1 140 ? 90.498 4.989 -24.776 1.00 58.03 213 LYS F O 1
ATOM 5990 N N . ILE F 1 141 ? 90.328 3.781 -22.894 1.00 49.05 214 ILE F N 1
ATOM 5991 C CA . ILE F 1 141 ? 89.435 2.809 -23.504 1.00 52.93 214 ILE F CA 1
ATOM 5992 C C . ILE F 1 141 ? 88.021 3.359 -23.382 1.00 53.59 214 ILE F C 1
ATOM 5993 O O . ILE F 1 141 ? 87.630 3.846 -22.324 1.00 46.30 214 ILE F O 1
ATOM 5998 N N . GLY F 1 142 ? 87.264 3.294 -24.470 1.00 55.86 215 GLY F N 1
ATOM 5999 C CA . GLY F 1 142 ? 85.943 3.894 -24.509 1.00 59.93 215 GLY F CA 1
ATOM 6000 C C . GLY F 1 142 ? 84.834 2.876 -24.341 1.00 60.19 215 GLY F C 1
ATOM 6001 O O . GLY F 1 142 ? 83.665 3.170 -24.596 1.00 66.20 215 GLY F O 1
ATOM 6002 N N . SER F 1 143 ? 85.200 1.674 -23.910 1.00 56.39 216 SER F N 1
ATOM 6003 C CA . SER F 1 143 ? 84.232 0.599 -23.745 1.00 61.17 216 SER F CA 1
ATOM 6004 C C . SER F 1 143 ? 83.327 0.840 -22.542 1.00 59.61 216 SER F C 1
ATOM 6005 O O . SER F 1 143 ? 83.641 1.642 -21.662 1.00 51.33 216 SER F O 1
ATOM 6008 N N . THR F 1 144 ? 82.199 0.139 -22.521 1.00 57.60 217 THR F N 1
ATOM 6009 C CA . THR F 1 144 ? 81.249 0.244 -21.424 1.00 53.38 217 THR F CA 1
ATOM 6010 C C . THR F 1 144 ? 81.851 -0.323 -20.147 1.00 63.06 217 THR F C 1
ATOM 6011 O O . THR F 1 144 ? 82.615 -1.288 -20.186 1.00 67.55 217 THR F O 1
ATOM 6015 N N . SER F 1 145 ? 81.499 0.282 -19.018 1.00 56.12 218 SER F N 1
ATOM 6016 C CA . SER F 1 145 ? 81.981 -0.169 -17.722 1.00 37.63 218 SER F CA 1
ATOM 6017 C C . SER F 1 145 ? 80.821 -0.719 -16.907 1.00 37.27 218 SER F C 1
ATOM 6018 O O . SER F 1 145 ? 79.658 -0.481 -17.230 1.00 41.11 218 SER F O 1
ATOM 6021 N N . MET F 1 146 ? 81.146 -1.454 -15.848 1.00 43.80 219 MET F N 1
ATOM 6022 C CA . MET F 1 146 ? 80.137 -2.019 -14.956 1.00 37.57 219 MET F CA 1
ATOM 6023 C C . MET F 1 146 ? 79.322 -0.918 -14.285 1.00 34.84 219 MET F C 1
ATOM 6024 O O . MET F 1 146 ? 78.228 -1.162 -13.777 1.00 34.29 219 MET F O 1
ATOM 6029 N N . TRP F 1 147 ? 79.865 0.295 -14.293 1.00 36.57 220 TRP F N 1
ATOM 6030 C CA . TRP F 1 147 ? 79.261 1.421 -13.595 1.00 33.58 220 TRP F CA 1
ATOM 6031 C C . TRP F 1 147 ? 78.284 2.194 -14.479 1.00 35.18 220 TRP F C 1
ATOM 6032 O O . TRP F 1 147 ? 77.542 3.045 -13.991 1.00 39.17 220 TRP F O 1
ATOM 6043 N N . ASP F 1 148 ? 78.279 1.896 -15.774 1.00 36.57 221 ASP F N 1
ATOM 6044 C CA . ASP F 1 148 ? 77.323 2.514 -16.684 1.00 39.46 221 ASP F CA 1
ATOM 6045 C C . ASP F 1 148 ? 75.907 2.032 -16.377 1.00 36.52 221 ASP F C 1
ATOM 6046 O O . ASP F 1 148 ? 75.689 0.842 -16.149 1.00 41.14 221 ASP F O 1
ATOM 6051 N N . GLY F 1 149 ? 74.952 2.960 -16.357 1.00 44.95 222 GLY F N 1
ATOM 6052 C CA . GLY F 1 149 ? 73.555 2.617 -16.144 1.00 50.54 222 GLY F CA 1
ATOM 6053 C C . GLY F 1 149 ? 72.790 3.627 -15.309 1.00 52.24 222 GLY F C 1
ATOM 6054 O O . GLY F 1 149 ? 73.344 4.634 -14.864 1.00 49.70 222 GLY F O 1
ATOM 6055 N N . GLN F 1 150 ? 71.504 3.355 -15.100 1.00 53.00 223 GLN F N 1
ATOM 6056 C CA . GLN F 1 150 ? 70.653 4.233 -14.307 1.00 48.40 223 GLN F CA 1
ATOM 6057 C C . GLN F 1 150 ? 70.858 3.971 -12.824 1.00 42.02 223 GLN F C 1
ATOM 6058 O O . GLN F 1 150 ? 70.969 2.820 -12.402 1.00 39.67 223 GLN F O 1
ATOM 6064 N N . TYR F 1 151 ? 70.908 5.047 -12.044 1.00 45.93 224 TYR F N 1
ATOM 6065 C CA . TYR F 1 151 ? 71.005 4.950 -10.593 1.00 37.55 224 TYR F CA 1
ATOM 6066 C C . TYR F 1 151 ? 69.842 5.665 -9.923 1.00 33.39 224 TYR F C 1
ATOM 6067 O O . TYR F 1 151 ? 69.226 6.554 -10.510 1.00 36.67 224 TYR F O 1
ATOM 6076 N N . THR F 1 152 ? 69.552 5.267 -8.690 1.00 34.63 225 THR F N 1
ATOM 6077 C CA . THR F 1 152 ? 68.542 5.930 -7.876 1.00 43.34 225 THR F CA 1
ATOM 6078 C C . THR F 1 152 ? 69.097 6.186 -6.479 1.00 37.02 225 THR F C 1
ATOM 6079 O O . THR F 1 152 ? 69.657 5.290 -5.847 1.00 35.97 225 THR F O 1
ATOM 6083 N N . ARG F 1 153 ? 68.952 7.420 -6.008 1.00 33.13 226 ARG F N 1
ATOM 6084 C CA . ARG F 1 153 ? 69.439 7.792 -4.689 1.00 37.27 226 ARG F CA 1
ATOM 6085 C C . ARG F 1 153 ? 68.616 7.090 -3.617 1.00 43.46 226 ARG F C 1
ATOM 6086 O O . ARG F 1 153 ? 67.398 6.972 -3.746 1.00 50.13 226 ARG F O 1
ATOM 6094 N N . TYR F 1 154 ? 69.276 6.617 -2.564 1.00 43.40 227 TYR F N 1
ATOM 6095 C CA . TYR F 1 154 ? 68.575 5.901 -1.506 1.00 48.64 227 TYR F CA 1
ATOM 6096 C C . TYR F 1 154 ? 67.771 6.849 -0.626 1.00 54.72 227 TYR F C 1
ATOM 6097 O O . TYR F 1 154 ? 68.151 8.002 -0.424 1.00 50.83 227 TYR F O 1
ATOM 6106 N N . HIS F 1 155 ? 66.658 6.345 -0.103 1.00 54.83 228 HIS F N 1
ATOM 6107 C CA . HIS F 1 155 ? 65.808 7.110 0.796 1.00 54.63 228 HIS F CA 1
ATOM 6108 C C . HIS F 1 155 ? 64.960 6.183 1.660 1.00 53.81 228 HIS F C 1
ATOM 6109 O O . HIS F 1 155 ? 65.296 5.914 2.813 1.00 56.69 228 HIS F O 1
ATOM 6116 N N . PRO G 1 25 ? 52.889 13.084 -55.419 1.00 77.06 98 PRO G N 1
ATOM 6117 C CA . PRO G 1 25 ? 52.174 14.320 -55.732 1.00 71.64 98 PRO G CA 1
ATOM 6118 C C . PRO G 1 25 ? 52.983 15.554 -55.350 1.00 65.58 98 PRO G C 1
ATOM 6119 O O . PRO G 1 25 ? 53.240 15.774 -54.167 1.00 67.68 98 PRO G O 1
ATOM 6123 N N . VAL G 1 26 ? 53.385 16.338 -56.343 1.00 65.73 99 VAL G N 1
ATOM 6124 C CA . VAL G 1 26 ? 54.178 17.537 -56.101 1.00 67.16 99 VAL G CA 1
ATOM 6125 C C . VAL G 1 26 ? 53.437 18.508 -55.188 1.00 67.22 99 VAL G C 1
ATOM 6126 O O . VAL G 1 26 ? 54.055 19.271 -54.444 1.00 64.40 99 VAL G O 1
ATOM 6130 N N . GLN G 1 27 ? 52.110 18.484 -55.269 1.00 71.58 100 GLN G N 1
ATOM 6131 C CA . GLN G 1 27 ? 51.265 19.263 -54.373 1.00 70.65 100 GLN G CA 1
ATOM 6132 C C . GLN G 1 27 ? 51.640 19.021 -52.917 1.00 61.33 100 GLN G C 1
ATOM 6133 O O . GLN G 1 27 ? 52.233 19.881 -52.270 1.00 59.01 100 GLN G O 1
ATOM 6139 N N . THR G 1 28 ? 51.300 17.837 -52.418 1.00 65.97 101 THR G N 1
ATOM 6140 C CA . THR G 1 28 ? 51.541 17.473 -51.026 1.00 61.78 101 THR G CA 1
ATOM 6141 C C . THR G 1 28 ? 53.017 17.590 -50.654 1.00 56.48 101 THR G C 1
ATOM 6142 O O . THR G 1 28 ? 53.357 17.797 -49.491 1.00 55.89 101 THR G O 1
ATOM 6146 N N . ALA G 1 29 ? 53.891 17.462 -51.647 1.00 54.31 102 ALA G N 1
ATOM 6147 C CA . ALA G 1 29 ? 55.326 17.499 -51.404 1.00 56.15 102 ALA G CA 1
ATOM 6148 C C . ALA G 1 29 ? 55.798 18.914 -51.089 1.00 55.86 102 ALA G C 1
ATOM 6149 O O . ALA G 1 29 ? 56.603 19.120 -50.181 1.00 57.45 102 ALA G O 1
ATOM 6151 N N . MET G 1 30 ? 55.302 19.885 -51.851 1.00 57.52 103 MET G N 1
ATOM 6152 C CA . MET G 1 30 ? 55.636 21.286 -51.620 1.00 58.21 103 MET G CA 1
ATOM 6153 C C . MET G 1 30 ? 55.048 21.780 -50.302 1.00 58.42 103 MET G C 1
ATOM 6154 O O . MET G 1 30 ? 55.612 22.660 -49.651 1.00 55.41 103 MET G O 1
ATOM 6159 N N . ARG G 1 31 ? 53.913 21.206 -49.915 1.00 61.15 104 ARG G N 1
ATOM 6160 C CA . ARG G 1 31 ? 53.214 21.615 -48.702 1.00 57.06 104 ARG G CA 1
ATOM 6161 C C . ARG G 1 31 ? 53.977 21.222 -47.443 1.00 57.92 104 ARG G C 1
ATOM 6162 O O . ARG G 1 31 ? 54.110 22.020 -46.516 1.00 58.54 104 ARG G O 1
ATOM 6170 N N . ILE G 1 32 ? 54.472 19.991 -47.410 1.00 61.50 105 ILE G N 1
ATOM 6171 C CA . ILE G 1 32 ? 55.204 19.506 -46.249 1.00 61.19 105 ILE G CA 1
ATOM 6172 C C . ILE G 1 32 ? 56.553 20.212 -46.147 1.00 66.53 105 ILE G C 1
ATOM 6173 O O . ILE G 1 32 ? 57.042 20.474 -45.049 1.00 67.69 105 ILE G O 1
ATOM 6178 N N . ALA G 1 33 ? 57.152 20.507 -47.298 1.00 69.92 106 ALA G N 1
ATOM 6179 C CA . ALA G 1 33 ? 58.386 21.283 -47.350 1.00 72.94 106 ALA G CA 1
ATOM 6180 C C . ALA G 1 33 ? 58.149 22.683 -46.798 1.00 75.19 106 ALA G C 1
ATOM 6181 O O . ALA G 1 33 ? 58.953 23.208 -46.025 1.00 75.07 106 ALA G O 1
ATOM 6183 N N . LEU G 1 34 ? 57.037 23.283 -47.205 1.00 76.14 107 LEU G N 1
ATOM 6184 C CA . LEU G 1 34 ? 56.643 24.594 -46.711 1.00 73.90 107 LEU G CA 1
ATOM 6185 C C . LEU G 1 34 ? 56.338 24.515 -45.217 1.00 67.25 107 LEU G C 1
ATOM 6186 O O . LEU G 1 34 ? 56.807 25.334 -44.428 1.00 61.45 107 LEU G O 1
ATOM 6191 N N . TRP G 1 35 ? 55.546 23.511 -44.851 1.00 64.46 108 TRP G N 1
ATOM 6192 C CA . TRP G 1 35 ? 55.226 23.207 -43.460 1.00 64.71 108 TRP G CA 1
ATOM 6193 C C . TRP G 1 35 ? 56.481 23.012 -42.618 1.00 66.08 108 TRP G C 1
ATOM 6194 O O . TRP G 1 35 ? 56.568 23.491 -41.489 1.00 69.01 108 TRP G O 1
ATOM 6205 N N . ASN G 1 36 ? 57.446 22.294 -43.180 1.00 66.91 109 ASN G N 1
ATOM 6206 C CA . ASN G 1 36 ? 58.708 22.017 -42.507 1.00 70.44 109 ASN G CA 1
ATOM 6207 C C . ASN G 1 36 ? 59.425 23.290 -42.067 1.00 75.53 109 ASN G C 1
ATOM 6208 O O . ASN G 1 36 ? 60.106 23.308 -41.040 1.00 74.85 109 ASN G O 1
ATOM 6213 N N . ARG G 1 37 ? 59.261 24.357 -42.842 1.00 77.44 110 ARG G N 1
ATOM 6214 C CA . ARG G 1 37 ? 59.963 25.605 -42.575 1.00 81.58 110 ARG G CA 1
ATOM 6215 C C . ARG G 1 37 ? 59.488 26.260 -41.276 1.00 77.62 110 ARG G C 1
ATOM 6216 O O . ARG G 1 37 ? 60.300 26.645 -40.435 1.00 77.74 110 ARG G O 1
ATOM 6224 N N . ALA G 1 38 ? 58.174 26.373 -41.110 1.00 77.63 111 ALA G N 1
ATOM 6225 C CA . ALA G 1 38 ? 57.603 27.090 -39.972 1.00 70.88 111 ALA G CA 1
ATOM 6226 C C . ALA G 1 38 ? 57.646 26.274 -38.682 1.00 69.25 111 ALA G C 1
ATOM 6227 O O . ALA G 1 38 ? 57.692 26.839 -37.589 1.00 68.28 111 ALA G O 1
ATOM 6229 N N . THR G 1 39 ? 57.634 24.951 -38.812 1.00 69.07 112 THR G N 1
ATOM 6230 C CA . THR G 1 39 ? 57.593 24.058 -37.655 1.00 70.10 112 THR G CA 1
ATOM 6231 C C . THR G 1 39 ? 58.735 24.309 -36.677 1.00 73.36 112 THR G C 1
ATOM 6232 O O . THR G 1 39 ? 58.631 23.981 -35.496 1.00 73.37 112 THR G O 1
ATOM 6236 N N . HIS G 1 40 ? 59.823 24.884 -37.179 1.00 75.07 113 HIS G N 1
ATOM 6237 C CA . HIS G 1 40 ? 60.982 25.197 -36.350 1.00 82.11 113 HIS G CA 1
ATOM 6238 C C . HIS G 1 40 ? 61.629 26.527 -36.733 1.00 83.04 113 HIS G C 1
ATOM 6239 O O . HIS G 1 40 ? 62.345 27.128 -35.932 1.00 84.67 113 HIS G O 1
ATOM 6246 N N . GLY G 1 41 ? 61.378 26.986 -37.955 1.00 80.18 114 GLY G N 1
ATOM 6247 C CA . GLY G 1 41 ? 61.952 28.233 -38.427 1.00 83.39 114 GLY G CA 1
ATOM 6248 C C . GLY G 1 41 ? 61.171 29.427 -37.916 1.00 86.62 114 GLY G C 1
ATOM 6249 O O . GLY G 1 41 ? 61.675 30.549 -37.889 1.00 90.89 114 GLY G O 1
ATOM 6250 N N . ALA G 1 45 ? 56.261 32.835 -42.278 1.00 76.77 118 ALA G N 1
ATOM 6251 C CA . ALA G 1 45 ? 54.937 32.742 -42.888 1.00 74.73 118 ALA G CA 1
ATOM 6252 C C . ALA G 1 45 ? 54.405 31.310 -42.854 1.00 69.86 118 ALA G C 1
ATOM 6253 O O . ALA G 1 45 ? 55.039 30.389 -43.366 1.00 66.16 118 ALA G O 1
ATOM 6255 N N . LEU G 1 46 ? 53.243 31.138 -42.229 1.00 69.63 119 LEU G N 1
ATOM 6256 C CA . LEU G 1 46 ? 52.566 29.845 -42.147 1.00 65.49 119 LEU G CA 1
ATOM 6257 C C . LEU G 1 46 ? 51.158 29.959 -42.729 1.00 63.39 119 LEU G C 1
ATOM 6258 O O . LEU G 1 46 ? 50.567 28.974 -43.171 1.00 60.53 119 LEU G O 1
ATOM 6263 N N . GLN G 1 47 ? 50.633 31.181 -42.723 1.00 62.40 120 GLN G N 1
ATOM 6264 C CA . GLN G 1 47 ? 49.349 31.499 -43.338 1.00 60.72 120 GLN G CA 1
ATOM 6265 C C . GLN G 1 47 ? 49.277 31.004 -44.777 1.00 64.77 120 GLN G C 1
ATOM 6266 O O . GLN G 1 47 ? 48.197 30.738 -45.298 1.00 74.06 120 GLN G O 1
ATOM 6272 N N . HIS G 1 48 ? 50.436 30.887 -45.416 1.00 64.00 121 HIS G N 1
ATOM 6273 C CA . HIS G 1 48 ? 50.500 30.461 -46.807 1.00 69.11 121 HIS G CA 1
ATOM 6274 C C . HIS G 1 48 ? 49.899 29.067 -46.972 1.00 65.59 121 HIS G C 1
ATOM 6275 O O . HIS G 1 48 ? 49.447 28.703 -48.058 1.00 57.26 121 HIS G O 1
ATOM 6282 N N . LEU G 1 49 ? 49.883 28.298 -45.885 1.00 58.68 122 LEU G N 1
ATOM 6283 C CA . LEU G 1 49 ? 49.327 26.949 -45.911 1.00 54.51 122 LEU G CA 1
ATOM 6284 C C . LEU G 1 49 ? 47.822 26.941 -45.647 1.00 43.74 122 LEU G C 1
ATOM 6285 O O . LEU G 1 49 ? 47.179 25.894 -45.742 1.00 40.89 122 LEU G O 1
ATOM 6290 N N . LEU G 1 50 ? 47.263 28.102 -45.314 1.00 46.33 123 LEU G N 1
ATOM 6291 C CA . LEU G 1 50 ? 45.818 28.229 -45.130 1.00 45.98 123 LEU G CA 1
ATOM 6292 C C . LEU G 1 50 ? 45.106 28.447 -46.457 1.00 45.70 123 LEU G C 1
ATOM 6293 O O . LEU G 1 50 ? 43.921 28.135 -46.589 1.00 36.82 123 LEU G O 1
ATOM 6298 N N . ALA G 1 51 ? 45.836 28.989 -47.430 1.00 50.80 124 ALA G N 1
ATOM 6299 C CA . ALA G 1 51 ? 45.273 29.342 -48.732 1.00 45.42 124 ALA G CA 1
ATOM 6300 C C . ALA G 1 51 ? 44.515 28.181 -49.365 1.00 36.24 124 ALA G C 1
ATOM 6301 O O . ALA G 1 51 ? 45.056 27.087 -49.515 1.00 40.96 124 ALA G O 1
ATOM 6303 N N . GLY G 1 52 ? 43.257 28.430 -49.721 1.00 37.61 125 GLY G N 1
ATOM 6304 C CA . GLY G 1 52 ? 42.451 27.459 -50.438 1.00 36.08 125 GLY G CA 1
ATOM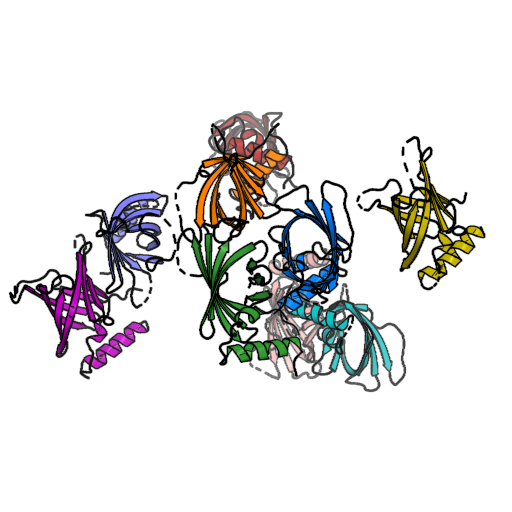 6305 C C . GLY G 1 52 ? 41.186 27.051 -49.707 1.00 31.86 125 GLY G C 1
ATOM 6306 O O . GLY G 1 52 ? 40.712 27.752 -48.814 1.00 26.41 125 GLY G O 1
ATOM 6307 N N . LEU G 1 53 ? 40.651 25.897 -50.094 1.00 34.82 126 LEU G N 1
ATOM 6308 C CA . LEU G 1 53 ? 39.370 25.411 -49.596 1.00 31.30 126 LEU G CA 1
ATOM 6309 C C . LEU G 1 53 ? 39.529 24.397 -48.472 1.00 30.70 126 LEU G C 1
ATOM 6310 O O . LEU G 1 53 ? 40.336 23.475 -48.573 1.00 39.27 126 LEU G O 1
ATOM 6315 N N . TRP G 1 54 ? 38.737 24.564 -47.416 1.00 33.13 127 TRP G N 1
ATOM 6316 C CA . TRP G 1 54 ? 38.741 23.648 -46.279 1.00 34.50 127 TRP G CA 1
ATOM 6317 C C . TRP G 1 54 ? 37.316 23.182 -45.985 1.00 36.48 127 TRP G C 1
ATOM 6318 O O . TRP G 1 54 ? 36.366 23.951 -46.127 1.00 32.43 127 TRP G O 1
ATOM 6329 N N . ILE G 1 55 ? 37.178 21.918 -45.586 1.00 47.62 128 ILE G N 1
ATOM 6330 C CA . ILE G 1 55 ? 35.878 21.336 -45.252 1.00 44.92 128 ILE G CA 1
ATOM 6331 C C . ILE G 1 55 ? 35.892 20.760 -43.836 1.00 41.08 128 ILE G C 1
ATOM 6332 O O . ILE G 1 55 ? 36.883 20.172 -43.406 1.00 44.44 128 ILE G O 1
ATOM 6337 N N . GLN G 1 56 ? 34.776 20.911 -43.129 1.00 46.48 129 GLN G N 1
ATOM 6338 C CA . GLN G 1 56 ? 34.668 20.460 -41.745 1.00 49.99 129 GLN G CA 1
ATOM 6339 C C . GLN G 1 56 ? 34.498 18.946 -41.663 1.00 54.62 129 GLN G C 1
ATOM 6340 O O . GLN G 1 56 ? 33.994 18.317 -42.594 1.00 51.25 129 GLN G O 1
ATOM 6346 N N . THR G 1 57 ? 34.916 18.373 -40.537 1.00 58.12 130 THR G N 1
ATOM 6347 C CA . THR G 1 57 ? 34.818 16.933 -40.312 1.00 65.62 130 THR G CA 1
ATOM 6348 C C . THR G 1 57 ? 33.575 16.594 -39.492 1.00 63.64 130 THR G C 1
ATOM 6349 O O . THR G 1 57 ? 32.555 16.169 -40.035 1.00 61.13 130 THR G O 1
ATOM 6353 N N . GLY G 1 64 ? 20.818 14.168 -43.968 1.00 60.21 137 GLY G N 1
ATOM 6354 C CA . GLY G 1 64 ? 21.432 15.470 -43.788 1.00 56.59 137 GLY G CA 1
ATOM 6355 C C . GLY G 1 64 ? 22.919 15.337 -43.544 1.00 51.87 137 GLY G C 1
ATOM 6356 O O . GLY G 1 64 ? 23.343 14.812 -42.515 1.00 62.01 137 GLY G O 1
ATOM 6357 N N . ASP G 1 65 ? 23.714 15.812 -44.496 1.00 55.65 138 ASP G N 1
ATOM 6358 C CA . ASP G 1 65 ? 25.164 15.712 -44.405 1.00 62.13 138 ASP G CA 1
ATOM 6359 C C . ASP G 1 65 ? 25.827 16.978 -44.939 1.00 60.05 138 ASP G C 1
ATOM 6360 O O . ASP G 1 65 ? 26.559 16.940 -45.928 1.00 67.56 138 ASP G O 1
ATOM 6365 N N . ILE G 1 66 ? 25.564 18.098 -44.273 1.00 52.24 139 ILE G N 1
ATOM 6366 C CA . ILE G 1 66 ? 26.098 19.387 -44.696 1.00 46.53 139 ILE G CA 1
ATOM 6367 C C . ILE G 1 66 ? 27.291 19.804 -43.838 1.00 42.37 139 ILE G C 1
ATOM 6368 O O . ILE G 1 66 ? 27.167 19.960 -42.624 1.00 49.24 139 ILE G O 1
ATOM 6373 N N . HIS G 1 67 ? 28.437 20.000 -44.483 1.00 42.36 140 HIS G N 1
ATOM 6374 C CA . HIS G 1 67 ? 29.661 20.388 -43.790 1.00 42.62 140 HIS G CA 1
ATOM 6375 C C . HIS G 1 67 ? 29.905 21.885 -43.960 1.00 38.99 140 HIS G C 1
ATOM 6376 O O . HIS G 1 67 ? 29.750 22.413 -45.059 1.00 42.10 140 HIS G O 1
ATOM 6383 N N . PRO G 1 68 ? 30.258 22.584 -42.867 1.00 38.95 141 PRO G N 1
ATOM 6384 C CA . PRO G 1 68 ? 30.654 23.990 -43.006 1.00 39.83 141 PRO G CA 1
ATOM 6385 C C . PRO G 1 68 ? 31.928 24.178 -43.829 1.00 32.30 141 PRO G C 1
ATOM 6386 O O . PRO G 1 68 ? 32.942 23.536 -43.557 1.00 32.89 141 PRO G O 1
ATOM 6390 N N . LEU G 1 69 ? 31.862 25.062 -44.821 1.00 36.44 142 LEU G N 1
ATOM 6391 C CA . LEU G 1 69 ? 32.997 25.344 -45.694 1.00 37.35 142 LEU G CA 1
ATOM 6392 C C . LEU G 1 69 ? 33.712 26.632 -45.302 1.00 35.25 142 LEU G C 1
ATOM 6393 O O . LEU G 1 69 ? 33.076 27.642 -45.006 1.00 40.57 142 LEU G O 1
ATOM 6398 N N . LEU G 1 70 ? 35.040 26.580 -45.306 1.00 37.34 143 LEU G N 1
ATOM 6399 C CA . LEU G 1 70 ? 35.870 27.767 -45.144 1.00 37.14 143 LEU G CA 1
ATOM 6400 C C . LEU G 1 70 ? 36.756 27.919 -46.370 1.00 31.32 143 LEU G C 1
ATOM 6401 O O . LEU G 1 70 ? 37.247 26.929 -46.910 1.00 35.70 143 LEU G O 1
ATOM 6406 N N . PHE G 1 71 ? 36.951 29.156 -46.814 1.00 33.07 144 PHE G N 1
ATOM 6407 C CA . PHE G 1 71 ? 37.923 29.437 -47.861 1.00 37.59 144 PHE G CA 1
ATOM 6408 C C . PHE G 1 71 ? 38.763 30.652 -47.480 1.00 34.86 144 PHE G C 1
ATOM 6409 O O . PHE G 1 71 ? 38.236 31.737 -47.242 1.00 33.66 144 PHE G O 1
ATOM 6417 N N . PHE G 1 72 ? 40.075 30.451 -47.418 1.00 30.78 145 PHE G N 1
ATOM 6418 C CA . PHE G 1 72 ? 41.010 31.525 -47.110 1.00 34.36 145 PHE G CA 1
ATOM 6419 C C . PHE G 1 72 ? 41.564 32.125 -48.401 1.00 41.93 145 PHE G C 1
ATOM 6420 O O . PHE G 1 72 ? 42.453 31.556 -49.033 1.00 45.30 145 PHE G O 1
ATOM 6428 N N . ASP G 1 73 ? 41.014 33.272 -48.790 1.00 47.55 146 ASP G N 1
ATOM 6429 C CA . ASP G 1 73 ? 41.399 33.940 -50.029 1.00 44.45 146 ASP G CA 1
ATOM 6430 C C . ASP G 1 73 ? 42.536 34.928 -49.782 1.00 49.28 146 ASP G C 1
ATOM 6431 O O . ASP G 1 73 ? 42.331 36.141 -49.758 1.00 52.00 146 ASP G O 1
ATOM 6436 N N . ARG G 1 74 ? 43.741 34.390 -49.622 1.00 59.13 147 ARG G N 1
ATOM 6437 C CA . ARG G 1 74 ? 44.922 35.198 -49.335 1.00 69.85 147 ARG G CA 1
ATOM 6438 C C . ARG G 1 74 ? 45.148 36.261 -50.401 1.00 67.14 147 ARG G C 1
ATOM 6439 O O . ARG G 1 74 ? 45.775 37.285 -50.139 1.00 71.41 147 ARG G O 1
ATOM 6447 N N . GLU G 1 75 ? 44.637 36.019 -51.603 1.00 68.28 148 GLU G N 1
ATOM 6448 C CA . GLU G 1 75 ? 44.806 36.973 -52.687 1.00 62.71 148 GLU G CA 1
ATOM 6449 C C . GLU G 1 75 ? 43.973 38.221 -52.413 1.00 51.30 148 GLU G C 1
ATOM 6450 O O . GLU G 1 75 ? 44.342 39.321 -52.823 1.00 49.55 148 GLU G O 1
ATOM 6456 N N . HIS G 1 76 ? 42.856 38.045 -51.710 1.00 48.54 149 HIS G N 1
ATOM 6457 C CA . HIS G 1 76 ? 41.981 39.162 -51.357 1.00 41.68 149 HIS G CA 1
ATOM 6458 C C . HIS G 1 76 ? 41.875 39.357 -49.853 1.00 40.23 149 HIS G C 1
ATOM 6459 O O . HIS G 1 76 ? 41.101 40.190 -49.387 1.00 39.40 149 HIS G O 1
ATOM 6466 N N . ALA G 1 77 ? 42.649 38.582 -49.101 1.00 47.58 150 ALA G N 1
ATOM 6467 C CA . ALA G 1 77 ? 42.631 38.648 -47.644 1.00 42.26 150 ALA G CA 1
ATOM 6468 C C . ALA G 1 77 ? 41.206 38.580 -47.101 1.00 37.38 150 ALA G C 1
ATOM 6469 O O . ALA G 1 77 ? 40.787 39.427 -46.312 1.00 37.58 150 ALA G O 1
ATOM 6471 N N . GLU G 1 78 ? 40.475 37.561 -47.540 1.00 49.03 151 GLU G N 1
ATOM 6472 C CA . GLU G 1 78 ? 39.079 37.367 -47.163 1.00 44.82 151 GLU G CA 1
ATOM 6473 C C . GLU G 1 78 ? 38.830 35.932 -46.720 1.00 42.54 151 GLU G C 1
ATOM 6474 O O . GLU G 1 78 ? 39.414 34.996 -47.267 1.00 45.87 151 GLU G O 1
ATOM 6480 N N . ILE G 1 79 ? 37.960 35.769 -45.728 1.00 44.18 152 ILE G N 1
ATOM 6481 C CA . ILE G 1 79 ? 37.526 34.449 -45.288 1.00 48.91 152 ILE G CA 1
ATOM 6482 C C . ILE G 1 79 ? 36.037 34.282 -45.582 1.00 43.49 152 ILE G C 1
ATOM 6483 O O . ILE G 1 79 ? 35.188 34.869 -44.912 1.00 38.83 152 ILE G O 1
ATOM 6488 N N . THR G 1 80 ? 35.735 33.484 -46.602 1.00 40.91 153 THR G N 1
ATOM 6489 C CA . THR G 1 80 ? 34.361 33.249 -47.020 1.00 39.65 153 THR G CA 1
ATOM 6490 C C . THR G 1 80 ? 33.808 32.009 -46.325 1.00 40.61 153 THR G C 1
ATOM 6491 O O . THR G 1 80 ? 34.361 30.918 -46.446 1.00 41.06 153 THR G O 1
ATOM 6495 N N . PHE G 1 81 ? 32.714 32.192 -45.594 1.00 40.44 154 PHE G N 1
ATOM 6496 C CA . PHE G 1 81 ? 32.064 31.106 -44.871 1.00 35.61 154 PHE G CA 1
ATOM 6497 C C . PHE G 1 81 ? 30.889 30.584 -45.679 1.00 36.31 154 PHE G C 1
ATOM 6498 O O . PHE G 1 81 ? 30.301 31.331 -46.456 1.00 40.54 154 PHE G O 1
ATOM 6506 N N . SER G 1 82 ? 30.535 29.314 -45.500 1.00 34.14 155 SER G N 1
ATOM 6507 C CA . SER G 1 82 ? 29.408 28.753 -46.239 1.00 35.85 155 SER G CA 1
ATOM 6508 C C . SER G 1 82 ? 28.925 27.403 -45.723 1.00 35.85 155 SER G C 1
ATOM 6509 O O . SER G 1 82 ? 29.704 26.464 -45.574 1.00 41.10 155 SER G O 1
ATOM 6512 N N . ARG G 1 83 ? 27.624 27.330 -45.456 1.00 35.06 156 ARG G N 1
ATOM 6513 C CA . ARG G 1 83 ? 26.954 26.075 -45.145 1.00 38.46 156 ARG G CA 1
ATOM 6514 C C . ARG G 1 83 ? 25.616 26.033 -45.877 1.00 47.23 156 ARG G C 1
ATOM 6515 O O . ARG G 1 83 ? 24.592 26.440 -45.328 1.00 48.87 156 ARG G O 1
ATOM 6523 N N . ALA G 1 84 ? 25.638 25.550 -47.117 1.00 48.01 157 ALA G N 1
ATOM 6524 C CA . ALA G 1 84 ? 24.435 25.442 -47.940 1.00 39.74 157 ALA G CA 1
ATOM 6525 C C . ALA G 1 84 ? 23.805 26.817 -48.180 1.00 40.16 157 ALA G C 1
ATOM 6526 O O . ALA G 1 84 ? 24.351 27.632 -48.928 1.00 33.13 157 ALA G O 1
ATOM 6528 N N . SER G 1 85 ? 22.664 27.075 -47.544 1.00 40.68 158 SER G N 1
ATOM 6529 C CA . SER G 1 85 ? 21.977 28.353 -47.678 1.00 42.02 158 SER G CA 1
ATOM 6530 C C . SER G 1 85 ? 22.865 29.467 -47.152 1.00 46.38 158 SER G C 1
ATOM 6531 O O . SER G 1 85 ? 22.890 30.576 -47.689 1.00 58.01 158 SER G O 1
ATOM 6534 N N . VAL G 1 86 ? 23.599 29.160 -46.088 1.00 46.81 159 VAL G N 1
ATOM 6535 C CA . VAL G 1 86 ? 24.497 30.130 -45.480 1.00 39.27 159 VAL G CA 1
ATOM 6536 C C . VAL G 1 86 ? 25.689 30.376 -46.391 1.00 35.73 159 VAL G C 1
ATOM 6537 O O . VAL G 1 86 ? 26.314 29.437 -46.884 1.00 41.16 159 VAL G O 1
ATOM 6541 N N . GLN G 1 87 ? 25.964 31.651 -46.641 1.00 39.43 160 GLN G N 1
ATOM 6542 C CA . GLN G 1 87 ? 27.200 32.066 -47.291 1.00 35.76 160 GLN G CA 1
ATOM 6543 C C . GLN G 1 87 ? 27.480 33.536 -47.010 1.00 31.49 160 GLN G C 1
ATOM 6544 O O . GLN G 1 87 ? 26.625 34.395 -47.215 1.00 35.06 160 GLN G O 1
ATOM 6550 N N . GLU G 1 88 ? 28.697 33.812 -46.556 1.00 28.66 161 GLU G N 1
ATOM 6551 C CA . GLU G 1 88 ? 29.061 35.141 -46.095 1.00 28.09 161 GLU G CA 1
ATOM 6552 C C . GLU G 1 88 ? 30.572 35.294 -46.100 1.00 28.86 161 GLU G C 1
ATOM 6553 O O . GLU G 1 88 ? 31.307 34.307 -46.089 1.00 35.50 161 GLU G O 1
ATOM 6559 N N . ILE G 1 89 ? 31.021 36.543 -46.139 1.00 28.36 162 ILE G N 1
ATOM 6560 C CA . ILE G 1 89 ? 32.434 36.864 -46.265 1.00 29.96 162 ILE G CA 1
ATOM 6561 C C . ILE G 1 89 ? 32.861 37.829 -45.173 1.00 29.25 162 ILE G C 1
ATOM 6562 O O . ILE G 1 89 ? 32.123 38.752 -44.827 1.00 27.21 162 ILE G O 1
ATOM 6567 N N . PHE G 1 90 ? 34.064 37.611 -44.651 1.00 28.17 163 PHE G N 1
ATOM 6568 C CA . PHE G 1 90 ? 34.623 38.460 -43.613 1.00 30.48 163 PHE G CA 1
ATOM 6569 C C . PHE G 1 90 ? 36.028 38.911 -43.983 1.00 34.23 163 PHE G C 1
ATOM 6570 O O . PHE G 1 90 ? 36.919 38.095 -44.206 1.00 41.84 163 PHE G O 1
ATOM 6578 N N . LEU G 1 91 ? 36.208 40.225 -44.041 1.00 31.86 164 LEU G N 1
ATOM 6579 C CA . LEU G 1 91 ? 37.488 40.831 -44.383 1.00 27.66 164 LEU G CA 1
ATOM 6580 C C . LEU G 1 91 ? 38.485 40.773 -43.239 1.00 34.32 164 LEU G C 1
ATOM 6581 O O . LEU G 1 91 ? 38.205 41.245 -42.142 1.00 38.53 164 LEU G O 1
ATOM 6586 N N . VAL G 1 92 ? 39.664 40.228 -43.515 1.00 42.69 165 VAL G N 1
ATOM 6587 C CA . VAL G 1 92 ? 40.698 40.078 -42.500 1.00 37.11 165 VAL G CA 1
ATOM 6588 C C . VAL G 1 92 ? 41.365 41.413 -42.184 1.00 40.24 165 VAL G C 1
ATOM 6589 O O . VAL G 1 92 ? 42.096 41.964 -43.009 1.00 38.89 165 VAL G O 1
ATOM 6593 N N . ASP G 1 93 ? 41.114 41.921 -40.981 1.00 47.42 166 ASP G N 1
ATOM 6594 C CA . ASP G 1 93 ? 41.732 43.161 -40.523 1.00 51.03 166 ASP G CA 1
ATOM 6595 C C . ASP G 1 93 ? 43.120 42.902 -39.944 1.00 51.99 166 ASP G C 1
ATOM 6596 O O . ASP G 1 93 ? 43.978 43.785 -39.948 1.00 52.27 166 ASP G O 1
ATOM 6601 N N . SER G 1 94 ? 43.335 41.688 -39.445 1.00 52.44 167 SER G N 1
ATOM 6602 C CA . SER G 1 94 ? 44.627 41.312 -38.886 1.00 51.37 167 SER G CA 1
ATOM 6603 C C . SER G 1 94 ? 44.845 39.804 -38.949 1.00 54.32 167 SER G C 1
ATOM 6604 O O . SER G 1 94 ? 43.897 39.021 -38.872 1.00 56.57 167 SER G O 1
ATOM 6607 N N . ALA G 1 95 ? 46.107 39.410 -39.086 1.00 54.89 168 ALA G N 1
ATOM 6608 C CA . ALA G 1 95 ? 46.497 38.007 -39.054 1.00 51.50 168 ALA G CA 1
ATOM 6609 C C . ALA G 1 95 ? 47.845 37.879 -38.353 1.00 52.13 168 ALA G C 1
ATOM 6610 O O . ALA G 1 95 ? 48.847 38.421 -38.821 1.00 54.24 168 ALA G O 1
ATOM 6612 N N . HIS G 1 96 ? 47.861 37.165 -37.229 1.00 51.90 169 HIS G N 1
ATOM 6613 C CA . HIS G 1 96 ? 49.061 37.045 -36.405 1.00 62.37 169 HIS G CA 1
ATOM 6614 C C . HIS G 1 96 ? 49.365 35.591 -36.056 1.00 67.98 169 HIS G C 1
ATOM 6615 O O . HIS G 1 96 ? 48.496 34.856 -35.587 1.00 70.76 169 HIS G O 1
ATOM 6622 N N . THR G 1 97 ? 50.615 35.196 -36.291 1.00 73.37 170 THR G N 1
ATOM 6623 C CA . THR G 1 97 ? 51.051 33.814 -36.128 1.00 73.74 170 THR G CA 1
ATOM 6624 C C . THR G 1 97 ? 52.045 33.656 -34.978 1.00 77.73 170 THR G C 1
ATOM 6625 O O . THR G 1 97 ? 53.128 34.244 -34.990 1.00 78.39 170 THR G O 1
ATOM 6629 N N . HIS G 1 98 ? 51.665 32.846 -33.995 1.00 78.81 171 HIS G N 1
ATOM 6630 C CA . HIS G 1 98 ? 52.531 32.509 -32.873 1.00 77.42 171 HIS G CA 1
ATOM 6631 C C . HIS G 1 98 ? 52.589 30.991 -32.755 1.00 72.25 171 HIS G C 1
ATOM 6632 O O . HIS G 1 98 ? 51.572 30.343 -32.508 1.00 67.34 171 HIS G O 1
ATOM 6639 N N . ARG G 1 99 ? 53.785 30.442 -32.953 1.00 72.50 172 ARG G N 1
ATOM 6640 C CA . ARG G 1 99 ? 54.011 28.998 -32.993 1.00 75.19 172 ARG G CA 1
ATOM 6641 C C . ARG G 1 99 ? 53.297 28.375 -34.200 1.00 68.03 172 ARG G C 1
ATOM 6642 O O . ARG G 1 99 ? 53.702 28.606 -35.338 1.00 61.85 172 ARG G O 1
ATOM 6650 N N . LYS G 1 100 ? 52.245 27.594 -33.960 1.00 68.78 173 LYS G N 1
ATOM 6651 C CA . LYS G 1 100 ? 51.541 26.897 -35.036 1.00 70.31 173 LYS G CA 1
ATOM 6652 C C . LYS G 1 100 ? 50.091 27.365 -35.185 1.00 64.86 173 LYS G C 1
ATOM 6653 O O . LYS G 1 100 ? 49.376 26.912 -36.083 1.00 58.89 173 LYS G O 1
ATOM 6659 N N . THR G 1 101 ? 49.669 28.279 -34.315 1.00 65.79 174 THR G N 1
ATOM 6660 C CA . THR G 1 101 ? 48.311 28.818 -34.353 1.00 63.76 174 THR G CA 1
ATOM 6661 C C . THR G 1 101 ? 48.262 30.149 -35.103 1.00 62.61 174 THR G C 1
ATOM 6662 O O . THR G 1 101 ? 49.139 30.998 -34.933 1.00 64.67 174 THR G O 1
ATOM 6666 N N . VAL G 1 102 ? 47.230 30.315 -35.930 1.00 61.83 175 VAL G N 1
ATOM 6667 C CA . VAL G 1 102 ? 47.020 31.544 -36.695 1.00 57.66 175 VAL G CA 1
ATOM 6668 C C . VAL G 1 102 ? 45.723 32.224 -36.267 1.00 49.90 175 VAL G C 1
ATOM 6669 O O . VAL G 1 102 ? 44.641 31.648 -36.389 1.00 47.60 175 VAL G O 1
ATOM 6673 N N . SER G 1 103 ? 45.838 33.460 -35.788 1.00 52.21 176 SER G N 1
ATOM 6674 C CA . SER G 1 103 ? 44.698 34.190 -35.243 1.00 52.38 176 SER G CA 1
ATOM 6675 C C . SER G 1 103 ? 44.213 35.265 -36.212 1.00 46.91 176 SER G C 1
ATOM 6676 O O . SER G 1 103 ? 44.989 36.122 -36.633 1.00 44.05 176 SER G O 1
ATOM 6679 N N . PHE G 1 104 ? 42.927 35.210 -36.557 1.00 46.80 177 PHE G N 1
ATOM 6680 C CA . PHE G 1 104 ? 42.312 36.181 -37.464 1.00 46.12 177 PHE G CA 1
ATOM 6681 C C . PHE G 1 104 ? 41.314 37.098 -36.760 1.00 43.11 177 PHE G C 1
ATOM 6682 O O . PHE G 1 104 ? 40.435 36.629 -36.035 1.00 35.81 177 PHE G O 1
ATOM 6690 N N . LEU G 1 105 ? 41.456 38.402 -36.985 1.00 45.06 178 LEU G N 1
ATOM 6691 C CA . LEU G 1 105 ? 40.418 39.370 -36.640 1.00 47.09 178 LEU G CA 1
ATOM 6692 C C . LEU G 1 105 ? 39.826 39.874 -37.946 1.00 40.38 178 LEU G C 1
ATOM 6693 O O . LEU G 1 105 ? 40.477 40.618 -38.680 1.00 43.40 178 LEU G O 1
ATOM 6698 N N . THR G 1 106 ? 38.592 39.467 -38.229 1.00 43.78 179 THR G N 1
ATOM 6699 C CA . THR G 1 106 ? 37.968 39.748 -39.517 1.00 38.91 179 THR G CA 1
ATOM 6700 C C . THR G 1 106 ? 36.761 40.671 -39.362 1.00 37.30 179 THR G C 1
ATOM 6701 O O . THR G 1 106 ? 36.398 41.040 -38.248 1.00 47.79 179 THR G O 1
ATOM 6705 N N . ARG G 1 107 ? 36.150 41.044 -40.484 1.00 35.39 180 ARG G N 1
ATOM 6706 C CA . ARG G 1 107 ? 35.010 41.955 -40.474 1.00 33.33 180 ARG G CA 1
ATOM 6707 C C . ARG G 1 107 ? 34.055 41.687 -41.632 1.00 36.69 180 ARG G C 1
ATOM 6708 O O . ARG G 1 107 ? 34.474 41.539 -42.779 1.00 38.02 180 ARG G O 1
ATOM 6716 N N . ASN G 1 108 ? 32.764 41.653 -41.322 1.00 36.49 181 ASN G N 1
ATOM 6717 C CA . ASN G 1 108 ? 31.738 41.364 -42.314 1.00 29.48 181 ASN G CA 1
ATOM 6718 C C . ASN G 1 108 ? 31.697 42.423 -43.414 1.00 31.43 181 ASN G C 1
ATOM 6719 O O . ASN G 1 108 ? 31.701 43.621 -43.136 1.00 33.96 181 ASN G O 1
ATOM 6724 N N . THR G 1 109 ? 31.661 41.968 -44.663 1.00 30.98 182 THR G N 1
ATOM 6725 C CA . THR G 1 109 ? 31.703 42.862 -45.817 1.00 34.93 182 THR G CA 1
ATOM 6726 C C . THR G 1 109 ? 30.465 43.744 -45.934 1.00 34.63 182 THR G C 1
ATOM 6727 O O . THR G 1 109 ? 30.540 44.864 -46.439 1.00 37.93 182 THR G O 1
ATOM 6731 N N . ALA G 1 110 ? 29.327 43.237 -45.473 1.00 34.11 183 ALA G N 1
ATOM 6732 C CA . ALA G 1 110 ? 28.069 43.964 -45.591 1.00 33.60 183 ALA G CA 1
ATOM 6733 C C . ALA G 1 110 ? 27.870 44.966 -44.455 1.00 35.34 183 ALA G C 1
ATOM 6734 O O . ALA G 1 110 ? 27.403 46.082 -44.683 1.00 40.00 183 ALA G O 1
ATOM 6736 N N . ILE G 1 111 ? 28.222 44.561 -43.237 1.00 38.24 184 ILE G N 1
ATOM 6737 C CA . ILE G 1 111 ? 28.012 45.388 -42.054 1.00 35.33 184 ILE G CA 1
ATOM 6738 C C . ILE G 1 111 ? 29.236 45.374 -41.139 1.00 31.87 184 ILE G C 1
ATOM 6739 O O . ILE G 1 111 ? 29.611 44.334 -40.606 1.00 33.02 184 ILE G O 1
ATOM 6744 N N . SER G 1 112 ? 29.834 46.545 -40.947 1.00 34.69 185 SER G N 1
ATOM 6745 C CA . SER G 1 112 ? 31.093 46.666 -40.217 1.00 30.05 185 SER G CA 1
ATOM 6746 C C . SER G 1 112 ? 30.950 46.394 -38.725 1.00 32.30 185 SER G C 1
ATOM 6747 O O . SER G 1 112 ? 31.926 46.063 -38.056 1.00 33.41 185 SER G O 1
ATOM 6750 N N . SER G 1 113 ? 29.738 46.549 -38.204 1.00 38.81 186 SER G N 1
ATOM 6751 C CA . SER G 1 113 ? 29.487 46.351 -36.782 1.00 36.69 186 SER G CA 1
ATOM 6752 C C . SER G 1 113 ? 29.632 44.886 -36.395 1.00 47.13 186 SER G C 1
ATOM 6753 O O . SER G 1 113 ? 29.943 44.562 -35.246 1.00 52.72 186 SER G O 1
ATOM 6756 N N . ILE G 1 114 ? 29.409 44.009 -37.367 1.00 38.73 187 ILE G N 1
ATOM 6757 C CA . ILE G 1 114 ? 29.480 42.574 -37.146 1.00 40.54 187 ILE G CA 1
ATOM 6758 C C . ILE G 1 114 ? 30.859 42.047 -37.525 1.00 37.00 187 ILE G C 1
ATOM 6759 O O . ILE G 1 114 ? 31.209 41.990 -38.703 1.00 43.64 187 ILE G O 1
ATOM 6764 N N . ARG G 1 115 ? 31.632 41.661 -36.513 1.00 31.00 188 ARG G N 1
ATOM 6765 C CA . ARG G 1 115 ? 32.985 41.163 -36.717 1.00 36.77 188 ARG G CA 1
ATOM 6766 C C . ARG G 1 115 ? 33.099 39.734 -36.201 1.00 40.46 188 ARG G C 1
ATOM 6767 O O . ARG G 1 115 ? 32.271 39.286 -35.410 1.00 57.80 188 ARG G O 1
ATOM 6775 N N . ARG G 1 116 ? 34.125 39.024 -36.659 1.00 38.10 189 ARG G N 1
ATOM 6776 C CA . ARG G 1 116 ? 34.316 37.627 -36.292 1.00 37.76 189 ARG G CA 1
ATOM 6777 C C . ARG G 1 116 ? 35.788 37.320 -36.067 1.00 35.80 189 ARG G C 1
ATOM 6778 O O . ARG G 1 116 ? 36.634 37.649 -36.895 1.00 48.17 189 ARG G O 1
ATOM 6786 N N . ARG G 1 117 ? 36.084 36.686 -34.939 1.00 39.53 190 ARG G N 1
ATOM 6787 C CA . ARG G 1 117 ? 37.446 36.283 -34.624 1.00 39.67 190 ARG G CA 1
ATOM 6788 C C . ARG G 1 117 ? 37.633 34.809 -34.928 1.00 41.52 190 ARG G C 1
ATOM 6789 O O . ARG G 1 117 ? 36.748 33.997 -34.662 1.00 41.86 190 ARG G O 1
ATOM 6797 N N . LEU G 1 118 ? 38.787 34.475 -35.494 1.00 39.83 191 LEU G N 1
ATOM 6798 C CA . LEU G 1 118 ? 39.070 33.109 -35.906 1.00 44.14 191 LEU G CA 1
ATOM 6799 C C . LEU G 1 118 ? 40.393 32.628 -35.326 1.00 37.93 191 LEU G C 1
ATOM 6800 O O . LEU G 1 118 ? 41.455 33.172 -35.627 1.00 38.66 191 LEU G O 1
ATOM 6805 N N . GLU G 1 119 ? 40.312 31.608 -34.482 1.00 36.34 192 GLU G N 1
ATOM 6806 C CA . GLU G 1 119 ? 41.495 30.951 -33.952 1.00 46.72 192 GLU G CA 1
ATOM 6807 C C . GLU G 1 119 ? 41.686 29.636 -34.696 1.00 39.20 192 GLU G C 1
ATOM 6808 O O . GLU G 1 119 ? 40.805 28.776 -34.694 1.00 36.25 192 GLU G O 1
ATOM 6814 N N . VAL G 1 120 ? 42.842 29.496 -35.337 1.00 40.66 193 VAL G N 1
ATOM 6815 C CA . VAL G 1 120 ? 43.097 28.385 -36.249 1.00 44.32 193 VAL G CA 1
ATOM 6816 C C . VAL G 1 120 ? 44.383 27.652 -35.876 1.00 47.41 193 VAL G C 1
ATOM 6817 O O . VAL G 1 120 ? 45.465 28.236 -35.902 1.00 52.01 193 VAL G O 1
ATOM 6821 N N . THR G 1 121 ? 44.258 26.366 -35.551 1.00 49.84 194 THR G N 1
ATOM 6822 C CA . THR G 1 121 ? 45.386 25.579 -35.053 1.00 51.04 194 THR G CA 1
ATOM 6823 C C . THR G 1 121 ? 45.814 24.495 -36.043 1.00 48.13 194 THR G C 1
ATOM 6824 O O . THR G 1 121 ? 45.035 23.599 -36.366 1.00 48.17 194 THR G O 1
ATOM 6828 N N . PHE G 1 122 ? 47.058 24.580 -36.512 1.00 49.36 195 PHE G N 1
ATOM 6829 C CA . PHE G 1 122 ? 47.604 23.593 -37.444 1.00 59.56 195 PHE G CA 1
ATOM 6830 C C . PHE G 1 122 ? 48.030 22.305 -36.745 1.00 67.07 195 PHE G C 1
ATOM 6831 O O . PHE G 1 122 ? 48.926 22.310 -35.901 1.00 66.55 195 PHE G O 1
ATOM 6839 N N . GLU G 1 123 ? 47.381 21.203 -37.112 1.00 70.50 196 GLU G N 1
ATOM 6840 C CA . GLU G 1 123 ? 47.786 19.877 -36.658 1.00 69.50 196 GLU G CA 1
ATOM 6841 C C . GLU G 1 123 ? 48.784 19.305 -37.651 1.00 65.49 196 GLU G C 1
ATOM 6842 O O . GLU G 1 123 ? 49.904 18.944 -37.288 1.00 70.61 196 GLU G O 1
ATOM 6848 N N . SER G 1 124 ? 48.359 19.228 -38.909 1.00 56.46 197 SER G N 1
ATOM 6849 C CA . SER G 1 124 ? 49.234 18.832 -40.002 1.00 56.06 197 SER G CA 1
ATOM 6850 C C . SER G 1 124 ? 49.209 19.919 -41.065 1.00 54.72 197 SER G C 1
ATOM 6851 O O . SER G 1 124 ? 48.678 21.003 -40.833 1.00 54.52 197 SER G O 1
ATOM 6854 N N . HIS G 1 125 ? 49.772 19.627 -42.231 1.00 58.03 198 HIS G N 1
ATOM 6855 C CA . HIS G 1 125 ? 49.873 20.622 -43.290 1.00 50.35 198 HIS G CA 1
ATOM 6856 C C . HIS G 1 125 ? 48.537 20.810 -44.002 1.00 46.55 198 HIS G C 1
ATOM 6857 O O . HIS G 1 125 ? 48.263 21.881 -44.543 1.00 45.94 198 HIS G O 1
ATOM 6864 N N . ALA G 1 126 ? 47.711 19.767 -43.992 1.00 44.88 199 ALA G N 1
ATOM 6865 C CA . ALA G 1 126 ? 46.400 19.811 -44.635 1.00 38.80 199 ALA G CA 1
ATOM 6866 C C . ALA G 1 126 ? 45.285 19.541 -43.634 1.00 41.49 199 ALA G C 1
ATOM 6867 O O . ALA G 1 126 ? 44.185 19.135 -44.010 1.00 39.03 199 ALA G O 1
ATOM 6869 N N . VAL G 1 127 ? 45.578 19.763 -42.357 1.00 43.34 200 VAL G N 1
ATOM 6870 C CA . VAL G 1 127 ? 44.598 19.568 -41.299 1.00 40.89 200 VAL G CA 1
ATOM 6871 C C . VAL G 1 127 ? 44.746 20.651 -40.234 1.00 48.38 200 VAL G C 1
ATOM 6872 O O . VAL G 1 127 ? 45.862 21.014 -39.859 1.00 48.57 200 VAL G O 1
ATOM 6876 N N . ILE G 1 128 ? 43.610 21.155 -39.755 1.00 56.35 201 ILE G N 1
ATOM 6877 C CA . ILE G 1 128 ? 43.583 22.218 -38.755 1.00 48.71 201 ILE G CA 1
ATOM 6878 C C . ILE G 1 128 ? 42.367 22.082 -37.842 1.00 44.59 201 ILE G C 1
ATOM 6879 O O . ILE G 1 128 ? 41.348 21.520 -38.244 1.00 46.83 201 ILE G O 1
ATOM 6884 N N . HIS G 1 129 ? 42.479 22.595 -36.619 1.00 43.65 202 HIS G N 1
ATOM 6885 C CA . HIS G 1 129 ? 41.330 22.704 -35.722 1.00 45.48 202 HIS G CA 1
ATOM 6886 C C . HIS G 1 129 ? 40.976 24.177 -35.549 1.00 41.38 202 HIS G C 1
ATOM 6887 O O . HIS G 1 129 ? 41.824 24.983 -35.168 1.00 36.47 202 HIS G O 1
ATOM 6894 N N . VAL G 1 130 ? 39.717 24.520 -35.811 1.00 42.24 203 VAL G N 1
ATOM 6895 C CA . VAL G 1 130 ? 39.302 25.917 -35.885 1.00 41.77 203 VAL G CA 1
ATOM 6896 C C . VAL G 1 130 ? 38.373 26.287 -34.729 1.00 37.16 203 VAL G C 1
ATOM 6897 O O . VAL G 1 130 ? 37.507 25.505 -34.331 1.00 34.99 203 VAL G O 1
ATOM 6901 N N . ARG G 1 131 ? 38.582 27.487 -34.194 1.00 40.26 204 ARG G N 1
ATOM 6902 C CA . ARG G 1 131 ? 37.706 28.063 -33.183 1.00 46.79 204 ARG G CA 1
ATOM 6903 C C . ARG G 1 131 ? 37.329 29.482 -33.604 1.00 46.35 204 ARG G C 1
ATOM 6904 O O . ARG G 1 131 ? 38.193 30.346 -33.765 1.00 39.21 204 ARG G O 1
ATOM 6912 N N . ALA G 1 132 ? 36.031 29.705 -33.792 1.00 48.29 205 ALA G N 1
ATOM 6913 C CA . ALA G 1 132 ? 35.516 30.985 -34.264 1.00 43.94 205 ALA G CA 1
ATOM 6914 C C . ALA G 1 132 ? 34.661 31.629 -33.184 1.00 41.85 205 ALA G C 1
ATOM 6915 O O . ALA G 1 132 ? 34.009 30.934 -32.408 1.00 44.52 205 ALA G O 1
ATOM 6917 N N . VAL G 1 133 ? 34.671 32.958 -33.134 1.00 48.97 206 VAL G N 1
ATOM 6918 C CA . VAL G 1 133 ? 33.853 33.697 -32.175 1.00 54.15 206 VAL G CA 1
ATOM 6919 C C . VAL G 1 133 ? 33.199 34.914 -32.831 1.00 43.97 206 VAL G C 1
ATOM 6920 O O . VAL G 1 133 ? 33.861 35.713 -33.490 1.00 39.05 206 VAL G O 1
ATOM 6924 N N . GLU G 1 134 ? 31.894 35.049 -32.628 1.00 40.15 207 GLU G N 1
ATOM 6925 C CA . GLU G 1 134 ? 31.133 36.142 -33.210 1.00 43.91 207 GLU G CA 1
ATOM 6926 C C . GLU G 1 134 ? 31.383 37.414 -32.397 1.00 49.68 207 GLU G C 1
ATOM 6927 O O . GLU G 1 134 ? 31.784 37.331 -31.238 1.00 61.73 207 GLU G O 1
ATOM 6933 N N . ASP G 1 135 ? 31.155 38.585 -32.989 1.00 51.77 208 ASP G N 1
ATOM 6934 C CA . ASP G 1 135 ? 31.360 39.848 -32.272 1.00 59.99 208 ASP G CA 1
ATOM 6935 C C . ASP G 1 135 ? 30.531 40.972 -32.884 1.00 60.29 208 ASP G C 1
ATOM 6936 O O . ASP G 1 135 ? 30.883 41.526 -33.926 1.00 63.27 208 ASP G O 1
ATOM 6941 N N . VAL G 1 136 ? 29.413 41.275 -32.228 1.00 62.59 209 VAL G N 1
ATOM 6942 C CA . VAL G 1 136 ? 28.596 42.436 -32.551 1.00 66.97 209 VAL G CA 1
ATOM 6943 C C . VAL G 1 136 ? 28.744 43.468 -31.428 1.00 75.03 209 VAL G C 1
ATOM 6944 O O . VAL G 1 136 ? 27.852 44.279 -31.171 1.00 85.57 209 VAL G O 1
ATOM 6948 N N . ALA G 1 137 ? 29.894 43.427 -30.764 1.00 50.23 210 ALA G N 1
ATOM 6949 C CA . ALA G 1 137 ? 30.146 44.267 -29.598 1.00 40.76 210 ALA G CA 1
ATOM 6950 C C . ALA G 1 137 ? 29.094 44.028 -28.514 1.00 34.41 210 ALA G C 1
ATOM 6951 O O . ALA G 1 137 ? 28.475 42.966 -28.454 1.00 36.09 210 ALA G O 1
ATOM 6953 N N . THR G 1 144 ? 29.162 27.945 -28.321 1.00 62.41 217 THR G N 1
ATOM 6954 C CA . THR G 1 144 ? 29.874 27.245 -29.382 1.00 67.58 217 THR G CA 1
ATOM 6955 C C . THR G 1 144 ? 29.450 27.760 -30.757 1.00 73.92 217 THR G C 1
ATOM 6956 O O . THR G 1 144 ? 28.267 28.005 -31.002 1.00 79.14 217 THR G O 1
ATOM 6960 N N . SER G 1 145 ? 30.422 27.919 -31.651 1.00 68.99 218 SER G N 1
ATOM 6961 C CA . SER G 1 145 ? 30.160 28.413 -33.002 1.00 60.68 218 SER G CA 1
ATOM 6962 C C . SER G 1 145 ? 29.955 27.260 -33.982 1.00 57.15 218 SER G C 1
ATOM 6963 O O . SER G 1 145 ? 30.544 26.191 -33.826 1.00 59.86 218 SER G O 1
ATOM 6966 N N . MET G 1 146 ? 29.122 27.485 -34.995 1.00 53.67 219 MET G N 1
ATOM 6967 C CA . MET G 1 146 ? 28.807 26.444 -35.970 1.00 48.89 219 MET G CA 1
ATOM 6968 C C . MET G 1 146 ? 30.000 26.134 -36.871 1.00 47.59 219 MET G C 1
ATOM 6969 O O . MET G 1 146 ? 29.998 25.140 -37.599 1.00 50.82 219 MET G O 1
ATOM 6974 N N . TRP G 1 147 ? 31.012 26.993 -36.818 1.00 45.50 220 TRP G N 1
ATOM 6975 C CA . TRP G 1 147 ? 32.206 26.835 -37.638 1.00 44.20 220 TRP G CA 1
ATOM 6976 C C . TRP G 1 147 ? 33.335 26.166 -36.858 1.00 42.46 220 TRP G C 1
ATOM 6977 O O . TRP G 1 147 ? 34.397 25.884 -37.412 1.00 48.70 220 TRP G O 1
ATOM 6988 N N . ASP G 1 148 ? 33.103 25.915 -35.573 1.00 47.32 221 ASP G N 1
ATOM 6989 C CA . ASP G 1 148 ? 34.081 25.222 -34.739 1.00 44.13 221 ASP G CA 1
ATOM 6990 C C . ASP G 1 148 ? 34.171 23.749 -35.125 1.00 38.24 221 ASP G C 1
ATOM 6991 O O . ASP G 1 148 ? 33.159 23.110 -35.414 1.00 32.30 221 ASP G O 1
ATOM 6996 N N . GLY G 1 149 ? 35.390 23.219 -35.129 1.00 32.31 222 GLY G N 1
ATOM 6997 C CA . GLY G 1 149 ? 35.612 21.822 -35.453 1.00 36.24 222 GLY G CA 1
ATOM 6998 C C . GLY G 1 149 ? 36.928 21.602 -36.172 1.00 41.53 222 GLY G C 1
ATOM 6999 O O . GLY G 1 149 ? 37.708 22.535 -36.362 1.00 42.25 222 GLY G O 1
ATOM 7000 N N . GLN G 1 150 ? 37.174 20.357 -36.564 1.00 40.88 223 GLN G N 1
ATOM 7001 C CA . GLN G 1 150 ? 38.361 20.010 -37.329 1.00 47.92 223 GLN G CA 1
ATOM 7002 C C . GLN G 1 150 ? 38.094 20.246 -38.811 1.00 52.38 223 GLN G C 1
ATOM 7003 O O . GLN G 1 150 ? 36.967 20.069 -39.279 1.00 52.60 223 GLN G O 1
ATOM 7009 N N . TYR G 1 151 ? 39.128 20.649 -39.544 1.00 46.45 224 TYR G N 1
ATOM 7010 C CA . TYR G 1 151 ? 39.007 20.876 -40.980 1.00 43.14 224 TYR G CA 1
ATOM 7011 C C . TYR G 1 151 ? 40.119 20.190 -41.758 1.00 42.44 224 TYR G C 1
ATOM 7012 O O . TYR G 1 151 ? 41.236 20.041 -41.266 1.00 48.26 224 TYR G O 1
ATOM 7021 N N . THR G 1 152 ? 39.793 19.779 -42.980 1.00 48.02 225 THR G N 1
ATOM 7022 C CA . THR G 1 152 ? 40.745 19.121 -43.865 1.00 44.32 225 THR G CA 1
ATOM 7023 C C . THR G 1 152 ? 40.675 19.739 -45.255 1.00 34.68 225 THR G C 1
ATOM 7024 O O . THR G 1 152 ? 39.637 19.688 -45.913 1.00 27.80 225 THR G O 1
ATOM 7028 N N . ARG G 1 153 ? 41.787 20.323 -45.689 1.00 37.31 226 ARG G N 1
ATOM 7029 C CA . ARG G 1 153 ? 41.848 21.019 -46.968 1.00 38.79 226 ARG G CA 1
ATOM 7030 C C . ARG G 1 153 ? 41.441 20.101 -48.115 1.00 42.66 226 ARG G C 1
ATOM 7031 O O . ARG G 1 153 ? 41.702 18.899 -48.078 1.00 43.69 226 ARG G O 1
ATOM 7039 N N . TYR G 1 154 ? 40.796 20.669 -49.128 1.00 43.81 227 TYR G N 1
ATOM 7040 C CA . TYR G 1 154 ? 40.379 19.890 -50.284 1.00 40.04 227 TYR G CA 1
ATOM 7041 C C . TYR G 1 154 ? 41.570 19.551 -51.170 1.00 47.92 227 TYR G C 1
ATOM 7042 O O . TYR G 1 154 ? 42.423 20.398 -51.433 1.00 47.84 227 TYR G O 1
ATOM 7051 N N . HIS G 1 155 ? 41.614 18.303 -51.624 1.00 49.93 228 HIS G N 1
ATOM 7052 C CA . HIS G 1 155 ? 42.663 17.843 -52.521 1.00 56.74 228 HIS G CA 1
ATOM 7053 C C . HIS G 1 155 ? 42.050 16.927 -53.575 1.00 59.42 228 HIS G C 1
ATOM 7054 O O . HIS G 1 155 ? 41.857 17.339 -54.720 1.00 61.23 228 HIS G O 1
ATOM 7061 N N . ALA G 1 156 ? 41.732 15.700 -53.167 1.00 61.70 229 ALA G N 1
ATOM 7062 C CA . ALA G 1 156 ? 41.082 14.712 -54.027 1.00 68.10 229 ALA G CA 1
ATOM 7063 C C . ALA G 1 156 ? 41.683 14.663 -55.430 1.00 73.85 229 ALA G C 1
ATOM 7064 O O . ALA G 1 156 ? 42.627 13.916 -55.687 1.00 74.02 229 ALA G O 1
ATOM 7066 N N . PRO H 1 25 ? 55.166 -10.428 -5.740 1.00 91.67 98 PRO H N 1
ATOM 7067 C CA . PRO H 1 25 ? 56.578 -10.491 -6.122 1.00 78.65 98 PRO H CA 1
ATOM 7068 C C . PRO H 1 25 ? 57.247 -11.766 -5.617 1.00 74.35 98 PRO H C 1
ATOM 7069 O O . PRO H 1 25 ? 57.093 -12.129 -4.452 1.00 75.35 98 PRO H O 1
ATOM 7073 N N . VAL H 1 26 ? 57.986 -12.431 -6.497 1.00 72.20 99 VAL H N 1
ATOM 7074 C CA . VAL H 1 26 ? 58.547 -13.741 -6.198 1.00 62.52 99 VAL H CA 1
ATOM 7075 C C . VAL H 1 26 ? 59.702 -13.688 -5.203 1.00 57.07 99 VAL H C 1
ATOM 7076 O O . VAL H 1 26 ? 59.701 -14.417 -4.214 1.00 59.58 99 VAL H O 1
ATOM 7080 N N . GLN H 1 27 ? 60.688 -12.840 -5.478 1.00 61.24 100 GLN H N 1
ATOM 7081 C CA . GLN H 1 27 ? 61.927 -12.813 -4.704 1.00 67.41 100 GLN H CA 1
ATOM 7082 C C . GLN H 1 27 ? 61.695 -12.657 -3.199 1.00 66.16 100 GLN H C 1
ATOM 7083 O O . GLN H 1 27 ? 62.285 -13.381 -2.398 1.00 60.18 100 GLN H O 1
ATOM 7089 N N . THR H 1 28 ? 60.836 -11.719 -2.815 1.00 67.17 101 THR H N 1
ATOM 7090 C CA . THR H 1 28 ? 60.553 -11.492 -1.402 1.00 60.90 101 THR H CA 1
ATOM 7091 C C . THR H 1 28 ? 59.816 -12.681 -0.789 1.00 60.79 101 THR H C 1
ATOM 7092 O O . THR H 1 28 ? 59.975 -12.973 0.396 1.00 63.82 101 THR H O 1
ATOM 7096 N N . ALA H 1 29 ? 59.019 -13.372 -1.599 1.00 59.77 102 ALA H N 1
ATOM 7097 C CA . ALA H 1 29 ? 58.281 -14.538 -1.126 1.00 50.98 102 ALA H CA 1
ATOM 7098 C C . ALA H 1 29 ? 59.233 -15.702 -0.870 1.00 49.93 102 ALA H C 1
ATOM 7099 O O . ALA H 1 29 ? 58.956 -16.572 -0.046 1.00 49.12 102 ALA H O 1
ATOM 7101 N N . MET H 1 30 ? 60.354 -15.715 -1.583 1.00 54.36 103 MET H N 1
ATOM 7102 C CA . MET H 1 30 ? 61.371 -16.741 -1.383 1.00 55.11 103 MET H CA 1
ATOM 7103 C C . MET H 1 30 ? 62.045 -16.547 -0.033 1.00 54.39 103 MET H C 1
ATOM 7104 O O . MET H 1 30 ? 62.362 -17.516 0.658 1.00 57.19 103 MET H O 1
ATOM 7109 N N . ARG H 1 31 ? 62.257 -15.289 0.339 1.00 52.14 104 ARG H N 1
ATOM 7110 C CA . ARG H 1 31 ? 62.906 -14.965 1.602 1.00 49.92 104 ARG H CA 1
ATOM 7111 C C . ARG H 1 31 ? 62.055 -15.415 2.781 1.00 50.32 104 ARG H C 1
ATOM 7112 O O . ARG H 1 31 ? 62.574 -15.952 3.757 1.00 56.62 104 ARG H O 1
ATOM 7120 N N . ILE H 1 32 ? 60.749 -15.195 2.687 1.00 48.23 105 ILE H N 1
ATOM 7121 C CA . ILE H 1 32 ? 59.841 -15.599 3.749 1.00 55.52 105 ILE H CA 1
ATOM 7122 C C . ILE H 1 32 ? 59.798 -17.119 3.856 1.00 60.70 105 ILE H C 1
ATOM 7123 O O . ILE H 1 32 ? 59.751 -17.671 4.956 1.00 64.43 105 ILE H O 1
ATOM 7128 N N . ALA H 1 33 ? 59.803 -17.787 2.708 1.00 55.09 106 ALA H N 1
ATOM 7129 C CA . ALA H 1 33 ? 59.824 -19.243 2.668 1.00 54.14 106 ALA H CA 1
ATOM 7130 C C . ALA H 1 33 ? 61.060 -19.770 3.384 1.00 60.64 106 ALA H C 1
ATOM 7131 O O . ALA H 1 33 ? 60.963 -20.592 4.294 1.00 66.50 106 ALA H O 1
ATOM 7133 N N . LEU H 1 34 ? 62.220 -19.277 2.966 1.00 59.34 107 LEU H N 1
ATOM 7134 C CA . LEU H 1 34 ? 63.493 -19.663 3.562 1.00 58.95 107 LEU H CA 1
ATOM 7135 C C . LEU H 1 34 ? 63.562 -19.256 5.033 1.00 65.32 107 LEU H C 1
ATOM 7136 O O . LEU H 1 34 ? 64.220 -19.914 5.841 1.00 59.04 107 LEU H O 1
ATOM 7141 N N . TRP H 1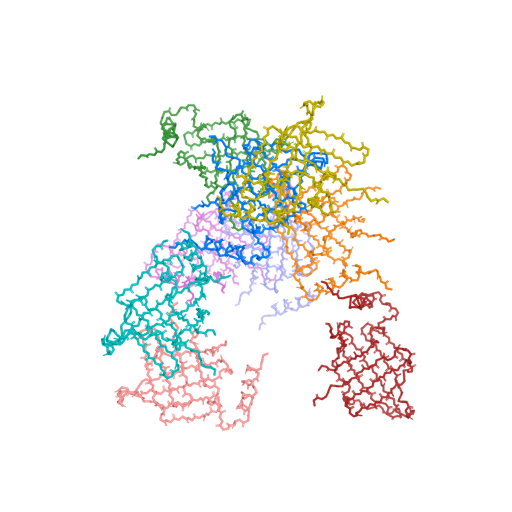 35 ? 62.881 -18.164 5.369 1.00 68.37 108 TRP H N 1
ATOM 7142 C CA . TRP H 1 35 ? 62.860 -17.648 6.733 1.00 61.14 108 TRP H CA 1
ATOM 7143 C C . TRP H 1 35 ? 62.065 -18.559 7.658 1.00 65.48 108 TRP H C 1
ATOM 7144 O O . TRP H 1 35 ? 62.474 -18.820 8.790 1.00 70.06 108 TRP H O 1
ATOM 7155 N N . ASN H 1 36 ? 60.926 -19.039 7.174 1.00 66.56 109 ASN H N 1
ATOM 7156 C CA . ASN H 1 36 ? 60.100 -19.949 7.952 1.00 65.87 109 ASN H CA 1
ATOM 7157 C C . ASN H 1 36 ? 60.840 -21.243 8.259 1.00 67.58 109 ASN H C 1
ATOM 7158 O O . ASN H 1 36 ? 60.659 -21.835 9.322 1.00 73.58 109 ASN H O 1
ATOM 7163 N N . ARG H 1 37 ? 61.674 -21.675 7.318 1.00 67.86 110 ARG H N 1
ATOM 7164 C CA . ARG H 1 37 ? 62.458 -22.892 7.485 1.00 67.29 110 ARG H CA 1
ATOM 7165 C C . ARG H 1 37 ? 63.443 -22.762 8.644 1.00 69.10 110 ARG H C 1
ATOM 7166 O O . ARG H 1 37 ? 63.853 -23.761 9.235 1.00 72.72 110 ARG H O 1
ATOM 7174 N N . ALA H 1 38 ? 63.818 -21.527 8.963 1.00 69.54 111 ALA H N 1
ATOM 7175 C CA . ALA H 1 38 ? 64.810 -21.264 10.000 1.00 70.59 111 ALA H CA 1
ATOM 7176 C C . ALA H 1 38 ? 64.161 -20.969 11.347 1.00 73.32 111 ALA H C 1
ATOM 7177 O O . ALA H 1 38 ? 64.684 -21.361 12.391 1.00 80.04 111 ALA H O 1
ATOM 7179 N N . THR H 1 39 ? 63.028 -20.274 11.316 1.00 72.25 112 THR H N 1
ATOM 7180 C CA . THR H 1 39 ? 62.347 -19.849 12.534 1.00 77.58 112 THR H CA 1
ATOM 7181 C C . THR H 1 39 ? 62.093 -21.003 13.492 1.00 75.08 112 THR H C 1
ATOM 7182 O O . THR H 1 39 ? 62.528 -20.971 14.643 1.00 81.97 112 THR H O 1
ATOM 7186 N N . HIS H 1 40 ? 61.392 -22.022 13.007 1.00 72.32 113 HIS H N 1
ATOM 7187 C CA . HIS H 1 40 ? 61.026 -23.169 13.829 1.00 82.42 113 HIS H CA 1
ATOM 7188 C C . HIS H 1 40 ? 61.816 -24.406 13.421 1.00 78.29 113 HIS H C 1
ATOM 7189 O O . HIS H 1 40 ? 62.167 -25.236 14.259 1.00 78.98 113 HIS H O 1
ATOM 7196 N N . GLY H 1 41 ? 62.092 -24.523 12.127 1.00 72.29 114 GLY H N 1
ATOM 7197 C CA . GLY H 1 41 ? 62.772 -25.689 11.601 1.00 79.73 114 GLY H CA 1
ATOM 7198 C C . GLY H 1 41 ? 64.221 -25.765 12.034 1.00 81.27 114 GLY H C 1
ATOM 7199 O O . GLY H 1 41 ? 64.716 -26.840 12.375 1.00 86.88 114 GLY H O 1
ATOM 7200 N N . GLU H 1 42 ? 64.897 -24.619 12.022 1.00 74.03 115 GLU H N 1
ATOM 7201 C CA . GLU H 1 42 ? 66.318 -24.554 12.338 1.00 71.23 115 GLU H CA 1
ATOM 7202 C C . GLU H 1 42 ? 67.117 -25.316 11.276 1.00 75.65 115 GLU H C 1
ATOM 7203 O O . GLU H 1 42 ? 67.906 -26.207 11.587 1.00 76.69 115 GLU H O 1
ATOM 7209 N N . GLN H 1 43 ? 66.892 -24.960 10.014 1.00 79.15 116 GLN H N 1
ATOM 7210 C CA . GLN H 1 43 ? 67.595 -25.589 8.900 1.00 74.21 116 GLN H CA 1
ATOM 7211 C C . GLN H 1 43 ? 69.060 -25.160 8.891 1.00 69.59 116 GLN H C 1
ATOM 7212 O O . GLN H 1 43 ? 69.442 -24.202 9.564 1.00 71.46 116 GLN H O 1
ATOM 7218 N N . GLY H 1 44 ? 69.870 -25.880 8.122 1.00 63.31 117 GLY H N 1
ATOM 7219 C CA . GLY H 1 44 ? 71.304 -25.665 8.073 1.00 57.64 117 GLY H CA 1
ATOM 7220 C C . GLY H 1 44 ? 71.764 -24.240 7.831 1.00 58.20 117 GLY H C 1
ATOM 7221 O O . GLY H 1 44 ? 72.898 -23.904 8.168 1.00 59.83 117 GLY H O 1
ATOM 7222 N N . ALA H 1 45 ? 70.902 -23.401 7.258 1.00 58.07 118 ALA H N 1
ATOM 7223 C CA . ALA H 1 45 ? 71.314 -22.052 6.870 1.00 61.81 118 ALA H CA 1
ATOM 7224 C C . ALA H 1 45 ? 70.300 -20.960 7.201 1.00 55.72 118 ALA H C 1
ATOM 7225 O O . ALA H 1 45 ? 69.191 -20.932 6.666 1.00 43.38 118 ALA H O 1
ATOM 7227 N N . LEU H 1 46 ? 70.709 -20.062 8.093 1.00 56.67 119 LEU H N 1
ATOM 7228 C CA . LEU H 1 46 ? 70.033 -18.786 8.304 1.00 57.85 119 LEU H CA 1
ATOM 7229 C C . LEU H 1 46 ? 70.895 -17.689 7.686 1.00 48.96 119 LEU H C 1
ATOM 7230 O O . LEU H 1 46 ? 70.429 -16.585 7.407 1.00 43.07 119 LEU H O 1
ATOM 7235 N N . GLN H 1 47 ? 72.163 -18.019 7.469 1.00 48.94 120 GLN H N 1
ATOM 7236 C CA . GLN H 1 47 ? 73.121 -17.099 6.875 1.00 52.67 120 GLN H CA 1
ATOM 7237 C C . GLN H 1 47 ? 72.759 -16.758 5.435 1.00 58.72 120 GLN H C 1
ATOM 7238 O O . GLN H 1 47 ? 73.149 -15.711 4.921 1.00 62.93 120 GLN H O 1
ATOM 7244 N N . HIS H 1 48 ? 72.016 -17.646 4.784 1.00 60.05 121 HIS H N 1
ATOM 7245 C CA . HIS H 1 48 ? 71.625 -17.442 3.395 1.00 62.59 121 HIS H CA 1
ATOM 7246 C C . HIS H 1 48 ? 70.760 -16.191 3.258 1.00 58.74 121 HIS H C 1
ATOM 7247 O O . HIS H 1 48 ? 70.712 -15.571 2.194 1.00 54.74 121 HIS H O 1
ATOM 7254 N N . LEU H 1 49 ? 70.083 -15.822 4.341 1.00 58.86 122 LEU H N 1
ATOM 7255 C CA . LEU H 1 49 ? 69.248 -14.627 4.354 1.00 50.00 122 LEU H CA 1
ATOM 7256 C C . LEU H 1 49 ? 70.079 -13.355 4.504 1.00 41.89 122 LEU H C 1
ATOM 7257 O O . LEU H 1 49 ? 69.595 -12.260 4.224 1.00 38.85 122 LEU H O 1
ATOM 7262 N N . LEU H 1 50 ? 71.323 -13.496 4.952 1.00 43.95 123 LEU H N 1
ATOM 7263 C CA . LEU H 1 50 ? 72.174 -12.334 5.188 1.00 46.02 123 LEU H CA 1
ATOM 7264 C C . LEU H 1 50 ? 72.804 -11.800 3.908 1.00 38.34 123 LEU H C 1
ATOM 7265 O O . LEU H 1 50 ? 73.156 -10.621 3.833 1.00 39.68 123 LEU H O 1
ATOM 7270 N N . ALA H 1 51 ? 72.948 -12.667 2.912 1.00 39.02 124 ALA H N 1
ATOM 7271 C CA . ALA H 1 51 ? 73.569 -12.293 1.647 1.00 31.07 124 ALA H CA 1
ATOM 7272 C C . ALA H 1 51 ? 72.923 -11.050 1.048 1.00 27.88 124 ALA H C 1
ATOM 7273 O O . ALA H 1 51 ? 71.700 -10.958 0.962 1.00 30.43 124 ALA H O 1
ATOM 7275 N N . GLY H 1 52 ? 73.757 -10.094 0.651 1.00 25.33 125 GLY H N 1
ATOM 7276 C CA . GLY H 1 52 ? 73.289 -8.898 -0.026 1.00 31.80 125 GLY H CA 1
ATOM 7277 C C . GLY H 1 52 ? 73.576 -7.617 0.730 1.00 29.00 125 GLY H C 1
ATOM 7278 O O . GLY H 1 52 ? 74.411 -7.587 1.631 1.00 28.75 125 GLY H O 1
ATOM 7279 N N . LEU H 1 53 ? 72.865 -6.559 0.355 1.00 25.13 126 LEU H N 1
ATOM 7280 C CA . LEU H 1 53 ? 73.092 -5.230 0.902 1.00 27.13 126 LEU H CA 1
ATOM 7281 C C . LEU H 1 53 ? 72.104 -4.911 2.016 1.00 30.72 126 LEU H C 1
ATOM 7282 O O . LEU H 1 53 ? 70.918 -5.225 1.914 1.00 32.23 126 LEU H O 1
ATOM 7287 N N . TRP H 1 54 ? 72.610 -4.277 3.071 1.00 43.55 127 TRP H N 1
ATOM 7288 C CA . TRP H 1 54 ? 71.800 -3.880 4.221 1.00 37.59 127 TRP H CA 1
ATOM 7289 C C . TRP H 1 54 ? 72.132 -2.450 4.652 1.00 37.82 127 TRP H C 1
ATOM 7290 O O . TRP H 1 54 ? 73.278 -2.148 4.984 1.00 42.51 127 TRP H O 1
ATOM 7301 N N . ILE H 1 55 ? 71.128 -1.576 4.650 1.00 37.57 128 ILE H N 1
ATOM 7302 C CA . ILE H 1 55 ? 71.309 -0.189 5.079 1.00 46.11 128 ILE H CA 1
ATOM 7303 C C . ILE H 1 55 ? 70.873 -0.017 6.531 1.00 47.92 128 ILE H C 1
ATOM 7304 O O . ILE H 1 55 ? 69.853 -0.568 6.942 1.00 48.88 128 ILE H O 1
ATOM 7309 N N . GLN H 1 56 ? 71.627 0.770 7.298 1.00 49.61 129 GLN H N 1
ATOM 7310 C CA . GLN H 1 56 ? 71.288 0.999 8.701 1.00 41.82 129 GLN H CA 1
ATOM 7311 C C . GLN H 1 56 ? 70.096 1.937 8.813 1.00 41.45 129 GLN H C 1
ATOM 7312 O O . GLN H 1 56 ? 69.965 2.880 8.036 1.00 47.26 129 GLN H O 1
ATOM 7318 N N . THR H 1 57 ? 69.233 1.675 9.788 1.00 42.51 130 THR H N 1
ATOM 7319 C CA . THR H 1 57 ? 68.073 2.523 10.035 1.00 48.91 130 THR H CA 1
ATOM 7320 C C . THR H 1 57 ? 68.423 3.665 10.986 1.00 49.16 130 THR H C 1
ATOM 7321 O O . THR H 1 57 ? 69.017 3.446 12.042 1.00 41.03 130 THR H O 1
ATOM 7325 N N . ASP H 1 65 ? 71.444 12.443 6.933 1.00 69.96 138 ASP H N 1
ATOM 7326 C CA . ASP H 1 65 ? 72.829 12.124 7.254 1.00 70.12 138 ASP H CA 1
ATOM 7327 C C . ASP H 1 65 ? 73.279 10.858 6.520 1.00 66.68 138 ASP H C 1
ATOM 7328 O O . ASP H 1 65 ? 72.606 10.393 5.601 1.00 80.18 138 ASP H O 1
ATOM 7333 N N . ILE H 1 66 ? 74.417 10.305 6.935 1.00 54.99 139 ILE H N 1
ATOM 7334 C CA . ILE H 1 66 ? 75.013 9.149 6.265 1.00 54.63 139 ILE H CA 1
ATOM 7335 C C . ILE H 1 66 ? 74.649 7.828 6.960 1.00 56.33 139 ILE H C 1
ATOM 7336 O O . ILE H 1 66 ? 74.823 7.687 8.171 1.00 64.94 139 ILE H O 1
ATOM 7341 N N . HIS H 1 67 ? 74.149 6.870 6.179 1.00 56.02 140 HIS H N 1
ATOM 7342 C CA . HIS H 1 67 ? 73.784 5.546 6.685 1.00 47.58 140 HIS H CA 1
ATOM 7343 C C . HIS H 1 67 ? 74.976 4.595 6.560 1.00 42.05 140 HIS H C 1
ATOM 7344 O O . HIS H 1 67 ? 75.570 4.495 5.487 1.00 38.26 140 HIS H O 1
ATOM 7351 N N . PRO H 1 68 ? 75.349 3.914 7.662 1.00 38.81 141 PRO H N 1
ATOM 7352 C CA . PRO H 1 68 ? 76.304 2.805 7.552 1.00 40.47 141 PRO H CA 1
ATOM 7353 C C . PRO H 1 68 ? 75.764 1.708 6.644 1.00 34.30 141 PRO H C 1
ATOM 7354 O O . PRO H 1 68 ? 74.553 1.480 6.605 1.00 33.02 141 PRO H O 1
ATOM 7358 N N . LEU H 1 69 ? 76.660 1.061 5.906 1.00 30.21 142 LEU H N 1
ATOM 7359 C CA . LEU H 1 69 ? 76.288 0.026 4.950 1.00 26.75 142 LEU H CA 1
ATOM 7360 C C . LEU H 1 69 ? 76.998 -1.284 5.244 1.00 21.26 142 LEU H C 1
ATOM 7361 O O . LEU H 1 69 ? 78.223 -1.329 5.363 1.00 21.26 142 LEU H O 1
ATOM 7366 N N . LEU H 1 70 ? 76.209 -2.347 5.362 1.00 32.67 143 LEU H N 1
ATOM 7367 C CA . LEU H 1 70 ? 76.729 -3.701 5.484 1.00 34.56 143 LEU H CA 1
ATOM 7368 C C . LEU H 1 70 ? 76.432 -4.484 4.215 1.00 29.44 143 LEU H C 1
ATOM 7369 O O . LEU H 1 70 ? 75.329 -4.404 3.676 1.00 30.93 143 LEU H O 1
ATOM 7374 N N . PHE H 1 71 ? 77.416 -5.237 3.739 1.00 28.16 144 PHE H N 1
ATOM 7375 C CA . PHE H 1 71 ? 77.191 -6.171 2.645 1.00 26.20 144 PHE H CA 1
ATOM 7376 C C . PHE H 1 71 ? 77.846 -7.500 2.971 1.00 26.86 144 PHE H C 1
ATOM 7377 O O . PHE H 1 71 ? 79.070 -7.609 3.013 1.00 26.66 144 PHE H O 1
ATOM 7385 N N . PHE H 1 72 ? 77.016 -8.510 3.208 1.00 30.17 145 PHE H N 1
ATOM 7386 C CA . PHE H 1 72 ? 77.503 -9.851 3.491 1.00 28.36 145 PHE H CA 1
ATOM 7387 C C . PHE H 1 72 ? 77.732 -10.592 2.179 1.00 28.88 145 PHE H C 1
ATOM 7388 O O . PHE H 1 72 ? 76.788 -11.033 1.526 1.00 30.13 145 PHE H O 1
ATOM 7396 N N . ASP H 1 73 ? 78.999 -10.706 1.795 1.00 29.68 146 ASP H N 1
ATOM 7397 C CA . ASP H 1 73 ? 79.369 -11.330 0.531 1.00 34.11 146 ASP H CA 1
ATOM 7398 C C . ASP H 1 73 ? 79.481 -12.843 0.688 1.00 30.55 146 ASP H C 1
ATOM 7399 O O . ASP H 1 73 ? 80.536 -13.372 1.038 1.00 26.74 146 ASP H O 1
ATOM 7404 N N . ARG H 1 74 ? 78.375 -13.527 0.420 1.00 28.06 147 ARG H N 1
ATOM 7405 C CA . ARG H 1 74 ? 78.285 -14.972 0.580 1.00 29.22 147 ARG H CA 1
ATOM 7406 C C . ARG H 1 74 ? 79.342 -15.704 -0.233 1.00 29.10 147 ARG H C 1
ATOM 7407 O O . ARG H 1 74 ? 80.028 -16.587 0.280 1.00 29.88 147 ARG H O 1
ATOM 7415 N N . GLU H 1 75 ? 79.457 -15.326 -1.501 1.00 33.42 148 GLU H N 1
ATOM 7416 C CA . GLU H 1 75 ? 80.384 -15.960 -2.431 1.00 35.87 148 GLU H CA 1
ATOM 7417 C C . GLU H 1 75 ? 81.792 -16.085 -1.858 1.00 25.12 148 GLU H C 1
ATOM 7418 O O . GLU H 1 75 ? 82.343 -17.184 -1.775 1.00 22.06 148 GLU H O 1
ATOM 7424 N N . HIS H 1 76 ? 82.362 -14.957 -1.450 1.00 29.26 149 HIS H N 1
ATOM 7425 C CA . HIS H 1 76 ? 83.750 -14.921 -1.007 1.00 26.84 149 HIS H CA 1
ATOM 7426 C C . HIS H 1 76 ? 83.878 -14.929 0.509 1.00 25.62 149 HIS H C 1
ATOM 7427 O O . HIS H 1 76 ? 84.964 -14.702 1.041 1.00 23.29 149 HIS H O 1
ATOM 7434 N N . ALA H 1 77 ? 82.771 -15.201 1.194 1.00 26.67 150 ALA H N 1
ATOM 7435 C CA . ALA H 1 77 ? 82.758 -15.263 2.652 1.00 20.77 150 ALA H CA 1
ATOM 7436 C C . ALA H 1 77 ? 83.371 -14.002 3.243 1.00 21.50 150 ALA H C 1
ATOM 7437 O O . ALA H 1 77 ? 84.321 -14.064 4.026 1.00 19.79 150 ALA H O 1
ATOM 7439 N N . GLU H 1 78 ? 82.817 -12.862 2.848 1.00 26.25 151 GLU H N 1
ATOM 7440 C CA . GLU H 1 78 ? 83.349 -11.563 3.229 1.00 28.58 151 GLU H CA 1
ATOM 7441 C C . GLU H 1 78 ? 82.245 -10.613 3.666 1.00 28.38 151 GLU H C 1
ATOM 7442 O O . GLU H 1 78 ? 81.108 -10.708 3.202 1.00 26.99 151 GLU H O 1
ATOM 7448 N N . ILE H 1 79 ? 82.594 -9.703 4.570 1.00 36.28 152 ILE H N 1
ATOM 7449 C CA . ILE H 1 79 ? 81.697 -8.633 4.977 1.00 30.87 152 ILE H CA 1
ATOM 7450 C C . ILE H 1 79 ? 82.379 -7.298 4.719 1.00 26.00 152 ILE H C 1
ATOM 7451 O O . ILE H 1 79 ? 83.542 -7.108 5.077 1.00 28.52 152 ILE H O 1
ATOM 7456 N N . THR H 1 80 ? 81.655 -6.386 4.079 1.00 30.62 153 THR H N 1
ATOM 7457 C CA . THR H 1 80 ? 82.158 -5.043 3.830 1.00 29.10 153 THR H CA 1
ATOM 7458 C C . THR H 1 80 ? 81.414 -4.042 4.702 1.00 26.71 153 THR H C 1
ATOM 7459 O O . THR H 1 80 ? 80.185 -4.058 4.780 1.00 23.48 153 THR H O 1
ATOM 7463 N N . PHE H 1 81 ? 82.178 -3.180 5.362 1.00 27.35 154 PHE H N 1
ATOM 7464 C CA . PHE H 1 81 ? 81.625 -2.106 6.171 1.00 25.32 154 PHE H CA 1
ATOM 7465 C C . PHE H 1 81 ? 81.965 -0.779 5.520 1.00 21.82 154 PHE H C 1
ATOM 7466 O O . PHE H 1 81 ? 83.139 -0.444 5.400 1.00 26.04 154 PHE H O 1
ATOM 7474 N N . SER H 1 82 ? 80.950 -0.028 5.100 1.00 21.17 155 SER H N 1
ATOM 7475 C CA . SER H 1 82 ? 81.190 1.235 4.410 1.00 28.44 155 SER H CA 1
ATOM 7476 C C . SER H 1 82 ? 80.258 2.360 4.861 1.00 26.37 155 SER H C 1
ATOM 7477 O O . SER H 1 82 ? 79.041 2.206 4.885 1.00 20.65 155 SER H O 1
ATOM 7480 N N . ARG H 1 83 ? 80.857 3.493 5.216 1.00 32.13 156 ARG H N 1
ATOM 7481 C CA . ARG H 1 83 ? 80.115 4.708 5.527 1.00 29.03 156 ARG H CA 1
ATOM 7482 C C . ARG H 1 83 ? 80.825 5.882 4.877 1.00 39.65 156 ARG H C 1
ATOM 7483 O O . ARG H 1 83 ? 81.728 6.476 5.467 1.00 38.65 156 ARG H O 1
ATOM 7491 N N . ALA H 1 84 ? 80.415 6.196 3.651 1.00 40.16 157 ALA H N 1
ATOM 7492 C CA . ALA H 1 84 ? 80.994 7.294 2.887 1.00 39.29 157 ALA H CA 1
ATOM 7493 C C . ALA H 1 84 ? 82.491 7.080 2.646 1.00 38.13 157 ALA H C 1
ATOM 7494 O O . ALA H 1 84 ? 82.880 6.195 1.880 1.00 30.70 157 ALA H O 1
ATOM 7496 N N . SER H 1 85 ? 83.326 7.887 3.294 1.00 45.67 158 SER H N 1
ATOM 7497 C CA . SER H 1 85 ? 84.772 7.767 3.152 1.00 46.41 158 SER H CA 1
ATOM 7498 C C . SER H 1 85 ? 85.274 6.518 3.857 1.00 41.80 158 SER H C 1
ATOM 7499 O O . SER H 1 85 ? 86.345 6.000 3.540 1.00 45.65 158 SER H O 1
ATOM 7502 N N . VAL H 1 86 ? 84.495 6.042 4.820 1.00 41.80 159 VAL H N 1
ATOM 7503 C CA . VAL H 1 86 ? 84.797 4.785 5.479 1.00 43.07 159 VAL H CA 1
ATOM 7504 C C . VAL H 1 86 ? 84.389 3.639 4.570 1.00 34.64 159 VAL H C 1
ATOM 7505 O O . VAL H 1 86 ? 83.246 3.578 4.126 1.00 35.25 159 VAL H O 1
ATOM 7509 N N . GLN H 1 87 ? 85.328 2.746 4.283 1.00 36.88 160 GLN H N 1
ATOM 7510 C CA . GLN H 1 87 ? 85.011 1.510 3.583 1.00 38.20 160 GLN H CA 1
ATOM 7511 C C . GLN H 1 87 ? 86.127 0.506 3.844 1.00 34.43 160 GLN H C 1
ATOM 7512 O O . GLN H 1 87 ? 87.310 0.817 3.695 1.00 32.99 160 GLN H O 1
ATOM 7518 N N . GLU H 1 88 ? 85.737 -0.692 4.264 1.00 32.59 161 GLU H N 1
ATOM 7519 C CA . GLU H 1 88 ? 86.691 -1.707 4.686 1.00 36.32 161 GLU H CA 1
ATOM 7520 C C . GLU H 1 88 ? 86.077 -3.098 4.583 1.00 33.03 161 GLU H C 1
ATOM 7521 O O . GLU H 1 88 ? 84.855 -3.246 4.590 1.00 29.32 161 GLU H O 1
ATOM 7527 N N . ILE H 1 89 ? 86.936 -4.109 4.488 1.00 34.33 162 ILE H N 1
ATOM 7528 C CA . ILE H 1 89 ? 86.502 -5.486 4.290 1.00 29.33 162 ILE H CA 1
ATOM 7529 C C . ILE H 1 89 ? 87.028 -6.388 5.400 1.00 21.23 162 ILE H C 1
ATOM 7530 O O . ILE H 1 89 ? 88.133 -6.186 5.900 1.00 21.72 162 ILE H O 1
ATOM 7535 N N . PHE H 1 90 ? 86.231 -7.390 5.763 1.00 24.14 163 PHE H N 1
ATOM 7536 C CA . PHE H 1 90 ? 86.623 -8.357 6.779 1.00 28.95 163 PHE H CA 1
ATOM 7537 C C . PHE H 1 90 ? 86.370 -9.783 6.307 1.00 19.34 163 PHE H C 1
ATOM 7538 O O . PHE H 1 90 ? 85.244 -10.155 5.987 1.00 18.93 163 PHE H O 1
ATOM 7546 N N . LEU H 1 91 ? 87.434 -10.576 6.273 1.00 25.77 164 LEU H N 1
ATOM 7547 C CA . LEU H 1 91 ? 87.337 -11.980 5.899 1.00 27.59 164 LEU H CA 1
ATOM 7548 C C . LEU H 1 91 ? 86.700 -12.796 7.013 1.00 28.41 164 LEU H C 1
ATOM 7549 O O . LEU H 1 91 ? 87.232 -12.867 8.120 1.00 32.52 164 LEU H O 1
ATOM 7554 N N . VAL H 1 92 ? 85.566 -13.417 6.714 1.00 27.75 165 VAL H N 1
ATOM 7555 C CA . VAL H 1 92 ? 84.891 -14.267 7.682 1.00 30.65 165 VAL H CA 1
ATOM 7556 C C . VAL H 1 92 ? 85.712 -15.526 7.948 1.00 30.71 165 VAL H C 1
ATOM 7557 O O . VAL H 1 92 ? 85.909 -16.349 7.054 1.00 30.75 165 VAL H O 1
ATOM 7561 N N . ASP H 1 93 ? 86.190 -15.666 9.180 1.00 31.80 166 ASP H N 1
ATOM 7562 C CA . ASP H 1 93 ? 86.910 -16.864 9.591 1.00 31.22 166 ASP H CA 1
ATOM 7563 C C . ASP H 1 93 ? 85.923 -17.943 9.996 1.00 37.10 166 ASP H C 1
ATOM 7564 O O . ASP H 1 93 ? 85.912 -19.038 9.433 1.00 38.39 166 ASP H O 1
ATOM 7569 N N . SER H 1 94 ? 85.096 -17.618 10.983 1.00 37.97 167 SER H N 1
ATOM 7570 C CA . SER H 1 94 ? 84.072 -18.530 11.467 1.00 39.12 167 SER H CA 1
ATOM 7571 C C . SER H 1 94 ? 82.707 -17.857 11.443 1.00 37.07 167 SER H C 1
ATOM 7572 O O . SER H 1 94 ? 82.602 -16.634 11.528 1.00 35.53 167 SER H O 1
ATOM 7575 N N . ALA H 1 95 ? 81.666 -18.672 11.326 1.00 41.61 168 ALA H N 1
ATOM 7576 C CA . ALA H 1 95 ? 80.295 -18.190 11.381 1.00 47.54 168 ALA H CA 1
ATOM 7577 C C . ALA H 1 95 ? 79.385 -19.318 11.845 1.00 54.69 168 ALA H C 1
ATOM 7578 O O . ALA H 1 95 ? 79.414 -20.414 11.286 1.00 61.86 168 ALA H O 1
ATOM 7580 N N . HIS H 1 96 ? 78.586 -19.052 12.873 1.00 47.03 169 HIS H N 1
ATOM 7581 C CA . HIS H 1 96 ? 77.713 -20.072 13.440 1.00 47.70 169 HIS H CA 1
ATOM 7582 C C . HIS H 1 96 ? 76.416 -19.467 13.955 1.00 46.22 169 HIS H C 1
ATOM 7583 O O . HIS 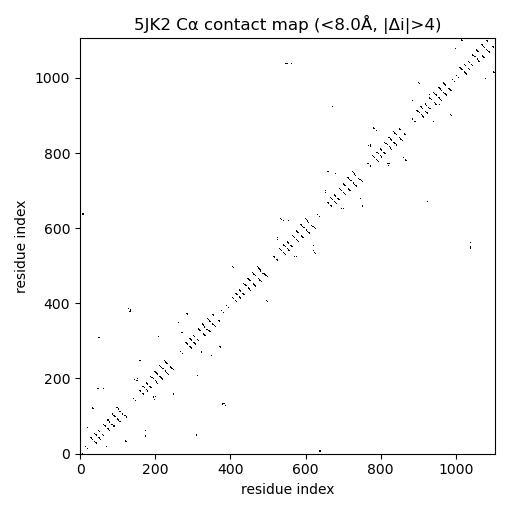H 1 96 ? 76.414 -18.399 14.565 1.00 45.87 169 HIS H O 1
ATOM 7590 N N . THR H 1 97 ? 75.316 -20.169 13.702 1.00 51.34 170 THR H N 1
ATOM 7591 C CA . THR H 1 97 ? 73.991 -19.698 14.084 1.00 55.46 170 THR H CA 1
ATOM 7592 C C . THR H 1 97 ? 73.546 -20.257 15.428 1.00 56.69 170 THR H C 1
ATOM 7593 O O . THR H 1 97 ? 74.083 -21.252 15.918 1.00 54.24 170 THR H O 1
ATOM 7597 N N . HIS H 1 98 ? 72.555 -19.597 16.014 1.00 53.28 171 HIS H N 1
ATOM 7598 C CA . HIS H 1 98 ? 71.908 -20.074 17.224 1.00 54.83 171 HIS H CA 1
ATOM 7599 C C . HIS H 1 98 ? 70.590 -19.334 17.390 1.00 52.23 171 HIS H C 1
ATOM 7600 O O . HIS H 1 98 ? 70.573 -18.109 17.497 1.00 48.46 171 HIS H O 1
ATOM 7607 N N . ARG H 1 99 ? 69.496 -20.089 17.404 1.00 61.14 172 ARG H N 1
ATOM 7608 C CA . ARG H 1 99 ? 68.152 -19.526 17.481 1.00 64.03 172 ARG H CA 1
ATOM 7609 C C . ARG H 1 99 ? 67.876 -18.646 16.254 1.00 58.48 172 ARG H C 1
ATOM 7610 O O . ARG H 1 99 ? 67.675 -19.163 15.156 1.00 52.76 172 ARG H O 1
ATOM 7618 N N . LYS H 1 100 ? 67.864 -17.327 16.441 1.00 56.93 173 LYS H N 1
ATOM 7619 C CA . LYS H 1 100 ? 67.668 -16.383 15.344 1.00 55.71 173 LYS H CA 1
ATOM 7620 C C . LYS H 1 100 ? 68.858 -15.435 15.243 1.00 54.45 173 LYS H C 1
ATOM 7621 O O . LYS H 1 100 ? 68.745 -14.317 14.732 1.00 52.74 173 LYS H O 1
ATOM 7627 N N . THR H 1 101 ? 70.003 -15.902 15.727 1.00 55.97 174 THR H N 1
ATOM 7628 C CA . THR H 1 101 ? 71.199 -15.079 15.823 1.00 50.09 174 THR H CA 1
ATOM 7629 C C . THR H 1 101 ? 72.364 -15.704 15.065 1.00 52.73 174 THR H C 1
ATOM 7630 O O . THR H 1 101 ? 72.683 -16.878 15.257 1.00 57.99 174 THR H O 1
ATOM 7634 N N . VAL H 1 102 ? 72.992 -14.908 14.203 1.00 50.86 175 VAL H N 1
ATOM 7635 C CA . VAL H 1 102 ? 74.203 -15.319 13.498 1.00 50.77 175 VAL H CA 1
ATOM 7636 C C . VAL H 1 102 ? 75.401 -14.573 14.076 1.00 43.76 175 VAL H C 1
ATOM 7637 O O . VAL H 1 102 ? 75.376 -13.347 14.190 1.00 41.48 175 VAL H O 1
ATOM 7641 N N . SER H 1 103 ? 76.444 -15.316 14.436 1.00 43.66 176 SER H N 1
ATOM 7642 C CA . SER H 1 103 ? 77.644 -14.728 15.025 1.00 42.67 176 SER H CA 1
ATOM 7643 C C . SER H 1 103 ? 78.839 -14.883 14.090 1.00 38.42 176 SER H C 1
ATOM 7644 O O . SER H 1 103 ? 79.031 -15.941 13.495 1.00 39.03 176 SER H O 1
ATOM 7647 N N . PHE H 1 104 ? 79.638 -13.824 13.972 1.00 35.05 177 PHE H N 1
ATOM 7648 C CA . PHE H 1 104 ? 80.791 -13.820 13.079 1.00 31.28 177 PHE H CA 1
ATOM 7649 C C . PHE H 1 104 ? 82.100 -13.511 13.791 1.00 30.27 177 PHE H C 1
ATOM 7650 O O . PHE H 1 104 ? 82.192 -12.549 14.548 1.00 38.11 177 PHE H O 1
ATOM 7658 N N . LEU H 1 105 ? 83.109 -14.335 13.531 1.00 33.69 178 LEU H N 1
ATOM 7659 C CA . LEU H 1 105 ? 84.491 -13.980 13.822 1.00 39.48 178 LEU H CA 1
ATOM 7660 C C . LEU H 1 105 ? 85.137 -13.616 12.494 1.00 40.42 178 LEU H C 1
ATOM 7661 O O . LEU H 1 105 ? 85.295 -14.473 11.623 1.00 38.63 178 LEU H O 1
ATOM 7666 N N . THR H 1 106 ? 85.504 -12.348 12.340 1.00 39.54 179 THR H N 1
ATOM 7667 C CA . THR H 1 106 ? 86.022 -11.859 11.071 1.00 34.89 179 THR H CA 1
ATOM 7668 C C . THR H 1 106 ? 87.386 -11.207 11.249 1.00 35.92 179 THR H C 1
ATOM 7669 O O . THR H 1 106 ? 87.810 -10.928 12.367 1.00 39.46 179 THR H O 1
ATOM 7673 N N . ARG H 1 107 ? 88.060 -10.964 10.131 1.00 38.50 180 ARG H N 1
ATOM 7674 C CA . ARG H 1 107 ? 89.446 -10.520 10.143 1.00 38.92 180 ARG H CA 1
ATOM 7675 C C . ARG H 1 107 ? 89.713 -9.529 9.015 1.00 34.03 180 ARG H C 1
ATOM 7676 O O . ARG H 1 107 ? 89.381 -9.786 7.859 1.00 33.73 180 ARG H O 1
ATOM 7684 N N . ASN H 1 108 ? 90.312 -8.394 9.361 1.00 35.99 181 ASN H N 1
ATOM 7685 C CA . ASN H 1 108 ? 90.563 -7.335 8.392 1.00 31.42 181 ASN H CA 1
ATOM 7686 C C . ASN H 1 108 ? 91.571 -7.760 7.339 1.00 33.47 181 ASN H C 1
ATOM 7687 O O . ASN H 1 108 ? 92.584 -8.386 7.646 1.00 33.17 181 ASN H O 1
ATOM 7692 N N . THR H 1 109 ? 91.287 -7.402 6.094 1.00 37.38 182 THR H N 1
ATOM 7693 C CA . THR H 1 109 ? 92.110 -7.814 4.968 1.00 36.13 182 THR H CA 1
ATOM 7694 C C . THR H 1 109 ? 93.455 -7.094 4.939 1.00 42.84 182 THR H C 1
ATOM 7695 O O . THR H 1 109 ? 94.467 -7.674 4.548 1.00 54.08 182 THR H O 1
ATOM 7699 N N . ALA H 1 110 ? 93.464 -5.831 5.351 1.00 41.80 183 ALA H N 1
ATOM 7700 C CA . ALA H 1 110 ? 94.684 -5.035 5.320 1.00 40.73 183 ALA H CA 1
ATOM 7701 C C . ALA H 1 110 ? 95.664 -5.482 6.396 1.00 37.81 183 ALA H C 1
ATOM 7702 O O . ALA H 1 110 ? 96.873 -5.507 6.166 1.00 41.12 183 ALA H O 1
ATOM 7704 N N . ILE H 1 111 ? 95.144 -5.817 7.574 1.00 36.43 184 ILE H N 1
ATOM 7705 C CA . ILE H 1 111 ? 95.989 -6.238 8.688 1.00 40.39 184 ILE H CA 1
ATOM 7706 C C . ILE H 1 111 ? 95.321 -7.348 9.498 1.00 36.68 184 ILE H C 1
ATOM 7707 O O . ILE H 1 111 ? 94.175 -7.219 9.926 1.00 31.45 184 ILE H O 1
ATOM 7712 N N . SER H 1 112 ? 96.054 -8.438 9.705 1.00 32.40 185 SER H N 1
ATOM 7713 C CA . SER H 1 112 ? 95.529 -9.612 10.401 1.00 28.99 185 SER H CA 1
ATOM 7714 C C . SER H 1 112 ? 95.273 -9.351 11.879 1.00 35.25 185 SER H C 1
ATOM 7715 O O . SER H 1 112 ? 94.494 -10.055 12.517 1.00 37.15 185 SER H O 1
ATOM 7718 N N . SER H 1 113 ? 95.949 -8.343 12.416 1.00 41.71 186 SER H N 1
ATOM 7719 C CA . SER H 1 113 ? 95.859 -8.000 13.831 1.00 35.34 186 SER H CA 1
ATOM 7720 C C . SER H 1 113 ? 94.460 -7.559 14.243 1.00 35.39 186 SER H C 1
ATOM 7721 O O . SER H 1 113 ? 94.003 -7.855 15.349 1.00 42.68 186 SER H O 1
ATOM 7724 N N . ILE H 1 114 ? 93.791 -6.846 13.345 1.00 30.41 187 ILE H N 1
ATOM 7725 C CA . ILE H 1 114 ? 92.494 -6.256 13.635 1.00 31.64 187 ILE H CA 1
ATOM 7726 C C . ILE H 1 114 ? 91.353 -7.186 13.248 1.00 32.85 187 ILE H C 1
ATOM 7727 O O . ILE H 1 114 ? 91.118 -7.440 12.069 1.00 32.94 187 ILE H O 1
ATOM 7732 N N . ARG H 1 115 ? 90.636 -7.666 14.258 1.00 43.75 188 ARG H N 1
ATOM 7733 C CA . ARG H 1 115 ? 89.527 -8.585 14.061 1.00 44.99 188 ARG H CA 1
ATOM 7734 C C . ARG H 1 115 ? 88.249 -7.963 14.609 1.00 41.28 188 ARG H C 1
ATOM 7735 O O . ARG H 1 115 ? 88.293 -7.114 15.497 1.00 42.67 188 ARG H O 1
ATOM 7743 N N . ARG H 1 116 ? 87.113 -8.384 14.064 1.00 40.92 189 ARG H N 1
ATOM 7744 C CA . ARG H 1 116 ? 85.830 -7.788 14.408 1.00 44.76 189 ARG H CA 1
ATOM 7745 C C . ARG H 1 116 ? 84.774 -8.863 14.624 1.00 44.99 189 ARG H C 1
ATOM 7746 O O . ARG H 1 116 ? 84.472 -9.641 13.719 1.00 48.16 189 ARG H O 1
ATOM 7754 N N . ARG H 1 117 ? 84.221 -8.906 15.831 1.00 41.05 190 ARG H N 1
ATOM 7755 C CA . ARG H 1 117 ? 83.137 -9.827 16.135 1.00 41.36 190 ARG H CA 1
ATOM 7756 C C . ARG H 1 117 ? 81.805 -9.162 15.829 1.00 39.94 190 ARG H C 1
ATOM 7757 O O . ARG H 1 117 ? 81.683 -7.940 15.906 1.00 37.01 190 ARG H O 1
ATOM 7765 N N . LEU H 1 118 ? 80.812 -9.977 15.483 1.00 42.81 191 LEU H N 1
ATOM 7766 C CA . LEU H 1 118 ? 79.560 -9.479 14.930 1.00 43.48 191 LEU H CA 1
ATOM 7767 C C . LEU H 1 118 ? 78.367 -10.279 15.431 1.00 36.76 191 LEU H C 1
ATOM 7768 O O . LEU H 1 118 ? 78.287 -11.484 15.211 1.00 40.06 191 LEU H O 1
ATOM 7773 N N . GLU H 1 119 ? 77.439 -9.598 16.097 1.00 44.79 192 GLU H N 1
ATOM 7774 C CA . GLU H 1 119 ? 76.219 -10.227 16.592 1.00 51.53 192 GLU H CA 1
ATOM 7775 C C . GLU H 1 119 ? 75.024 -9.722 15.794 1.00 55.16 192 GLU H C 1
ATOM 7776 O O . GLU H 1 119 ? 74.559 -8.600 15.998 1.00 60.03 192 GLU H O 1
ATOM 7782 N N . VAL H 1 120 ? 74.530 -10.563 14.889 1.00 54.48 193 VAL H N 1
ATOM 7783 C CA . VAL H 1 120 ? 73.481 -10.173 13.950 1.00 47.50 193 VAL H CA 1
ATOM 7784 C C . VAL H 1 120 ? 72.160 -10.876 14.247 1.00 51.06 193 VAL H C 1
ATOM 7785 O O . VAL H 1 120 ? 71.960 -12.030 13.868 1.00 54.31 193 VAL H O 1
ATOM 7789 N N . THR H 1 121 ? 71.252 -10.158 14.900 1.00 54.32 194 THR H N 1
ATOM 7790 C CA . THR H 1 121 ? 69.981 -10.731 15.330 1.00 52.36 194 THR H CA 1
ATOM 7791 C C . THR H 1 121 ? 68.883 -10.399 14.330 1.00 47.96 194 THR H C 1
ATOM 7792 O O . THR H 1 121 ? 68.699 -9.241 13.962 1.00 49.43 194 THR H O 1
ATOM 7796 N N . PHE H 1 122 ? 68.156 -11.425 13.899 1.00 47.12 195 PHE H N 1
ATOM 7797 C CA . PHE H 1 122 ? 67.106 -11.263 12.901 1.00 51.48 195 PHE H CA 1
ATOM 7798 C C . PHE H 1 122 ? 65.742 -10.965 13.512 1.00 52.46 195 PHE H C 1
ATOM 7799 O O . PHE H 1 122 ? 65.145 -11.812 14.177 1.00 52.11 195 PHE H O 1
ATOM 7807 N N . GLU H 1 123 ? 65.252 -9.755 13.268 1.00 49.10 196 GLU H N 1
ATOM 7808 C CA . GLU H 1 123 ? 63.900 -9.378 13.654 1.00 45.54 196 GLU H CA 1
ATOM 7809 C C . GLU H 1 123 ? 62.931 -9.924 12.614 1.00 53.76 196 GLU H C 1
ATOM 7810 O O . GLU H 1 123 ? 61.850 -10.410 12.944 1.00 58.34 196 GLU H O 1
ATOM 7816 N N . SER H 1 124 ? 63.338 -9.831 11.352 1.00 54.07 197 SER H N 1
ATOM 7817 C CA . SER H 1 124 ? 62.602 -10.428 10.246 1.00 47.85 197 SER H CA 1
ATOM 7818 C C . SER H 1 124 ? 63.561 -10.679 9.087 1.00 55.12 197 SER H C 1
ATOM 7819 O O . SER H 1 124 ? 64.743 -10.356 9.178 1.00 59.57 197 SER H O 1
ATOM 7822 N N . HIS H 1 125 ? 63.051 -11.241 7.996 1.00 57.58 198 HIS H N 1
ATOM 7823 C CA . HIS H 1 125 ? 63.905 -11.650 6.884 1.00 49.23 198 HIS H CA 1
ATOM 7824 C C . HIS H 1 125 ? 64.626 -10.466 6.245 1.00 47.77 198 HIS H C 1
ATOM 7825 O O . HIS H 1 125 ? 65.700 -10.628 5.667 1.00 46.82 198 HIS H O 1
ATOM 7832 N N . ALA H 1 126 ? 64.034 -9.281 6.356 1.00 47.15 199 ALA H N 1
ATOM 7833 C CA . ALA H 1 126 ? 64.612 -8.071 5.779 1.00 47.80 199 ALA H CA 1
ATOM 7834 C C . ALA H 1 126 ? 64.872 -7.016 6.847 1.00 49.82 199 ALA H C 1
ATOM 7835 O O . ALA H 1 126 ? 64.909 -5.820 6.554 1.00 55.09 199 ALA H O 1
ATOM 7837 N N . VAL H 1 127 ? 65.045 -7.467 8.087 1.00 49.73 200 VAL H N 1
ATOM 7838 C CA . VAL H 1 127 ? 65.315 -6.577 9.211 1.00 43.28 200 VAL H CA 1
ATOM 7839 C C . VAL H 1 127 ? 66.222 -7.267 10.228 1.00 42.72 200 VAL H C 1
ATOM 7840 O O . VAL H 1 127 ? 65.936 -8.378 10.669 1.00 41.99 200 VAL H O 1
ATOM 7844 N N . ILE H 1 128 ? 67.315 -6.603 10.593 1.00 45.92 201 ILE H N 1
ATOM 7845 C CA . ILE H 1 128 ? 68.263 -7.153 11.557 1.00 45.62 201 ILE H CA 1
ATOM 7846 C C . ILE H 1 128 ? 68.792 -6.076 12.502 1.00 45.44 201 ILE H C 1
ATOM 7847 O O . ILE H 1 128 ? 68.933 -4.915 12.116 1.00 45.44 201 ILE H O 1
ATOM 7852 N N . HIS H 1 129 ? 69.073 -6.470 13.741 1.00 40.22 202 HIS H N 1
ATOM 7853 C CA . HIS H 1 129 ? 69.772 -5.607 14.684 1.00 46.08 202 HIS H CA 1
ATOM 7854 C C . HIS H 1 129 ? 71.197 -6.115 14.824 1.00 41.82 202 HIS H C 1
ATOM 7855 O O . HIS H 1 129 ? 71.418 -7.289 15.118 1.00 37.99 202 HIS H O 1
ATOM 7862 N N . VAL H 1 130 ? 72.158 -5.225 14.602 1.00 43.07 203 VAL H N 1
ATOM 7863 C CA . VAL H 1 130 ? 73.569 -5.591 14.593 1.00 45.16 203 VAL H CA 1
ATOM 7864 C C . VAL H 1 130 ? 74.308 -5.006 15.794 1.00 43.60 203 VAL H C 1
ATOM 7865 O O . VAL H 1 130 ? 74.055 -3.874 16.205 1.00 45.75 203 VAL H O 1
ATOM 7869 N N . ARG H 1 131 ? 75.225 -5.796 16.343 1.00 41.96 204 ARG H N 1
ATOM 7870 C CA . ARG H 1 131 ? 76.077 -5.371 17.445 1.00 43.82 204 ARG H CA 1
ATOM 7871 C C . ARG H 1 131 ? 77.501 -5.844 17.174 1.00 44.72 204 ARG H C 1
ATOM 7872 O O . ARG H 1 131 ? 77.765 -7.045 17.135 1.00 46.14 204 ARG H O 1
ATOM 7880 N N . ALA H 1 132 ? 78.413 -4.894 16.990 1.00 47.08 205 ALA H N 1
ATOM 7881 C CA . ALA H 1 132 ? 79.780 -5.205 16.584 1.00 46.65 205 ALA H CA 1
ATOM 7882 C C . ALA H 1 132 ? 80.792 -4.767 17.637 1.00 53.93 205 ALA H C 1
ATOM 7883 O O . ALA H 1 132 ? 80.570 -3.796 18.363 1.00 58.79 205 ALA H O 1
ATOM 7885 N N . VAL H 1 133 ? 81.903 -5.493 17.709 1.00 52.15 206 VAL H N 1
ATOM 7886 C CA . VAL H 1 133 ? 82.999 -5.149 18.605 1.00 48.49 206 VAL H CA 1
ATOM 7887 C C . VAL H 1 133 ? 84.325 -5.371 17.887 1.00 38.58 206 VAL H C 1
ATOM 7888 O O . VAL H 1 133 ? 84.526 -6.400 17.243 1.00 46.42 206 VAL H O 1
ATOM 7892 N N . GLU H 1 134 ? 85.223 -4.399 17.998 1.00 40.84 207 GLU H N 1
ATOM 7893 C CA . GLU H 1 134 ? 86.530 -4.493 17.362 1.00 41.84 207 GLU H CA 1
ATOM 7894 C C . GLU H 1 134 ? 87.509 -5.251 18.254 1.00 46.47 207 GLU H C 1
ATOM 7895 O O . GLU H 1 134 ? 87.382 -5.237 19.478 1.00 60.60 207 GLU H O 1
ATOM 7901 N N . ASP H 1 135 ? 88.474 -5.921 17.630 1.00 40.22 208 ASP H N 1
ATOM 7902 C CA . ASP H 1 135 ? 89.473 -6.703 18.352 1.00 43.29 208 ASP H CA 1
ATOM 7903 C C . ASP H 1 135 ? 90.854 -6.482 17.761 1.00 43.24 208 ASP H C 1
ATOM 7904 O O . ASP H 1 135 ? 91.211 -7.095 16.757 1.00 54.05 208 ASP H O 1
ATOM 7909 N N . VAL H 1 136 ? 91.619 -5.603 18.400 1.00 47.94 209 VAL H N 1
ATOM 7910 C CA . VAL H 1 136 ? 93.030 -5.402 18.079 1.00 45.41 209 VAL H CA 1
ATOM 7911 C C . VAL H 1 136 ? 93.869 -6.280 19.004 1.00 53.26 209 VAL H C 1
ATOM 7912 O O . VAL H 1 136 ? 95.081 -6.113 19.106 1.00 53.08 209 VAL H O 1
ATOM 7916 N N . ALA H 1 137 ? 93.194 -7.237 19.639 1.00 36.71 210 ALA H N 1
ATOM 7917 C CA . ALA H 1 137 ? 93.723 -7.992 20.774 1.00 31.48 210 ALA H CA 1
ATOM 7918 C C . ALA H 1 137 ? 93.864 -7.119 22.019 1.00 34.30 210 ALA H C 1
ATOM 7919 O O . ALA H 1 137 ? 92.972 -6.352 22.369 1.00 38.27 210 ALA H O 1
ATOM 7921 N N . SER H 1 143 ? 83.036 -1.214 24.211 1.00 46.84 216 SER H N 1
ATOM 7922 C CA . SER H 1 143 ? 82.192 -0.042 24.011 1.00 52.16 216 SER H CA 1
ATOM 7923 C C . SER H 1 143 ? 81.396 -0.150 22.709 1.00 60.46 216 SER H C 1
ATOM 7924 O O . SER H 1 143 ? 81.586 -1.086 21.931 1.00 59.64 216 SER H O 1
ATOM 7927 N N . THR H 1 144 ? 80.501 0.808 22.482 1.00 60.29 217 THR H N 1
ATOM 7928 C CA . THR H 1 144 ? 79.660 0.818 21.286 1.00 53.14 217 THR H CA 1
ATOM 7929 C C . THR H 1 144 ? 80.486 1.063 20.028 1.00 53.11 217 THR H C 1
ATOM 7930 O O . THR H 1 144 ? 81.711 1.168 20.091 1.00 48.58 217 THR H O 1
ATOM 7934 N N . SER H 1 145 ? 79.809 1.157 18.886 1.00 57.99 218 SER H N 1
ATOM 7935 C CA . SER H 1 145 ? 80.489 1.338 17.609 1.00 47.67 218 SER H CA 1
ATOM 7936 C C . SER H 1 145 ? 79.585 1.988 16.565 1.00 43.12 218 SER H C 1
ATOM 7937 O O . SER H 1 145 ? 78.370 2.072 16.742 1.00 40.87 218 SER H O 1
ATOM 7940 N N . MET H 1 146 ? 80.193 2.441 15.473 1.00 46.13 219 MET H N 1
ATOM 7941 C CA . MET H 1 146 ? 79.465 3.139 14.416 1.00 41.87 219 MET H CA 1
ATOM 7942 C C . MET H 1 146 ? 78.681 2.182 13.521 1.00 38.43 219 MET H C 1
ATOM 7943 O O . MET H 1 146 ? 78.064 2.608 12.543 1.00 40.69 219 MET H O 1
ATOM 7948 N N . TRP H 1 147 ? 78.708 0.896 13.859 1.00 39.50 220 TRP H N 1
ATOM 7949 C CA . TRP H 1 147 ? 78.016 -0.129 13.082 1.00 35.02 220 TRP H CA 1
ATOM 7950 C C . TRP H 1 147 ? 76.865 -0.753 13.868 1.00 40.50 220 TRP H C 1
ATOM 7951 O O . TRP H 1 147 ? 76.002 -1.416 13.290 1.00 43.18 220 TRP H O 1
ATOM 7962 N N . ASP H 1 148 ? 76.857 -0.546 15.182 1.00 47.94 221 ASP H N 1
ATOM 7963 C CA . ASP H 1 148 ? 75.783 -1.056 16.025 1.00 41.77 221 ASP H CA 1
ATOM 7964 C C . ASP H 1 148 ? 74.458 -0.427 15.621 1.00 43.63 221 ASP H C 1
ATOM 7965 O O . ASP H 1 148 ? 74.400 0.768 15.332 1.00 40.79 221 ASP H O 1
ATOM 7970 N N . GLY H 1 149 ? 73.401 -1.236 15.599 1.00 43.06 222 GLY H N 1
ATOM 7971 C CA . GLY H 1 149 ? 72.061 -0.735 15.349 1.00 42.23 222 GLY H CA 1
ATOM 7972 C C . GLY H 1 149 ? 71.250 -1.570 14.378 1.00 38.76 222 GLY H C 1
ATOM 7973 O O . GLY H 1 149 ? 71.625 -2.684 14.018 1.00 37.68 222 GLY H O 1
ATOM 7974 N N . GLN H 1 150 ? 70.126 -1.004 13.953 1.00 43.35 223 GLN H N 1
ATOM 7975 C CA . GLN H 1 150 ? 69.161 -1.698 13.112 1.00 40.79 223 GLN H CA 1
ATOM 7976 C C . GLN H 1 150 ? 69.510 -1.557 11.639 1.00 40.17 223 GLN H C 1
ATOM 7977 O O . GLN H 1 150 ? 69.935 -0.491 11.200 1.00 46.31 223 GLN H O 1
ATOM 7983 N N . TYR H 1 151 ? 69.324 -2.634 10.881 1.00 46.48 224 TYR H N 1
ATOM 7984 C CA . TYR H 1 151 ? 69.547 -2.612 9.437 1.00 47.71 224 TYR H CA 1
ATOM 7985 C C . TYR H 1 151 ? 68.385 -3.271 8.706 1.00 40.15 224 TYR H C 1
ATOM 7986 O O . TYR H 1 151 ? 67.724 -4.155 9.247 1.00 40.37 224 TYR H O 1
ATOM 7995 N N . THR H 1 152 ? 68.146 -2.833 7.473 1.00 42.20 225 THR H N 1
ATOM 7996 C CA . THR H 1 152 ? 67.103 -3.412 6.635 1.00 44.76 225 THR H CA 1
ATOM 7997 C C . THR H 1 152 ? 67.647 -3.719 5.246 1.00 45.12 225 THR H C 1
ATOM 7998 O O . THR H 1 152 ? 68.377 -2.914 4.668 1.00 44.85 225 THR H O 1
ATOM 8002 N N . ARG H 1 153 ? 67.288 -4.880 4.709 1.00 42.37 226 ARG H N 1
ATOM 8003 C CA . ARG H 1 153 ? 67.804 -5.299 3.411 1.00 45.89 226 ARG H CA 1
ATOM 8004 C C . ARG H 1 153 ? 67.247 -4.422 2.304 1.00 39.42 226 ARG H C 1
ATOM 8005 O O . ARG H 1 153 ? 66.087 -4.014 2.346 1.00 40.23 226 ARG H O 1
ATOM 8013 N N . TYR H 1 154 ? 68.079 -4.140 1.310 1.00 37.31 227 TYR H N 1
ATOM 8014 C CA . TYR H 1 154 ? 67.668 -3.295 0.201 1.00 44.81 227 TYR H CA 1
ATOM 8015 C C . TYR H 1 154 ? 66.766 -4.046 -0.770 1.00 44.93 227 TYR H C 1
ATOM 8016 O O . TYR H 1 154 ? 67.142 -5.096 -1.291 1.00 44.08 227 TYR H O 1
ATOM 8025 N N . HIS H 1 155 ? 65.579 -3.496 -1.009 1.00 45.66 228 HIS H N 1
ATOM 8026 C CA . HIS H 1 155 ? 64.626 -4.083 -1.942 1.00 47.95 228 HIS H CA 1
ATOM 8027 C C . HIS H 1 155 ? 64.437 -3.182 -3.158 1.00 49.95 228 HIS H C 1
ATOM 8028 O O . HIS H 1 155 ? 64.836 -3.527 -4.271 1.00 47.87 228 HIS H O 1
ATOM 8035 N N . PRO I 1 24 ? 38.518 0.861 54.812 1.00 98.00 97 PRO I N 1
ATOM 8036 C CA . PRO I 1 24 ? 38.044 2.067 54.123 1.00 96.07 97 PRO I CA 1
ATOM 8037 C C . PRO I 1 24 ? 36.766 2.627 54.760 1.00 91.62 97 PRO I C 1
ATOM 8038 O O . PRO I 1 24 ? 35.943 1.842 55.232 1.00 93.01 97 PRO I O 1
ATOM 8042 N N . PRO I 1 25 ? 36.598 3.963 54.776 1.00 86.88 98 PRO I N 1
ATOM 8043 C CA . PRO I 1 25 ? 35.407 4.546 55.411 1.00 89.03 98 PRO I CA 1
ATOM 8044 C C . PRO I 1 25 ? 34.104 4.095 54.758 1.00 82.03 98 PRO I C 1
ATOM 8045 O O . PRO I 1 25 ? 34.053 3.903 53.543 1.00 76.85 98 PRO I O 1
ATOM 8049 N N . VAL I 1 26 ? 33.067 3.927 55.573 1.00 78.90 99 VAL I N 1
ATOM 8050 C CA . VAL I 1 26 ? 31.758 3.497 55.095 1.00 74.58 99 VAL I CA 1
ATOM 8051 C C . VAL I 1 26 ? 31.224 4.454 54.039 1.00 72.32 99 VAL I C 1
ATOM 8052 O O . VAL I 1 26 ? 30.627 4.032 53.053 1.00 73.01 99 VAL I O 1
ATOM 8056 N N . GLN I 1 27 ? 31.442 5.746 54.258 1.00 72.21 100 GLN I N 1
ATOM 8057 C CA . GLN I 1 27 ? 30.908 6.770 53.370 1.00 73.59 100 GLN I CA 1
ATOM 8058 C C . GLN I 1 27 ? 31.435 6.636 51.938 1.00 72.23 100 GLN I C 1
ATOM 8059 O O . GLN I 1 27 ? 30.688 6.839 50.979 1.00 65.20 100 GLN I O 1
ATOM 8065 N N . THR I 1 28 ? 32.712 6.292 51.791 1.00 76.68 101 THR I N 1
ATOM 8066 C CA . THR I 1 28 ? 33.301 6.088 50.468 1.00 74.12 101 THR I CA 1
ATOM 8067 C C . THR I 1 28 ? 32.615 4.925 49.761 1.00 67.33 101 THR I C 1
ATOM 8068 O O . THR I 1 28 ? 32.352 4.984 48.562 1.00 64.29 101 THR I O 1
ATOM 8072 N N . ALA I 1 29 ? 32.313 3.875 50.517 1.00 68.18 102 ALA I N 1
ATOM 8073 C CA . ALA I 1 29 ? 31.583 2.735 49.982 1.00 61.60 102 ALA I CA 1
ATOM 8074 C C . ALA I 1 29 ? 30.173 3.168 49.609 1.00 61.10 102 ALA I C 1
ATOM 8075 O O . ALA I 1 29 ? 29.701 2.894 48.506 1.00 61.36 102 ALA I O 1
ATOM 8077 N N . MET I 1 30 ? 29.513 3.847 50.543 1.00 61.39 103 MET I N 1
ATOM 8078 C CA . MET I 1 30 ? 28.176 4.379 50.315 1.00 63.65 103 MET I CA 1
ATOM 8079 C C . MET I 1 30 ? 28.162 5.258 49.071 1.00 65.31 103 MET I C 1
ATOM 8080 O O . MET I 1 30 ? 27.155 5.333 48.366 1.00 71.26 103 MET I O 1
ATOM 8085 N N . ARG I 1 31 ? 29.287 5.916 48.805 1.00 68.32 104 ARG I N 1
ATOM 8086 C CA . ARG I 1 31 ? 29.431 6.746 47.613 1.00 69.31 104 ARG I CA 1
ATOM 8087 C C . ARG I 1 31 ? 29.583 5.889 46.361 1.00 60.77 104 ARG I C 1
ATOM 8088 O O . ARG I 1 31 ? 29.023 6.208 45.314 1.00 60.37 104 ARG I O 1
ATOM 8096 N N . ILE I 1 32 ? 30.338 4.802 46.470 1.00 63.53 105 ILE I N 1
ATOM 8097 C CA . ILE I 1 32 ? 30.488 3.881 45.354 1.00 69.26 105 ILE I CA 1
ATOM 8098 C C . ILE I 1 32 ? 29.175 3.142 45.106 1.00 70.95 105 ILE I C 1
ATOM 8099 O O . ILE I 1 32 ? 28.769 2.948 43.961 1.00 71.81 105 ILE I O 1
ATOM 8104 N N . ALA I 1 33 ? 28.528 2.721 46.189 1.00 65.94 106 ALA I N 1
ATOM 8105 C CA . ALA I 1 33 ? 27.256 2.013 46.106 1.00 64.13 106 ALA I CA 1
ATOM 8106 C C . ALA I 1 33 ? 26.211 2.870 45.406 1.00 65.47 106 ALA I C 1
ATOM 8107 O O . ALA I 1 33 ? 25.526 2.409 44.495 1.00 68.44 106 ALA I O 1
ATOM 8109 N N . LEU I 1 34 ? 26.095 4.120 45.838 1.00 63.10 107 LEU I N 1
ATOM 8110 C CA . LEU I 1 34 ? 25.146 5.052 45.242 1.00 67.92 107 LEU I CA 1
ATOM 8111 C C . LEU I 1 34 ? 25.517 5.343 43.791 1.00 73.58 107 LEU I C 1
ATOM 8112 O O . LEU I 1 34 ? 24.644 5.544 42.946 1.00 81.67 107 LEU I O 1
ATOM 8117 N N . TRP I 1 35 ? 26.816 5.359 43.508 1.00 72.73 108 TRP I N 1
ATOM 8118 C CA . TRP I 1 35 ? 27.307 5.611 42.157 1.00 73.68 108 TRP I CA 1
ATOM 8119 C C . TRP I 1 35 ? 26.962 4.451 41.229 1.00 71.63 108 TRP I C 1
ATOM 8120 O O . TRP I 1 35 ? 26.711 4.645 40.040 1.00 69.50 108 TRP I O 1
ATOM 8131 N N . ASN I 1 36 ? 26.945 3.244 41.782 1.00 70.62 109 ASN I N 1
ATOM 8132 C CA . ASN I 1 36 ? 26.585 2.059 41.017 1.00 64.47 109 ASN I CA 1
ATOM 8133 C C . ASN I 1 36 ? 25.137 2.107 40.540 1.00 64.96 109 ASN I C 1
ATOM 8134 O O . ASN I 1 36 ? 24.819 1.630 39.452 1.00 69.17 109 ASN I O 1
ATOM 8139 N N . ARG I 1 37 ? 24.264 2.685 41.360 1.00 66.26 110 ARG I N 1
ATOM 8140 C CA . ARG I 1 37 ? 22.841 2.746 41.043 1.00 69.01 110 ARG I CA 1
ATOM 8141 C C . ARG I 1 37 ? 22.508 3.867 40.063 1.00 70.27 110 ARG I C 1
ATOM 8142 O O . ARG I 1 37 ? 21.383 3.949 39.569 1.00 66.26 110 ARG I O 1
ATOM 8150 N N . ALA I 1 38 ? 23.483 4.728 39.786 1.00 71.13 111 ALA I N 1
ATOM 8151 C CA . ALA I 1 38 ? 23.252 5.908 38.955 1.00 74.84 111 ALA I CA 1
ATOM 8152 C C . ALA I 1 38 ? 23.811 5.744 37.542 1.00 72.02 111 ALA I C 1
ATOM 8153 O O . ALA I 1 38 ? 23.488 6.524 36.644 1.00 67.54 111 ALA I O 1
ATOM 8155 N N . THR I 1 39 ? 24.654 4.734 37.348 1.00 68.24 112 THR I N 1
ATOM 8156 C CA . THR I 1 39 ? 25.222 4.453 36.035 1.00 69.68 112 THR I CA 1
ATOM 8157 C C . THR I 1 39 ? 24.256 3.627 35.194 1.00 81.05 112 THR I C 1
ATOM 8158 O O . THR I 1 39 ? 23.914 4.007 34.074 1.00 93.80 112 THR I O 1
ATOM 8162 N N . LEU I 1 46 ? 21.574 11.032 41.190 1.00 72.53 119 LEU I N 1
ATOM 8163 C CA . LEU I 1 46 ? 22.992 11.331 41.036 1.00 66.57 119 LEU I CA 1
ATOM 8164 C C . LEU I 1 46 ? 23.329 12.685 41.656 1.00 64.22 119 LEU I C 1
ATOM 8165 O O . LEU I 1 46 ? 24.456 12.910 42.095 1.00 57.03 119 LEU I O 1
ATOM 8170 N N . GLN I 1 47 ? 22.347 13.584 41.692 1.00 65.99 120 GLN I N 1
ATOM 8171 C CA . GLN I 1 47 ? 22.535 14.900 42.297 1.00 60.09 120 GLN I CA 1
ATOM 8172 C C . GLN I 1 47 ? 22.942 14.770 43.759 1.00 60.48 120 GLN I C 1
ATOM 8173 O O . GLN I 1 47 ? 23.543 15.679 44.332 1.00 58.24 120 GLN I O 1
ATOM 8179 N N . HIS I 1 48 ? 22.604 13.633 44.355 1.00 63.60 121 HIS I N 1
ATOM 8180 C CA . HIS I 1 48 ? 22.986 13.340 45.726 1.00 61.09 121 HIS I CA 1
ATOM 8181 C C . HIS I 1 48 ? 24.507 13.336 45.852 1.00 61.84 121 HIS I C 1
ATOM 8182 O O . HIS I 1 48 ? 25.058 13.859 46.819 1.00 64.40 121 HIS I O 1
ATOM 8189 N N . LEU I 1 49 ? 25.181 12.762 44.859 1.00 58.62 122 LEU I N 1
ATOM 8190 C CA . LEU I 1 49 ? 26.637 12.667 44.879 1.00 54.02 122 LEU I CA 1
ATOM 8191 C C . LEU I 1 49 ? 27.305 14.039 44.870 1.00 48.83 122 LEU I C 1
ATOM 8192 O O . LEU I 1 49 ? 28.409 14.195 45.390 1.00 53.08 122 LEU I O 1
ATOM 8197 N N . LEU I 1 50 ? 26.645 15.031 44.279 1.00 46.05 123 LEU I N 1
ATOM 8198 C CA . LEU I 1 50 ? 27.216 16.372 44.205 1.00 46.27 123 LEU I CA 1
ATOM 8199 C C . LEU I 1 50 ? 27.240 17.054 45.569 1.00 48.17 123 LEU I C 1
ATOM 8200 O O . LEU I 1 50 ? 28.046 17.957 45.800 1.00 45.69 123 LEU I O 1
ATOM 8205 N N . ALA I 1 51 ? 26.360 16.623 46.468 1.00 56.18 124 ALA I N 1
ATOM 8206 C CA . ALA I 1 51 ? 26.291 17.193 47.810 1.00 47.65 124 ALA I CA 1
ATOM 8207 C C . ALA I 1 51 ? 27.632 17.077 48.523 1.00 39.66 124 ALA I C 1
ATOM 8208 O O . ALA I 1 51 ? 28.150 15.977 48.704 1.00 44.73 124 ALA I O 1
ATOM 8210 N N . GLY I 1 52 ? 28.193 18.219 48.912 1.00 37.54 125 GLY I N 1
ATOM 8211 C CA . GLY I 1 52 ? 29.460 18.251 49.619 1.00 43.50 125 GLY I CA 1
ATOM 8212 C C . GLY I 1 52 ? 30.358 19.382 49.161 1.00 32.88 125 GLY I C 1
ATOM 8213 O O . GLY I 1 52 ? 29.892 20.352 48.569 1.00 27.99 125 GLY I O 1
ATOM 8214 N N . LEU I 1 53 ? 31.651 19.245 49.444 1.00 33.80 126 LEU I N 1
ATOM 8215 C CA . LEU I 1 53 ? 32.647 20.243 49.071 1.00 29.83 126 LEU I CA 1
ATOM 8216 C C . LEU I 1 53 ? 33.550 19.701 47.974 1.00 39.77 126 LEU I C 1
ATOM 8217 O O . LEU I 1 53 ? 34.011 18.564 48.051 1.00 44.60 126 LEU I O 1
ATOM 8222 N N . TRP I 1 54 ? 33.808 20.531 46.966 1.00 48.14 127 TRP I N 1
ATOM 8223 C CA . TRP I 1 54 ? 34.578 20.126 45.794 1.00 37.87 127 TRP I CA 1
ATOM 8224 C C . TRP I 1 54 ? 35.647 21.159 45.442 1.00 38.57 127 TRP I C 1
ATOM 8225 O O . TRP I 1 54 ? 35.331 22.305 45.122 1.00 36.82 127 TRP I O 1
ATOM 8236 N N . ILE I 1 55 ? 36.910 20.740 45.490 1.00 45.97 128 ILE I N 1
ATOM 8237 C CA . ILE I 1 55 ? 38.038 21.632 45.225 1.00 51.79 128 ILE I CA 1
ATOM 8238 C C . ILE I 1 55 ? 38.577 21.429 43.809 1.00 47.63 128 ILE I C 1
ATOM 8239 O O . ILE I 1 55 ? 38.716 20.296 43.345 1.00 43.16 128 ILE I O 1
ATOM 8244 N N . GLN I 1 56 ? 38.884 22.530 43.128 1.00 45.46 129 GLN I N 1
ATOM 8245 C CA . GLN I 1 56 ? 39.389 22.461 41.760 1.00 46.60 129 GLN I CA 1
ATOM 8246 C C . GLN I 1 56 ? 40.823 21.946 41.726 1.00 47.93 129 GLN I C 1
ATOM 8247 O O . GLN I 1 56 ? 41.690 22.449 42.439 1.00 44.34 129 GLN I O 1
ATOM 8253 N N . THR I 1 57 ? 41.060 20.940 40.889 1.00 62.81 130 THR I N 1
ATOM 8254 C CA . THR I 1 57 ? 42.401 20.405 40.680 1.00 57.92 130 THR I CA 1
ATOM 8255 C C . THR I 1 57 ? 43.164 21.260 39.674 1.00 57.01 130 THR I C 1
ATOM 8256 O O . THR I 1 57 ? 42.855 21.252 38.482 1.00 47.08 130 THR I O 1
ATOM 8260 N N . ASP I 1 65 ? 48.751 29.479 45.101 1.00 55.22 138 ASP I N 1
ATOM 8261 C CA . ASP I 1 65 ? 48.133 28.162 45.003 1.00 55.67 138 ASP I CA 1
ATOM 8262 C C . ASP I 1 65 ? 46.690 28.204 45.491 1.00 58.65 138 ASP I C 1
ATOM 8263 O O . ASP I 1 65 ? 46.306 27.458 46.392 1.00 64.55 138 ASP I O 1
ATOM 8268 N N . ILE I 1 66 ? 45.897 29.082 44.887 1.00 57.97 139 ILE I N 1
ATOM 8269 C CA . ILE I 1 66 ? 44.498 29.242 45.263 1.00 53.90 139 ILE I CA 1
ATOM 8270 C C . ILE I 1 66 ? 43.608 28.364 44.386 1.00 49.83 139 ILE I C 1
ATOM 8271 O O . ILE I 1 66 ? 43.706 28.393 43.158 1.00 43.56 139 ILE I O 1
ATOM 8276 N N . HIS I 1 67 ? 42.737 27.592 45.031 1.00 48.87 140 HIS I N 1
ATOM 8277 C CA . HIS I 1 67 ? 41.827 26.691 44.332 1.00 48.11 140 HIS I CA 1
ATOM 8278 C C . HIS I 1 67 ? 40.397 27.227 44.365 1.00 45.25 140 HIS I C 1
ATOM 8279 O O . HIS I 1 67 ? 39.909 27.611 45.425 1.00 38.58 140 HIS I O 1
ATOM 8286 N N . PRO I 1 68 ? 39.728 27.282 43.201 1.00 44.85 141 PRO I N 1
ATOM 8287 C CA . PRO I 1 68 ? 38.287 27.550 43.229 1.00 38.67 141 PRO I CA 1
ATOM 8288 C C . PRO I 1 68 ? 37.514 26.442 43.930 1.00 32.55 141 PRO I C 1
ATOM 8289 O O . PRO I 1 68 ? 37.813 25.264 43.732 1.00 29.60 141 PRO I O 1
ATOM 8293 N N . LEU I 1 69 ? 36.529 26.827 44.737 1.00 37.19 142 LEU I N 1
ATOM 8294 C CA . LEU I 1 69 ? 35.737 25.880 45.515 1.00 40.65 142 LEU I CA 1
ATOM 8295 C C . LEU I 1 69 ? 34.279 25.873 45.068 1.00 29.92 142 LEU I C 1
ATOM 8296 O O . LEU I 1 69 ? 33.724 26.912 44.711 1.00 31.83 142 LEU I O 1
ATOM 8301 N N . LEU I 1 70 ? 33.672 24.690 45.092 1.00 30.36 143 LEU I N 1
ATOM 8302 C CA . LEU I 1 70 ? 32.250 24.534 44.804 1.00 40.66 143 LEU I CA 1
ATOM 8303 C C . LEU I 1 70 ? 31.577 23.670 45.863 1.00 34.01 143 LEU I C 1
ATOM 8304 O O . LEU I 1 70 ? 31.844 22.472 45.947 1.00 33.93 143 LEU I O 1
ATOM 8309 N N . PHE I 1 71 ? 30.707 24.277 46.665 1.00 39.42 144 PHE I N 1
ATOM 8310 C CA . PHE I 1 71 ? 29.931 23.530 47.650 1.00 43.39 144 PHE I CA 1
ATOM 8311 C C . PHE I 1 71 ? 28.470 23.454 47.218 1.00 39.61 144 PHE I C 1
ATOM 8312 O O . PHE I 1 71 ? 27.807 24.477 47.057 1.00 34.17 144 PHE I O 1
ATOM 8320 N N . PHE I 1 72 ? 27.981 22.233 47.026 1.00 40.51 145 PHE I N 1
ATOM 8321 C CA . PHE I 1 72 ? 26.587 22.009 46.660 1.00 43.08 145 PHE I CA 1
ATOM 8322 C C . PHE I 1 72 ? 25.743 21.799 47.912 1.00 37.57 145 PHE I C 1
ATOM 8323 O O . PHE I 1 72 ? 25.799 20.743 48.543 1.00 31.33 145 PHE I O 1
ATOM 8331 N N . ASP I 1 73 ? 24.963 22.816 48.264 1.00 37.65 146 ASP I N 1
ATOM 8332 C CA . ASP I 1 73 ? 24.145 22.777 49.468 1.00 47.62 146 ASP I CA 1
ATOM 8333 C C . ASP I 1 73 ? 22.791 22.134 49.172 1.00 45.70 146 ASP I C 1
ATOM 8334 O O . ASP I 1 73 ? 21.878 22.775 48.651 1.00 39.49 146 ASP I O 1
ATOM 8339 N N . ARG I 1 74 ? 22.681 20.854 49.509 1.00 46.97 147 ARG I N 1
ATOM 8340 C CA . ARG I 1 74 ? 21.476 20.076 49.255 1.00 43.02 147 ARG I CA 1
ATOM 8341 C C . ARG I 1 74 ? 20.319 20.548 50.126 1.00 46.33 147 ARG I C 1
ATOM 8342 O O . ARG I 1 74 ? 19.183 20.657 49.665 1.00 37.22 147 ARG I O 1
ATOM 8350 N N . GLU I 1 75 ? 20.625 20.832 51.388 1.00 50.34 148 GLU I N 1
ATOM 8351 C CA . GLU I 1 75 ? 19.619 21.226 52.369 1.00 51.29 148 GLU I CA 1
ATOM 8352 C C . GLU I 1 75 ? 18.816 22.450 51.945 1.00 46.17 148 GLU I C 1
ATOM 8353 O O . GLU I 1 75 ? 17.690 22.645 52.401 1.00 55.10 148 GLU I O 1
ATOM 8359 N N . HIS I 1 76 ? 19.393 23.267 51.071 1.00 36.04 149 HIS I N 1
ATOM 8360 C CA . HIS I 1 76 ? 18.782 24.536 50.699 1.00 34.98 149 HIS I CA 1
ATOM 8361 C C . HIS I 1 76 ? 18.766 24.759 49.192 1.00 42.56 149 HIS I C 1
ATOM 8362 O O . HIS I 1 76 ? 18.405 25.841 48.729 1.00 42.66 149 HIS I O 1
ATOM 8369 N N . ALA I 1 77 ? 19.144 23.731 48.435 1.00 39.29 150 ALA I N 1
ATOM 8370 C CA . ALA I 1 77 ? 19.208 23.827 46.978 1.00 38.33 150 ALA I CA 1
ATOM 8371 C C . ALA I 1 77 ? 19.991 25.071 46.565 1.00 37.94 150 ALA I C 1
ATOM 8372 O O . ALA I 1 77 ? 19.435 26.012 45.997 1.00 37.29 150 ALA I O 1
ATOM 8374 N N . GLU I 1 78 ? 21.284 25.063 46.870 1.00 37.24 151 GLU I N 1
ATOM 8375 C CA . GLU I 1 78 ? 22.131 26.237 46.707 1.00 35.44 151 GLU I CA 1
ATOM 8376 C C . GLU I 1 78 ? 23.563 25.823 46.397 1.00 33.46 151 GLU I C 1
ATOM 8377 O O . GLU I 1 78 ? 24.051 24.829 46.931 1.00 31.45 151 GLU I O 1
ATOM 8383 N N . ILE I 1 79 ? 24.229 26.590 45.538 1.00 41.97 152 ILE I N 1
ATOM 8384 C CA . ILE I 1 79 ? 25.631 26.346 45.215 1.00 41.76 152 ILE I CA 1
ATOM 8385 C C . ILE I 1 79 ? 26.469 27.587 45.506 1.00 39.27 152 ILE I C 1
ATOM 8386 O O . ILE I 1 79 ? 26.231 28.661 44.951 1.00 35.05 152 ILE I O 1
ATOM 8391 N N . THR I 1 80 ? 27.454 27.416 46.382 1.00 42.99 153 THR I N 1
ATOM 8392 C CA . THR I 1 80 ? 28.322 28.506 46.804 1.00 38.64 153 THR I CA 1
ATOM 8393 C C . THR I 1 80 ? 29.646 28.444 46.054 1.00 32.91 153 THR I C 1
ATOM 8394 O O . THR I 1 80 ? 30.270 27.388 45.959 1.00 31.09 153 THR I O 1
ATOM 8398 N N . PHE I 1 81 ? 30.065 29.588 45.527 1.00 35.77 154 PHE I N 1
ATOM 8399 C CA . PHE I 1 81 ? 31.308 29.694 44.775 1.00 33.59 154 PHE I CA 1
ATOM 8400 C C . PHE I 1 81 ? 32.308 30.509 45.578 1.00 30.32 154 PHE I C 1
ATOM 8401 O O . PHE I 1 81 ? 32.000 31.625 45.984 1.00 36.71 154 PHE I O 1
ATOM 8409 N N . SER I 1 82 ? 33.502 29.965 45.804 1.00 28.96 155 SER I N 1
ATOM 8410 C CA . SER I 1 82 ? 34.508 30.675 46.589 1.00 30.24 155 SER I CA 1
ATOM 8411 C C . SER I 1 82 ? 35.928 30.466 46.071 1.00 29.55 155 SER I C 1
ATOM 8412 O O . SER I 1 82 ? 36.310 29.365 45.678 1.00 29.34 155 SER I O 1
ATOM 8415 N N . ARG I 1 83 ? 36.696 31.551 46.076 1.00 34.01 156 ARG I N 1
ATOM 8416 C CA . ARG I 1 83 ? 38.110 31.526 45.735 1.00 32.97 156 ARG I CA 1
ATOM 8417 C C . ARG I 1 83 ? 38.791 32.654 46.493 1.00 30.67 156 ARG I C 1
ATOM 8418 O O . ARG I 1 83 ? 38.811 33.793 46.030 1.00 29.94 156 ARG I O 1
ATOM 8426 N N . ALA I 1 84 ? 39.347 32.329 47.655 1.00 32.95 157 ALA I N 1
ATOM 8427 C CA . ALA I 1 84 ? 39.889 33.338 48.555 1.00 37.47 157 ALA I CA 1
ATOM 8428 C C . ALA I 1 84 ? 38.781 34.319 48.946 1.00 29.83 157 ALA I C 1
ATOM 8429 O O . ALA I 1 84 ? 37.683 33.902 49.314 1.00 26.39 157 ALA I O 1
ATOM 8431 N N . SER I 1 85 ? 39.062 35.616 48.855 1.00 29.59 158 SER I N 1
ATOM 8432 C CA . SER I 1 85 ? 38.089 36.635 49.235 1.00 29.79 158 SER I CA 1
ATOM 8433 C C . SER I 1 85 ? 36.812 36.540 48.402 1.00 37.45 158 SER I C 1
ATOM 8434 O O . SER I 1 85 ? 35.764 37.048 48.805 1.00 36.53 158 SER I O 1
ATOM 8437 N N . VAL I 1 86 ? 36.898 35.892 47.246 1.00 39.72 159 VAL I N 1
ATOM 8438 C CA . VAL I 1 86 ? 35.709 35.614 46.457 1.00 35.28 159 VAL I CA 1
ATOM 8439 C C . VAL I 1 86 ? 34.808 34.654 47.220 1.00 33.13 159 VAL I C 1
ATOM 8440 O O . VAL I 1 86 ? 35.240 33.577 47.626 1.00 34.38 159 VAL I O 1
ATOM 8444 N N . GLN I 1 87 ? 33.557 35.053 47.414 1.00 34.48 160 GLN I N 1
ATOM 8445 C CA . GLN I 1 87 ? 32.552 34.154 47.956 1.00 28.70 160 GLN I CA 1
ATOM 8446 C C . GLN I 1 87 ? 31.162 34.659 47.590 1.00 33.02 160 GLN I C 1
ATOM 8447 O O . GLN I 1 87 ? 30.753 35.747 47.993 1.00 32.60 160 GLN I O 1
ATOM 8453 N N . GLU I 1 88 ? 30.451 33.856 46.804 1.00 36.68 161 GLU I N 1
ATOM 8454 C CA . GLU I 1 88 ? 29.136 34.221 46.295 1.00 38.36 161 GLU I CA 1
ATOM 8455 C C . GLU I 1 88 ? 28.280 32.966 46.170 1.00 33.09 161 GLU I C 1
ATOM 8456 O O . GLU I 1 88 ? 28.802 31.876 45.943 1.00 34.52 161 GLU I O 1
ATOM 8462 N N . ILE I 1 89 ? 26.968 33.125 46.320 1.00 36.64 162 ILE I N 1
ATOM 8463 C CA . ILE I 1 89 ? 26.052 31.990 46.342 1.00 35.65 162 ILE I CA 1
ATOM 8464 C C . ILE I 1 89 ? 25.022 32.089 45.221 1.00 27.73 162 ILE I C 1
ATOM 8465 O O . ILE I 1 89 ? 24.620 33.183 44.831 1.00 29.75 162 ILE I O 1
ATOM 8470 N N . PHE I 1 90 ? 24.601 30.932 44.717 1.00 29.85 163 PHE I N 1
ATOM 8471 C CA . PHE I 1 90 ? 23.612 30.861 43.649 1.00 31.39 163 PHE I CA 1
ATOM 8472 C C . PHE I 1 90 ? 22.512 29.869 43.995 1.00 27.14 163 PHE I C 1
ATOM 8473 O O . PHE I 1 90 ? 22.776 28.691 44.226 1.00 28.49 163 PHE I O 1
ATOM 8481 N N . LEU I 1 91 ? 21.277 30.354 44.025 1.00 29.82 164 LEU I N 1
ATOM 8482 C CA . LEU I 1 91 ? 20.126 29.501 44.292 1.00 33.12 164 LEU I CA 1
ATOM 8483 C C . LEU I 1 91 ? 19.825 28.611 43.097 1.00 31.59 164 LEU I C 1
ATOM 8484 O O . LEU I 1 91 ? 19.839 29.069 41.958 1.00 35.35 164 LEU I O 1
ATOM 8489 N N . VAL I 1 92 ? 19.541 27.342 43.366 1.00 32.62 165 VAL I N 1
ATOM 8490 C CA . VAL I 1 92 ? 19.180 26.398 42.315 1.00 38.11 165 VAL I CA 1
ATOM 8491 C C . VAL I 1 92 ? 17.717 26.574 41.921 1.00 40.08 165 VAL I C 1
ATOM 8492 O O . VAL I 1 92 ? 16.818 26.307 42.718 1.00 39.22 165 VAL I O 1
ATOM 8496 N N . ASP I 1 93 ? 17.486 27.021 40.689 1.00 44.37 166 ASP I N 1
ATOM 8497 C CA . ASP I 1 93 ? 16.130 27.198 40.178 1.00 42.15 166 ASP I CA 1
ATOM 8498 C C . ASP I 1 93 ? 15.618 25.913 39.541 1.00 36.03 166 ASP I C 1
ATOM 8499 O O . ASP I 1 93 ? 14.463 25.530 39.729 1.00 33.89 166 ASP I O 1
ATOM 8504 N N . SER I 1 94 ? 16.484 25.261 38.775 1.00 39.78 167 SER I N 1
ATOM 8505 C CA . SER I 1 94 ? 16.152 23.987 38.154 1.00 45.42 167 SER I CA 1
ATOM 8506 C C . SER I 1 94 ? 17.400 23.123 38.015 1.00 45.34 167 SER I C 1
ATOM 8507 O O . SER I 1 94 ? 18.514 23.640 37.926 1.00 40.08 167 SER I O 1
ATOM 8510 N N . ALA I 1 95 ? 17.204 21.808 37.995 1.00 47.59 168 ALA I N 1
ATOM 8511 C CA . ALA I 1 95 ? 18.311 20.866 37.897 1.00 42.72 168 ALA I CA 1
ATOM 8512 C C . ALA I 1 95 ? 17.869 19.554 37.263 1.00 48.46 168 ALA I C 1
ATOM 8513 O O . ALA I 1 95 ? 17.062 18.821 37.833 1.00 52.40 168 ALA I O 1
ATOM 8515 N N . HIS I 1 96 ? 18.410 19.267 36.081 1.00 50.64 169 HIS I N 1
ATOM 8516 C CA . HIS I 1 96 ? 18.130 18.021 35.376 1.00 54.18 169 HIS I CA 1
ATOM 8517 C C . HIS I 1 96 ? 19.395 17.181 35.243 1.00 53.71 169 HIS I C 1
ATOM 8518 O O . HIS I 1 96 ? 20.502 17.716 35.183 1.00 52.63 169 HIS I O 1
ATOM 8525 N N . THR I 1 97 ? 19.215 15.863 35.200 1.00 57.30 170 THR I N 1
ATOM 8526 C CA . THR I 1 97 ? 20.322 14.926 35.041 1.00 52.65 170 THR I CA 1
ATOM 8527 C C . THR I 1 97 ? 20.196 14.195 33.707 1.00 53.01 170 THR I C 1
ATOM 8528 O O . THR I 1 97 ? 19.121 13.712 33.356 1.00 58.83 170 THR I O 1
ATOM 8532 N N . HIS I 1 98 ? 21.298 14.124 32.967 1.00 52.96 171 HIS I N 1
ATOM 8533 C CA . HIS I 1 98 ? 21.315 13.471 31.662 1.00 58.36 171 HIS I CA 1
ATOM 8534 C C . HIS I 1 98 ? 22.580 12.628 31.509 1.00 62.01 171 HIS I C 1
ATOM 8535 O O . HIS I 1 98 ? 23.691 13.155 31.567 1.00 62.52 171 HIS I O 1
ATOM 8542 N N . ARG I 1 99 ? 22.400 11.325 31.302 1.00 62.02 172 ARG I N 1
ATOM 8543 C CA . ARG I 1 99 ? 23.509 10.373 31.256 1.00 60.15 172 ARG I CA 1
ATOM 8544 C C . ARG I 1 99 ? 24.376 10.507 32.513 1.00 71.31 172 ARG I C 1
ATOM 8545 O O . ARG I 1 99 ? 23.960 10.099 33.599 1.00 76.47 172 ARG I O 1
ATOM 8553 N N . LYS I 1 100 ? 25.572 11.074 32.364 1.00 67.36 173 LYS I N 1
ATOM 8554 C CA . LYS I 1 100 ? 26.469 11.320 33.493 1.00 69.34 173 LYS I CA 1
ATOM 8555 C C . LYS I 1 100 ? 26.713 12.820 33.664 1.00 63.08 173 LYS I C 1
ATOM 8556 O O . LYS I 1 100 ? 27.800 13.248 34.063 1.00 57.25 173 LYS I O 1
ATOM 8562 N N . THR I 1 101 ? 25.690 13.614 33.364 1.00 59.23 174 THR I N 1
ATOM 8563 C CA . THR I 1 101 ? 25.813 15.066 33.368 1.00 54.18 174 THR I CA 1
ATOM 8564 C C . THR I 1 101 ? 24.606 15.739 34.015 1.00 61.76 174 THR I C 1
ATOM 8565 O O . THR I 1 101 ? 23.465 15.504 33.614 1.00 66.65 174 THR I O 1
ATOM 8569 N N . VAL I 1 102 ? 24.875 16.588 35.005 1.00 61.42 175 VAL I N 1
ATOM 8570 C CA . VAL I 1 102 ? 23.834 17.349 35.691 1.00 56.92 175 VAL I CA 1
ATOM 8571 C C . VAL I 1 102 ? 23.916 18.817 35.282 1.00 45.83 175 VAL I C 1
ATOM 8572 O O . VAL I 1 102 ? 24.986 19.424 35.344 1.00 48.28 175 VAL I O 1
ATOM 8576 N N . SER I 1 103 ? 22.782 19.381 34.879 1.00 39.95 176 SER I N 1
ATOM 8577 C CA . SER I 1 103 ? 22.734 20.760 34.408 1.00 47.09 176 SER I CA 1
ATOM 8578 C C . SER I 1 103 ? 21.879 21.622 35.326 1.00 50.21 176 SER I C 1
ATOM 8579 O O . SER I 1 103 ? 20.688 21.367 35.499 1.00 52.13 176 SER I O 1
ATOM 8582 N N . PHE I 1 104 ? 22.500 22.644 35.912 1.00 53.19 177 PHE I N 1
ATOM 8583 C CA . PHE I 1 104 ? 21.808 23.557 36.816 1.00 48.08 177 PHE I CA 1
ATOM 8584 C C . PHE I 1 104 ? 21.532 24.905 36.162 1.00 47.17 177 PHE I C 1
ATOM 8585 O O . PHE I 1 104 ? 22.376 25.448 35.445 1.00 44.92 177 PHE I O 1
ATOM 8593 N N . LEU I 1 105 ? 20.336 25.429 36.412 1.00 44.65 178 LEU I N 1
ATOM 8594 C CA . LEU I 1 105 ? 20.020 26.822 36.135 1.00 40.84 178 LEU I CA 1
ATOM 8595 C C . LEU I 1 105 ? 19.916 27.506 37.487 1.00 40.61 178 LEU I C 1
ATOM 8596 O O . LEU I 1 105 ? 19.032 27.184 38.282 1.00 43.76 178 LEU I O 1
ATOM 8601 N N . THR I 1 106 ? 20.831 28.434 37.750 1.00 40.10 179 THR I N 1
ATOM 8602 C CA . THR I 1 106 ? 20.951 29.032 39.072 1.00 33.78 179 THR I CA 1
ATOM 8603 C C . THR I 1 106 ? 20.880 30.551 39.005 1.00 32.76 179 THR I C 1
ATOM 8604 O O . THR I 1 106 ? 21.040 31.137 37.940 1.00 39.44 179 THR I O 1
ATOM 8608 N N . ARG I 1 107 ? 20.652 31.177 40.155 1.00 32.28 180 ARG I N 1
ATOM 8609 C CA . ARG I 1 107 ? 20.395 32.608 40.220 1.00 31.17 180 ARG I CA 1
ATOM 8610 C C . ARG I 1 107 ? 21.071 33.250 41.424 1.00 31.06 180 ARG I C 1
ATOM 8611 O O . ARG I 1 107 ? 21.058 32.698 42.524 1.00 33.79 180 ARG I O 1
ATOM 8619 N N . ASN I 1 108 ? 21.663 34.420 41.207 1.00 31.62 181 ASN I N 1
ATOM 8620 C CA . ASN I 1 108 ? 22.348 35.145 42.270 1.00 40.86 181 ASN I CA 1
ATOM 8621 C C . ASN I 1 108 ? 21.374 35.528 43.382 1.00 34.73 181 ASN I C 1
ATOM 8622 O O . ASN I 1 108 ? 20.272 36.010 43.122 1.00 31.92 181 ASN I O 1
ATOM 8627 N N . THR I 1 109 ? 21.792 35.299 44.622 1.00 33.27 182 THR I N 1
ATOM 8628 C CA . THR I 1 109 ? 20.923 35.480 45.777 1.00 32.97 182 THR I CA 1
ATOM 8629 C C . THR I 1 109 ? 20.527 36.934 45.988 1.00 45.10 182 THR I C 1
ATOM 8630 O O . THR I 1 109 ? 19.440 37.222 46.490 1.00 57.23 182 THR I O 1
ATOM 8634 N N . ALA I 1 110 ? 21.412 37.848 45.610 1.00 38.68 183 ALA I N 1
ATOM 8635 C CA . ALA I 1 110 ? 21.158 39.269 45.804 1.00 43.63 183 ALA I CA 1
ATOM 8636 C C . ALA I 1 110 ? 20.391 39.862 44.628 1.00 38.01 183 ALA I C 1
ATOM 8637 O O . ALA I 1 110 ? 19.562 40.755 44.806 1.00 32.20 183 ALA I O 1
ATOM 8639 N N . ILE I 1 111 ? 20.673 39.359 43.428 1.00 41.50 184 ILE I N 1
ATOM 8640 C CA . ILE I 1 111 ? 20.158 39.959 42.201 1.00 39.01 184 ILE I CA 1
ATOM 8641 C C . ILE I 1 111 ? 19.690 38.898 41.211 1.00 34.93 184 ILE I C 1
ATOM 8642 O O . ILE I 1 111 ? 20.497 38.182 40.626 1.00 33.52 184 ILE I O 1
ATOM 8647 N N . SER I 1 112 ? 18.377 38.811 41.022 1.00 41.75 185 SER I N 1
ATOM 8648 C CA . SER I 1 112 ? 17.788 37.849 40.095 1.00 37.25 185 SER I CA 1
ATOM 8649 C C . SER I 1 112 ? 18.265 38.064 38.662 1.00 39.69 185 SER I C 1
ATOM 8650 O O . SER I 1 112 ? 18.286 37.129 37.862 1.00 31.44 185 SER I O 1
ATOM 8653 N N . SER I 1 113 ? 18.644 39.298 38.344 1.00 46.96 186 SER I N 1
ATOM 8654 C CA . SER I 1 113 ? 19.074 39.651 36.994 1.00 38.47 186 SER I CA 1
ATOM 8655 C C . SER I 1 113 ? 20.312 38.873 36.573 1.00 35.72 186 SER I C 1
ATOM 8656 O O . SER I 1 113 ? 20.491 38.573 35.393 1.00 41.73 186 SER I O 1
ATOM 8659 N N . ILE I 1 114 ? 21.158 38.546 37.545 1.00 39.31 187 ILE I N 1
ATOM 8660 C CA . ILE I 1 114 ? 22.382 37.803 37.277 1.00 41.97 187 ILE I CA 1
ATOM 8661 C C . ILE I 1 114 ? 22.188 36.329 37.616 1.00 40.69 187 ILE I C 1
ATOM 8662 O O . ILE I 1 114 ? 22.083 35.951 38.783 1.00 45.70 187 ILE I O 1
ATOM 8667 N N . ARG I 1 115 ? 22.141 35.511 36.568 1.00 38.56 188 ARG I N 1
ATOM 8668 C CA . ARG I 1 115 ? 21.967 34.073 36.698 1.00 36.66 188 ARG I CA 1
ATOM 8669 C C . ARG I 1 115 ? 23.185 33.358 36.125 1.00 36.29 188 ARG I C 1
ATOM 8670 O O . ARG I 1 115 ? 24.077 33.996 35.570 1.00 42.10 188 ARG I O 1
ATOM 8678 N N . ARG I 1 116 ? 23.222 32.036 36.262 1.00 41.08 189 ARG I N 1
ATOM 8679 C CA . ARG I 1 116 ? 24.402 31.268 35.886 1.00 40.67 189 ARG I CA 1
ATOM 8680 C C . ARG I 1 116 ? 24.050 29.823 35.562 1.00 37.05 189 ARG I C 1
ATOM 8681 O O . ARG I 1 116 ? 23.578 29.077 36.418 1.00 37.81 189 ARG I O 1
ATOM 8689 N N . ARG I 1 117 ? 24.287 29.437 34.315 1.00 39.44 190 ARG I N 1
ATOM 8690 C CA . ARG I 1 117 ? 24.079 28.063 33.890 1.00 45.64 190 ARG I CA 1
ATOM 8691 C C . ARG I 1 117 ? 25.308 27.239 34.234 1.00 38.92 190 ARG I C 1
ATOM 8692 O O . ARG I 1 117 ? 26.434 27.721 34.124 1.00 42.20 190 ARG I O 1
ATOM 8700 N N . LEU I 1 118 ? 25.084 26.000 34.655 1.00 40.65 191 LEU I N 1
ATOM 8701 C CA . LEU I 1 118 ? 26.157 25.146 35.143 1.00 39.72 191 LEU I CA 1
ATOM 8702 C C . LEU I 1 118 ? 26.086 23.757 34.528 1.00 39.43 191 LEU I C 1
ATOM 8703 O O . LEU I 1 118 ? 25.056 23.091 34.609 1.00 41.59 191 LEU I O 1
ATOM 8708 N N . GLU I 1 119 ? 27.186 23.330 33.917 1.00 43.14 192 GLU I N 1
ATOM 8709 C CA . GLU I 1 119 ? 27.302 21.982 33.378 1.00 49.55 192 GLU I CA 1
ATOM 8710 C C . GLU I 1 119 ? 28.261 21.185 34.250 1.00 46.14 192 GLU I C 1
ATOM 8711 O O . GLU I 1 119 ? 29.437 21.527 34.357 1.00 37.67 192 GLU I O 1
ATOM 8717 N N . VAL I 1 120 ? 27.752 20.125 34.871 1.00 46.96 193 VAL I N 1
ATOM 8718 C CA . VAL I 1 120 ? 28.550 19.297 35.770 1.00 45.87 193 VAL I CA 1
ATOM 8719 C C . VAL I 1 120 ? 28.550 17.851 35.293 1.00 44.47 193 VAL I C 1
ATOM 8720 O O . VAL I 1 120 ? 27.501 17.212 35.232 1.00 45.94 193 VAL I O 1
ATOM 8724 N N . THR I 1 121 ? 29.736 17.340 34.972 1.00 48.04 194 THR I N 1
ATOM 8725 C CA . THR I 1 121 ? 29.877 16.007 34.399 1.00 48.50 194 THR I CA 1
ATOM 8726 C C . THR I 1 121 ? 30.779 15.125 35.252 1.00 46.84 194 THR I C 1
ATOM 8727 O O . THR I 1 121 ? 31.930 15.468 35.513 1.00 47.36 194 THR I O 1
ATOM 8731 N N . PHE I 1 122 ? 30.247 13.981 35.670 1.00 50.11 195 PHE I N 1
ATOM 8732 C CA . PHE I 1 122 ? 30.989 13.043 36.503 1.00 53.87 195 PHE I CA 1
ATOM 8733 C C . PHE I 1 122 ? 31.889 12.129 35.679 1.00 51.63 195 PHE I C 1
ATOM 8734 O O . PHE I 1 122 ? 31.423 11.422 34.787 1.00 46.68 195 PHE I O 1
ATOM 8742 N N . GLU I 1 123 ? 33.181 12.147 35.992 1.00 55.69 196 GLU I N 1
ATOM 8743 C CA . GLU I 1 123 ? 34.121 11.166 35.461 1.00 55.12 196 GLU I CA 1
ATOM 8744 C C . GLU I 1 123 ? 34.143 9.963 36.395 1.00 58.12 196 GLU I C 1
ATOM 8745 O O . GLU I 1 123 ? 34.367 8.829 35.973 1.00 62.77 196 GLU I O 1
ATOM 8751 N N . SER I 1 124 ? 33.913 10.237 37.675 1.00 52.68 197 SER I N 1
ATOM 8752 C CA . SER I 1 124 ? 33.797 9.208 38.698 1.00 53.19 197 SER I CA 1
ATOM 8753 C C . SER I 1 124 ? 33.091 9.810 39.911 1.00 57.51 197 SER I C 1
ATOM 8754 O O . SER I 1 124 ? 32.724 10.981 39.891 1.00 54.65 197 SER I O 1
ATOM 8757 N N . HIS I 1 125 ? 32.910 9.023 40.968 1.00 64.62 198 HIS I N 1
ATOM 8758 C CA . HIS I 1 125 ? 32.039 9.429 42.070 1.00 56.59 198 HIS I CA 1
ATOM 8759 C C . HIS I 1 125 ? 32.562 10.648 42.828 1.00 57.65 198 HIS I C 1
ATOM 8760 O O . HIS I 1 125 ? 31.773 11.454 43.320 1.00 62.33 198 HIS I O 1
ATOM 8767 N N . ALA I 1 126 ? 33.884 10.783 42.920 1.00 53.43 199 ALA I N 1
ATOM 8768 C CA . ALA I 1 126 ? 34.494 11.902 43.638 1.00 53.80 199 ALA I CA 1
ATOM 8769 C C . ALA I 1 126 ? 35.267 12.826 42.701 1.00 51.22 199 ALA I C 1
ATOM 8770 O O . ALA I 1 126 ? 36.132 13.585 43.142 1.00 50.53 199 ALA I O 1
ATOM 8772 N N . VAL I 1 127 ? 34.952 12.760 41.410 1.00 55.57 200 VAL I N 1
ATOM 8773 C CA . VAL I 1 127 ? 35.610 13.601 40.409 1.00 59.92 200 VAL I CA 1
ATOM 8774 C C . VAL I 1 127 ? 34.613 14.066 39.351 1.00 52.08 200 VAL I C 1
ATOM 8775 O O . VAL I 1 127 ? 33.838 13.267 38.827 1.00 58.96 200 VAL I O 1
ATOM 8779 N N . ILE I 1 128 ? 34.643 15.359 39.039 1.00 49.11 201 ILE I N 1
ATOM 8780 C CA . ILE I 1 128 ? 33.705 15.944 38.087 1.00 51.92 201 ILE I CA 1
ATOM 8781 C C . ILE I 1 128 ? 34.395 16.931 37.149 1.00 53.50 201 ILE I C 1
ATOM 8782 O O . ILE I 1 128 ? 35.572 17.251 37.327 1.00 57.22 201 ILE I O 1
ATOM 8787 N N . HIS I 1 129 ? 33.653 17.409 36.153 1.00 53.86 202 HIS I N 1
ATOM 8788 C CA . HIS I 1 129 ? 34.118 18.487 35.288 1.00 55.14 202 HIS I CA 1
ATOM 8789 C C . HIS I 1 129 ? 33.032 19.548 35.178 1.00 46.80 202 HIS I C 1
ATOM 8790 O O . HIS I 1 129 ? 31.867 19.235 34.924 1.00 37.67 202 HIS I O 1
ATOM 8797 N N . VAL I 1 130 ? 33.430 20.801 35.369 1.00 52.97 203 VAL I N 1
ATOM 8798 C CA . VAL I 1 130 ? 32.491 21.909 35.454 1.00 48.73 203 VAL I CA 1
ATOM 8799 C C . VAL I 1 130 ? 32.651 22.910 34.310 1.00 44.34 203 VAL I C 1
ATOM 8800 O O . VAL I 1 130 ? 33.767 23.301 33.962 1.00 42.48 203 VAL I O 1
ATOM 8804 N N . ARG I 1 131 ? 31.520 23.323 33.745 1.00 42.19 204 ARG I N 1
ATOM 8805 C CA . ARG I 1 131 ? 31.481 24.420 32.788 1.00 49.03 204 ARG I CA 1
ATOM 8806 C C . ARG I 1 131 ? 30.372 25.383 33.183 1.00 47.74 204 ARG I C 1
ATOM 8807 O O . ARG I 1 131 ? 29.197 25.016 33.204 1.00 45.66 204 ARG I O 1
ATOM 8815 N N . ALA I 1 132 ? 30.757 26.617 33.491 1.00 48.94 205 ALA I N 1
ATOM 8816 C CA . ALA I 1 132 ? 29.812 27.636 33.929 1.00 48.54 205 ALA I CA 1
ATOM 8817 C C . ALA I 1 132 ? 29.707 28.747 32.894 1.00 46.97 205 ALA I C 1
ATOM 8818 O O . ALA I 1 132 ? 30.713 29.182 32.334 1.00 54.78 205 ALA I O 1
ATOM 8820 N N . VAL I 1 133 ? 28.481 29.195 32.646 1.00 46.83 206 VAL I N 1
ATOM 8821 C CA . VAL I 1 133 ? 28.228 30.279 31.706 1.00 53.67 206 VAL I CA 1
ATOM 8822 C C . VAL I 1 133 ? 27.331 31.335 32.342 1.00 44.73 206 VAL I C 1
ATOM 8823 O O . VAL I 1 133 ? 26.190 31.060 32.710 1.00 46.77 206 VAL I O 1
ATOM 8827 N N . GLU I 1 134 ? 27.858 32.548 32.457 1.00 42.61 207 GLU I N 1
ATOM 8828 C CA . GLU I 1 134 ? 27.119 33.645 33.061 1.00 44.20 207 GLU I CA 1
ATOM 8829 C C . GLU I 1 134 ? 25.887 33.998 32.248 1.00 45.16 207 GLU I C 1
ATOM 8830 O O . GLU I 1 134 ? 25.849 33.794 31.036 1.00 66.28 207 GLU I O 1
ATOM 8836 N N . ASP I 1 135 ? 24.879 34.526 32.932 1.00 44.89 208 ASP I N 1
ATOM 8837 C CA . ASP I 1 135 ? 23.686 35.036 32.275 1.00 48.40 208 ASP I CA 1
ATOM 8838 C C . ASP I 1 135 ? 23.162 36.247 33.030 1.00 46.37 208 ASP I C 1
ATOM 8839 O O . ASP I 1 135 ? 22.528 36.114 34.075 1.00 49.39 208 ASP I O 1
ATOM 8844 N N . VAL I 1 136 ? 23.431 37.426 32.482 1.00 42.09 209 VAL I N 1
ATOM 8845 C CA . VAL I 1 136 ? 23.086 38.683 33.131 1.00 43.40 209 VAL I CA 1
ATOM 8846 C C . VAL I 1 136 ? 21.978 39.388 32.350 1.00 53.85 209 VAL I C 1
ATOM 8847 O O . VAL I 1 136 ? 22.193 39.900 31.254 1.00 62.99 209 VAL I O 1
ATOM 8851 N N . ALA I 1 137 ? 20.785 39.401 32.934 1.00 51.91 210 ALA I N 1
ATOM 8852 C CA . ALA I 1 137 ? 19.599 39.946 32.281 1.00 53.80 210 ALA I CA 1
ATOM 8853 C C . ALA I 1 137 ? 19.362 39.279 30.926 1.00 67.86 210 ALA I C 1
ATOM 8854 O O . ALA I 1 137 ? 19.183 39.955 29.910 1.00 64.33 210 ALA I O 1
ATOM 8856 N N . ARG I 1 138 ? 19.364 37.948 30.928 1.00 70.39 211 ARG I N 1
ATOM 8857 C CA . ARG I 1 138 ? 19.167 37.156 29.714 1.00 69.33 211 ARG I CA 1
ATOM 8858 C C . ARG I 1 138 ? 20.199 37.509 28.648 1.00 74.04 211 ARG I C 1
ATOM 8859 O O . ARG I 1 138 ? 20.908 36.636 28.145 1.00 79.42 211 ARG I O 1
ATOM 8867 N N . THR I 1 144 ? 35.134 31.581 28.555 1.00 71.22 217 THR I N 1
ATOM 8868 C CA . THR I 1 144 ? 35.178 30.660 29.683 1.00 65.17 217 THR I CA 1
ATOM 8869 C C . THR I 1 144 ? 34.788 31.367 30.977 1.00 62.74 217 THR I C 1
ATOM 8870 O O . THR I 1 144 ? 34.300 32.497 30.956 1.00 63.86 217 THR I O 1
ATOM 8874 N N . SER I 1 145 ? 35.008 30.690 32.101 1.00 63.54 218 SER I N 1
ATOM 8875 C CA . SER I 1 145 ? 34.797 31.281 33.421 1.00 56.84 218 SER I CA 1
ATOM 8876 C C . SER I 1 145 ? 35.863 30.780 34.392 1.00 49.46 218 SER I C 1
ATOM 8877 O O . SER I 1 145 ? 36.409 29.691 34.214 1.00 54.80 218 SER I O 1
ATOM 8880 N N . MET I 1 146 ? 36.155 31.573 35.420 1.00 44.43 219 MET I N 1
ATOM 8881 C CA . MET I 1 146 ? 37.191 31.221 36.388 1.00 42.40 219 MET I CA 1
ATOM 8882 C C . MET I 1 146 ? 36.822 29.961 37.176 1.00 42.91 219 MET I C 1
ATOM 8883 O O . MET I 1 146 ? 37.664 29.379 37.861 1.00 39.47 219 MET I O 1
ATOM 8888 N N . TRP I 1 147 ? 35.566 29.538 37.058 1.00 42.81 220 TRP I N 1
ATOM 8889 C CA . TRP I 1 147 ? 35.064 28.366 37.771 1.00 42.75 220 TRP I CA 1
ATOM 8890 C C . TRP I 1 147 ? 35.205 27.084 36.953 1.00 39.36 220 TRP I C 1
ATOM 8891 O O . TRP I 1 147 ? 35.098 25.985 37.495 1.00 38.64 220 TRP I O 1
ATOM 8902 N N . ASP I 1 148 ? 35.442 27.231 35.652 1.00 47.89 221 ASP I N 1
ATOM 8903 C CA . ASP I 1 148 ? 35.540 26.087 34.749 1.00 46.14 221 ASP I CA 1
ATOM 8904 C C . ASP I 1 148 ? 36.706 25.177 35.111 1.00 46.13 221 ASP I C 1
ATOM 8905 O O . ASP I 1 148 ? 37.768 25.652 35.514 1.00 48.01 221 ASP I O 1
ATOM 8910 N N . GLY I 1 149 ? 36.501 23.870 34.962 1.00 42.77 222 GLY I N 1
ATOM 8911 C CA . GLY I 1 149 ? 37.568 22.902 35.143 1.00 50.38 222 GLY I CA 1
ATOM 8912 C C . GLY I 1 149 ? 37.185 21.698 35.982 1.00 45.24 222 GLY I C 1
ATOM 8913 O O . GLY I 1 149 ? 36.027 21.522 36.358 1.00 40.10 222 GLY I O 1
ATOM 8914 N N . GLN I 1 150 ? 38.181 20.866 36.271 1.00 53.48 223 GLN I N 1
ATOM 8915 C CA . GLN I 1 150 ? 37.988 19.639 37.032 1.00 49.60 223 GLN I CA 1
ATOM 8916 C C . GLN I 1 150 ? 37.919 19.929 38.524 1.00 45.04 223 GLN I C 1
ATOM 8917 O O . GLN I 1 150 ? 38.670 20.757 39.034 1.00 48.35 223 GLN I O 1
ATOM 8923 N N . TYR I 1 151 ? 37.021 19.236 39.217 1.00 46.60 224 TYR I N 1
ATOM 8924 C CA . TYR I 1 151 ? 36.896 19.354 40.665 1.00 43.78 224 TYR I CA 1
ATOM 8925 C C . TYR I 1 151 ? 36.942 17.973 41.304 1.00 44.41 224 TYR I C 1
ATOM 8926 O O . TYR I 1 151 ? 36.554 16.984 40.685 1.00 50.77 224 TYR I O 1
ATOM 8935 N N . THR I 1 152 ? 37.420 17.916 42.543 1.00 47.23 225 THR I N 1
ATOM 8936 C CA . THR I 1 152 ? 37.458 16.670 43.298 1.00 44.47 225 THR I CA 1
ATOM 8937 C C . THR I 1 152 ? 36.902 16.890 44.697 1.00 49.22 225 THR I C 1
ATOM 8938 O O . THR I 1 152 ? 37.222 17.879 45.358 1.00 44.35 225 THR I O 1
ATOM 8942 N N . ARG I 1 153 ? 36.067 15.960 45.142 1.00 47.28 226 ARG I N 1
ATOM 8943 C CA . ARG I 1 153 ? 35.395 16.095 46.423 1.00 44.86 226 ARG I CA 1
ATOM 8944 C C . ARG I 1 153 ? 36.375 15.962 47.579 1.00 48.07 226 ARG I C 1
ATOM 8945 O O . ARG I 1 153 ? 37.358 15.228 47.492 1.00 48.00 226 ARG I O 1
ATOM 8953 N N . TYR I 1 154 ? 36.103 16.684 48.660 1.00 52.34 227 TYR I N 1
ATOM 8954 C CA . TYR I 1 154 ? 36.888 16.554 49.877 1.00 50.26 227 TYR I CA 1
ATOM 8955 C C . TYR I 1 154 ? 36.536 15.245 50.568 1.00 52.80 227 TYR I C 1
ATOM 8956 O O . TYR I 1 154 ? 35.401 14.780 50.480 1.00 48.96 227 TYR I O 1
ATOM 8965 N N . HIS I 1 155 ? 37.510 14.654 51.254 1.00 64.71 228 HIS I N 1
ATOM 8966 C CA . HIS I 1 155 ? 37.310 13.364 51.908 1.00 68.80 228 HIS I CA 1
ATOM 8967 C C . HIS I 1 155 ? 38.316 13.091 53.029 1.00 69.88 228 HIS I C 1
ATOM 8968 O O . HIS I 1 155 ? 38.002 12.379 53.984 1.00 73.86 228 HIS I O 1
ATOM 8975 N N . ALA I 1 156 ? 39.513 13.665 52.907 1.00 68.80 229 ALA I N 1
ATOM 8976 C CA . ALA I 1 156 ? 40.628 13.398 53.823 1.00 68.63 229 ALA I CA 1
ATOM 8977 C C . ALA I 1 156 ? 40.213 13.360 55.295 1.00 64.63 229 ALA I C 1
ATOM 8978 O O . ALA I 1 156 ? 39.392 14.160 55.743 1.00 62.54 229 ALA I O 1
ATOM 8980 N N . GLY I 1 157 ? 40.783 12.413 56.035 1.00 69.00 230 GLY I N 1
ATOM 8981 C CA . GLY I 1 157 ? 40.495 12.261 57.448 1.00 62.12 230 GLY I CA 1
ATOM 8982 C C . GLY I 1 157 ? 41.270 11.111 58.061 1.00 64.17 230 GLY I C 1
ATOM 8983 O O . GLY I 1 157 ? 42.500 11.080 58.009 1.00 65.73 230 GLY I O 1
#

Nearest PDB structures (foldseek):
  5jk2-assembly7_G  TM=1.009E+00  e=1.391E-23  Treponema pallidum subsp. pallidum str. Nichols
  5jk2-assembly10_C  TM=9.923E-01  e=2.354E-20  Treponema pallidum subsp. pallidum str. Nichols
  5jk2-assembly1_A  TM=9.824E-01  e=1.275E-19  Treponema pallidum subsp. pallidum str. Nichols
  5jk2-assembly8_H  TM=9.881E-01  e=2.001E-19  Treponema pallidum subsp. pallidum str. Nichols
  5jk2-assembly5_E  TM=9.815E-01  e=2.506E-19  Treponema pallidum subsp. pallidum str. Nichols